Protein AF-0000000081212281 (afdb_homodimer)

Sequence (1372 aa):
MDPHSLLASAGINIGLAIVILFLFSVLKKQPSNAPVYYPRPLSKRHRIVFPRPRSLARLFPSFSWIPRAFHVSEDEILETNGLDALVVIRLFKFGINFFAVCSCVGLLILLPINFGVQTDSSERHRSMDSCTISNIKKGSNVLWVHFLCLWFISFYGLYLLYKEYSEILVKRIQQVRNLRHRPDQFTTIVRQIPVCAQHKARGCCVGHFFSKHHPYSYHSHKMLYNGKDIEDLSNQARSVHEKILGLRKRLLEENLEELCHKIHQLQSEDMLKGKELPVAFVTFKSRWGAAMAAQTQQHTNPLLWITEMAPEPSDVLWRNLSIRYKILPVYKIGVILAATLLTIFFAVPVTAVQGIAKYEKLKKWFPPAMAIDLIPGLSSVVTGYLPSAILKGFIYIVPFAMLGMAKLGGSISKSREEIKACNMVFYFLLGNVFFLSLISGSLLDEIGEYVSHPKNLPSHLASLVSSQADFFMTYILTEGLSGFSTEILQPGILIWDFVKSHTYGRGKEKDLYLYSLQYYRIIPTVSLSILIGIVYAVIAPLLLPFLIVYFFLGYIVYINQIQDVYETVYDTCGKFWPFIHHYIIVAIILMQITMIGLFGLKSKPAASISTVPLVVLTIMFNEYCKIRFLPTFQSLSIQDAVENDELDEMEDSFDKATEEYRQPCLRPVSFMEPDSSLYQPLITSLMDPHSLLASAGINIGLAIVILFLFSVLKKQPSNAPVYYPRPLSKRHRIVFPRPRSLARLFPSFSWIPRAFHVSEDEILETNGLDALVVIRLFKFGINFFAVCSCVGLLILLPINFGVQTDSSERHRSMDSCTISNIKKGSNVLWVHFLCLWFISFYGLYLLYKEYSEILVKRIQQVRNLRHRPDQFTTIVRQIPVCAQHKARGCCVGHFFSKHHPYSYHSHKMLYNGKDIEDLSNQARSVHEKILGLRKRLLEENLEELCHKIHQLQSEDMLKGKELPVAFVTFKSRWGAAMAAQTQQHTNPLLWITEMAPEPSDVLWRNLSIRYKILPVYKIGVILAATLLTIFFAVPVTAVQGIAKYEKLKKWFPPAMAIDLIPGLSSVVTGYLPSAILKGFIYIVPFAMLGMAKLGGSISKSREEIKACNMVFYFLLGNVFFLSLISGSLLDEIGEYVSHPKNLPSHLASLVSSQADFFMTYILTEGLSGFSTEILQPGILIWDFVKSHTYGRGKEKDLYLYSLQYYRIIPTVSLSILIGIVYAVIAPLLLPFLIVYFFLGYIVYINQIQDVYETVYDTCGKFWPFIHHYIIVAIILMQITMIGLFGLKSKPAASISTVPLVVLTIMFNEYCKIRFLPTFQSLSIQDAVENDELDEMEDSFDKATEEYRQPCLRPVSFMEPDSSLYQPLITSL

Structure (mmCIF, N/CA/C/O backbone):
data_AF-0000000081212281-model_v1
#
loop_
_entity.id
_entity.type
_entity.pdbx_description
1 polymer 'CSC1-like protein At3g54510'
#
loop_
_atom_site.group_PDB
_atom_site.id
_atom_site.type_symbol
_atom_site.label_atom_id
_atom_site.label_alt_id
_atom_site.label_comp_id
_atom_site.label_asym_id
_atom_site.label_entity_id
_atom_site.label_seq_id
_atom_site.pdbx_PDB_ins_code
_atom_site.Cartn_x
_atom_site.Cartn_y
_atom_site.Cartn_z
_atom_site.occupancy
_atom_site.B_iso_or_equiv
_atom_site.auth_seq_id
_atom_site.auth_comp_id
_atom_site.auth_asym_id
_atom_site.auth_atom_id
_atom_site.pdbx_PDB_model_num
ATOM 1 N N . MET A 1 1 ? -28.594 -32.531 2.092 1 55.75 1 MET A N 1
ATOM 2 C CA . MET A 1 1 ? -28.391 -33.594 1.122 1 55.75 1 MET A CA 1
ATOM 3 C C . MET A 1 1 ? -28.438 -34.969 1.799 1 55.75 1 MET A C 1
ATOM 5 O O . MET A 1 1 ? -28.094 -35.094 2.973 1 55.75 1 MET A O 1
ATOM 9 N N . ASP A 1 2 ? -29 -35.906 1.133 1 63.09 2 ASP A N 1
ATOM 10 C CA . ASP A 1 2 ? -29.125 -37.281 1.6 1 63.09 2 ASP A CA 1
ATOM 11 C C . ASP A 1 2 ? -27.766 -38 1.62 1 63.09 2 ASP A C 1
ATOM 13 O O . ASP A 1 2 ? -26.922 -37.75 0.77 1 63.09 2 ASP A O 1
ATOM 17 N N . PRO A 1 3 ? -27.344 -38.562 2.768 1 72.88 3 PRO A N 1
ATOM 18 C CA . PRO A 1 3 ? -26.109 -39.344 2.842 1 72.88 3 PRO A CA 1
ATOM 19 C C . PRO A 1 3 ? -25.922 -40.25 1.641 1 72.88 3 PRO A C 1
ATOM 21 O O . PRO A 1 3 ? -24.781 -40.531 1.25 1 72.88 3 PRO A O 1
ATOM 24 N N . HIS A 1 4 ? -26.984 -40.531 0.969 1 73.44 4 HIS A N 1
ATOM 25 C CA . HIS A 1 4 ? -26.906 -41.406 -0.193 1 73.44 4 HIS A CA 1
ATOM 26 C C . HIS A 1 4 ? -26.312 -40.688 -1.396 1 73.44 4 HIS A C 1
ATOM 28 O O . HIS A 1 4 ? -25.578 -41.281 -2.193 1 73.44 4 HIS A O 1
ATOM 34 N N . SER A 1 5 ? -26.578 -39.469 -1.422 1 74.44 5 SER A N 1
ATOM 35 C CA . SER A 1 5 ? -26.031 -38.688 -2.518 1 74.44 5 SER A CA 1
ATOM 36 C C . SER A 1 5 ? -24.516 -38.531 -2.385 1 74.44 5 SER A C 1
ATOM 38 O O . SER A 1 5 ? -23.797 -38.562 -3.383 1 74.44 5 SER A O 1
ATOM 40 N N . LEU A 1 6 ? -24.062 -38.406 -1.171 1 79.62 6 LEU A N 1
ATOM 41 C CA . LEU A 1 6 ? -22.625 -38.281 -0.934 1 79.62 6 LEU A CA 1
ATOM 42 C C . LEU A 1 6 ? -21.922 -39.594 -1.228 1 79.62 6 LEU A C 1
ATOM 44 O O . LEU A 1 6 ? -20.844 -39.625 -1.813 1 79.62 6 LEU A O 1
ATOM 48 N N . LEU A 1 7 ? -22.562 -40.625 -0.865 1 80.5 7 LEU A N 1
ATOM 49 C CA . LEU A 1 7 ? -21.984 -41.938 -1.105 1 80.5 7 LEU A CA 1
ATOM 50 C C . LEU A 1 7 ? -21.969 -42.25 -2.598 1 80.5 7 LEU A C 1
ATOM 52 O O . LEU A 1 7 ? -21.016 -42.844 -3.09 1 80.5 7 LEU A O 1
ATOM 56 N N . ALA A 1 8 ? -22.984 -41.844 -3.258 1 78.81 8 ALA A N 1
ATOM 57 C CA . ALA A 1 8 ? -23.016 -42.031 -4.707 1 78.81 8 ALA A CA 1
ATOM 58 C C . ALA A 1 8 ? -21.922 -41.219 -5.387 1 78.81 8 ALA A C 1
ATOM 60 O O . ALA A 1 8 ? -21.234 -41.719 -6.277 1 78.81 8 ALA A O 1
ATOM 61 N N . SER A 1 9 ? -21.797 -40.031 -4.949 1 80.88 9 SER A N 1
ATOM 62 C CA . SER A 1 9 ? -20.75 -39.188 -5.523 1 80.88 9 SER A CA 1
ATOM 63 C C . SER A 1 9 ? -19.359 -39.75 -5.238 1 80.88 9 SER A C 1
ATOM 65 O O . SER A 1 9 ? -18.516 -39.812 -6.133 1 80.88 9 SER A O 1
ATOM 67 N N . ALA A 1 10 ? -19.141 -40.156 -4.039 1 84.19 10 ALA A N 1
ATOM 68 C CA . ALA A 1 10 ? -17.844 -40.75 -3.666 1 84.19 10 ALA A CA 1
ATOM 69 C C . ALA A 1 10 ? -17.578 -42.031 -4.445 1 84.19 10 ALA A C 1
ATOM 71 O O . ALA A 1 10 ? -16.469 -42.25 -4.926 1 84.19 10 ALA A O 1
ATOM 72 N N . GLY A 1 11 ? -18.625 -42.781 -4.605 1 84.44 11 GLY A N 1
ATOM 73 C CA . GLY A 1 11 ? -18.469 -44.031 -5.34 1 84.44 11 GLY A CA 1
ATOM 74 C C . GLY A 1 11 ? -18.156 -43.812 -6.809 1 84.44 11 GLY A C 1
ATOM 75 O O . GLY A 1 11 ? -17.266 -44.469 -7.352 1 84.44 11 GLY A O 1
ATOM 76 N N . ILE A 1 12 ? -18.781 -42.938 -7.387 1 85.12 12 ILE A N 1
ATOM 77 C CA . ILE A 1 12 ? -18.547 -42.656 -8.805 1 85.12 12 ILE A CA 1
ATOM 78 C C . ILE A 1 12 ? -17.156 -42.062 -9 1 85.12 12 ILE A C 1
ATOM 80 O O . ILE A 1 12 ? -16.422 -42.469 -9.898 1 85.12 12 ILE A O 1
ATOM 84 N N . ASN A 1 13 ? -16.797 -41.094 -8.148 1 87.81 13 ASN A N 1
ATOM 85 C CA . ASN A 1 13 ? -15.492 -40.469 -8.289 1 87.81 13 ASN A CA 1
ATOM 86 C C . ASN A 1 13 ? -14.352 -41.438 -8 1 87.81 13 ASN A C 1
ATOM 88 O O . ASN A 1 13 ? -13.336 -41.438 -8.703 1 87.81 13 ASN A O 1
ATOM 92 N N . ILE A 1 14 ? -14.531 -42.25 -7.016 1 88.44 14 ILE A N 1
ATOM 93 C CA . ILE A 1 14 ? -13.5 -43.25 -6.695 1 88.44 14 ILE A CA 1
ATOM 94 C C . ILE A 1 14 ? -13.406 -44.281 -7.82 1 88.44 14 ILE A C 1
ATOM 96 O O . ILE A 1 14 ? -12.305 -44.625 -8.25 1 88.44 14 ILE A O 1
ATOM 100 N N . GLY A 1 15 ? -14.586 -44.719 -8.273 1 87.62 15 GLY A N 1
ATOM 101 C CA . GLY A 1 15 ? -14.602 -45.656 -9.391 1 87.62 15 GLY A CA 1
ATOM 102 C C . GLY A 1 15 ? -13.953 -45.094 -10.641 1 87.62 15 GLY A C 1
ATOM 103 O O . GLY A 1 15 ? -13.133 -45.781 -11.273 1 87.62 15 GLY A O 1
ATOM 104 N N . LEU A 1 16 ? -14.281 -43.969 -10.93 1 87.94 16 LEU A N 1
ATOM 105 C CA . LEU A 1 16 ? -13.703 -43.312 -12.102 1 87.94 16 LEU A CA 1
ATOM 106 C C . LEU A 1 16 ? -12.203 -43.125 -11.938 1 87.94 16 LEU A C 1
ATOM 108 O O . LEU A 1 16 ? -11.438 -43.312 -12.883 1 87.94 16 LEU A O 1
ATOM 112 N N . ALA A 1 17 ? -11.766 -42.719 -10.797 1 91.38 17 ALA A N 1
ATOM 113 C CA . ALA A 1 17 ? -10.344 -42.5 -10.531 1 91.38 17 ALA A CA 1
ATOM 114 C C . ALA A 1 17 ? -9.562 -43.812 -10.672 1 91.38 17 ALA A C 1
ATOM 116 O O . ALA A 1 17 ? -8.484 -43.812 -11.281 1 91.38 17 ALA A O 1
ATOM 117 N N . ILE A 1 18 ? -10.141 -44.844 -10.234 1 90.94 18 ILE A N 1
ATOM 118 C CA . ILE A 1 18 ? -9.469 -46.125 -10.305 1 90.94 18 ILE A CA 1
ATOM 119 C C . ILE A 1 18 ? -9.367 -46.594 -11.758 1 90.94 18 ILE A C 1
ATOM 121 O O . ILE A 1 18 ? -8.312 -47.062 -12.195 1 90.94 18 ILE A O 1
ATOM 125 N N . VAL A 1 19 ? -10.383 -46.344 -12.469 1 91.69 19 VAL A N 1
ATOM 126 C CA . VAL A 1 19 ? -10.398 -46.75 -13.875 1 91.69 19 VAL A CA 1
ATOM 127 C C . VAL A 1 19 ? -9.367 -45.938 -14.656 1 91.69 19 VAL A C 1
ATOM 129 O O . VAL A 1 19 ? -8.602 -46.5 -15.445 1 91.69 19 VAL A O 1
ATOM 132 N N . ILE A 1 20 ? -9.312 -44.719 -14.375 1 92.44 20 ILE A N 1
ATOM 133 C CA . ILE A 1 20 ? -8.414 -43.844 -15.109 1 92.44 20 ILE A CA 1
ATOM 134 C C . ILE A 1 20 ? -6.965 -44.125 -14.711 1 92.44 20 ILE A C 1
ATOM 136 O O . ILE A 1 20 ? -6.07 -44.125 -15.555 1 92.44 20 ILE A O 1
ATOM 140 N N . LEU A 1 21 ? -6.73 -44.344 -13.484 1 92.06 21 LEU A N 1
ATOM 141 C CA . LEU A 1 21 ? -5.379 -44.625 -13.031 1 92.06 21 LEU A CA 1
ATOM 142 C C . LEU A 1 21 ? -4.906 -45.969 -13.586 1 92.06 21 LEU A C 1
ATOM 144 O O . LEU A 1 21 ? -3.725 -46.156 -13.891 1 92.06 21 LEU A O 1
ATOM 148 N N . PHE A 1 22 ? -5.867 -46.844 -13.75 1 91.5 22 PHE A N 1
ATOM 149 C CA . PHE A 1 22 ? -5.551 -48.125 -14.359 1 91.5 22 PHE A CA 1
ATOM 150 C C . PHE A 1 22 ? -5.207 -47.938 -15.836 1 91.5 22 PHE A C 1
ATOM 152 O O . PHE A 1 22 ? -4.242 -48.531 -16.328 1 91.5 22 PHE A O 1
ATOM 159 N N . LEU A 1 23 ? -5.98 -47.188 -16.438 1 90.5 23 LEU A N 1
ATOM 160 C CA . LEU A 1 23 ? -5.73 -46.906 -17.844 1 90.5 23 LEU A CA 1
ATOM 161 C C . LEU A 1 23 ? -4.375 -46.25 -18.031 1 90.5 23 LEU A C 1
ATOM 163 O O . LEU A 1 23 ? -3.637 -46.562 -18.953 1 90.5 23 LEU A O 1
ATOM 167 N N . PHE A 1 24 ? -3.994 -45.344 -17.219 1 92.75 24 PHE A N 1
ATOM 168 C CA . PHE A 1 24 ? -2.709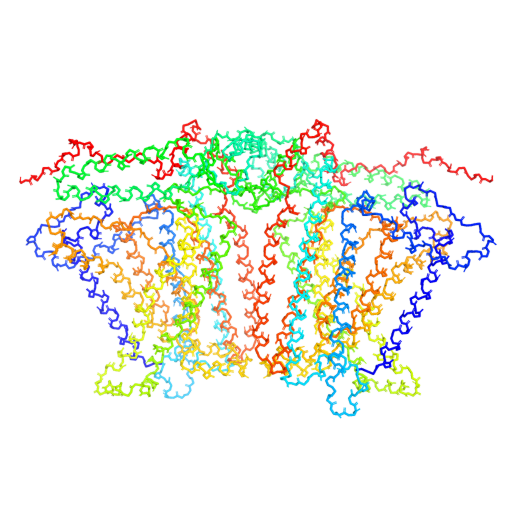 -44.656 -17.266 1 92.75 24 PHE A CA 1
ATOM 169 C C . PHE A 1 24 ? -1.561 -45.656 -17.078 1 92.75 24 PHE A C 1
ATOM 171 O O . PHE A 1 24 ? -0.564 -45.594 -17.812 1 92.75 24 PHE A O 1
ATOM 178 N N . SER A 1 25 ? -1.754 -46.531 -16.141 1 89.69 25 SER A N 1
ATOM 179 C CA . SER A 1 25 ? -0.696 -47.469 -15.844 1 89.69 25 SER A CA 1
ATOM 180 C C . SER A 1 25 ? -0.42 -48.406 -17.047 1 89.69 25 SER A C 1
ATOM 182 O O . SER A 1 25 ? 0.729 -48.75 -17.297 1 89.69 25 SER A O 1
ATOM 184 N N . VAL A 1 26 ? -1.445 -48.625 -17.781 1 89 26 VAL A N 1
ATOM 185 C CA . VAL A 1 26 ? -1.3 -49.5 -18.953 1 89 26 VAL A CA 1
ATOM 186 C C . VAL A 1 26 ? -0.734 -48.688 -20.125 1 89 26 VAL A C 1
ATOM 188 O O . VAL A 1 26 ? 0.176 -49.156 -20.812 1 89 26 VAL A O 1
ATOM 191 N N . LEU A 1 27 ? -1.218 -47.562 -20.25 1 89.5 27 LEU A N 1
ATOM 192 C CA . LEU A 1 27 ? -0.816 -46.75 -21.391 1 89.5 27 LEU A CA 1
ATOM 193 C C . LEU A 1 27 ? 0.611 -46.219 -21.234 1 89.5 27 LEU A C 1
ATOM 195 O O . LEU A 1 27 ? 1.317 -46 -22.219 1 89.5 27 LEU A O 1
ATOM 199 N N . LYS A 1 28 ? 1.063 -46 -20.047 1 89.69 28 LYS A N 1
ATOM 200 C CA . LYS A 1 28 ? 2.414 -45.5 -19.781 1 89.69 28 LYS A CA 1
ATOM 201 C C . LYS A 1 28 ? 3.459 -46.562 -20.156 1 89.69 28 LYS A C 1
ATOM 203 O O . LYS A 1 28 ? 4.594 -46.219 -20.5 1 89.69 28 LYS A O 1
ATOM 208 N N . LYS A 1 29 ? 3.051 -47.812 -20.234 1 86.75 29 LYS A N 1
ATOM 209 C CA . LYS A 1 29 ? 3.971 -48.906 -20.531 1 86.75 29 LYS A CA 1
ATOM 210 C C . LYS A 1 29 ? 4.09 -49.125 -22.031 1 86.75 29 LYS A C 1
ATOM 212 O O . LYS A 1 29 ? 4.969 -49.875 -22.484 1 86.75 29 LYS A O 1
ATOM 217 N N . GLN A 1 30 ? 3.211 -48.438 -22.719 1 86.06 30 GLN A N 1
ATOM 218 C CA . GLN A 1 30 ? 3.252 -48.625 -24.172 1 86.06 30 GLN A CA 1
ATOM 219 C C . GLN A 1 30 ? 4.273 -47.688 -24.812 1 86.06 30 GLN A C 1
ATOM 221 O O . GLN A 1 30 ? 4.293 -46.5 -24.531 1 86.06 30 GLN A O 1
ATOM 226 N N . PRO A 1 31 ? 5.152 -48.188 -25.641 1 84.5 31 PRO A N 1
ATOM 227 C CA . PRO A 1 31 ? 6.184 -47.375 -26.281 1 84.5 31 PRO A CA 1
ATOM 228 C C . PRO A 1 31 ? 5.602 -46.312 -27.219 1 84.5 31 PRO A C 1
ATOM 230 O O . PRO A 1 31 ? 6.219 -45.281 -27.438 1 84.5 31 PRO A O 1
ATOM 233 N N . SER A 1 32 ? 4.465 -46.594 -27.672 1 83.44 32 SER A N 1
ATOM 234 C CA . SER A 1 32 ? 3.848 -45.625 -28.594 1 83.44 32 SER A CA 1
ATOM 235 C C . SER A 1 32 ? 3.463 -44.344 -27.891 1 83.44 32 SER A C 1
ATOM 237 O O . SER A 1 32 ? 3.361 -43.281 -28.516 1 83.44 32 SER A O 1
ATOM 239 N N . ASN A 1 33 ? 3.32 -44.438 -26.594 1 89.06 33 ASN A N 1
ATOM 240 C CA . ASN A 1 33 ? 2.879 -43.281 -25.844 1 89.06 33 ASN A CA 1
ATOM 241 C C . ASN A 1 33 ? 4.039 -42.625 -25.094 1 89.06 33 ASN A C 1
ATOM 243 O O . ASN A 1 33 ? 3.822 -41.75 -24.234 1 89.06 33 ASN A O 1
ATOM 247 N N . ALA A 1 34 ? 5.199 -42.906 -25.422 1 87.56 34 ALA A N 1
ATOM 248 C CA . ALA A 1 34 ? 6.391 -42.406 -24.734 1 87.56 34 ALA A CA 1
ATOM 249 C C . ALA A 1 34 ? 6.539 -40.875 -24.922 1 87.56 34 ALA A C 1
ATOM 251 O O . ALA A 1 34 ? 6.941 -40.188 -24 1 87.56 34 ALA A O 1
ATOM 252 N N . PRO A 1 35 ? 6.141 -40.406 -26.078 1 88.31 35 PRO A N 1
ATOM 253 C CA . PRO A 1 35 ? 6.281 -38.938 -26.25 1 88.31 35 PRO A CA 1
ATOM 254 C C . PRO A 1 35 ? 5.324 -38.156 -25.375 1 88.31 35 PRO A C 1
ATOM 256 O O . PRO A 1 35 ? 5.535 -36.969 -25.156 1 88.31 35 PRO A O 1
ATOM 259 N N . VAL A 1 36 ? 4.367 -38.781 -24.922 1 90.12 36 VAL A N 1
ATOM 260 C CA . VAL A 1 36 ? 3.371 -38.094 -24.109 1 90.12 36 VAL A CA 1
ATOM 261 C C . VAL A 1 36 ? 3.725 -38.219 -22.625 1 90.12 36 VAL A C 1
ATOM 263 O O . VAL A 1 36 ? 3.684 -37.25 -21.875 1 90.12 36 VAL A O 1
ATOM 266 N N . TYR A 1 37 ? 4.141 -39.406 -22.203 1 90.88 37 TYR A N 1
ATOM 267 C CA . TYR A 1 37 ? 4.309 -39.688 -20.781 1 90.88 37 TYR A CA 1
ATOM 268 C C . TYR A 1 37 ? 5.766 -39.531 -20.375 1 90.88 37 TYR A C 1
ATOM 270 O O . TYR A 1 37 ? 6.066 -39.375 -19.172 1 90.88 37 TYR A O 1
ATOM 278 N N . TYR A 1 38 ? 6.75 -39.5 -21.266 1 91.31 38 TYR A N 1
ATOM 279 C CA . TYR A 1 38 ? 8.164 -39.344 -20.953 1 91.31 38 TYR A CA 1
ATOM 280 C C . TYR A 1 38 ? 8.82 -38.344 -21.891 1 91.31 38 TYR A C 1
ATOM 282 O O . TYR A 1 38 ? 9.898 -38.594 -22.438 1 91.31 38 TYR A O 1
ATOM 290 N N . PRO A 1 39 ? 8.234 -37.281 -22.047 1 89.75 39 PRO A N 1
ATOM 291 C CA . PRO A 1 39 ? 8.852 -36.312 -22.969 1 89.75 39 PRO A CA 1
ATOM 292 C C . PRO A 1 39 ? 10.117 -35.656 -22.375 1 89.75 39 PRO A C 1
ATOM 294 O O . PRO A 1 39 ? 11.055 -35.375 -23.109 1 89.75 39 PRO A O 1
ATOM 297 N N . ARG A 1 40 ? 10.242 -35.469 -21.125 1 90.06 40 ARG A N 1
ATOM 298 C CA . ARG A 1 40 ? 11.359 -34.781 -20.484 1 90.06 40 ARG A CA 1
ATOM 299 C C . ARG A 1 40 ? 12.625 -35.625 -20.531 1 90.06 40 ARG A C 1
ATOM 301 O O . ARG A 1 40 ? 13.664 -35.188 -21.016 1 90.06 40 ARG A O 1
ATOM 308 N N . PRO A 1 41 ? 12.469 -36.875 -20.109 1 88.69 41 PRO A N 1
ATOM 309 C CA . PRO A 1 41 ? 13.664 -37.688 -20.219 1 88.69 41 PRO A CA 1
ATOM 310 C C . PRO A 1 41 ? 14.094 -37.938 -21.656 1 88.69 41 PRO A C 1
ATOM 312 O O . PRO A 1 41 ? 15.289 -38.031 -21.953 1 88.69 41 PRO A O 1
ATOM 315 N N . LEU A 1 42 ? 13.109 -37.969 -22.547 1 88.12 42 LEU A N 1
ATOM 316 C CA . LEU A 1 42 ? 13.422 -38.156 -23.953 1 88.12 42 LEU A CA 1
ATOM 317 C C . LEU A 1 42 ? 14.109 -36.938 -24.547 1 88.12 42 LEU A C 1
ATOM 319 O O . LEU A 1 42 ? 14.984 -37.062 -25.406 1 88.12 42 LEU A O 1
ATOM 323 N N . SER A 1 43 ? 13.734 -35.812 -24.078 1 86.62 43 SER A N 1
ATOM 324 C CA . SER A 1 43 ? 14.352 -34.594 -24.547 1 86.62 43 SER A CA 1
ATOM 325 C C . SER A 1 43 ? 15.805 -34.469 -24.078 1 86.62 43 SER A C 1
ATOM 327 O O . SER A 1 43 ? 16.625 -33.875 -24.75 1 86.62 43 SER A O 1
ATOM 329 N N . LYS A 1 44 ? 16.109 -35.031 -22.938 1 85.88 44 LYS A N 1
ATOM 330 C CA . LYS A 1 44 ? 17.469 -35.031 -22.406 1 85.88 44 LYS A CA 1
ATOM 331 C C . LYS A 1 44 ? 18.25 -36.219 -22.922 1 85.88 44 LYS A C 1
ATOM 333 O O . LYS A 1 44 ? 19.344 -36.531 -22.438 1 85.88 44 LYS A O 1
ATOM 338 N N . ARG A 1 45 ? 17.688 -37.062 -23.781 1 82.25 45 ARG A N 1
ATOM 339 C CA . ARG A 1 45 ? 18.312 -38.219 -24.453 1 82.25 45 ARG A CA 1
ATOM 340 C C . ARG A 1 45 ? 18.578 -39.344 -23.484 1 82.25 45 ARG A C 1
ATOM 342 O O . ARG A 1 45 ? 19.609 -40.031 -23.578 1 82.25 45 ARG A O 1
ATOM 349 N N . HIS A 1 46 ? 17.625 -39.312 -22.531 1 83.62 46 HIS A N 1
ATOM 350 C CA . HIS A 1 46 ? 17.688 -40.469 -21.641 1 83.62 46 HIS A CA 1
ATOM 351 C C . HIS A 1 46 ? 16.953 -41.656 -22.219 1 83.62 46 HIS A C 1
ATOM 353 O O . HIS A 1 46 ? 15.867 -41.531 -22.797 1 83.62 46 HIS A O 1
ATOM 359 N N . ARG A 1 47 ? 17.562 -42.781 -22.141 1 79.44 47 ARG A N 1
ATOM 360 C CA . ARG A 1 47 ? 16.953 -44 -22.688 1 79.44 47 ARG A CA 1
ATOM 361 C C . ARG A 1 47 ? 15.953 -44.594 -21.688 1 79.44 47 ARG A C 1
ATOM 363 O O . ARG A 1 47 ? 16.25 -44.719 -20.5 1 79.44 47 ARG A O 1
ATOM 370 N N . ILE A 1 48 ? 14.766 -44.656 -22.203 1 80.25 48 ILE A N 1
ATOM 371 C CA . ILE A 1 48 ? 13.734 -45.312 -21.391 1 80.25 48 ILE A CA 1
ATOM 372 C C . ILE A 1 48 ? 13.578 -46.781 -21.812 1 80.25 48 ILE A C 1
ATOM 374 O O . ILE A 1 48 ? 13.508 -47.062 -23 1 80.25 48 ILE A O 1
ATOM 378 N N . VAL A 1 49 ? 13.586 -47.656 -20.781 1 75.69 49 VAL A N 1
ATOM 379 C CA . VAL A 1 49 ? 13.477 -49.094 -21.062 1 75.69 49 VAL A CA 1
ATOM 380 C C . VAL A 1 49 ? 12.016 -49.531 -21 1 75.69 49 VAL A C 1
ATOM 382 O O . VAL A 1 49 ? 11.344 -49.312 -19.984 1 75.69 49 VAL A O 1
ATOM 385 N N . PHE A 1 50 ? 11.508 -49.906 -22.125 1 77.31 50 PHE A N 1
ATOM 386 C CA . PHE A 1 50 ? 10.148 -50.406 -22.172 1 77.31 50 PHE A CA 1
ATOM 387 C C . PHE A 1 50 ? 10.148 -51.938 -22.125 1 77.31 50 PHE A C 1
ATOM 389 O O . PHE A 1 50 ? 11.133 -52.594 -22.531 1 77.31 50 PHE A O 1
ATOM 396 N N . PRO A 1 51 ? 9.125 -52.5 -21.406 1 69.5 51 PRO A N 1
ATOM 397 C CA . PRO A 1 51 ? 9.031 -53.938 -21.406 1 69.5 51 PRO A CA 1
ATOM 398 C C . PRO A 1 51 ? 8.922 -54.531 -22.812 1 69.5 51 PRO A C 1
ATOM 400 O O . PRO A 1 51 ? 8.531 -53.812 -23.75 1 69.5 51 PRO A O 1
ATOM 403 N N . ARG A 1 52 ? 9.312 -55.781 -23.016 1 67.19 52 ARG A N 1
ATOM 404 C CA . ARG A 1 52 ? 9.305 -56.469 -24.297 1 67.19 52 ARG A CA 1
ATOM 405 C C . ARG A 1 52 ? 7.898 -56.5 -24.891 1 67.19 52 ARG A C 1
ATOM 407 O O . ARG A 1 52 ? 6.914 -56.625 -24.172 1 67.19 52 ARG A O 1
ATOM 414 N N . PRO A 1 53 ? 7.648 -56 -26.188 1 63.75 53 PRO A N 1
ATOM 415 C CA . PRO A 1 53 ? 6.363 -55.844 -26.859 1 63.75 53 PRO A CA 1
ATOM 416 C C . PRO A 1 53 ? 5.398 -57 -26.594 1 63.75 53 PRO A C 1
ATOM 418 O O . PRO A 1 53 ? 4.191 -56.781 -26.484 1 63.75 53 PRO A O 1
ATOM 421 N N . ARG A 1 54 ? 5.605 -58.344 -26.719 1 65.5 54 ARG A N 1
ATOM 422 C CA . ARG A 1 54 ? 4.68 -59.469 -26.688 1 65.5 54 ARG A CA 1
ATOM 423 C C . ARG A 1 54 ? 4.422 -59.938 -25.266 1 65.5 54 ARG A C 1
ATOM 425 O O . ARG A 1 54 ? 3.797 -61 -25.047 1 65.5 54 ARG A O 1
ATOM 432 N N . SER A 1 55 ? 4.77 -59.094 -24.312 1 65.25 55 SER A N 1
ATOM 433 C CA . SER A 1 55 ? 4.629 -59.625 -22.969 1 65.25 55 SER A CA 1
ATOM 434 C C . SER A 1 55 ? 3.295 -59.219 -22.344 1 65.25 55 SER A C 1
ATOM 436 O O . SER A 1 55 ? 2.822 -58.094 -22.547 1 65.25 55 SER A O 1
ATOM 438 N N . LEU A 1 56 ? 2.412 -60.125 -22 1 70.69 56 LEU A N 1
ATOM 439 C CA . LEU A 1 56 ? 1.16 -59.969 -21.266 1 70.69 56 LEU A CA 1
ATOM 440 C C . LEU A 1 56 ? 1.338 -59 -20.109 1 70.69 56 LEU A C 1
ATOM 442 O O . LEU A 1 56 ? 0.361 -58.438 -19.609 1 70.69 56 LEU A O 1
ATOM 446 N N . ALA A 1 57 ? 2.508 -58.75 -19.797 1 69.5 57 ALA A N 1
ATOM 447 C CA . ALA A 1 57 ? 2.818 -57.875 -18.656 1 69.5 57 ALA A CA 1
ATOM 448 C C . ALA A 1 57 ? 2.498 -56.406 -18.984 1 69.5 57 ALA A C 1
ATOM 450 O O . ALA A 1 57 ? 2.24 -55.625 -18.094 1 69.5 57 ALA A O 1
ATOM 451 N N . ARG A 1 58 ? 2.334 -56.094 -20.203 1 76.31 58 ARG A N 1
ATOM 452 C CA . ARG A 1 58 ? 2.055 -54.719 -20.625 1 76.31 58 ARG A CA 1
ATOM 453 C C . ARG A 1 58 ? 0.597 -54.344 -20.375 1 76.31 58 ARG A C 1
ATOM 455 O O . ARG A 1 58 ? 0.26 -53.188 -20.266 1 76.31 58 ARG A O 1
ATOM 462 N N . LEU A 1 59 ? -0.141 -55.406 -20.219 1 77.88 59 LEU A N 1
ATOM 463 C CA . LEU A 1 59 ? -1.569 -55.125 -20.062 1 77.88 59 LEU A CA 1
ATOM 464 C C . LEU A 1 59 ? -1.959 -55.094 -18.594 1 77.88 59 LEU A C 1
ATOM 466 O O . LEU A 1 59 ? -3.07 -54.688 -18.25 1 77.88 59 LEU A O 1
ATOM 470 N N . PHE A 1 60 ? -0.95 -55.406 -17.719 1 77.94 60 PHE A N 1
ATOM 471 C CA . PHE A 1 60 ? -1.248 -55.344 -16.297 1 77.94 60 PHE A CA 1
ATOM 472 C C . PHE A 1 60 ? -0.779 -54 -15.703 1 77.94 60 PHE A C 1
ATOM 474 O O . PHE A 1 60 ? 0.329 -53.562 -15.992 1 77.94 60 PHE A O 1
ATOM 481 N N . PRO A 1 61 ? -1.822 -53.375 -14.93 1 81.19 61 PRO A N 1
ATOM 482 C CA . PRO A 1 61 ? -1.466 -52.094 -14.328 1 81.19 61 PRO A CA 1
ATOM 483 C C . PRO A 1 61 ? -0.358 -52.219 -13.281 1 81.19 61 PRO A C 1
ATOM 485 O O . PRO A 1 61 ? -0.3 -53.188 -12.555 1 81.19 61 PRO A O 1
ATOM 488 N N . SER A 1 62 ? 0.738 -51.406 -13.43 1 79.88 62 SER A N 1
ATOM 489 C CA . SER A 1 62 ? 1.81 -51.344 -12.445 1 79.88 62 SER A CA 1
ATOM 490 C C . SER A 1 62 ? 1.727 -50.062 -11.617 1 79.88 62 SER A C 1
ATOM 492 O O . SER A 1 62 ? 1.566 -48.969 -12.172 1 79.88 62 SER A O 1
ATOM 494 N N . PHE A 1 63 ? 1.66 -50.188 -10.281 1 83.5 63 PHE A N 1
ATOM 495 C CA . PHE A 1 63 ? 1.569 -49.031 -9.398 1 83.5 63 PHE A CA 1
ATOM 496 C C . PHE A 1 63 ? 2.945 -48.656 -8.867 1 83.5 63 PHE A C 1
ATOM 498 O O . PHE A 1 63 ? 3.059 -48.062 -7.781 1 83.5 63 PHE A O 1
ATOM 505 N N . SER A 1 64 ? 3.895 -48.812 -9.68 1 83.06 64 SER A N 1
ATOM 506 C CA . SER A 1 64 ? 5.258 -48.531 -9.25 1 83.06 64 SER A CA 1
ATOM 507 C C . SER A 1 64 ? 5.504 -47 -9.211 1 83.06 64 SER A C 1
ATOM 509 O O . SER A 1 64 ? 6.422 -46.562 -8.531 1 83.06 64 SER A O 1
ATOM 511 N N . TRP A 1 65 ? 4.691 -46.312 -9.922 1 85.81 65 TRP A N 1
ATOM 512 C CA . TRP A 1 65 ? 4.883 -44.844 -9.977 1 85.81 65 TRP A CA 1
ATOM 513 C C . TRP A 1 65 ? 4.48 -44.188 -8.664 1 85.81 65 TRP A C 1
ATOM 515 O O . TRP A 1 65 ? 4.93 -43.094 -8.352 1 85.81 65 TRP A O 1
ATOM 525 N N . ILE A 1 66 ? 3.756 -44.812 -7.875 1 89.56 66 ILE A N 1
ATOM 526 C CA . ILE A 1 66 ? 3.289 -44.25 -6.609 1 89.56 66 ILE A CA 1
ATOM 527 C C . ILE A 1 66 ? 4.43 -44.25 -5.594 1 89.56 66 ILE A C 1
ATOM 529 O O . ILE A 1 66 ? 4.793 -43.188 -5.062 1 89.56 66 ILE A O 1
ATOM 533 N N . PRO A 1 67 ? 5.074 -45.406 -5.355 1 90.19 67 PRO A N 1
ATOM 534 C CA . PRO A 1 67 ? 6.199 -45.375 -4.418 1 90.19 67 PRO A CA 1
ATOM 535 C C . PRO A 1 67 ? 7.383 -44.562 -4.941 1 90.19 67 PRO A C 1
ATOM 537 O O . PRO A 1 67 ? 8.117 -43.969 -4.156 1 90.19 67 PRO A O 1
ATOM 540 N N . ARG A 1 68 ? 7.59 -44.5 -6.156 1 89.12 68 ARG A N 1
ATOM 541 C CA . ARG A 1 68 ? 8.648 -43.688 -6.746 1 89.12 68 ARG A CA 1
ATOM 542 C C . ARG A 1 68 ? 8.469 -42.219 -6.395 1 89.12 68 ARG A C 1
ATOM 544 O O . ARG A 1 68 ? 9.445 -41.5 -6.156 1 89.12 68 ARG A O 1
ATOM 551 N N . ALA A 1 69 ? 7.285 -41.875 -6.391 1 90.44 69 ALA A N 1
ATOM 552 C CA . ALA A 1 69 ? 6.992 -40.469 -6.082 1 90.44 69 ALA A CA 1
ATOM 553 C C . ALA A 1 69 ? 7.402 -40.125 -4.652 1 90.44 69 ALA A C 1
ATOM 555 O O . ALA A 1 69 ? 7.844 -39 -4.379 1 90.44 69 ALA A O 1
ATOM 556 N N . PHE A 1 70 ? 7.387 -41.062 -3.764 1 91.06 70 PHE A N 1
ATOM 557 C CA . PHE A 1 70 ? 7.707 -40.812 -2.363 1 91.06 70 PHE A CA 1
ATOM 558 C C . PHE A 1 70 ? 9.211 -40.844 -2.137 1 91.06 70 PHE A C 1
ATOM 560 O O . PHE A 1 70 ? 9.703 -40.406 -1.104 1 91.06 70 PHE A O 1
ATOM 567 N N . HIS A 1 71 ? 9.93 -41.25 -3.105 1 91.62 71 HIS A N 1
ATOM 568 C CA . HIS A 1 71 ? 11.375 -41.375 -2.953 1 91.62 71 HIS A CA 1
ATOM 569 C C . HIS A 1 71 ? 12.086 -40.125 -3.475 1 91.62 71 HIS A C 1
ATOM 571 O O . HIS A 1 71 ? 13.281 -39.938 -3.211 1 91.62 71 HIS A O 1
ATOM 577 N N . VAL A 1 72 ? 11.453 -39.344 -4.133 1 92.69 72 VAL A N 1
ATOM 578 C CA . VAL A 1 72 ? 12.062 -38.125 -4.684 1 92.69 72 VAL A CA 1
ATOM 579 C C . VAL A 1 72 ? 12.242 -37.094 -3.578 1 92.69 72 VAL A C 1
ATOM 581 O O . VAL A 1 72 ? 11.273 -36.688 -2.928 1 92.69 72 VAL A O 1
ATOM 584 N N . SER A 1 73 ? 13.5 -36.688 -3.33 1 94.19 73 SER A N 1
ATOM 585 C CA . SER A 1 73 ? 13.805 -35.719 -2.283 1 94.19 73 SER A CA 1
ATOM 586 C C . SER A 1 73 ? 13.578 -34.281 -2.77 1 94.19 73 SER A C 1
ATOM 588 O O . SER A 1 73 ? 13.531 -34.031 -3.977 1 94.19 73 SER A O 1
ATOM 590 N N . GLU A 1 74 ? 13.406 -33.406 -1.879 1 94.69 74 GLU A N 1
ATOM 591 C CA . GLU A 1 74 ? 13.211 -31.984 -2.203 1 94.69 74 GLU A CA 1
ATOM 592 C C . GLU A 1 74 ? 14.445 -31.406 -2.883 1 94.69 74 GLU A C 1
ATOM 594 O O . GLU A 1 74 ? 14.328 -30.562 -3.773 1 94.69 74 GLU A O 1
ATOM 599 N N . ASP A 1 75 ? 15.594 -31.828 -2.531 1 94.31 75 ASP A N 1
ATOM 600 C CA . ASP A 1 75 ? 16.828 -31.312 -3.111 1 94.31 75 ASP A CA 1
ATOM 601 C C . ASP A 1 75 ? 16.953 -31.734 -4.578 1 94.31 75 ASP A C 1
ATOM 603 O O . ASP A 1 75 ? 17.469 -30.969 -5.402 1 94.31 75 ASP A O 1
ATOM 607 N N . GLU A 1 76 ? 16.438 -32.906 -4.832 1 94.19 76 GLU A N 1
ATOM 608 C CA . GLU A 1 76 ? 16.453 -33.375 -6.223 1 94.19 76 GLU A CA 1
ATOM 609 C C . GLU A 1 76 ? 15.531 -32.531 -7.09 1 94.19 76 GLU A C 1
ATOM 611 O O . GLU A 1 76 ? 15.898 -32.156 -8.211 1 94.19 76 GLU A O 1
ATOM 616 N N . ILE A 1 77 ? 14.438 -32.219 -6.551 1 94.88 77 ILE A N 1
ATOM 617 C CA . ILE A 1 77 ? 13.484 -31.406 -7.285 1 94.88 77 ILE A CA 1
ATOM 618 C C . ILE A 1 77 ? 14.07 -30 -7.484 1 94.88 77 ILE A C 1
ATOM 620 O O . ILE A 1 77 ? 13.953 -29.422 -8.57 1 94.88 77 ILE A O 1
ATOM 624 N N . LEU A 1 78 ? 14.719 -29.469 -6.484 1 94.69 78 LEU A N 1
ATOM 625 C CA . LEU A 1 78 ? 15.328 -28.141 -6.539 1 94.69 78 LEU A CA 1
ATOM 626 C C . LEU A 1 78 ? 16.406 -28.094 -7.613 1 94.69 78 LEU A C 1
ATOM 628 O O . LEU A 1 78 ? 16.484 -27.125 -8.367 1 94.69 78 LEU A O 1
ATOM 632 N N . GLU A 1 79 ? 17.125 -29.109 -7.781 1 91.44 79 GLU A N 1
ATOM 633 C CA . GLU A 1 79 ? 18.25 -29.141 -8.719 1 91.44 79 GLU A CA 1
ATOM 634 C C . GLU A 1 79 ? 17.75 -29.344 -10.148 1 91.44 79 GLU A C 1
ATOM 636 O O . GLU A 1 79 ? 18.281 -28.734 -11.086 1 91.44 79 GLU A O 1
ATOM 641 N N . THR A 1 80 ? 16.688 -30.141 -10.258 1 89.62 80 THR A N 1
ATOM 642 C CA . THR A 1 80 ? 16.281 -30.516 -11.609 1 89.62 80 THR A CA 1
ATOM 643 C C . THR A 1 80 ? 15.211 -29.578 -12.141 1 89.62 80 THR A C 1
ATOM 645 O O . THR A 1 80 ? 15.211 -29.234 -13.328 1 89.62 80 THR A O 1
ATOM 648 N N . ASN A 1 81 ? 14.305 -29.188 -11.312 1 92.69 81 ASN A N 1
ATOM 649 C CA . ASN A 1 81 ? 13.133 -28.469 -11.797 1 92.69 81 ASN A CA 1
ATOM 650 C C . ASN A 1 81 ? 13.102 -27.031 -11.281 1 92.69 81 ASN A C 1
ATOM 652 O O . ASN A 1 81 ? 12.352 -26.203 -11.797 1 92.69 81 ASN A O 1
ATOM 656 N N . GLY A 1 82 ? 13.914 -26.719 -10.312 1 93.69 82 GLY A N 1
ATOM 657 C CA . GLY A 1 82 ? 13.961 -25.359 -9.797 1 93.69 82 GLY A CA 1
ATOM 658 C C . GLY A 1 82 ? 13.109 -25.172 -8.555 1 93.69 82 GLY A C 1
ATOM 659 O O . GLY A 1 82 ? 12.461 -26.109 -8.086 1 93.69 82 GLY A O 1
ATOM 660 N N . LEU A 1 83 ? 13.125 -24 -8.016 1 96.38 83 LEU A N 1
ATOM 661 C CA . LEU A 1 83 ? 12.445 -23.719 -6.758 1 96.38 83 LEU A CA 1
ATOM 662 C C . LEU A 1 83 ? 10.953 -23.5 -6.984 1 96.38 83 LEU A C 1
ATOM 664 O O . LEU A 1 83 ? 10.141 -23.812 -6.109 1 96.38 83 LEU A O 1
ATOM 668 N N . ASP A 1 84 ? 10.531 -23.016 -8.117 1 96.31 84 ASP A N 1
ATOM 669 C CA . ASP A 1 84 ? 9.109 -22.797 -8.383 1 96.31 84 ASP A CA 1
ATOM 670 C C . ASP A 1 84 ? 8.344 -24.109 -8.375 1 96.31 84 ASP A C 1
ATOM 672 O O . ASP A 1 84 ? 7.234 -24.188 -7.836 1 96.31 84 ASP A O 1
ATOM 676 N N . ALA A 1 85 ? 8.891 -25.156 -8.992 1 96.56 85 ALA A N 1
ATOM 677 C CA . ALA A 1 85 ? 8.266 -26.469 -8.961 1 96.56 85 ALA A CA 1
ATOM 678 C C . ALA A 1 85 ? 8.211 -27.016 -7.531 1 96.56 85 ALA A C 1
ATOM 680 O O . ALA A 1 85 ? 7.211 -27.625 -7.129 1 96.56 85 ALA A O 1
ATOM 681 N N . LEU A 1 86 ? 9.266 -26.781 -6.812 1 97.12 86 LEU A N 1
ATOM 682 C CA . LEU A 1 86 ? 9.297 -27.234 -5.426 1 97.12 86 LEU A CA 1
ATOM 683 C C . LEU A 1 86 ? 8.219 -26.531 -4.602 1 97.12 86 LEU A C 1
ATOM 685 O O . LEU A 1 86 ? 7.633 -27.125 -3.699 1 97.12 86 LEU A O 1
ATOM 689 N N . VAL A 1 87 ? 7.984 -25.266 -4.898 1 97.62 87 VAL A N 1
ATOM 690 C CA . VAL A 1 87 ? 6.957 -24.5 -4.191 1 97.62 87 VAL A CA 1
ATOM 691 C C . VAL A 1 87 ? 5.598 -25.172 -4.391 1 97.62 87 VAL A C 1
ATOM 693 O O . VAL A 1 87 ? 4.793 -25.25 -3.457 1 97.62 87 VAL A O 1
ATOM 696 N N . VAL A 1 88 ? 5.301 -25.688 -5.555 1 97.25 88 VAL A N 1
ATOM 697 C CA . VAL A 1 88 ? 4.039 -26.375 -5.832 1 97.25 88 VAL A CA 1
ATOM 698 C C . VAL A 1 88 ? 3.945 -27.641 -4.988 1 97.25 88 VAL A C 1
ATOM 700 O O . VAL A 1 88 ? 2.906 -27.922 -4.387 1 97.25 88 VAL A O 1
ATOM 703 N N . ILE A 1 89 ? 5.039 -28.359 -4.918 1 97.31 89 ILE A N 1
ATOM 704 C CA . ILE A 1 89 ? 5.062 -29.594 -4.145 1 97.31 89 ILE A CA 1
ATOM 705 C C . ILE A 1 89 ? 4.906 -29.266 -2.658 1 97.31 89 ILE A C 1
ATOM 707 O O . ILE A 1 89 ? 4.184 -29.969 -1.94 1 97.31 89 ILE A O 1
ATOM 711 N N . ARG A 1 90 ? 5.52 -28.219 -2.256 1 97.62 90 ARG A N 1
ATOM 712 C CA . ARG A 1 90 ? 5.418 -27.828 -0.854 1 97.62 90 ARG A CA 1
ATOM 713 C C . ARG A 1 90 ? 4.02 -27.328 -0.522 1 97.62 90 ARG A C 1
ATOM 715 O O . ARG A 1 90 ? 3.582 -27.406 0.629 1 97.62 90 ARG A O 1
ATOM 722 N N . LEU A 1 91 ? 3.359 -26.797 -1.49 1 98.06 91 LEU A N 1
ATOM 723 C CA . LEU A 1 91 ? 1.964 -26.422 -1.301 1 98.06 91 LEU A CA 1
ATOM 724 C C . LEU A 1 91 ? 1.111 -27.641 -0.977 1 98.06 91 LEU A C 1
ATOM 726 O O . LEU A 1 91 ? 0.274 -27.609 -0.072 1 98.06 91 LEU A O 1
ATOM 730 N N . PHE A 1 92 ? 1.354 -28.781 -1.666 1 97.88 92 PHE A N 1
ATOM 731 C CA . PHE A 1 92 ? 0.646 -30.031 -1.383 1 97.88 92 PHE A CA 1
ATOM 732 C C . PHE A 1 92 ? 1.027 -30.562 -0.009 1 97.88 92 PHE A C 1
ATOM 734 O O . PHE A 1 92 ? 0.169 -31.031 0.74 1 97.88 92 PHE A O 1
ATOM 741 N N . LYS A 1 93 ? 2.271 -30.469 0.309 1 97.38 93 LYS A N 1
ATOM 742 C CA . LYS A 1 93 ? 2.727 -30.922 1.62 1 97.38 93 LYS A CA 1
ATOM 743 C C . LYS A 1 93 ? 2.117 -30.078 2.736 1 97.38 93 LYS A C 1
ATOM 745 O O . LYS A 1 93 ? 1.779 -30.594 3.801 1 97.38 93 LYS A O 1
ATOM 750 N N . PHE A 1 94 ? 2.045 -28.797 2.465 1 98 94 PHE A N 1
ATOM 751 C CA . PHE A 1 94 ? 1.391 -27.906 3.418 1 98 94 PHE A CA 1
ATOM 752 C C . PHE A 1 94 ? -0.045 -28.344 3.672 1 98 94 PHE A C 1
ATOM 754 O O . PHE A 1 94 ? -0.482 -28.438 4.82 1 98 94 PHE A O 1
ATOM 761 N N . GLY A 1 95 ? -0.77 -28.656 2.578 1 97.81 95 GLY A N 1
ATOM 762 C CA . GLY A 1 95 ? -2.139 -29.125 2.719 1 97.81 95 GLY A CA 1
ATOM 763 C C . GLY A 1 95 ? -2.248 -30.406 3.52 1 97.81 95 GLY A C 1
ATOM 764 O O . GLY A 1 95 ? -3.113 -30.531 4.387 1 97.81 95 GLY A O 1
ATOM 765 N N . ILE A 1 96 ? -1.352 -31.328 3.309 1 97.5 96 ILE A N 1
ATOM 766 C CA . ILE A 1 96 ? -1.37 -32.594 3.998 1 97.5 96 ILE A CA 1
ATOM 767 C C . ILE A 1 96 ? -1.122 -32.406 5.492 1 97.5 96 ILE A C 1
ATOM 769 O O . ILE A 1 96 ? -1.867 -32.906 6.328 1 97.5 96 ILE A O 1
ATOM 773 N N . ASN A 1 97 ? -0.128 -31.641 5.836 1 97.44 97 ASN A N 1
ATOM 774 C CA . ASN A 1 97 ? 0.225 -31.391 7.23 1 97.44 97 ASN A CA 1
ATOM 775 C C . ASN A 1 97 ? -0.882 -30.656 7.965 1 97.44 97 ASN A C 1
ATOM 777 O O . ASN A 1 97 ? -1.217 -30.984 9.102 1 97.44 97 ASN A O 1
ATOM 781 N N . PHE A 1 98 ? -1.398 -29.672 7.32 1 97.88 98 PHE A N 1
ATOM 782 C CA . PHE A 1 98 ? -2.422 -28.844 7.953 1 97.88 98 PHE A CA 1
ATOM 783 C C . PHE A 1 98 ? -3.709 -29.641 8.156 1 97.88 98 PHE A C 1
ATOM 785 O O . PHE A 1 98 ? -4.262 -29.672 9.258 1 97.88 98 PHE A O 1
ATOM 792 N N . PHE A 1 99 ? -4.184 -30.375 7.137 1 97.88 99 PHE A N 1
ATOM 793 C CA . PHE A 1 99 ? -5.484 -31.031 7.207 1 97.88 99 PHE A CA 1
ATOM 794 C C . PHE A 1 99 ? -5.387 -32.344 7.957 1 97.88 99 PHE A C 1
ATOM 796 O O . PHE A 1 99 ? -6.398 -32.875 8.406 1 97.88 99 PHE A O 1
ATOM 803 N N . ALA A 1 100 ? -4.184 -32.906 8.102 1 97.31 100 ALA A N 1
ATOM 804 C CA . ALA A 1 100 ? -4.02 -34.094 8.961 1 97.31 100 ALA A CA 1
ATOM 805 C C . ALA A 1 100 ? -4.344 -33.75 10.414 1 97.31 100 ALA A C 1
ATOM 807 O O . ALA A 1 100 ? -5.109 -34.469 11.062 1 97.31 100 ALA A O 1
ATOM 808 N N . VAL A 1 101 ? -3.832 -32.656 10.875 1 96.69 101 VAL A N 1
ATOM 809 C CA . VAL A 1 101 ? -4.07 -32.219 12.25 1 96.69 101 VAL A CA 1
ATOM 810 C C . VAL A 1 101 ? -5.516 -31.766 12.406 1 96.69 101 VAL A C 1
ATOM 812 O O . VAL A 1 101 ? -6.176 -32.094 13.398 1 96.69 101 VAL A O 1
ATOM 815 N N . CYS A 1 102 ? -5.996 -31.031 11.406 1 96.62 102 CYS A N 1
ATOM 816 C CA . CYS A 1 102 ? -7.379 -30.562 11.461 1 96.62 102 CYS A CA 1
ATOM 817 C C . CYS A 1 102 ? -8.344 -31.75 11.477 1 96.62 102 CYS A C 1
ATOM 819 O O . CYS A 1 102 ? -9.375 -31.703 12.148 1 96.62 102 CYS A O 1
ATOM 821 N N . SER A 1 103 ? -8.023 -32.781 10.703 1 95.75 103 SER A N 1
ATOM 822 C CA . SER A 1 103 ? -8.875 -33.969 10.664 1 95.75 103 SER A CA 1
ATOM 823 C C . SER A 1 103 ? -8.875 -34.688 12 1 95.75 103 SER A C 1
ATOM 825 O O . SER A 1 103 ? -9.914 -35.188 12.445 1 95.75 103 SER A O 1
ATOM 827 N N . CYS A 1 104 ? -7.805 -34.75 12.688 1 95.5 104 CYS A N 1
ATOM 828 C CA . CYS A 1 104 ? -7.73 -35.375 14.008 1 95.5 104 CYS A CA 1
ATOM 829 C C . CYS A 1 104 ? -8.594 -34.625 15.016 1 95.5 104 CYS A C 1
ATOM 831 O O . CYS A 1 104 ? -9.383 -35.219 15.742 1 95.5 104 CYS A O 1
ATOM 833 N N . VAL A 1 105 ? -8.523 -33.344 14.977 1 94.56 105 VAL A N 1
ATOM 834 C CA . VAL A 1 105 ? -9.312 -32.5 15.891 1 94.56 105 VAL A CA 1
ATOM 835 C C . VAL A 1 105 ? -10.789 -32.562 15.508 1 94.56 105 VAL A C 1
ATOM 837 O O . VAL A 1 105 ? -11.656 -32.656 16.375 1 94.56 105 VAL A O 1
ATOM 840 N N . GLY A 1 106 ? -11.055 -32.562 14.203 1 92.75 106 GLY A N 1
ATOM 841 C CA . GLY A 1 106 ? -12.43 -32.562 13.719 1 92.75 106 GLY A CA 1
ATOM 842 C C . GLY A 1 106 ? -13.141 -33.875 13.969 1 92.75 106 GLY A C 1
ATOM 843 O O . GLY A 1 106 ? -14.273 -33.875 14.453 1 92.75 106 GLY A O 1
ATOM 844 N N . LEU A 1 107 ? -12.523 -35 13.773 1 91.56 107 LEU A N 1
ATOM 845 C CA . LEU A 1 107 ? -13.148 -36.312 13.883 1 91.56 107 LEU A CA 1
ATOM 846 C C . LEU A 1 107 ? -13.195 -36.781 15.336 1 91.56 107 LEU A C 1
ATOM 848 O O . LEU A 1 107 ? -14.164 -37.438 15.75 1 91.56 107 LEU A O 1
ATOM 852 N N . LEU A 1 108 ? -12.281 -36.344 16.156 1 92.44 108 LEU A N 1
ATOM 853 C CA . LEU A 1 108 ? -12.195 -36.875 17.516 1 92.44 108 LEU A CA 1
ATOM 854 C C . LEU A 1 108 ? -12.953 -35.969 18.5 1 92.44 108 LEU A C 1
ATOM 856 O O . LEU A 1 108 ? -13.469 -36.438 19.516 1 92.44 108 LEU A O 1
ATOM 860 N N . ILE A 1 109 ? -13.047 -34.719 18.172 1 93.06 109 ILE A N 1
ATOM 861 C CA . ILE A 1 109 ? -13.633 -33.812 19.156 1 93.06 109 ILE A CA 1
ATOM 862 C C . ILE A 1 109 ? -14.945 -33.25 18.609 1 93.06 109 ILE A C 1
ATOM 864 O O . ILE A 1 109 ? -16 -33.469 19.188 1 93.06 109 ILE A O 1
ATOM 868 N N . LEU A 1 110 ? -14.914 -32.688 17.438 1 92.5 110 LEU A N 1
ATOM 869 C CA . LEU A 1 110 ? -16.047 -31.922 16.938 1 92.5 110 LEU A CA 1
ATOM 870 C C . LEU A 1 110 ? -17.156 -32.844 16.453 1 92.5 110 LEU A C 1
ATOM 872 O O . LEU A 1 110 ? -18.344 -32.562 16.719 1 92.5 110 LEU A O 1
ATOM 876 N N . LEU A 1 111 ? -16.828 -33.906 15.781 1 89.25 111 LEU A N 1
ATOM 877 C CA . LEU A 1 111 ? -17.844 -34.781 15.195 1 89.25 111 LEU A CA 1
ATOM 878 C C . LEU A 1 111 ? -18.672 -35.438 16.281 1 89.25 111 LEU A C 1
ATOM 880 O O . LEU A 1 111 ? -19.906 -35.438 16.234 1 89.25 111 LEU A O 1
ATOM 884 N N . PRO A 1 112 ? -18.047 -35.938 17.344 1 89 112 PRO A N 1
ATOM 885 C CA . PRO A 1 112 ? -18.859 -36.531 18.422 1 89 112 PRO A CA 1
ATOM 886 C C . PRO A 1 112 ? -19.703 -35.5 19.156 1 89 112 PRO A C 1
ATOM 888 O O . PRO A 1 112 ? -20.812 -35.812 19.594 1 89 112 PRO A O 1
ATOM 891 N N . ILE A 1 113 ? -19.25 -34.344 19.266 1 88.25 113 ILE A N 1
ATOM 892 C CA . ILE A 1 113 ? -19.984 -33.281 19.938 1 88.25 113 ILE A CA 1
ATOM 893 C C . ILE A 1 113 ? -21.188 -32.875 19.094 1 88.25 113 ILE A C 1
ATOM 895 O O . ILE A 1 113 ? -22.281 -32.656 19.625 1 88.25 113 ILE A O 1
ATOM 899 N N . ASN A 1 114 ? -21 -32.75 17.812 1 85.44 114 ASN A N 1
ATOM 900 C CA . ASN A 1 114 ? -22.094 -32.406 16.922 1 85.44 114 ASN A CA 1
ATOM 901 C C . ASN A 1 114 ? -23.188 -33.469 16.891 1 85.44 114 ASN A C 1
ATOM 903 O O . ASN A 1 114 ? -24.375 -33.156 16.812 1 85.44 114 ASN A O 1
ATOM 907 N N . PHE A 1 115 ? -22.734 -34.688 16.969 1 79.88 115 PHE A N 1
ATOM 908 C CA . PHE A 1 115 ? -23.672 -35.812 16.875 1 79.88 115 PHE A CA 1
ATOM 909 C C . PHE A 1 115 ? -24.359 -36.031 18.219 1 79.88 115 PHE A C 1
ATOM 911 O O . PHE A 1 115 ? -25.516 -36.5 18.25 1 79.88 115 PHE A O 1
ATOM 918 N N . GLY A 1 116 ? -23.703 -35.906 19.344 1 72.38 116 GLY A N 1
ATOM 919 C CA . GLY A 1 116 ? -24.219 -36.25 20.656 1 72.38 116 GLY A CA 1
ATOM 920 C C . GLY A 1 116 ? -25.281 -35.281 21.156 1 72.38 116 GLY A C 1
ATOM 921 O O . GLY A 1 116 ? -26.078 -35.625 22.047 1 72.38 116 GLY A O 1
ATOM 922 N N . VAL A 1 117 ? -25.219 -34.031 20.828 1 63.16 117 VAL A N 1
ATOM 923 C CA . VAL A 1 117 ? -26.203 -33.094 21.422 1 63.16 117 VAL A CA 1
ATOM 924 C C . VAL A 1 117 ? -27.562 -33.312 20.75 1 63.16 117 VAL A C 1
ATOM 926 O O . VAL A 1 117 ? -27.766 -32.875 19.609 1 63.16 117 VAL A O 1
ATOM 929 N N . GLN A 1 118 ? -27.953 -34.531 20.719 1 53.59 118 GLN A N 1
ATOM 930 C CA . GLN A 1 118 ? -29.141 -35.062 20.094 1 53.59 118 GLN A CA 1
ATOM 931 C C . GLN A 1 118 ? -30.391 -34.25 20.484 1 53.59 118 GLN A C 1
ATOM 933 O O . GLN A 1 118 ? -30.719 -34.156 21.656 1 53.59 118 GLN A O 1
ATOM 938 N N . THR A 1 119 ? -30.609 -33.188 19.891 1 51.84 119 THR A N 1
ATOM 939 C CA . THR A 1 119 ? -32 -32.75 20.016 1 51.84 119 THR A CA 1
ATOM 940 C C . THR A 1 119 ? -32.938 -33.875 19.672 1 51.84 119 THR A C 1
ATOM 942 O O . THR A 1 119 ? -32.594 -34.812 18.938 1 51.84 119 THR A O 1
ATOM 945 N N . ASP A 1 120 ? -34.094 -34 20.453 1 44.41 120 ASP A N 1
ATOM 946 C CA . ASP A 1 120 ? -35.219 -34.906 20.453 1 44.41 120 ASP A CA 1
ATOM 947 C C . ASP A 1 120 ? -35.625 -35.281 19.031 1 44.41 120 ASP A C 1
ATOM 949 O O . ASP A 1 120 ? -36.5 -36.125 18.844 1 44.41 120 ASP A O 1
ATOM 953 N N . SER A 1 121 ? -35.688 -34.375 18.031 1 45.09 121 SER A N 1
ATOM 954 C CA . SER A 1 121 ? -36.625 -34.688 16.969 1 45.09 121 SER A CA 1
ATOM 955 C C . SER A 1 121 ? -36.062 -35.75 16.031 1 45.09 121 SER A C 1
ATOM 957 O O . SER A 1 121 ? -34.906 -35.656 15.578 1 45.09 121 SER A O 1
ATOM 959 N N . SER A 1 122 ? -36.594 -36.969 15.961 1 43.94 122 SER A N 1
ATOM 960 C CA . SER A 1 122 ? -36.5 -38.219 15.211 1 43.94 122 SER A CA 1
ATOM 961 C C . SER A 1 122 ? -36.062 -37.969 13.766 1 43.94 122 SER A C 1
ATOM 963 O O . SER A 1 122 ? -35.375 -38.781 13.164 1 43.94 122 SER A O 1
ATOM 965 N N . GLU A 1 123 ? -36.75 -37.125 13.047 1 44.69 123 GLU A N 1
ATOM 966 C CA . GLU A 1 123 ? -36.719 -37.031 11.594 1 44.69 123 GLU A CA 1
ATOM 967 C C . GLU A 1 123 ? -35.406 -36.406 11.109 1 44.69 123 GLU A C 1
ATOM 969 O O . GLU A 1 123 ? -35 -36.594 9.953 1 44.69 123 GLU A O 1
ATOM 974 N N . ARG A 1 124 ? -34.75 -35.625 11.859 1 50.66 124 ARG A N 1
ATOM 975 C CA . ARG A 1 124 ? -33.594 -34.875 11.359 1 50.66 124 ARG A CA 1
ATOM 976 C C . ARG A 1 124 ? -32.344 -35.75 11.406 1 50.66 124 ARG A C 1
ATOM 978 O O . ARG A 1 124 ? -31.266 -35.312 11.016 1 50.66 124 ARG A O 1
ATOM 985 N N . HIS A 1 125 ? -32.438 -36.875 11.992 1 46.34 125 HIS A N 1
ATOM 986 C CA . HIS A 1 125 ? -31.312 -37.812 12.156 1 46.34 125 HIS A CA 1
ATOM 987 C C . HIS A 1 125 ? -30.797 -38.281 10.805 1 46.34 125 HIS A C 1
ATOM 989 O O . HIS A 1 125 ? -29.688 -38.812 10.719 1 46.34 125 HIS A O 1
ATOM 995 N N . ARG A 1 126 ? -31.531 -38.125 9.734 1 49.88 126 ARG A N 1
ATOM 996 C CA . ARG A 1 126 ? -31.141 -38.781 8.492 1 49.88 126 ARG A CA 1
ATOM 997 C C . ARG A 1 126 ? -30.438 -37.812 7.555 1 49.88 126 ARG A C 1
ATOM 999 O O . ARG A 1 126 ? -30.062 -38.156 6.441 1 49.88 126 ARG A O 1
ATOM 1006 N N . SER A 1 127 ? -30.094 -36.531 8.109 1 60.03 127 SER A N 1
ATOM 1007 C CA . SER A 1 127 ? -29.516 -35.562 7.168 1 60.03 127 SER A CA 1
ATOM 1008 C C . SER A 1 127 ? -28.078 -35.25 7.527 1 60.03 127 SER A C 1
ATOM 1010 O O . SER A 1 127 ? -27.641 -35.469 8.664 1 60.03 127 SER A O 1
ATOM 1012 N N . MET A 1 128 ? -27.125 -35.125 6.645 1 66.62 128 MET A N 1
ATOM 1013 C CA . MET A 1 128 ? -25.719 -34.75 6.789 1 66.62 128 MET A CA 1
ATOM 1014 C C . MET A 1 128 ? -25.578 -33.531 7.656 1 66.62 128 MET A C 1
ATOM 1016 O O . MET A 1 128 ? -24.484 -33.25 8.188 1 66.62 128 MET A O 1
ATOM 1020 N N . ASP A 1 129 ? -26.656 -32.906 7.98 1 70.25 129 ASP A N 1
ATOM 1021 C CA . ASP A 1 129 ? -26.641 -31.688 8.797 1 70.25 129 ASP A CA 1
ATOM 1022 C C . ASP A 1 129 ? -26.391 -32.031 10.266 1 70.25 129 ASP A C 1
ATOM 1024 O O . ASP A 1 129 ? -25.969 -31.156 11.039 1 70.25 129 ASP A O 1
ATOM 1028 N N . SER A 1 130 ? -26.656 -33.281 10.609 1 74.19 130 SER A N 1
ATOM 1029 C CA . SER A 1 130 ? -26.453 -33.688 11.992 1 74.19 130 SER A CA 1
ATOM 1030 C C . SER A 1 130 ? -24.969 -33.75 12.344 1 74.19 130 SER A C 1
ATOM 1032 O O . SER A 1 130 ? -24.594 -33.719 13.516 1 74.19 130 SER A O 1
ATOM 1034 N N . CYS A 1 131 ? -24.172 -33.75 11.289 1 76.5 131 CYS A N 1
ATOM 1035 C CA . CYS A 1 131 ? -22.734 -33.844 11.516 1 76.5 131 CYS A CA 1
ATOM 1036 C C . CYS A 1 131 ? -22.078 -32.469 11.484 1 76.5 131 CYS A C 1
ATOM 1038 O O . CYS A 1 131 ? -20.875 -32.344 11.688 1 76.5 131 CYS A O 1
ATOM 1040 N N . THR A 1 132 ? -22.922 -31.5 11.352 1 81.56 132 THR A N 1
ATOM 1041 C CA . THR A 1 132 ? -22.406 -30.141 11.242 1 81.56 132 THR A CA 1
ATOM 1042 C C . THR A 1 132 ? -22.781 -29.312 12.469 1 81.56 132 THR A C 1
ATOM 1044 O O . THR A 1 132 ? -23.531 -29.781 13.328 1 81.56 132 THR A O 1
ATOM 1047 N N . ILE A 1 133 ? -22.25 -28.188 12.609 1 82.5 133 ILE A N 1
ATOM 1048 C CA . ILE A 1 133 ? -22.484 -27.297 13.742 1 82.5 133 ILE A CA 1
ATOM 1049 C C . ILE A 1 133 ? -23.953 -26.859 13.766 1 82.5 133 ILE A C 1
ATOM 1051 O O . ILE A 1 133 ? -24.438 -26.391 14.789 1 82.5 133 ILE A O 1
ATOM 1055 N N . SER A 1 134 ? -24.625 -27.094 12.625 1 78.12 134 SER A N 1
ATOM 1056 C CA . SER A 1 134 ? -26.031 -26.703 12.547 1 78.12 134 SER A CA 1
ATOM 1057 C C . SER A 1 134 ? -26.891 -27.531 13.5 1 78.12 134 SER A C 1
ATOM 1059 O O . SER A 1 134 ? -27.969 -27.094 13.906 1 78.12 134 SER A O 1
ATOM 1061 N N . ASN A 1 135 ? -26.406 -28.609 13.969 1 79.44 135 ASN A N 1
ATOM 1062 C CA . ASN A 1 135 ? -27.156 -29.5 14.844 1 79.44 135 ASN A CA 1
ATOM 1063 C C . ASN A 1 135 ? -27.094 -29.031 16.297 1 79.44 135 ASN A C 1
ATOM 1065 O O . ASN A 1 135 ? -27.891 -29.484 17.125 1 79.44 135 ASN A O 1
ATOM 1069 N N . ILE A 1 136 ? -26.281 -28.141 16.594 1 84.75 136 ILE A N 1
ATOM 1070 C CA . ILE A 1 136 ? -26.125 -27.656 17.953 1 84.75 136 ILE A CA 1
ATOM 1071 C C . ILE A 1 136 ? -27.188 -26.609 18.266 1 84.75 136 ILE A C 1
ATOM 1073 O O . ILE A 1 136 ? -27.469 -25.734 17.438 1 84.75 136 ILE A O 1
ATOM 1077 N N . LYS A 1 137 ? -27.766 -26.75 19.359 1 82.88 137 LYS A N 1
ATOM 1078 C CA . LYS A 1 137 ? -28.844 -25.859 19.766 1 82.88 137 LYS A CA 1
ATOM 1079 C C . LYS A 1 137 ? -28.328 -24.453 20.031 1 82.88 137 LYS A C 1
ATOM 1081 O O . LYS A 1 137 ? -27.141 -24.266 20.328 1 82.88 137 LYS A O 1
ATOM 1086 N N . LYS A 1 138 ? -29.203 -23.562 19.812 1 86.31 138 LYS A N 1
ATOM 1087 C CA . LYS A 1 138 ? -28.875 -22.156 20.062 1 86.31 138 LYS A CA 1
ATOM 1088 C C . LYS A 1 138 ? -28.531 -21.922 21.531 1 86.31 138 LYS A C 1
ATOM 1090 O O . LYS A 1 138 ? -29.203 -22.453 22.422 1 86.31 138 LYS A O 1
ATOM 1095 N N . GLY A 1 139 ? -27.484 -21.281 21.766 1 86 139 GLY A N 1
ATOM 1096 C CA . GLY A 1 139 ? -27.109 -20.875 23.109 1 86 139 GLY A CA 1
ATOM 1097 C C . GLY A 1 139 ? -26.391 -21.969 23.875 1 86 139 GLY A C 1
ATOM 1098 O O . GLY A 1 139 ? -26.109 -21.812 25.078 1 86 139 GLY A O 1
ATOM 1099 N N . SER A 1 140 ? -26.172 -23.047 23.281 1 88.69 140 SER A N 1
ATOM 1100 C CA . SER A 1 140 ? -25.531 -24.156 23.969 1 88.69 140 SER A CA 1
ATOM 1101 C C . SER A 1 140 ? -24.094 -23.812 24.344 1 88.69 140 SER A C 1
ATOM 1103 O O . SER A 1 140 ? -23.406 -23.125 23.609 1 88.69 140 SER A O 1
ATOM 1105 N N . ASN A 1 141 ? -23.609 -24.266 25.453 1 90.25 141 ASN A N 1
ATOM 1106 C CA . ASN A 1 141 ? -22.25 -24 25.922 1 90.25 141 ASN A CA 1
ATOM 1107 C C . ASN A 1 141 ? -21.234 -24.875 25.203 1 90.25 141 ASN A C 1
ATOM 1109 O O . ASN A 1 141 ? -20.016 -24.641 25.297 1 90.25 141 ASN A O 1
ATOM 1113 N N . VAL A 1 142 ? -21.781 -25.797 24.531 1 91.31 142 VAL A N 1
ATOM 1114 C CA . VAL A 1 142 ? -20.891 -26.672 23.766 1 91.31 142 VAL A CA 1
ATOM 1115 C C . VAL A 1 142 ? -20.219 -25.875 22.641 1 91.31 142 VAL A C 1
ATOM 1117 O O . VAL A 1 142 ? -19.188 -26.297 22.125 1 91.31 142 VAL A O 1
ATOM 1120 N N . LEU A 1 143 ? -20.766 -24.75 22.328 1 92.12 143 LEU A N 1
ATOM 1121 C CA . LEU A 1 143 ? -20.219 -23.891 21.281 1 92.12 143 LEU A CA 1
ATOM 1122 C C . LEU A 1 143 ? -18.859 -23.328 21.672 1 92.12 143 LEU A C 1
ATOM 1124 O O . LEU A 1 143 ? -18.094 -22.906 20.797 1 92.12 143 LEU A O 1
ATOM 1128 N N . TRP A 1 144 ? -18.547 -23.422 22.938 1 93.25 144 TRP A N 1
ATOM 1129 C CA . TRP A 1 144 ? -17.234 -22.969 23.391 1 93.25 144 TRP A CA 1
ATOM 1130 C C . TRP A 1 144 ? -16.141 -23.938 22.953 1 93.25 144 TRP A C 1
ATOM 1132 O O . TRP A 1 144 ? -14.977 -23.547 22.812 1 93.25 144 TRP A O 1
ATOM 1142 N N . VAL A 1 145 ? -16.516 -25.156 22.766 1 93.19 145 VAL A N 1
ATOM 1143 C CA . VAL A 1 145 ? -15.547 -26.109 22.25 1 93.19 145 VAL A CA 1
ATOM 1144 C C . VAL A 1 145 ? -15.188 -25.75 20.812 1 93.19 145 VAL A C 1
ATOM 1146 O O . VAL A 1 145 ? -14.023 -25.828 20.406 1 93.19 145 VAL A O 1
ATOM 1149 N N . HIS A 1 146 ? -16.203 -25.406 20.062 1 94.12 146 HIS A N 1
ATOM 1150 C CA . HIS A 1 146 ? -15.945 -24.953 18.688 1 94.12 146 HIS A CA 1
ATOM 1151 C C . HIS A 1 146 ? -15.062 -23.703 18.688 1 94.12 146 HIS A C 1
ATOM 1153 O O . HIS A 1 146 ? -14.203 -23.562 17.812 1 94.12 146 HIS A O 1
ATOM 1159 N N . PHE A 1 147 ? -15.289 -22.875 19.641 1 95.19 147 PHE A N 1
ATOM 1160 C CA . PHE A 1 147 ? -14.484 -21.672 19.797 1 95.19 147 PHE A CA 1
ATOM 1161 C C . PHE A 1 147 ? -13.023 -22.016 20.062 1 95.19 147 PHE A C 1
ATOM 1163 O O . PHE A 1 147 ? -12.125 -21.469 19.406 1 95.19 147 PHE A O 1
ATOM 1170 N N . LEU A 1 148 ? -12.805 -22.922 20.891 1 96.06 148 LEU A N 1
ATOM 1171 C CA . LEU A 1 148 ? -11.445 -23.328 21.219 1 96.06 148 LEU A CA 1
ATOM 1172 C C . LEU A 1 148 ? -10.773 -24.016 20.031 1 96.06 148 LEU A C 1
ATOM 1174 O O . LEU A 1 148 ? -9.586 -23.812 19.781 1 96.06 148 LEU A O 1
ATOM 1178 N N . CYS A 1 149 ? -11.5 -24.781 19.312 1 96.19 149 CYS A N 1
ATOM 1179 C CA . CYS A 1 149 ? -10.953 -25.438 18.125 1 96.19 149 CYS A CA 1
ATOM 1180 C C . CYS A 1 149 ? -10.625 -24.406 17.047 1 96.19 149 CYS A C 1
ATOM 1182 O O . CYS A 1 149 ? -9.625 -24.547 16.328 1 96.19 149 CYS A O 1
ATOM 1184 N N . LEU A 1 150 ? -11.438 -23.359 16.906 1 96.94 150 LEU A N 1
ATOM 1185 C CA . LEU A 1 150 ? -11.172 -22.281 15.961 1 96.94 150 LEU A CA 1
ATOM 1186 C C . LEU A 1 150 ? -9.844 -21.609 16.266 1 96.94 150 LEU A C 1
ATOM 1188 O O . LEU A 1 150 ? -9.031 -21.391 15.352 1 96.94 150 LEU A O 1
ATOM 1192 N N . TRP A 1 151 ? -9.617 -21.297 17.516 1 97.12 151 TRP A N 1
ATOM 1193 C CA . TRP A 1 151 ? -8.383 -20.641 17.922 1 97.12 151 TRP A CA 1
ATOM 1194 C C . TRP A 1 151 ? -7.176 -21.547 17.703 1 97.12 151 TRP A C 1
ATOM 1196 O O . TRP A 1 151 ? -6.141 -21.109 17.203 1 97.12 151 TRP A O 1
ATOM 1206 N N . PHE A 1 152 ? -7.387 -22.766 17.984 1 97.25 152 PHE A N 1
ATOM 1207 C CA . PHE A 1 152 ? -6.297 -23.734 17.812 1 97.25 152 PHE A CA 1
ATOM 1208 C C . PHE A 1 152 ? -5.945 -23.906 16.344 1 97.25 152 PHE A C 1
ATOM 1210 O O . PHE A 1 152 ? -4.773 -23.828 15.961 1 97.25 152 PHE A O 1
ATOM 1217 N N . ILE A 1 153 ? -6.922 -24.141 15.539 1 97.31 153 ILE A N 1
ATOM 1218 C CA . ILE A 1 153 ? -6.703 -24.359 14.117 1 97.31 153 ILE A CA 1
ATOM 1219 C C . ILE A 1 153 ? -6.102 -23.109 13.484 1 97.31 153 ILE A C 1
ATOM 1221 O O . ILE A 1 153 ? -5.219 -23.203 12.633 1 97.31 153 ILE A O 1
ATOM 1225 N N . SER A 1 154 ? -6.559 -21.922 13.898 1 98 154 SER A N 1
ATOM 1226 C CA . SER A 1 154 ? -6.023 -20.672 13.367 1 98 154 SER A CA 1
ATOM 1227 C C . SER A 1 154 ? -4.555 -20.484 13.742 1 98 154 SER A C 1
ATOM 1229 O O . SER A 1 154 ? -3.727 -20.172 12.891 1 98 154 SER A O 1
ATOM 1231 N N . PHE A 1 155 ? -4.191 -20.812 14.977 1 97.69 155 PHE A N 1
ATOM 1232 C CA . PHE A 1 155 ? -2.812 -20.641 15.422 1 97.69 155 PHE A CA 1
ATOM 1233 C C . PHE A 1 155 ? -1.905 -21.672 14.766 1 97.69 155 PHE A C 1
ATOM 1235 O O . PHE A 1 155 ? -0.765 -21.375 14.406 1 97.69 155 PHE A O 1
ATOM 1242 N N . TYR A 1 156 ? -2.418 -22.812 14.602 1 97.88 156 TYR A N 1
ATOM 1243 C CA . TYR A 1 156 ? -1.643 -23.844 13.922 1 97.88 156 TYR A CA 1
ATOM 1244 C C . TYR A 1 156 ? -1.392 -23.484 12.469 1 97.88 156 TYR A C 1
ATOM 1246 O O . TYR A 1 156 ? -0.283 -23.656 11.961 1 97.88 156 TYR A O 1
ATOM 1254 N N . GLY A 1 157 ? -2.443 -22.969 11.812 1 97.88 157 GLY A N 1
ATOM 1255 C CA . GLY A 1 157 ? -2.271 -22.516 10.445 1 97.88 157 GLY A CA 1
ATOM 1256 C C . GLY A 1 157 ? -1.251 -21.406 10.312 1 97.88 157 GLY A C 1
ATOM 1257 O O . GLY A 1 157 ? -0.413 -21.422 9.414 1 97.88 157 GLY A O 1
ATOM 1258 N N . LEU A 1 158 ? -1.283 -20.422 11.219 1 98.19 158 LEU A N 1
ATOM 1259 C CA . LEU A 1 158 ? -0.342 -19.312 11.188 1 98.19 158 LEU A CA 1
ATOM 1260 C C . LEU A 1 158 ? 1.08 -19.797 11.453 1 98.19 158 LEU A C 1
ATOM 1262 O O . LEU A 1 158 ? 2.029 -19.328 10.828 1 98.19 158 LEU A O 1
ATOM 1266 N N . TYR A 1 159 ? 1.214 -20.75 12.328 1 97.75 159 TYR A N 1
ATOM 1267 C CA . TYR A 1 159 ? 2.52 -21.312 12.641 1 97.75 159 TYR A CA 1
ATOM 1268 C C . TYR A 1 159 ? 3.107 -22.031 11.43 1 97.75 159 TYR A C 1
ATOM 1270 O O . TYR A 1 159 ? 4.273 -21.812 11.078 1 97.75 159 TYR A O 1
ATOM 1278 N N . LEU A 1 160 ? 2.295 -22.812 10.773 1 98.06 160 LEU A N 1
ATOM 1279 C CA . LEU A 1 160 ? 2.766 -23.547 9.602 1 98.06 160 LEU A CA 1
ATOM 1280 C C . LEU A 1 160 ? 3.131 -22.594 8.469 1 98.06 160 LEU A C 1
ATOM 1282 O O . LEU A 1 160 ? 4.102 -22.828 7.746 1 98.06 160 LEU A O 1
ATOM 1286 N N . LEU A 1 161 ? 2.34 -21.547 8.352 1 98.19 161 LEU A N 1
ATOM 1287 C CA . LEU A 1 161 ? 2.613 -20.562 7.312 1 98.19 161 LEU A CA 1
ATOM 1288 C C . LEU A 1 161 ? 3.943 -19.859 7.57 1 98.19 161 LEU A C 1
ATOM 1290 O O . LEU A 1 161 ? 4.715 -19.625 6.637 1 98.19 161 LEU A O 1
ATOM 1294 N N . TYR A 1 162 ? 4.238 -19.547 8.812 1 97.69 162 TYR A N 1
ATOM 1295 C CA . TYR A 1 162 ? 5.5 -18.906 9.156 1 97.69 162 TYR A CA 1
ATOM 1296 C C . TYR A 1 162 ? 6.676 -19.828 8.883 1 97.69 162 TYR A C 1
ATOM 1298 O O . TYR A 1 162 ? 7.688 -19.406 8.312 1 97.69 162 TYR A O 1
ATOM 1306 N N . LYS A 1 163 ? 6.504 -21.016 9.266 1 97.81 163 LYS A N 1
ATOM 1307 C CA . LYS A 1 163 ? 7.562 -22 9.062 1 97.81 163 LYS A CA 1
ATOM 1308 C C . LYS A 1 163 ? 7.848 -22.203 7.578 1 97.81 163 LYS A C 1
ATOM 1310 O O . LYS A 1 163 ? 9.008 -22.203 7.156 1 97.81 163 LYS A O 1
ATOM 1315 N N . GLU A 1 164 ? 6.797 -22.328 6.809 1 97.75 164 GLU A N 1
ATOM 1316 C CA . GLU A 1 164 ? 6.969 -22.547 5.375 1 97.75 164 GLU A CA 1
ATOM 1317 C C . GLU A 1 164 ? 7.578 -21.328 4.699 1 97.75 164 GLU A C 1
ATOM 1319 O O . GLU A 1 164 ? 8.453 -21.453 3.84 1 97.75 164 GLU A O 1
ATOM 1324 N N . TYR A 1 165 ? 7.156 -20.141 5.062 1 97.38 165 TYR A N 1
ATOM 1325 C CA . TYR A 1 165 ? 7.684 -18.906 4.496 1 97.38 165 TYR A CA 1
ATOM 1326 C C . TYR A 1 165 ? 9.172 -18.766 4.781 1 97.38 165 TYR A C 1
ATOM 1328 O O . TYR A 1 165 ? 9.953 -18.422 3.889 1 97.38 165 TYR A O 1
ATOM 1336 N N . SER A 1 166 ? 9.586 -19.125 5.973 1 97 166 SER A N 1
ATOM 1337 C CA . SER A 1 166 ? 10.984 -19.031 6.391 1 97 166 SER A CA 1
ATOM 1338 C C . SER A 1 166 ? 11.844 -20.047 5.656 1 97 166 SER A C 1
ATOM 1340 O O . SER A 1 166 ? 12.938 -19.719 5.191 1 97 166 SER A O 1
ATOM 1342 N N . GLU A 1 167 ? 11.32 -21.219 5.488 1 97.19 167 GLU A N 1
ATOM 1343 C CA . GLU A 1 167 ? 12.078 -22.266 4.812 1 97.19 167 GLU A CA 1
ATOM 1344 C C . GLU A 1 167 ? 12.242 -21.953 3.326 1 97.19 167 GLU A C 1
ATOM 1346 O O . GLU A 1 167 ? 13.32 -22.156 2.762 1 97.19 167 GLU A O 1
ATOM 1351 N N . ILE A 1 168 ? 11.203 -21.516 2.729 1 97.38 168 ILE A N 1
ATOM 1352 C CA . ILE A 1 168 ? 11.289 -21.188 1.309 1 97.38 168 ILE A CA 1
ATOM 1353 C C . ILE A 1 168 ? 12.25 -20.031 1.097 1 97.38 168 ILE A C 1
ATOM 1355 O O . ILE A 1 168 ? 12.977 -19.984 0.101 1 97.38 168 ILE A O 1
ATOM 1359 N N . LEU A 1 169 ? 12.258 -19.078 2.004 1 96.69 169 LEU A N 1
ATOM 1360 C CA . LEU A 1 169 ? 13.18 -17.953 1.915 1 96.69 169 LEU A CA 1
ATOM 1361 C C . LEU A 1 169 ? 14.625 -18.438 1.96 1 96.69 169 LEU A C 1
ATOM 1363 O O . LEU A 1 169 ? 15.461 -18 1.164 1 96.69 169 LEU A O 1
ATOM 1367 N N . VAL A 1 170 ? 14.906 -19.375 2.85 1 95.94 170 VAL A N 1
ATOM 1368 C CA . VAL A 1 170 ? 16.266 -19.891 2.977 1 95.94 170 VAL A CA 1
ATOM 1369 C C . VAL A 1 170 ? 16.656 -20.625 1.695 1 95.94 170 VAL A C 1
ATOM 1371 O O . VAL A 1 170 ? 17.766 -20.469 1.191 1 95.94 170 VAL A O 1
ATOM 1374 N N . LYS A 1 171 ? 15.727 -21.344 1.131 1 96.56 171 LYS A N 1
ATOM 1375 C CA . LYS A 1 171 ? 16 -22.062 -0.11 1 96.56 171 LYS A CA 1
ATOM 1376 C C . LYS A 1 171 ? 16.188 -21.094 -1.275 1 96.56 171 LYS A C 1
ATOM 1378 O O . LYS A 1 171 ? 16.984 -21.359 -2.18 1 96.56 171 LYS A O 1
ATOM 1383 N N . ARG A 1 172 ? 15.484 -20.031 -1.217 1 96.06 172 ARG A N 1
ATOM 1384 C CA . ARG A 1 172 ? 15.648 -19.031 -2.262 1 96.06 172 ARG A CA 1
ATOM 1385 C C . ARG A 1 172 ? 17.031 -18.406 -2.217 1 96.06 172 ARG A C 1
ATOM 1387 O O . ARG A 1 172 ? 17.703 -18.281 -3.248 1 96.06 172 ARG A O 1
ATOM 1394 N N . ILE A 1 173 ? 17.469 -18.047 -1.033 1 94 173 ILE A N 1
ATOM 1395 C CA . ILE A 1 173 ? 18.781 -17.438 -0.875 1 94 173 ILE A CA 1
ATOM 1396 C C . ILE A 1 173 ? 19.875 -18.406 -1.341 1 94 173 ILE A C 1
ATOM 1398 O O . ILE A 1 173 ? 20.797 -18.016 -2.047 1 94 173 ILE A O 1
ATOM 1402 N N . GLN A 1 174 ? 19.672 -19.609 -1.055 1 93.44 174 GLN A N 1
ATOM 1403 C CA . GLN A 1 174 ? 20.641 -20.641 -1.461 1 93.44 174 GLN A CA 1
ATOM 1404 C C . GLN A 1 174 ? 20.609 -20.844 -2.973 1 93.44 174 GLN A C 1
ATOM 1406 O O . GLN A 1 174 ? 21.672 -20.969 -3.602 1 93.44 174 GLN A O 1
ATOM 1411 N N . GLN A 1 175 ? 19.438 -20.859 -3.484 1 93.56 175 GLN A N 1
ATOM 1412 C CA . GLN A 1 175 ? 19.312 -21.078 -4.922 1 93.56 175 GLN A CA 1
ATOM 1413 C C . GLN A 1 175 ? 19.906 -19.906 -5.715 1 93.56 175 GLN A C 1
ATOM 1415 O O . GLN A 1 175 ? 20.562 -20.125 -6.738 1 93.56 175 GLN A O 1
ATOM 1420 N N . VAL A 1 176 ? 19.734 -18.688 -5.246 1 92.5 176 VAL A N 1
ATOM 1421 C CA . VAL A 1 176 ? 20.281 -17.516 -5.914 1 92.5 176 VAL A CA 1
ATOM 1422 C C . VAL A 1 176 ? 21.812 -17.547 -5.828 1 92.5 176 VAL A C 1
ATOM 1424 O O . VAL A 1 176 ? 22.5 -17.141 -6.77 1 92.5 176 VAL A O 1
ATOM 1427 N N . ARG A 1 177 ? 22.266 -18.062 -4.758 1 91.38 177 ARG A N 1
ATOM 1428 C CA . ARG A 1 177 ? 23.703 -18.203 -4.586 1 91.38 177 ARG A CA 1
ATOM 1429 C C . ARG A 1 177 ? 24.266 -19.266 -5.52 1 91.38 177 ARG A C 1
ATOM 1431 O O . ARG A 1 177 ? 25.312 -19.078 -6.125 1 91.38 177 ARG A O 1
ATOM 1438 N N . ASN A 1 178 ? 23.5 -20.328 -5.688 1 89.81 178 ASN A N 1
ATOM 1439 C CA . ASN A 1 178 ? 23.953 -21.422 -6.551 1 89.81 178 ASN A CA 1
ATOM 1440 C C . ASN A 1 178 ? 23.906 -21.031 -8.023 1 89.81 178 ASN A C 1
ATOM 1442 O O . ASN A 1 178 ? 24.719 -21.484 -8.82 1 89.81 178 ASN A O 1
ATOM 1446 N N . LEU A 1 179 ? 22.984 -20.172 -8.336 1 89.12 179 LEU A N 1
ATOM 1447 C CA . LEU A 1 179 ? 22.828 -19.75 -9.719 1 89.12 179 LEU A CA 1
ATOM 1448 C C . LEU A 1 179 ? 23.516 -18.406 -9.961 1 89.12 179 LEU A C 1
ATOM 1450 O O . LEU A 1 179 ? 23.016 -17.562 -10.719 1 89.12 179 LEU A O 1
ATOM 1454 N N . ARG A 1 180 ? 24.562 -18.188 -9.367 1 84.56 180 ARG A N 1
ATOM 1455 C CA . ARG A 1 180 ? 25.25 -16.906 -9.406 1 84.56 180 ARG A CA 1
ATOM 1456 C C . ARG A 1 180 ? 25.781 -16.625 -10.805 1 84.56 180 ARG A C 1
ATOM 1458 O O . ARG A 1 180 ? 26.047 -15.461 -11.148 1 84.56 180 ARG A O 1
ATOM 1465 N N . HIS A 1 181 ? 25.766 -17.594 -11.664 1 84.31 181 HIS A N 1
ATOM 1466 C CA . HIS A 1 181 ? 26.312 -17.391 -13.008 1 84.31 181 HIS A CA 1
ATOM 1467 C C . HIS A 1 181 ? 25.234 -16.891 -13.961 1 84.31 181 HIS A C 1
ATOM 1469 O O . HIS A 1 181 ? 25.547 -16.516 -15.102 1 84.31 181 HIS A O 1
ATOM 1475 N N . ARG A 1 182 ? 24.094 -16.844 -13.531 1 88.81 182 ARG A N 1
ATOM 1476 C CA . ARG A 1 182 ? 23 -16.391 -14.391 1 88.81 182 ARG A CA 1
ATOM 1477 C C . ARG A 1 182 ? 23.141 -14.914 -14.734 1 88.81 182 ARG A C 1
ATOM 1479 O O . ARG A 1 182 ? 23.469 -14.102 -13.875 1 88.81 182 ARG A O 1
ATOM 1486 N N . PRO A 1 183 ? 22.891 -14.547 -15.93 1 91.62 183 PRO A N 1
ATOM 1487 C CA . PRO A 1 183 ? 23.094 -13.164 -16.375 1 91.62 183 PRO A CA 1
ATOM 1488 C C . PRO A 1 183 ? 22.094 -12.195 -15.766 1 91.62 183 PRO A C 1
ATOM 1490 O O . PRO A 1 183 ? 22.328 -10.984 -15.742 1 91.62 183 PRO A O 1
ATOM 1493 N N . ASP A 1 184 ? 21 -12.68 -15.328 1 92.5 184 ASP A N 1
ATOM 1494 C CA . ASP A 1 184 ? 19.953 -11.805 -14.797 1 92.5 184 ASP A CA 1
ATOM 1495 C C . ASP A 1 184 ? 20.422 -11.094 -13.539 1 92.5 184 ASP A C 1
ATOM 1497 O O . ASP A 1 184 ? 19.906 -10.023 -13.188 1 92.5 184 ASP A O 1
ATOM 1501 N N . GLN A 1 185 ? 21.422 -11.609 -12.836 1 91.75 185 GLN A N 1
ATOM 1502 C CA . GLN A 1 185 ? 21.922 -11.008 -11.602 1 91.75 185 GLN A CA 1
ATOM 1503 C C . GLN A 1 185 ? 22.859 -9.844 -11.891 1 91.75 185 GLN A C 1
ATOM 1505 O O . GLN A 1 185 ? 23.141 -9.031 -11 1 91.75 185 GLN A O 1
ATOM 1510 N N . PHE A 1 186 ? 23.328 -9.727 -13.203 1 93.56 186 PHE A N 1
ATOM 1511 C CA . PHE A 1 186 ? 24.266 -8.672 -13.578 1 93.56 186 PHE A CA 1
ATOM 1512 C C . PHE A 1 186 ? 23.578 -7.625 -14.453 1 93.56 186 PHE A C 1
ATOM 1514 O O . PHE A 1 186 ? 24.203 -6.668 -14.898 1 93.56 186 PHE A O 1
ATOM 1521 N N . THR A 1 187 ? 22.312 -7.863 -14.711 1 95.25 187 THR A N 1
ATOM 1522 C CA . THR A 1 187 ? 21.672 -7.027 -15.719 1 95.25 187 THR A CA 1
ATOM 1523 C C . THR A 1 187 ? 20.422 -6.367 -15.148 1 95.25 187 THR A C 1
ATOM 1525 O O . THR A 1 187 ? 19.672 -6.988 -14.391 1 95.25 187 THR A O 1
ATOM 1528 N N . THR A 1 188 ? 20.266 -5.102 -15.422 1 95.94 188 THR A N 1
ATOM 1529 C CA . THR A 1 188 ? 19.062 -4.34 -15.062 1 95.94 188 THR A CA 1
ATOM 1530 C C . THR A 1 188 ? 18.344 -3.852 -16.312 1 95.94 188 THR A C 1
ATOM 1532 O O . THR A 1 188 ? 18.969 -3.527 -17.312 1 95.94 188 THR A O 1
ATOM 1535 N N . ILE A 1 189 ? 17.062 -3.936 -16.344 1 96.31 189 ILE A N 1
ATOM 1536 C CA . ILE A 1 189 ? 16.266 -3.4 -17.438 1 96.31 189 ILE A CA 1
ATOM 1537 C C . ILE A 1 189 ? 15.875 -1.958 -17.125 1 96.31 189 ILE A C 1
ATOM 1539 O O . ILE A 1 189 ? 15.461 -1.644 -16.016 1 96.31 189 ILE A O 1
ATOM 1543 N N . VAL A 1 190 ? 16.125 -1.086 -17.984 1 95.94 190 VAL A N 1
ATOM 1544 C CA . VAL A 1 190 ? 15.805 0.331 -17.859 1 95.94 190 VAL A CA 1
ATOM 1545 C C . VAL A 1 190 ? 14.711 0.7 -18.875 1 95.94 190 VAL A C 1
ATOM 1547 O O . VAL A 1 190 ? 14.844 0.426 -20.062 1 95.94 190 VAL A O 1
ATOM 1550 N N . ARG A 1 191 ? 13.719 1.323 -18.406 1 94.31 191 ARG A N 1
ATOM 1551 C CA . ARG A 1 191 ? 12.602 1.714 -19.266 1 94.31 191 ARG A CA 1
ATOM 1552 C C . ARG A 1 191 ? 12.391 3.225 -19.234 1 94.31 191 ARG A C 1
ATOM 1554 O O . ARG A 1 191 ? 12.828 3.898 -18.297 1 94.31 191 ARG A O 1
ATOM 1561 N N . GLN A 1 192 ? 11.75 3.814 -20.234 1 93.12 192 GLN A N 1
ATOM 1562 C CA . GLN A 1 192 ? 11.414 5.227 -20.391 1 93.12 192 GLN A CA 1
ATOM 1563 C C . GLN A 1 192 ? 12.664 6.094 -20.406 1 93.12 192 GLN A C 1
ATOM 1565 O O . GLN A 1 192 ? 12.773 7.059 -19.641 1 93.12 192 GLN A O 1
ATOM 1570 N N . ILE A 1 193 ? 13.523 5.695 -21.312 1 93.69 193 ILE A N 1
ATOM 1571 C CA . ILE A 1 193 ? 14.766 6.434 -21.531 1 93.69 193 ILE A CA 1
ATOM 1572 C C . ILE A 1 193 ? 14.492 7.676 -22.375 1 93.69 193 ILE A C 1
ATOM 1574 O O . ILE A 1 193 ? 13.898 7.582 -23.453 1 93.69 193 ILE A O 1
ATOM 1578 N N . PRO A 1 194 ? 14.797 8.781 -21.828 1 88.88 194 PRO A N 1
ATOM 1579 C CA . PRO A 1 194 ? 14.594 9.992 -22.625 1 88.88 194 PRO A CA 1
ATOM 1580 C C . PRO A 1 194 ? 15.531 10.086 -23.812 1 88.88 194 PRO A C 1
ATOM 1582 O O . PRO A 1 194 ? 16.531 9.359 -23.875 1 88.88 194 PRO A O 1
ATOM 1585 N N . VAL A 1 195 ? 15.211 10.914 -24.797 1 86.62 195 VAL A N 1
ATOM 1586 C CA . VAL A 1 195 ? 16.016 11.102 -26 1 86.62 195 VAL A CA 1
ATOM 1587 C C . VAL A 1 195 ? 17.094 12.156 -25.734 1 86.62 195 VAL A C 1
ATOM 1589 O O . VAL A 1 195 ? 16.828 13.172 -25.078 1 86.62 195 VAL A O 1
ATOM 1592 N N . CYS A 1 196 ? 18.234 11.695 -25.969 1 81.56 196 CYS A N 1
ATOM 1593 C CA . CYS A 1 196 ? 19.328 12.648 -25.844 1 81.56 196 CYS A CA 1
ATOM 1594 C C . CYS A 1 196 ? 19.109 13.852 -26.75 1 81.56 196 CYS A C 1
ATOM 1596 O O . CYS A 1 196 ? 18.828 13.695 -27.938 1 81.56 196 CYS A O 1
ATOM 1598 N N . ALA A 1 197 ? 19.109 15.008 -26.188 1 72.62 197 ALA A N 1
ATOM 1599 C CA . ALA A 1 197 ? 18.859 16.234 -26.938 1 72.62 197 ALA A CA 1
ATOM 1600 C C . ALA A 1 197 ? 19.969 16.484 -27.953 1 72.62 197 ALA A C 1
ATOM 1602 O O . ALA A 1 197 ? 19.703 16.969 -29.062 1 72.62 197 ALA A O 1
ATOM 1603 N N . GLN A 1 198 ? 21.188 16.062 -27.719 1 72.44 198 GLN A N 1
ATOM 1604 C CA . GLN A 1 198 ? 22.328 16.391 -28.547 1 72.44 198 GLN A CA 1
ATOM 1605 C C . GLN A 1 198 ? 22.453 15.422 -29.719 1 72.44 198 GLN A C 1
ATOM 1607 O O . GLN A 1 198 ? 22.672 15.836 -30.859 1 72.44 198 GLN A O 1
ATOM 1612 N N . HIS A 1 199 ? 22.25 14.102 -29.531 1 74.69 199 HIS A N 1
ATOM 1613 C CA . HIS A 1 199 ? 22.531 13.102 -30.547 1 74.69 199 HIS A CA 1
ATOM 1614 C C . HIS A 1 199 ? 21.25 12.422 -31.016 1 74.69 199 HIS A C 1
ATOM 1616 O O . HIS A 1 199 ? 21.281 11.578 -31.922 1 74.69 199 HIS A O 1
ATOM 1622 N N . LYS A 1 200 ? 20.172 12.906 -30.578 1 73.31 200 LYS A N 1
ATOM 1623 C CA . LYS A 1 200 ? 18.875 12.375 -30.953 1 73.31 200 LYS A CA 1
ATOM 1624 C C . LYS A 1 200 ? 18.859 10.852 -30.906 1 73.31 200 LYS A C 1
ATOM 1626 O O . LYS A 1 200 ? 18.281 10.203 -31.797 1 73.31 200 LYS A O 1
ATOM 1631 N N . ALA A 1 201 ? 19.859 10.289 -30.156 1 78.5 201 ALA A N 1
ATOM 1632 C CA . ALA A 1 201 ? 19.922 8.836 -29.969 1 78.5 201 ALA A CA 1
ATOM 1633 C C . ALA A 1 201 ? 19.719 8.461 -28.5 1 78.5 201 ALA A C 1
ATOM 1635 O O . ALA A 1 201 ? 20.094 9.227 -27.609 1 78.5 201 ALA A O 1
ATOM 1636 N N . ARG A 1 202 ? 19.047 7.398 -28.312 1 82.44 202 ARG A N 1
ATOM 1637 C CA . ARG A 1 202 ? 18.766 6.953 -26.953 1 82.44 202 ARG A CA 1
ATOM 1638 C C . ARG A 1 202 ? 19.938 6.16 -26.391 1 82.44 202 ARG A C 1
ATOM 1640 O O . ARG A 1 202 ? 20.203 6.207 -25.188 1 82.44 202 ARG A O 1
ATOM 1647 N N . GLY A 1 203 ? 20.625 5.438 -27.219 1 83.25 203 GLY A N 1
ATOM 1648 C CA . GLY A 1 203 ? 21.75 4.633 -26.781 1 83.25 203 GLY A CA 1
ATOM 1649 C C . GLY A 1 203 ? 22.859 5.453 -26.141 1 83.25 203 GLY A C 1
ATOM 1650 O O . GLY A 1 203 ? 23.406 5.078 -25.094 1 83.25 203 GLY A O 1
ATOM 1651 N N . CYS A 1 204 ? 23.109 6.562 -26.672 1 84.75 204 CYS A N 1
ATOM 1652 C CA . CYS A 1 204 ? 24.141 7.441 -26.141 1 84.75 204 CYS A CA 1
ATOM 1653 C C . CYS A 1 204 ? 23.734 8 -24.781 1 84.75 204 CYS A C 1
ATOM 1655 O O . CYS A 1 204 ? 24.578 8.125 -23.891 1 84.75 204 CYS A O 1
ATOM 1657 N N . CYS A 1 205 ? 22.516 8.156 -24.641 1 89.75 205 CYS A N 1
ATOM 1658 C CA . CYS A 1 205 ? 22 8.711 -23.391 1 89.75 205 CYS A CA 1
ATOM 1659 C C . CYS A 1 205 ? 22.172 7.711 -22.25 1 89.75 205 CYS A C 1
ATOM 1661 O O . CYS A 1 205 ? 22.516 8.094 -21.125 1 89.75 205 CYS A O 1
ATOM 1663 N N . VAL A 1 206 ? 21.984 6.457 -22.531 1 92.56 206 VAL A N 1
ATOM 1664 C CA . VAL A 1 206 ? 22.094 5.418 -21.516 1 92.56 206 VAL A CA 1
ATOM 1665 C C . VAL A 1 206 ? 23.531 5.281 -21.062 1 92.56 206 VAL A C 1
ATOM 1667 O O . VAL A 1 206 ? 23.812 5.223 -19.859 1 92.56 206 VAL A O 1
ATOM 1670 N N . GLY A 1 207 ? 24.391 5.266 -22.016 1 91.38 207 GLY A N 1
ATOM 1671 C CA . GLY A 1 207 ? 25.797 5.16 -21.688 1 91.38 207 GLY A CA 1
ATOM 1672 C C . GLY A 1 207 ? 26.312 6.328 -20.875 1 91.38 207 GLY A C 1
ATOM 1673 O O . GLY A 1 207 ? 27.031 6.137 -19.891 1 91.38 207 GLY A O 1
ATOM 1674 N N . HIS A 1 208 ? 25.875 7.457 -21.266 1 91.38 208 HIS A N 1
ATOM 1675 C CA . HIS A 1 208 ? 26.328 8.656 -20.562 1 91.38 208 HIS A CA 1
ATOM 1676 C C . HIS A 1 208 ? 25.734 8.711 -19.156 1 91.38 208 HIS A C 1
ATOM 1678 O O . HIS A 1 208 ? 26.453 9.047 -18.203 1 91.38 208 HIS A O 1
ATOM 1684 N N . PHE A 1 209 ? 24.578 8.367 -19.047 1 93.44 209 PHE A N 1
ATOM 1685 C CA . PHE A 1 209 ? 23.875 8.445 -17.781 1 93.44 209 PHE A CA 1
ATOM 1686 C C . PHE A 1 209 ? 24.484 7.473 -16.766 1 93.44 209 PHE A C 1
ATOM 1688 O O . PHE A 1 209 ? 24.844 7.867 -15.656 1 93.44 209 PHE A O 1
ATOM 1695 N N . PHE A 1 210 ? 24.672 6.254 -17.094 1 94.75 210 PHE A N 1
ATOM 1696 C CA . PHE A 1 210 ? 25.125 5.242 -16.141 1 94.75 210 PHE A CA 1
ATOM 1697 C C . PHE A 1 210 ? 26.625 5.34 -15.906 1 94.75 210 PHE A C 1
ATOM 1699 O O . PHE A 1 210 ? 27.109 4.992 -14.828 1 94.75 210 PHE A O 1
ATOM 1706 N N . SER A 1 211 ? 27.312 5.84 -16.875 1 94.12 211 SER A N 1
ATOM 1707 C CA . SER A 1 211 ? 28.734 6.074 -16.656 1 94.12 211 SER A CA 1
ATOM 1708 C C . SER A 1 211 ? 28.953 7.207 -15.656 1 94.12 211 SER A C 1
ATOM 1710 O O . SER A 1 211 ? 29.891 7.164 -14.859 1 94.12 211 SER A O 1
ATOM 1712 N N . LYS A 1 212 ? 28.078 8.117 -15.711 1 92.69 212 LYS A N 1
ATOM 1713 C CA . LYS A 1 212 ? 28.203 9.289 -14.836 1 92.69 212 LYS A CA 1
ATOM 1714 C C . LYS A 1 212 ? 27.688 8.977 -13.438 1 92.69 212 LYS A C 1
ATOM 1716 O O . LYS A 1 212 ? 28.297 9.375 -12.445 1 92.69 212 LYS A O 1
ATOM 1721 N N . HIS A 1 213 ? 26.625 8.281 -13.336 1 93.19 213 HIS A N 1
ATOM 1722 C CA . HIS A 1 213 ? 25.953 8.117 -12.055 1 93.19 213 HIS A CA 1
ATOM 1723 C C . HIS A 1 213 ? 26.328 6.801 -11.391 1 93.19 213 HIS A C 1
ATOM 1725 O O . HIS A 1 213 ? 26.094 6.621 -10.188 1 93.19 213 HIS A O 1
ATOM 1731 N N . HIS A 1 214 ? 26.797 5.848 -12.117 1 93.12 214 HIS A N 1
ATOM 1732 C CA . HIS A 1 214 ? 27.312 4.582 -11.602 1 93.12 214 HIS A CA 1
ATOM 1733 C C . HIS A 1 214 ? 28.688 4.266 -12.18 1 93.12 214 HIS A C 1
ATOM 1735 O O . HIS A 1 214 ? 28.875 3.205 -12.781 1 93.12 214 HIS A O 1
ATOM 1741 N N . PRO A 1 215 ? 29.578 5.094 -11.891 1 89.31 215 PRO A N 1
ATOM 1742 C CA . PRO A 1 215 ? 30.891 4.992 -12.547 1 89.31 215 PRO A CA 1
ATOM 1743 C C . PRO A 1 215 ? 31.656 3.744 -12.133 1 89.31 215 PRO A C 1
ATOM 1745 O O . PRO A 1 215 ? 32.438 3.207 -12.922 1 89.31 215 PRO A O 1
ATOM 1748 N N . TYR A 1 216 ? 31.422 3.203 -11.109 1 87.25 216 TYR A N 1
ATOM 1749 C CA . TYR A 1 216 ? 32.25 2.121 -10.594 1 87.25 216 TYR A CA 1
ATOM 1750 C C . TYR A 1 216 ? 31.703 0.764 -11.023 1 87.25 216 TYR A C 1
ATOM 1752 O O . TYR A 1 216 ? 32.406 -0.245 -10.953 1 87.25 216 TYR A O 1
ATOM 1760 N N . SER A 1 217 ? 30.453 0.747 -11.492 1 90.69 217 SER A N 1
ATOM 1761 C CA . SER A 1 217 ? 29.844 -0.563 -11.688 1 90.69 217 SER A CA 1
ATOM 1762 C C . SER A 1 217 ? 29.312 -0.718 -13.109 1 90.69 217 SER A C 1
ATOM 1764 O O . SER A 1 217 ? 29.094 -1.837 -13.578 1 90.69 217 SER A O 1
ATOM 1766 N N . TYR A 1 218 ? 29.203 0.297 -13.891 1 94.19 218 TYR A N 1
ATOM 1767 C CA . TYR A 1 218 ? 28.609 0.226 -15.219 1 94.19 218 TYR A CA 1
ATOM 1768 C C . TYR A 1 218 ? 29.562 -0.458 -16.203 1 94.19 218 TYR A C 1
ATOM 1770 O O . TYR A 1 218 ? 30.766 -0.187 -16.203 1 94.19 218 TYR A O 1
ATOM 1778 N N . HIS A 1 219 ? 29.047 -1.389 -17.031 1 93.5 219 HIS A N 1
ATOM 1779 C CA . HIS A 1 219 ? 29.859 -2.07 -18.031 1 93.5 219 HIS A CA 1
ATOM 1780 C C . HIS A 1 219 ? 29.375 -1.748 -19.438 1 93.5 219 HIS A C 1
ATOM 1782 O O . HIS A 1 219 ? 30.094 -1.092 -20.203 1 93.5 219 HIS A O 1
ATOM 1788 N N . SER A 1 220 ? 28.125 -2.262 -19.797 1 93.5 220 SER A N 1
ATOM 1789 C CA . SER A 1 220 ? 27.609 -2.049 -21.141 1 93.5 220 SER A CA 1
ATOM 1790 C C . SER A 1 220 ? 26.078 -2.057 -21.156 1 93.5 220 SER A C 1
ATOM 1792 O O . SER A 1 220 ? 25.453 -2.281 -20.109 1 93.5 220 SER A O 1
ATOM 1794 N N . HIS A 1 221 ? 25.547 -1.635 -22.297 1 93.38 221 HIS A N 1
ATOM 1795 C CA . HIS A 1 221 ? 24.094 -1.658 -22.453 1 93.38 221 HIS A CA 1
ATOM 1796 C C . HIS A 1 221 ? 23.688 -2.148 -23.828 1 93.38 221 HIS A C 1
ATOM 1798 O O . HIS A 1 221 ? 24.484 -2.088 -24.781 1 93.38 221 HIS A O 1
ATOM 1804 N N . LYS A 1 222 ? 22.594 -2.783 -23.953 1 91.69 222 LYS A N 1
ATOM 1805 C CA . LYS A 1 222 ? 21.984 -3.199 -25.203 1 91.69 222 LYS A CA 1
ATOM 1806 C C . LYS A 1 222 ? 20.594 -2.596 -25.359 1 91.69 222 LYS A C 1
ATOM 1808 O O . LYS A 1 222 ? 19.719 -2.779 -24.5 1 91.69 222 LYS A O 1
ATOM 1813 N N . MET A 1 223 ? 20.406 -1.89 -26.438 1 90.94 223 MET A N 1
ATOM 1814 C CA . MET A 1 223 ? 19.109 -1.255 -26.688 1 90.94 223 MET A CA 1
ATOM 1815 C C . MET A 1 223 ? 18.156 -2.229 -27.375 1 90.94 223 MET A C 1
ATOM 1817 O O . MET A 1 223 ? 18.578 -3.178 -28.031 1 90.94 223 MET A O 1
ATOM 1821 N N . LEU A 1 224 ? 16.938 -1.99 -27.125 1 90.81 224 LEU A N 1
ATOM 1822 C CA . LEU A 1 224 ? 15.906 -2.758 -27.828 1 90.81 224 LEU A CA 1
ATOM 1823 C C . LEU A 1 224 ? 15.406 -2.008 -29.047 1 90.81 224 LEU A C 1
ATOM 1825 O O . LEU A 1 224 ? 15.32 -0.778 -29.047 1 90.81 224 LEU A O 1
ATOM 1829 N N . TYR A 1 225 ? 15.094 -2.785 -30.094 1 89 225 TYR A N 1
ATOM 1830 C CA . TYR A 1 225 ? 14.633 -2.207 -31.344 1 89 225 TYR A CA 1
ATOM 1831 C C . TYR A 1 225 ? 13.266 -2.76 -31.734 1 89 225 TYR A C 1
ATOM 1833 O O . TYR A 1 225 ? 12.906 -3.873 -31.344 1 89 225 TYR A O 1
ATOM 1841 N N . ASN A 1 226 ? 12.555 -1.92 -32.406 1 85.81 226 ASN A N 1
ATOM 1842 C CA . ASN A 1 226 ? 11.266 -2.398 -32.906 1 85.81 226 ASN A CA 1
ATOM 1843 C C . ASN A 1 226 ? 11.445 -3.348 -34.094 1 85.81 226 ASN A C 1
ATOM 1845 O O . ASN A 1 226 ? 11.773 -2.912 -35.188 1 85.81 226 ASN A O 1
ATOM 1849 N N . GLY A 1 227 ? 11.383 -4.641 -33.781 1 79.62 227 GLY A N 1
ATOM 1850 C CA . GLY A 1 227 ? 11.625 -5.637 -34.812 1 79.62 227 GLY A CA 1
ATOM 1851 C C . GLY A 1 227 ? 10.352 -6.238 -35.375 1 79.62 227 GLY A C 1
ATOM 1852 O O . GLY A 1 227 ? 10.336 -7.395 -35.812 1 79.62 227 GLY A O 1
ATOM 1853 N N . LYS A 1 228 ? 9.32 -5.477 -35.406 1 80.88 228 LYS A N 1
ATOM 1854 C CA . LYS A 1 228 ? 8.078 -6.039 -35.938 1 80.88 228 LYS A CA 1
ATOM 1855 C C . LYS A 1 228 ? 8.211 -6.406 -37.406 1 80.88 228 LYS A C 1
ATOM 1857 O O . LYS A 1 228 ? 7.758 -7.473 -37.844 1 80.88 228 LYS A O 1
ATOM 1862 N N . ASP A 1 229 ? 8.891 -5.574 -38.125 1 82.19 229 ASP A N 1
ATOM 1863 C CA . ASP A 1 229 ? 9.07 -5.809 -39.562 1 82.19 229 ASP A CA 1
ATOM 1864 C C . ASP A 1 229 ? 9.977 -7.016 -39.812 1 82.19 229 ASP A C 1
ATOM 1866 O O . ASP A 1 229 ? 9.719 -7.816 -40.719 1 82.19 229 ASP A O 1
ATOM 1870 N N . ILE A 1 230 ? 10.953 -7.094 -39 1 83.94 230 ILE A N 1
ATOM 1871 C CA . ILE A 1 230 ? 11.891 -8.203 -39.125 1 83.94 230 ILE A CA 1
ATOM 1872 C C . ILE A 1 230 ? 11.188 -9.516 -38.781 1 83.94 230 ILE A C 1
ATOM 1874 O O . ILE A 1 230 ? 11.398 -10.531 -39.438 1 83.94 230 ILE A O 1
ATOM 1878 N N . GLU A 1 231 ? 10.398 -9.445 -37.812 1 82.75 231 GLU A N 1
ATOM 1879 C CA . GLU A 1 231 ? 9.672 -10.641 -37.406 1 82.75 231 GLU A CA 1
ATOM 1880 C C . GLU A 1 231 ? 8.688 -11.094 -38.469 1 82.75 231 GLU A C 1
ATOM 1882 O O . GLU A 1 231 ? 8.539 -12.289 -38.719 1 82.75 231 GLU A O 1
ATOM 1887 N N . ASP A 1 232 ? 8.062 -10.156 -39.062 1 83.88 232 ASP A N 1
ATOM 1888 C CA . ASP A 1 232 ? 7.121 -10.484 -40.125 1 83.88 232 ASP A CA 1
ATOM 1889 C C . ASP A 1 232 ? 7.84 -11.102 -41.312 1 83.88 232 ASP A C 1
ATOM 1891 O O . ASP A 1 232 ? 7.367 -12.086 -41.906 1 83.88 232 ASP A O 1
ATOM 1895 N N . LEU A 1 233 ? 8.961 -10.578 -41.594 1 84.81 233 LEU A N 1
ATOM 1896 C CA . LEU A 1 233 ? 9.742 -11.102 -42.719 1 84.81 233 LEU A CA 1
ATOM 1897 C C . LEU A 1 233 ? 10.297 -12.484 -42.375 1 84.81 233 LEU A C 1
ATOM 1899 O O . LEU A 1 233 ? 10.367 -13.352 -43.25 1 84.81 233 LEU A O 1
ATOM 1903 N N . SER A 1 234 ? 10.68 -12.594 -41.156 1 83.62 234 SER A N 1
ATOM 1904 C CA . SER A 1 234 ? 11.195 -13.883 -40.719 1 83.62 234 SER A CA 1
ATOM 1905 C C . SER A 1 234 ? 10.109 -14.953 -40.781 1 83.62 234 SER A C 1
ATOM 1907 O O . SER A 1 234 ? 10.383 -16.109 -41.125 1 83.62 234 SER A O 1
ATOM 1909 N N . ASN A 1 235 ? 8.984 -14.562 -40.406 1 82.31 235 ASN A N 1
ATOM 1910 C CA . ASN A 1 235 ? 7.871 -15.5 -40.5 1 82.31 235 ASN A CA 1
ATOM 1911 C C . ASN A 1 235 ? 7.559 -15.875 -41.938 1 82.31 235 ASN A C 1
ATOM 1913 O O . ASN A 1 235 ? 7.25 -17.031 -42.25 1 82.31 235 ASN A O 1
ATOM 1917 N N . GLN A 1 236 ? 7.676 -14.93 -42.781 1 82.88 236 GLN A N 1
ATOM 1918 C CA . GLN A 1 236 ? 7.48 -15.188 -44.188 1 82.88 236 GLN A CA 1
ATOM 1919 C C . GLN A 1 236 ? 8.562 -16.109 -44.75 1 82.88 236 GLN A C 1
ATOM 1921 O O . GLN A 1 236 ? 8.281 -17.016 -45.531 1 82.88 236 GLN A O 1
ATOM 1926 N N . ALA A 1 237 ? 9.727 -15.789 -44.25 1 82.94 237 ALA A N 1
ATOM 1927 C CA . ALA A 1 237 ? 10.852 -16.625 -44.688 1 82.94 237 ALA A CA 1
ATOM 1928 C C . ALA A 1 237 ? 10.68 -18.062 -44.219 1 82.94 237 ALA A C 1
ATOM 1930 O O . ALA A 1 237 ? 10.992 -19 -44.938 1 82.94 237 ALA A O 1
ATOM 1931 N N . ARG A 1 238 ? 10.227 -18.203 -43.031 1 81.44 238 ARG A N 1
ATOM 1932 C CA . ARG A 1 238 ? 10 -19.531 -42.469 1 81.44 238 ARG A CA 1
ATOM 1933 C C . ARG A 1 238 ? 8.898 -20.266 -43.25 1 81.44 238 ARG A C 1
ATOM 1935 O O . ARG A 1 238 ? 8.992 -21.469 -43.469 1 81.44 238 ARG A O 1
ATOM 1942 N N . SER A 1 239 ? 7.91 -19.562 -43.594 1 82.25 239 SER A N 1
ATOM 1943 C CA . SER A 1 239 ? 6.82 -20.141 -44.344 1 82.25 239 SER A CA 1
ATOM 1944 C C . SER A 1 239 ? 7.289 -20.594 -45.75 1 82.25 239 SER A C 1
ATOM 1946 O O . SER A 1 239 ? 6.906 -21.656 -46.219 1 82.25 239 SER A O 1
ATOM 1948 N N . VAL A 1 240 ? 8.125 -19.797 -46.281 1 81.31 240 VAL A N 1
ATOM 1949 C CA . VAL A 1 240 ? 8.648 -20.109 -47.625 1 81.31 240 VAL A CA 1
ATOM 1950 C C . VAL A 1 240 ? 9.602 -21.297 -47.531 1 81.31 240 VAL A C 1
ATOM 1952 O O . VAL A 1 240 ? 9.609 -22.156 -48.406 1 81.31 240 VAL A O 1
ATOM 1955 N N . HIS A 1 241 ? 10.297 -21.297 -46.469 1 81.31 241 HIS A N 1
ATOM 1956 C CA . HIS A 1 241 ? 11.219 -22.406 -46.25 1 81.31 241 HIS A CA 1
ATOM 1957 C C . HIS A 1 241 ? 10.461 -23.719 -46.062 1 81.31 241 HIS A C 1
ATOM 1959 O O . HIS A 1 241 ? 10.891 -24.75 -46.594 1 81.31 241 HIS A O 1
ATOM 1965 N N . GLU A 1 242 ? 9.43 -23.672 -45.375 1 78.5 242 GLU A N 1
ATOM 1966 C CA . GLU A 1 242 ? 8.609 -24.859 -45.188 1 78.5 242 GLU A CA 1
ATOM 1967 C C . GLU A 1 242 ? 7.996 -25.328 -46.5 1 78.5 242 GLU A C 1
ATOM 1969 O O . GLU A 1 242 ? 7.871 -26.531 -46.75 1 78.5 242 GLU A O 1
ATOM 1974 N N . LYS A 1 243 ? 7.684 -24.391 -47.312 1 77.75 243 LYS A N 1
ATOM 1975 C CA . LYS A 1 243 ? 7.125 -24.719 -48.625 1 77.75 243 LYS A CA 1
ATOM 1976 C C . LYS A 1 243 ? 8.188 -25.328 -49.531 1 77.75 243 LYS A C 1
ATOM 1978 O O . LYS A 1 243 ? 7.891 -26.219 -50.312 1 77.75 243 LYS A O 1
ATOM 1983 N N . ILE A 1 244 ? 9.375 -24.844 -49.375 1 78.06 244 ILE A N 1
ATOM 1984 C CA . ILE A 1 244 ? 10.477 -25.375 -50.188 1 78.06 244 ILE A CA 1
ATOM 1985 C C . ILE A 1 244 ? 10.766 -26.812 -49.781 1 78.06 244 ILE A C 1
ATOM 1987 O O . ILE A 1 244 ? 11.016 -27.672 -50.625 1 78.06 244 ILE A O 1
ATOM 1991 N N . LEU A 1 245 ? 10.727 -26.984 -48.438 1 72.25 245 LEU A N 1
ATOM 1992 C CA . LEU A 1 245 ? 10.969 -28.328 -47.938 1 72.25 245 LEU A CA 1
ATOM 1993 C C . LEU A 1 245 ? 9.891 -29.281 -48.438 1 72.25 245 LEU A C 1
ATOM 1995 O O . LEU A 1 245 ? 10.172 -30.453 -48.688 1 72.25 245 LEU A O 1
ATOM 1999 N N . GLY A 1 246 ? 8.789 -28.766 -48.625 1 66.44 246 GLY A N 1
ATOM 2000 C CA . GLY A 1 246 ? 7.707 -29.609 -49.125 1 66.44 246 GLY A CA 1
ATOM 2001 C C . GLY A 1 246 ? 7.723 -29.781 -50.625 1 66.44 246 GLY A C 1
ATOM 2002 O O . GLY A 1 246 ? 7.57 -30.891 -51.156 1 66.44 246 GLY A O 1
ATOM 2003 N N . LEU A 1 247 ? 7.859 -28.641 -51.438 1 66.88 247 LEU A N 1
ATOM 2004 C CA . LEU A 1 247 ? 7.586 -28.688 -52.844 1 66.88 247 LEU A CA 1
ATOM 2005 C C . LEU A 1 247 ? 8.883 -28.625 -53.656 1 66.88 247 LEU A C 1
ATOM 2007 O O . LEU A 1 247 ? 8.891 -28.922 -54.844 1 66.88 247 LEU A O 1
ATOM 2011 N N . ARG A 1 248 ? 10.109 -28.625 -53.156 1 61.66 248 ARG A N 1
ATOM 2012 C CA . ARG A 1 248 ? 11.438 -28.609 -53.75 1 61.66 248 ARG A CA 1
ATOM 2013 C C . ARG A 1 248 ? 11.469 -27.703 -54.969 1 61.66 248 ARG A C 1
ATOM 2015 O O . ARG A 1 248 ? 11.953 -28.094 -56.031 1 61.66 248 ARG A O 1
ATOM 2022 N N . LYS A 1 249 ? 10.742 -26.594 -55.094 1 68.31 249 LYS A N 1
ATOM 2023 C CA . LYS A 1 249 ? 10.75 -25.719 -56.25 1 68.31 249 LYS A CA 1
ATOM 2024 C C . LYS A 1 249 ? 11.828 -24.656 -56.156 1 68.31 249 LYS A C 1
ATOM 2026 O O . LYS A 1 249 ? 11.961 -24.016 -55.094 1 68.31 249 LYS A O 1
ATOM 2031 N N . ARG A 1 250 ? 12.664 -24.5 -57.125 1 65.81 250 ARG A N 1
ATOM 2032 C CA . ARG A 1 250 ? 13.805 -23.609 -57.219 1 65.81 250 ARG A CA 1
ATOM 2033 C C . ARG A 1 250 ? 13.383 -22.156 -57.031 1 65.81 250 ARG A C 1
ATOM 2035 O O . ARG A 1 250 ? 14.109 -21.359 -56.438 1 65.81 250 ARG A O 1
ATOM 2042 N N . LEU A 1 251 ? 12.211 -21.734 -57.656 1 71.81 251 LEU A N 1
ATOM 2043 C CA . LEU A 1 251 ? 11.734 -20.359 -57.562 1 71.81 251 LEU A CA 1
ATOM 2044 C C . LEU A 1 251 ? 11.531 -19.938 -56.125 1 71.81 251 LEU A C 1
ATOM 2046 O O . LEU A 1 251 ? 11.789 -18.781 -55.75 1 71.81 251 LEU A O 1
ATOM 2050 N N . LEU A 1 252 ? 11.242 -20.828 -55.312 1 78.31 252 LEU A N 1
ATOM 2051 C CA . LEU A 1 252 ? 10.992 -20.531 -53.906 1 78.31 252 LEU A CA 1
ATOM 2052 C C . LEU A 1 252 ? 12.305 -20.328 -53.156 1 78.31 252 LEU A C 1
ATOM 2054 O O . LEU A 1 252 ? 12.352 -19.625 -52.156 1 78.31 252 LEU A O 1
ATOM 2058 N N . GLU A 1 253 ? 13.305 -20.859 -53.75 1 79 253 GLU A N 1
ATOM 2059 C CA . GLU A 1 253 ? 14.625 -20.672 -53.156 1 79 253 GLU A CA 1
ATOM 2060 C C . GLU A 1 253 ? 15.133 -19.25 -53.375 1 79 253 GLU A C 1
ATOM 2062 O O . GLU A 1 253 ? 15.766 -18.656 -52.5 1 79 253 GLU A O 1
ATOM 2067 N N . GLU A 1 254 ? 14.875 -18.781 -54.594 1 80.69 254 GLU A N 1
ATOM 2068 C CA . GLU A 1 254 ? 15.273 -17.406 -54.875 1 80.69 254 GLU A CA 1
ATOM 2069 C C . GLU A 1 254 ? 14.508 -16.406 -54 1 80.69 254 GLU A C 1
ATOM 2071 O O . GLU A 1 254 ? 15.078 -15.414 -53.531 1 80.69 254 GLU A O 1
ATOM 2076 N N . ASN A 1 255 ? 13.281 -16.656 -53.844 1 82.81 255 ASN A N 1
ATOM 2077 C CA . ASN A 1 255 ? 12.484 -15.805 -52.969 1 82.81 255 ASN A CA 1
ATOM 2078 C C . ASN A 1 255 ? 13 -15.836 -51.531 1 82.81 255 ASN A C 1
ATOM 2080 O O . ASN A 1 255 ? 13.016 -14.805 -50.875 1 82.81 255 ASN A O 1
ATOM 2084 N N . LEU A 1 256 ? 13.391 -16.969 -51.094 1 85.69 256 LEU A N 1
ATOM 2085 C CA . LEU A 1 256 ? 13.938 -17.109 -49.719 1 85.69 256 LEU A CA 1
ATOM 2086 C C . LEU A 1 256 ? 15.227 -16.312 -49.594 1 85.69 256 LEU A C 1
ATOM 2088 O O . LEU A 1 256 ? 15.461 -15.688 -48.531 1 85.69 256 LEU A O 1
ATOM 2092 N N . GLU A 1 257 ? 16.047 -16.359 -50.625 1 83.12 257 GLU A N 1
ATOM 2093 C CA . GLU A 1 257 ? 17.297 -15.609 -50.594 1 83.12 257 GLU A CA 1
ATOM 2094 C C . GLU A 1 257 ? 17.031 -14.109 -50.562 1 83.12 257 GLU A C 1
ATOM 2096 O O . GLU A 1 257 ? 17.75 -13.359 -49.875 1 83.12 257 GLU A O 1
ATOM 2101 N N . GLU A 1 258 ? 16.109 -13.734 -51.281 1 85.19 258 GLU A N 1
ATOM 2102 C CA . GLU A 1 258 ? 15.75 -12.32 -51.281 1 85.19 258 GLU A CA 1
ATOM 2103 C C . GLU A 1 258 ? 15.234 -11.891 -49.906 1 85.19 258 GLU A C 1
ATOM 2105 O O . GLU A 1 258 ? 15.555 -10.797 -49.438 1 85.19 258 GLU A O 1
ATOM 2110 N N . LEU A 1 259 ? 14.375 -12.711 -49.406 1 86.88 259 LEU A N 1
ATOM 2111 C CA . LEU A 1 259 ? 13.852 -12.406 -48.062 1 86.88 259 LEU A CA 1
ATOM 2112 C C . LEU A 1 259 ? 14.977 -12.359 -47.031 1 86.88 259 LEU A C 1
ATOM 2114 O O . LEU A 1 259 ? 14.992 -11.477 -46.156 1 86.88 259 LEU A O 1
ATOM 2118 N N . CYS A 1 260 ? 15.898 -13.25 -47.062 1 83.81 260 CYS A N 1
ATOM 2119 C CA . CYS A 1 260 ? 17.031 -13.281 -46.156 1 83.81 260 CYS A CA 1
ATOM 2120 C C . CYS A 1 260 ? 17.891 -12.039 -46.312 1 83.81 260 CYS A C 1
ATOM 2122 O O . CYS A 1 260 ? 18.422 -11.5 -45.312 1 83.81 260 CYS A O 1
ATOM 2124 N N . HIS A 1 261 ? 18.031 -11.648 -47.531 1 83.62 261 HIS A N 1
ATOM 2125 C CA . HIS A 1 261 ? 18.797 -10.438 -47.781 1 83.62 261 HIS A CA 1
ATOM 2126 C C . HIS A 1 261 ? 18.109 -9.211 -47.219 1 83.62 261 HIS A C 1
ATOM 2128 O O . HIS A 1 261 ? 18.766 -8.32 -46.656 1 83.62 261 HIS A O 1
ATOM 2134 N N . LYS A 1 262 ? 16.891 -9.164 -47.375 1 84.31 262 LYS A N 1
ATOM 2135 C CA . LYS A 1 262 ? 16.125 -8.047 -46.812 1 84.31 262 LYS A CA 1
ATOM 2136 C C . LYS A 1 262 ? 16.219 -8.023 -45.281 1 84.31 262 LYS A C 1
ATOM 2138 O O . LYS A 1 262 ? 16.312 -6.957 -44.688 1 84.31 262 LYS A O 1
ATOM 2143 N N . ILE A 1 263 ? 16.109 -9.18 -44.656 1 84.88 263 ILE A N 1
ATOM 2144 C CA . ILE A 1 263 ? 16.219 -9.289 -43.219 1 84.88 263 ILE A CA 1
ATOM 2145 C C . ILE A 1 263 ? 17.609 -8.82 -42.781 1 84.88 263 ILE A C 1
ATOM 2147 O O . ILE A 1 263 ? 17.734 -8.078 -41.812 1 84.88 263 ILE A O 1
ATOM 2151 N N . HIS A 1 264 ? 18.609 -9.203 -43.531 1 82.25 264 HIS A N 1
ATOM 2152 C CA . HIS A 1 264 ? 19.969 -8.805 -43.219 1 82.25 264 HIS A CA 1
ATOM 2153 C C . HIS A 1 264 ? 20.156 -7.301 -43.344 1 82.25 264 HIS A C 1
ATOM 2155 O O . HIS A 1 264 ? 20.891 -6.691 -42.562 1 82.25 264 HIS A O 1
ATOM 2161 N N . GLN A 1 265 ? 19.531 -6.77 -44.281 1 81.56 265 GLN A N 1
ATOM 2162 C CA . GLN A 1 265 ? 19.609 -5.328 -44.469 1 81.56 265 GLN A CA 1
ATOM 2163 C C . GLN A 1 265 ? 18.938 -4.578 -43.312 1 81.56 265 GLN A C 1
ATOM 2165 O O . GLN A 1 265 ? 19.438 -3.543 -42.875 1 81.56 265 GLN A O 1
ATOM 2170 N N . LEU A 1 266 ? 17.859 -5.145 -42.938 1 80.56 266 LEU A N 1
ATOM 2171 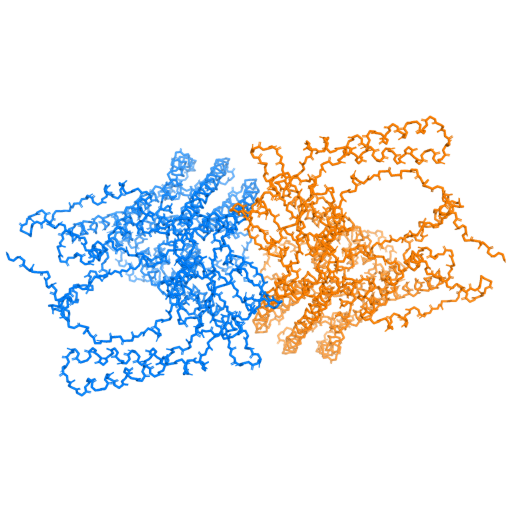C CA . LEU A 1 266 ? 17.125 -4.484 -41.844 1 80.56 266 LEU A CA 1
ATOM 2172 C C . LEU A 1 266 ? 17.844 -4.656 -40.531 1 80.56 266 LEU A C 1
ATOM 2174 O O . LEU A 1 266 ? 17.641 -3.855 -39.594 1 80.56 266 LEU A O 1
ATOM 2178 N N . GLN A 1 267 ? 18.609 -5.703 -40.469 1 80.56 267 GLN A N 1
ATOM 2179 C CA . GLN A 1 267 ? 19.344 -5.973 -39.219 1 80.56 267 GLN A CA 1
ATOM 2180 C C . GLN A 1 267 ? 20.625 -5.129 -39.156 1 80.56 267 GLN A C 1
ATOM 2182 O O . GLN A 1 267 ? 21.297 -5.102 -38.125 1 80.56 267 GLN A O 1
ATOM 2187 N N . SER A 1 268 ? 20.828 -4.375 -40.156 1 78.44 268 SER A N 1
ATOM 2188 C CA . SER A 1 268 ? 22.016 -3.535 -40.156 1 78.44 268 SER A CA 1
ATOM 2189 C C . SER A 1 268 ? 21.891 -2.381 -39.188 1 78.44 268 SER A C 1
ATOM 2191 O O . SER A 1 268 ? 20.797 -1.917 -38.875 1 78.44 268 SER A O 1
ATOM 2193 N N . GLU A 1 269 ? 22.938 -2.043 -38.594 1 72.12 269 GLU A N 1
ATOM 2194 C CA . GLU A 1 269 ? 23.016 -1.056 -37.531 1 72.12 269 GLU A CA 1
ATOM 2195 C C . GLU A 1 269 ? 22.375 0.261 -37.938 1 72.12 269 GLU A C 1
ATOM 2197 O O . GLU A 1 269 ? 21.719 0.917 -37.125 1 72.12 269 GLU A O 1
ATOM 2202 N N . ASP A 1 270 ? 22.516 0.603 -39.188 1 69.38 270 ASP A N 1
ATOM 2203 C CA . ASP A 1 270 ? 22.016 1.897 -39.625 1 69.38 270 ASP A CA 1
ATOM 2204 C C . ASP A 1 270 ? 20.484 1.921 -39.656 1 69.38 270 ASP A C 1
ATOM 2206 O O . ASP A 1 270 ? 19.875 2.939 -39.344 1 69.38 270 ASP A O 1
ATOM 2210 N N . MET A 1 271 ? 19.969 0.874 -39.969 1 74.31 271 MET A N 1
ATOM 2211 C CA . MET A 1 271 ? 18.5 0.824 -40.062 1 74.31 271 MET A CA 1
ATOM 2212 C C . MET A 1 271 ? 17.875 0.692 -38.688 1 74.31 271 MET A C 1
ATOM 2214 O O . MET A 1 271 ? 16.766 1.155 -38.469 1 74.31 271 MET A O 1
ATOM 2218 N N . LEU A 1 272 ? 18.625 0.139 -37.875 1 77.44 272 LEU A N 1
ATOM 2219 C CA . LEU A 1 272 ? 18.109 -0.133 -36.531 1 77.44 272 LEU A CA 1
ATOM 2220 C C . LEU A 1 272 ? 18.125 1.131 -35.688 1 77.44 272 LEU A C 1
ATOM 2222 O O . LEU A 1 272 ? 17.312 1.286 -34.781 1 77.44 272 LEU A O 1
ATOM 2226 N N . LYS A 1 273 ? 18.953 2.064 -35.938 1 73.75 273 LYS A N 1
ATOM 2227 C CA . LYS A 1 273 ? 19.109 3.27 -35.125 1 73.75 273 LYS A CA 1
ATOM 2228 C C . LYS A 1 273 ? 17.812 4.09 -35.125 1 73.75 273 LYS A C 1
ATOM 2230 O O . LYS A 1 273 ? 17.453 4.668 -34.094 1 73.75 273 LYS A O 1
ATOM 2235 N N . GLY A 1 274 ? 17.047 4.086 -36.188 1 72.75 274 GLY A N 1
ATOM 2236 C CA . GLY A 1 274 ? 15.812 4.844 -36.25 1 72.75 274 GLY A CA 1
ATOM 2237 C C . GLY A 1 274 ? 14.656 4.156 -35.562 1 72.75 274 GLY A C 1
ATOM 2238 O O . GLY A 1 274 ? 13.625 4.781 -35.312 1 72.75 274 GLY A O 1
ATOM 2239 N N . LYS A 1 275 ? 14.906 2.969 -35.156 1 82.69 275 LYS A N 1
ATOM 2240 C CA . LYS A 1 275 ? 13.789 2.211 -34.594 1 82.69 275 LYS A CA 1
ATOM 2241 C C . LYS A 1 275 ? 14.07 1.827 -33.156 1 82.69 275 LYS A C 1
ATOM 2243 O O . LYS A 1 275 ? 13.602 0.792 -32.688 1 82.69 275 LYS A O 1
ATOM 2248 N N . GLU A 1 276 ? 14.82 2.691 -32.469 1 87.69 276 GLU A N 1
ATOM 2249 C CA . GLU A 1 276 ? 15.172 2.41 -31.094 1 87.69 276 GLU A CA 1
ATOM 2250 C C . GLU A 1 276 ? 13.977 2.604 -30.172 1 87.69 276 GLU A C 1
ATOM 2252 O O . GLU A 1 276 ? 13.219 3.566 -30.312 1 87.69 276 GLU A O 1
ATOM 2257 N N . LEU A 1 277 ? 13.742 1.646 -29.391 1 90.38 277 LEU A N 1
ATOM 2258 C CA . LEU A 1 277 ? 12.719 1.747 -28.344 1 90.38 277 LEU A CA 1
ATOM 2259 C C . LEU A 1 277 ? 13.305 2.312 -27.062 1 90.38 277 LEU A C 1
ATOM 2261 O O . LEU A 1 277 ? 14.516 2.221 -26.828 1 90.38 277 LEU A O 1
ATOM 2265 N N . PRO A 1 278 ? 12.531 2.943 -26.203 1 92.06 278 PRO A N 1
ATOM 2266 C CA . PRO A 1 278 ? 13.031 3.52 -24.953 1 92.06 278 PRO A CA 1
ATOM 2267 C C . PRO A 1 278 ? 13.234 2.473 -23.859 1 92.06 278 PRO A C 1
ATOM 2269 O O . PRO A 1 278 ? 12.805 2.672 -22.719 1 92.06 278 PRO A O 1
ATOM 2272 N N . VAL A 1 279 ? 13.766 1.365 -24.188 1 93.88 279 VAL A N 1
ATOM 2273 C CA . VAL A 1 279 ? 14.086 0.275 -23.266 1 93.88 279 VAL A CA 1
ATOM 2274 C C . VAL A 1 279 ? 15.5 -0.234 -23.531 1 93.88 279 VAL A C 1
ATOM 2276 O O . VAL A 1 279 ? 15.922 -0.33 -24.688 1 93.88 279 VAL A O 1
ATOM 2279 N N . ALA A 1 280 ? 16.219 -0.509 -22.484 1 94.94 280 ALA A N 1
ATOM 2280 C CA . ALA A 1 280 ? 17.578 -1.005 -22.625 1 94.94 280 ALA A CA 1
ATOM 2281 C C . ALA A 1 280 ? 17.938 -1.982 -21.516 1 94.94 280 ALA A C 1
ATOM 2283 O O . ALA A 1 280 ? 17.375 -1.906 -20.422 1 94.94 280 ALA A O 1
ATOM 2284 N N . PHE A 1 281 ? 18.734 -2.986 -21.844 1 95.5 281 PHE A N 1
ATOM 2285 C CA . PHE A 1 281 ? 19.344 -3.861 -20.859 1 95.5 281 PHE A CA 1
ATOM 2286 C C . PHE A 1 281 ? 20.75 -3.381 -20.5 1 95.5 281 PHE A C 1
ATOM 2288 O O . PHE A 1 281 ? 21.625 -3.295 -21.359 1 95.5 281 PHE A O 1
ATOM 2295 N N . VAL A 1 282 ? 20.875 -3.018 -19.281 1 96.12 282 VAL A N 1
ATOM 2296 C CA . VAL A 1 282 ? 22.172 -2.512 -18.812 1 96.12 282 VAL A CA 1
ATOM 2297 C C . VAL A 1 282 ? 22.875 -3.584 -18 1 96.12 282 VAL A C 1
ATOM 2299 O O . VAL A 1 282 ? 22.328 -4.113 -17.031 1 96.12 282 VAL A O 1
ATOM 2302 N N . THR A 1 283 ? 24.078 -3.9 -18.391 1 95.44 283 THR A N 1
ATOM 2303 C CA . THR A 1 283 ? 24.891 -4.898 -17.703 1 95.44 283 THR A CA 1
ATOM 2304 C C . THR A 1 283 ? 25.953 -4.227 -16.844 1 95.44 283 THR A C 1
ATOM 2306 O O . THR A 1 283 ? 26.562 -3.244 -17.25 1 95.44 283 THR A O 1
ATOM 2309 N N . PHE A 1 284 ? 26.156 -4.73 -15.672 1 94.38 284 PHE A N 1
ATOM 2310 C CA . PHE A 1 284 ? 27.109 -4.184 -14.719 1 94.38 284 PHE A CA 1
ATOM 2311 C C . PHE A 1 284 ? 28.266 -5.156 -14.5 1 94.38 284 PHE A C 1
ATOM 2313 O O . PHE A 1 284 ? 28.156 -6.34 -14.828 1 94.38 284 PHE A O 1
ATOM 2320 N N . LYS A 1 285 ? 29.281 -4.648 -13.883 1 91.81 285 LYS A N 1
ATOM 2321 C CA . LYS A 1 285 ? 30.484 -5.438 -13.656 1 91.81 285 LYS A CA 1
ATOM 2322 C C . LYS A 1 285 ? 30.328 -6.352 -12.445 1 91.81 285 LYS A C 1
ATOM 2324 O O . LYS A 1 285 ? 31.062 -7.336 -12.297 1 91.81 285 LYS A O 1
ATOM 2329 N N . SER A 1 286 ? 29.469 -5.969 -11.602 1 91.88 286 SER A N 1
ATOM 2330 C CA . SER A 1 286 ? 29.234 -6.734 -10.383 1 91.88 286 SER A CA 1
ATOM 2331 C C . SER A 1 286 ? 27.75 -6.809 -10.062 1 91.88 286 SER A C 1
ATOM 2333 O O . SER A 1 286 ? 26.953 -6.004 -10.562 1 91.88 286 SER A O 1
ATOM 2335 N N . ARG A 1 287 ? 27.422 -7.832 -9.273 1 93.62 287 ARG A N 1
ATOM 2336 C CA . ARG A 1 287 ? 26.047 -7.961 -8.812 1 93.62 287 ARG A CA 1
ATOM 2337 C C . ARG A 1 287 ? 25.672 -6.809 -7.883 1 93.62 287 ARG A C 1
ATOM 2339 O O . ARG A 1 287 ? 24.516 -6.359 -7.879 1 93.62 287 ARG A O 1
ATOM 2346 N N . TRP A 1 288 ? 26.672 -6.355 -7.199 1 93.62 288 TRP A N 1
ATOM 2347 C CA . TRP A 1 288 ? 26.516 -5.207 -6.312 1 93.62 288 TRP A CA 1
ATOM 2348 C C . TRP A 1 288 ? 26.031 -3.982 -7.082 1 93.62 288 TRP A C 1
ATOM 2350 O O . TRP A 1 288 ? 25.062 -3.332 -6.68 1 93.62 288 TRP A O 1
ATOM 2360 N N . GLY A 1 289 ? 26.625 -3.744 -8.188 1 93.44 289 GLY A N 1
ATOM 2361 C CA . GLY A 1 289 ? 26.25 -2.6 -9.008 1 93.44 289 GLY A CA 1
ATOM 2362 C C . GLY A 1 289 ? 24.859 -2.719 -9.594 1 93.44 289 GLY A C 1
ATOM 2363 O O . GLY A 1 289 ? 24.125 -1.736 -9.648 1 93.44 289 GLY A O 1
ATOM 2364 N N . ALA A 1 290 ? 24.531 -3.912 -10.055 1 94.88 290 ALA A N 1
ATOM 2365 C CA . ALA A 1 290 ? 23.219 -4.145 -10.617 1 94.88 290 ALA A CA 1
ATOM 2366 C C . ALA A 1 290 ? 22.125 -3.965 -9.562 1 94.88 290 ALA A C 1
ATOM 2368 O O . ALA A 1 290 ? 21.094 -3.354 -9.836 1 94.88 290 ALA A O 1
ATOM 2369 N N . ALA A 1 291 ? 22.391 -4.504 -8.344 1 95 291 ALA A N 1
ATOM 2370 C CA . ALA A 1 291 ? 21.422 -4.387 -7.254 1 95 291 ALA A CA 1
ATOM 2371 C C . ALA A 1 291 ? 21.234 -2.93 -6.84 1 95 291 ALA A C 1
ATOM 2373 O O . ALA A 1 291 ? 20.109 -2.49 -6.594 1 95 291 ALA A O 1
ATOM 2374 N N . MET A 1 292 ? 22.312 -2.17 -6.82 1 95.25 292 MET A N 1
ATOM 2375 C CA . MET A 1 292 ? 22.266 -0.757 -6.453 1 95.25 292 MET A CA 1
ATOM 2376 C C . MET A 1 292 ? 21.438 0.037 -7.461 1 95.25 292 MET A C 1
ATOM 2378 O O . MET A 1 292 ? 20.578 0.832 -7.078 1 95.25 292 MET A O 1
ATOM 2382 N N . ALA A 1 293 ? 21.641 -0.212 -8.703 1 95.31 293 ALA A N 1
ATOM 2383 C CA . ALA A 1 293 ? 20.953 0.524 -9.766 1 95.31 293 ALA A CA 1
ATOM 2384 C C . ALA A 1 293 ? 19.469 0.158 -9.812 1 95.31 293 ALA A C 1
ATOM 2386 O O . ALA A 1 293 ? 18.625 1.008 -10.094 1 95.31 293 ALA A O 1
ATOM 2387 N N . ALA A 1 294 ? 19.188 -1.067 -9.508 1 95.75 294 ALA A N 1
ATOM 2388 C CA . ALA A 1 294 ? 17.812 -1.557 -9.625 1 95.75 294 ALA A CA 1
ATOM 2389 C C . ALA A 1 294 ? 16.969 -1.053 -8.461 1 95.75 294 ALA A C 1
ATOM 2391 O O . ALA A 1 294 ? 15.75 -0.88 -8.609 1 95.75 294 ALA A O 1
ATOM 2392 N N . GLN A 1 295 ? 17.5 -0.786 -7.293 1 94.62 295 GLN A N 1
ATOM 2393 C CA . GLN A 1 295 ? 16.719 -0.484 -6.102 1 94.62 295 GLN A CA 1
ATOM 2394 C C . GLN A 1 295 ? 16.672 1.02 -5.84 1 94.62 295 GLN A C 1
ATOM 2396 O O . GLN A 1 295 ? 15.906 1.482 -4.992 1 94.62 295 GLN A O 1
ATOM 2401 N N . THR A 1 296 ? 17.406 1.821 -6.512 1 94.31 296 THR A N 1
ATOM 2402 C CA . THR A 1 296 ? 17.484 3.252 -6.242 1 94.31 296 THR A CA 1
ATOM 2403 C C . THR A 1 296 ? 16.719 4.039 -7.305 1 94.31 296 THR A C 1
ATOM 2405 O O . THR A 1 296 ? 16.609 3.605 -8.453 1 94.31 296 THR A O 1
ATOM 2408 N N . GLN A 1 297 ? 16.188 5.168 -6.848 1 94.31 297 GLN A N 1
ATOM 2409 C CA . GLN A 1 297 ? 15.523 6.074 -7.781 1 94.31 297 GLN A CA 1
ATOM 2410 C C . GLN A 1 297 ? 16.531 6.895 -8.57 1 94.31 297 GLN A C 1
ATOM 2412 O O . GLN A 1 297 ? 17.359 7.609 -7.988 1 94.31 297 GLN A O 1
ATOM 2417 N N . GLN A 1 298 ? 16.469 6.836 -9.891 1 94.31 298 GLN A N 1
ATOM 2418 C CA . GLN A 1 298 ? 17.516 7.422 -10.734 1 94.31 298 GLN A CA 1
ATOM 2419 C C . GLN A 1 298 ? 17.219 8.891 -11.031 1 94.31 298 GLN A C 1
ATOM 2421 O O . GLN A 1 298 ? 18.125 9.719 -11.039 1 94.31 298 GLN A O 1
ATOM 2426 N N . HIS A 1 299 ? 15.953 9.172 -11.242 1 93.5 299 HIS A N 1
ATOM 2427 C CA . HIS A 1 299 ? 15.562 10.5 -11.688 1 93.5 299 HIS A CA 1
ATOM 2428 C C . HIS A 1 299 ? 14.492 11.094 -10.773 1 93.5 299 HIS A C 1
ATOM 2430 O O . HIS A 1 299 ? 13.812 10.359 -10.055 1 93.5 299 HIS A O 1
ATOM 2436 N N . THR A 1 300 ? 14.422 12.398 -10.812 1 92.19 300 THR A N 1
ATOM 2437 C CA . THR A 1 300 ? 13.43 13.109 -10.016 1 92.19 300 THR A CA 1
ATOM 2438 C C . THR A 1 300 ? 12.016 12.695 -10.414 1 92.19 300 THR A C 1
ATOM 2440 O O . THR A 1 300 ? 11.133 12.602 -9.562 1 92.19 300 THR A O 1
ATOM 2443 N N . ASN A 1 301 ? 11.852 12.57 -11.68 1 90.5 301 ASN A N 1
ATOM 2444 C CA . ASN A 1 301 ? 10.609 11.961 -12.156 1 90.5 301 ASN A CA 1
ATOM 2445 C C . ASN A 1 301 ? 10.703 10.438 -12.156 1 90.5 301 ASN A C 1
ATOM 2447 O O . ASN A 1 301 ? 11.375 9.852 -13.008 1 90.5 301 ASN A O 1
ATOM 2451 N N . PRO A 1 302 ? 9.945 9.82 -11.234 1 89.75 302 PRO A N 1
ATOM 2452 C CA . PRO A 1 302 ? 10.078 8.367 -11.094 1 89.75 302 PRO A CA 1
ATOM 2453 C C . PRO A 1 302 ? 9.555 7.613 -12.32 1 89.75 302 PRO A C 1
ATOM 2455 O O . PRO A 1 302 ? 9.781 6.41 -12.445 1 89.75 302 PRO A O 1
ATOM 2458 N N . LEU A 1 303 ? 8.922 8.266 -13.242 1 90.25 303 LEU A N 1
ATOM 2459 C CA . LEU A 1 303 ? 8.383 7.617 -14.43 1 90.25 303 LEU A CA 1
ATOM 2460 C C . LEU A 1 303 ? 9.406 7.637 -15.57 1 90.25 303 LEU A C 1
ATOM 2462 O O . LEU A 1 303 ? 9.164 7.066 -16.641 1 90.25 303 LEU A O 1
ATOM 2466 N N . LEU A 1 304 ? 10.547 8.219 -15.227 1 91.06 304 LEU A N 1
ATOM 2467 C CA . LEU A 1 304 ? 11.672 8.195 -16.156 1 91.06 304 LEU A CA 1
ATOM 2468 C C . LEU A 1 304 ? 12.828 7.371 -15.586 1 91.06 304 LEU A C 1
ATOM 2470 O O . LEU A 1 304 ? 13.023 7.324 -14.367 1 91.06 304 LEU A O 1
ATOM 2474 N N . TRP A 1 305 ? 13.523 6.684 -16.422 1 93.12 305 TRP A N 1
ATOM 2475 C CA . TRP A 1 305 ? 14.664 5.863 -16.031 1 93.12 305 TRP A CA 1
ATOM 2476 C C . TRP A 1 305 ? 14.25 4.832 -14.984 1 93.12 305 TRP A C 1
ATOM 2478 O O . TRP A 1 305 ? 14.875 4.727 -13.93 1 93.12 305 TRP A O 1
ATOM 2488 N N . ILE A 1 306 ? 13.203 4.133 -15.305 1 93.06 306 ILE A N 1
ATOM 2489 C CA . ILE A 1 306 ? 12.719 3.096 -14.406 1 93.06 306 ILE A CA 1
ATOM 2490 C C . ILE A 1 306 ? 13.656 1.889 -14.461 1 93.06 306 ILE A C 1
ATOM 2492 O O . ILE A 1 306 ? 13.812 1.266 -15.508 1 93.06 306 ILE A O 1
ATOM 2496 N N . THR A 1 307 ? 14.281 1.601 -13.359 1 95.06 307 THR A N 1
ATOM 2497 C CA . THR A 1 307 ? 15.234 0.5 -13.32 1 95.06 307 THR A CA 1
ATOM 2498 C C . THR A 1 307 ? 14.703 -0.641 -12.453 1 95.06 307 THR A C 1
ATOM 2500 O O . THR A 1 307 ? 14.109 -0.404 -11.398 1 95.06 307 THR A O 1
ATOM 2503 N N . GLU A 1 308 ? 14.812 -1.819 -12.938 1 94.38 308 GLU A N 1
ATOM 2504 C CA . GLU A 1 308 ? 14.492 -3.049 -12.219 1 94.38 308 GLU A CA 1
ATOM 2505 C C . GLU A 1 308 ? 15.414 -4.191 -12.633 1 94.38 308 GLU A C 1
ATOM 2507 O O . GLU A 1 308 ? 16.078 -4.117 -13.672 1 94.38 308 GLU A O 1
ATOM 2512 N N . MET A 1 309 ? 15.516 -5.145 -11.789 1 95 309 MET A N 1
ATOM 2513 C CA . MET A 1 309 ? 16.312 -6.305 -12.164 1 95 309 MET A CA 1
ATOM 2514 C C . MET A 1 309 ? 15.742 -6.977 -13.406 1 95 309 MET A C 1
ATOM 2516 O O . MET A 1 309 ? 14.523 -7.121 -13.539 1 95 309 MET A O 1
ATOM 2520 N N . ALA A 1 310 ? 16.562 -7.34 -14.328 1 95.25 310 ALA A N 1
ATOM 2521 C CA . ALA A 1 310 ? 16.125 -8.008 -15.547 1 95.25 310 ALA A CA 1
ATOM 2522 C C . ALA A 1 310 ? 15.727 -9.453 -15.273 1 95.25 310 ALA A C 1
ATOM 2524 O O . ALA A 1 310 ? 16.328 -10.117 -14.43 1 95.25 310 ALA A O 1
ATOM 2525 N N . PRO A 1 311 ? 14.703 -9.898 -15.914 1 93.5 311 PRO A N 1
ATOM 2526 C CA . PRO A 1 311 ? 14.383 -11.328 -15.836 1 93.5 311 PRO A CA 1
ATOM 2527 C C . PRO A 1 311 ? 15.383 -12.195 -16.594 1 93.5 311 PRO A C 1
ATOM 2529 O O . PRO A 1 311 ? 16.219 -11.68 -17.328 1 93.5 311 PRO A O 1
ATOM 2532 N N . GLU A 1 312 ? 15.32 -13.461 -16.375 1 92.56 312 GLU A N 1
ATOM 2533 C CA . GLU A 1 312 ? 16.156 -14.375 -17.141 1 92.56 312 GLU A CA 1
ATOM 2534 C C . GLU A 1 312 ? 15.898 -14.25 -18.625 1 92.56 312 GLU A C 1
ATOM 2536 O O . GLU A 1 312 ? 14.773 -13.984 -19.047 1 92.56 312 GLU A O 1
ATOM 2541 N N . PRO A 1 313 ? 16.875 -14.414 -19.406 1 91.56 313 PRO A N 1
ATOM 2542 C CA . PRO A 1 313 ? 16.734 -14.219 -20.859 1 91.56 313 PRO A CA 1
ATOM 2543 C C . PRO A 1 313 ? 15.602 -15.055 -21.453 1 91.56 313 PRO A C 1
ATOM 2545 O O . PRO A 1 313 ? 14.883 -14.594 -22.344 1 91.56 313 PRO A O 1
ATOM 2548 N N . SER A 1 314 ? 15.398 -16.297 -20.906 1 89.94 314 SER A N 1
ATOM 2549 C CA . SER A 1 314 ? 14.344 -17.156 -21.422 1 89.94 314 SER A CA 1
ATOM 2550 C C . SER A 1 314 ? 12.969 -16.719 -20.938 1 89.94 314 SER A C 1
ATOM 2552 O O . SER A 1 314 ? 11.953 -17.094 -21.516 1 89.94 314 SER A O 1
ATOM 2554 N N . ASP A 1 315 ? 13.016 -15.844 -19.969 1 93.19 315 ASP A N 1
ATOM 2555 C CA . ASP A 1 315 ? 11.773 -15.391 -19.344 1 93.19 315 ASP A CA 1
ATOM 2556 C C . ASP A 1 315 ? 11.32 -14.055 -19.922 1 93.19 315 ASP A C 1
ATOM 2558 O O . ASP A 1 315 ? 10.227 -13.57 -19.609 1 93.19 315 ASP A O 1
ATOM 2562 N N . VAL A 1 316 ? 12.078 -13.398 -20.812 1 93.69 316 VAL A N 1
ATOM 2563 C CA . VAL A 1 316 ? 11.797 -12.062 -21.312 1 93.69 316 VAL A CA 1
ATOM 2564 C C . VAL A 1 316 ? 10.758 -12.133 -22.438 1 93.69 316 VAL A C 1
ATOM 2566 O O . VAL A 1 316 ? 10.844 -12.992 -23.312 1 93.69 316 VAL A O 1
ATOM 2569 N N . LEU A 1 317 ? 9.742 -11.32 -22.406 1 92.81 317 LEU A N 1
ATOM 2570 C CA . LEU A 1 317 ? 8.766 -11.164 -23.469 1 92.81 317 LEU A CA 1
ATOM 2571 C C . LEU A 1 317 ? 9.086 -9.945 -24.328 1 92.81 317 LEU A C 1
ATOM 2573 O O . LEU A 1 317 ? 8.609 -8.836 -24.031 1 92.81 317 LEU A O 1
ATOM 2577 N N . TRP A 1 318 ? 9.758 -10.148 -25.391 1 88.75 318 TRP A N 1
ATOM 2578 C CA . TRP A 1 318 ? 10.289 -9.086 -26.25 1 88.75 318 TRP A CA 1
ATOM 2579 C C . TRP A 1 318 ? 9.164 -8.289 -26.891 1 88.75 318 TRP A C 1
ATOM 2581 O O . TRP A 1 318 ? 9.273 -7.066 -27.047 1 88.75 318 TRP A O 1
ATOM 2591 N N . ARG A 1 319 ? 8.102 -8.93 -27.172 1 85 319 ARG A N 1
ATOM 2592 C CA . ARG A 1 319 ? 6.984 -8.25 -27.844 1 85 319 ARG A CA 1
ATOM 2593 C C . ARG A 1 319 ? 6.332 -7.234 -26.906 1 85 319 ARG A C 1
ATOM 2595 O O . ARG A 1 319 ? 5.957 -6.141 -27.344 1 85 319 ARG A O 1
ATOM 2602 N N . ASN A 1 320 ? 6.285 -7.559 -25.656 1 89.31 320 ASN A N 1
ATOM 2603 C CA . ASN A 1 320 ? 5.633 -6.684 -24.688 1 89.31 320 ASN A CA 1
ATOM 2604 C C . ASN A 1 320 ? 6.508 -5.48 -24.344 1 89.31 320 ASN A C 1
ATOM 2606 O O . ASN A 1 320 ? 6 -4.438 -23.922 1 89.31 320 ASN A O 1
ATOM 2610 N N . LEU A 1 321 ? 7.773 -5.621 -24.516 1 90.19 321 LEU A N 1
ATOM 2611 C CA . LEU A 1 321 ? 8.695 -4.535 -24.188 1 90.19 321 LEU A CA 1
ATOM 2612 C C . LEU A 1 321 ? 8.602 -3.418 -25.234 1 90.19 321 LEU A C 1
ATOM 2614 O O . LEU A 1 321 ? 9.07 -2.303 -24.984 1 90.19 321 LEU A O 1
ATOM 2618 N N . SER A 1 322 ? 7.93 -3.73 -26.359 1 87.31 322 SER A N 1
ATOM 2619 C CA . SER A 1 322 ? 7.785 -2.727 -27.406 1 87.31 322 SER A CA 1
ATOM 2620 C C . SER A 1 322 ? 6.609 -1.8 -27.125 1 87.31 322 SER A C 1
ATOM 2622 O O . SER A 1 322 ? 6.5 -0.728 -27.734 1 87.31 322 SER A O 1
ATOM 2624 N N . ILE A 1 323 ? 5.898 -2.156 -26.203 1 87.12 323 ILE A N 1
ATOM 2625 C CA . ILE A 1 323 ? 4.762 -1.319 -25.844 1 87.12 323 ILE A CA 1
ATOM 2626 C C . ILE A 1 323 ? 5.238 -0.119 -25.031 1 87.12 323 ILE A C 1
ATOM 2628 O O . ILE A 1 323 ? 6.039 -0.268 -24.109 1 87.12 323 ILE A O 1
ATOM 2632 N N . ARG A 1 324 ? 4.648 1.042 -25.422 1 85.94 324 ARG A N 1
ATOM 2633 C CA . ARG A 1 324 ? 5.027 2.268 -24.734 1 85.94 324 ARG A CA 1
ATOM 2634 C C . ARG A 1 324 ? 4.547 2.248 -23.281 1 85.94 324 ARG A C 1
ATOM 2636 O O . ARG A 1 324 ? 3.396 1.892 -23.016 1 85.94 324 ARG A O 1
ATOM 2643 N N . TYR A 1 325 ? 5.367 2.656 -22.344 1 84.31 325 TYR A N 1
ATOM 2644 C CA . TYR A 1 325 ? 5.109 2.592 -20.906 1 84.31 325 TYR A CA 1
ATOM 2645 C C . TYR A 1 325 ? 3.924 3.471 -20.531 1 84.31 325 TYR A C 1
ATOM 2647 O O . TYR A 1 325 ? 3.166 3.139 -19.609 1 84.31 325 TYR A O 1
ATOM 2655 N N . LYS A 1 326 ? 3.682 4.52 -21.234 1 80.94 326 LYS A N 1
ATOM 2656 C CA . LYS A 1 326 ? 2.635 5.48 -20.906 1 80.94 326 LYS A CA 1
ATOM 2657 C C . LYS A 1 326 ? 1.249 4.879 -21.125 1 80.94 326 LYS A C 1
ATOM 2659 O O . LYS A 1 326 ? 0.281 5.289 -20.469 1 80.94 326 LYS A O 1
ATOM 2664 N N . ILE A 1 327 ? 1.178 3.885 -21.953 1 86.81 327 ILE A N 1
ATOM 2665 C CA . ILE A 1 327 ? -0.12 3.314 -22.297 1 86.81 327 ILE A CA 1
ATOM 2666 C C . ILE A 1 327 ? -0.349 2.035 -21.5 1 86.81 327 ILE A C 1
ATOM 2668 O O . ILE A 1 327 ? -1.458 1.497 -21.484 1 86.81 327 ILE A O 1
ATOM 2672 N N . LEU A 1 328 ? 0.646 1.597 -20.797 1 87.94 328 LEU A N 1
ATOM 2673 C CA . LEU A 1 328 ? 0.6 0.326 -20.078 1 87.94 328 LEU A CA 1
ATOM 2674 C C . LEU A 1 328 ? -0.505 0.333 -19.031 1 87.94 328 LEU A C 1
ATOM 2676 O O . LEU A 1 328 ? -1.21 -0.664 -18.859 1 87.94 328 LEU A O 1
ATOM 2680 N N . PRO A 1 329 ? -0.697 1.451 -18.359 1 84.5 329 PRO A N 1
ATOM 2681 C CA . PRO A 1 329 ? -1.77 1.436 -17.359 1 84.5 329 PRO A CA 1
ATOM 2682 C C . PRO A 1 329 ? -3.148 1.216 -17.984 1 84.5 329 PRO A C 1
ATOM 2684 O O . PRO A 1 329 ? -4.023 0.616 -17.359 1 84.5 329 PRO A O 1
ATOM 2687 N N . VAL A 1 330 ? -3.375 1.695 -19.156 1 84.5 330 VAL A N 1
ATOM 2688 C CA . VAL A 1 330 ? -4.648 1.489 -19.844 1 84.5 330 VAL A CA 1
ATOM 2689 C C . VAL A 1 330 ? -4.855 0.001 -20.109 1 84.5 330 VAL A C 1
ATOM 2691 O O . VAL A 1 330 ? -5.949 -0.527 -19.906 1 84.5 330 VAL A O 1
ATOM 2694 N N . TYR A 1 331 ? -3.789 -0.674 -20.516 1 88.75 331 TYR A N 1
ATOM 2695 C CA . TYR A 1 331 ? -3.848 -2.115 -20.734 1 88.75 331 TYR A CA 1
ATOM 2696 C C . TYR A 1 331 ? -4.156 -2.854 -19.438 1 88.75 331 TYR A C 1
ATOM 2698 O O . TYR A 1 331 ? -5.004 -3.748 -19.406 1 88.75 331 TYR A O 1
ATOM 2706 N N . LYS A 1 332 ? -3.494 -2.441 -18.422 1 88.19 332 LYS A N 1
ATOM 2707 C CA . LYS A 1 332 ? -3.674 -3.102 -17.141 1 88.19 332 LYS A CA 1
ATOM 2708 C C . LYS A 1 332 ? -5.102 -2.938 -16.625 1 88.19 332 LYS A C 1
ATOM 2710 O O . LYS A 1 332 ? -5.707 -3.893 -16.141 1 88.19 332 LYS A O 1
ATOM 2715 N N . ILE A 1 333 ? -5.668 -1.775 -16.75 1 85.44 333 ILE A N 1
ATOM 2716 C CA . ILE A 1 333 ? -7.039 -1.516 -16.328 1 85.44 333 ILE A CA 1
ATOM 2717 C C . ILE A 1 333 ? -8.008 -2.311 -17.203 1 85.44 333 ILE A C 1
ATOM 2719 O O . ILE A 1 333 ? -8.992 -2.865 -16.688 1 85.44 333 ILE A O 1
ATOM 2723 N N . GLY A 1 334 ? -7.695 -2.297 -18.5 1 88.06 334 GLY A N 1
ATOM 2724 C CA . GLY A 1 334 ? -8.523 -3.074 -19.406 1 88.06 334 GLY A CA 1
ATOM 2725 C C . GLY A 1 334 ? -8.586 -4.547 -19.047 1 88.06 334 GLY A C 1
ATOM 2726 O O . GLY A 1 334 ? -9.664 -5.152 -19.078 1 88.06 334 GLY A O 1
ATOM 2727 N N . VAL A 1 335 ? -7.469 -5.109 -18.688 1 92.25 335 VAL A N 1
ATOM 2728 C CA . VAL A 1 335 ? -7.398 -6.523 -18.328 1 92.25 335 VAL A CA 1
ATOM 2729 C C . VAL A 1 335 ? -8.195 -6.773 -17.062 1 92.25 335 VAL A C 1
ATOM 2731 O O . VAL A 1 335 ? -8.953 -7.75 -16.969 1 92.25 335 VAL A O 1
ATOM 2734 N N . ILE A 1 336 ? -8.062 -5.922 -16.062 1 88.75 336 ILE A N 1
ATOM 2735 C CA . ILE A 1 336 ? -8.781 -6.074 -14.797 1 88.75 336 ILE A CA 1
ATOM 2736 C C . ILE A 1 336 ? -10.289 -5.969 -15.047 1 88.75 336 ILE A C 1
ATOM 2738 O O . ILE A 1 336 ? -11.07 -6.738 -14.492 1 88.75 336 ILE A O 1
ATOM 2742 N N . LEU A 1 337 ? -10.703 -5.055 -15.867 1 86 337 LEU A N 1
ATOM 2743 C CA . LEU A 1 337 ? -12.109 -4.883 -16.203 1 86 337 LEU A CA 1
ATOM 2744 C C . LEU A 1 337 ? -12.641 -6.105 -16.938 1 86 337 LEU A C 1
ATOM 2746 O O . LEU A 1 337 ? -13.75 -6.574 -16.656 1 86 337 LEU A O 1
ATOM 2750 N N . ALA A 1 338 ? -11.836 -6.578 -17.844 1 91.56 338 ALA A N 1
ATOM 2751 C CA . ALA A 1 338 ? -12.242 -7.77 -18.578 1 91.56 338 ALA A CA 1
ATOM 2752 C C . ALA A 1 338 ? -12.383 -8.977 -17.656 1 91.56 338 ALA A C 1
ATOM 2754 O O . ALA A 1 338 ? -13.344 -9.734 -17.766 1 91.56 338 ALA A O 1
ATOM 2755 N N . ALA A 1 339 ? -11.414 -9.148 -16.797 1 91.62 339 ALA A N 1
ATOM 2756 C CA . ALA A 1 339 ? -11.469 -10.258 -15.844 1 91.62 339 ALA A CA 1
ATOM 2757 C C . ALA A 1 339 ? -12.688 -10.125 -14.93 1 91.62 339 ALA A C 1
ATOM 2759 O O . ALA A 1 339 ? -13.344 -11.117 -14.617 1 91.62 339 ALA A O 1
ATOM 2760 N N . THR A 1 340 ? -13.031 -8.938 -14.484 1 88.38 340 THR A N 1
ATOM 2761 C CA . THR A 1 340 ? -14.188 -8.695 -13.625 1 88.38 340 THR A CA 1
ATOM 2762 C C . THR A 1 340 ? -15.492 -8.969 -14.375 1 88.38 340 THR A C 1
ATOM 2764 O O . THR A 1 340 ? -16.406 -9.586 -13.828 1 88.38 340 THR A O 1
ATOM 2767 N N . LEU A 1 341 ? -15.531 -8.555 -15.594 1 88.88 341 LEU A N 1
ATOM 2768 C CA . LEU A 1 341 ? -16.703 -8.812 -16.422 1 88.88 341 LEU A CA 1
ATOM 2769 C C . LEU A 1 341 ? -16.891 -10.305 -16.641 1 88.88 341 LEU A C 1
ATOM 2771 O O . LEU A 1 341 ? -18.031 -10.805 -16.578 1 88.88 341 LEU A O 1
ATOM 2775 N N . LEU A 1 342 ? -15.781 -10.977 -16.891 1 90.12 342 LEU A N 1
ATOM 2776 C CA . LEU A 1 342 ? -15.859 -12.43 -17.047 1 90.12 342 LEU A CA 1
ATOM 2777 C C . LEU A 1 342 ? -16.375 -13.086 -15.766 1 90.12 342 LEU A C 1
ATOM 2779 O O . LEU A 1 342 ? -17.188 -14.008 -15.828 1 90.12 342 LEU A O 1
ATOM 2783 N N . THR A 1 343 ? -15.938 -12.609 -14.68 1 87.94 343 THR A N 1
ATOM 2784 C CA . THR A 1 343 ? -16.359 -13.156 -13.391 1 87.94 343 THR A CA 1
ATOM 2785 C C . THR A 1 343 ? -17.844 -12.922 -13.172 1 87.94 343 THR A C 1
ATOM 2787 O O . THR A 1 343 ? -18.562 -13.82 -12.727 1 87.94 343 THR A O 1
ATOM 2790 N N . ILE A 1 344 ? -18.359 -11.805 -13.555 1 84.5 344 ILE A N 1
ATOM 2791 C CA . ILE A 1 344 ? -19.766 -11.469 -13.367 1 84.5 344 ILE A CA 1
ATOM 2792 C C . ILE A 1 344 ? -20.625 -12.273 -14.344 1 84.5 344 ILE A C 1
ATOM 2794 O O . ILE A 1 344 ? -21.656 -12.844 -13.953 1 84.5 344 ILE A O 1
ATOM 2798 N N . PHE A 1 345 ? -20.203 -12.391 -15.562 1 85.88 345 PHE A N 1
ATOM 2799 C CA . PHE A 1 345 ? -20.953 -13.109 -16.594 1 85.88 345 PHE A CA 1
ATOM 2800 C C . PHE A 1 345 ? -20.969 -14.602 -16.297 1 85.88 345 PHE A C 1
ATOM 2802 O O . PHE A 1 345 ? -21.953 -15.289 -16.594 1 85.88 345 PHE A O 1
ATOM 2809 N N . PHE A 1 346 ? -19.906 -15.07 -15.742 1 87.06 346 PHE A N 1
ATOM 2810 C CA . PHE A 1 346 ? -19.812 -16.5 -15.461 1 87.06 346 PHE A CA 1
ATOM 2811 C C . PHE A 1 346 ? -20.688 -16.875 -14.281 1 87.06 346 PHE A C 1
ATOM 2813 O O . PHE A 1 346 ? -20.891 -18.062 -14 1 87.06 346 PHE A O 1
ATOM 2820 N N . ALA A 1 347 ? -21.219 -15.891 -13.625 1 81.56 347 ALA A N 1
ATOM 2821 C CA . ALA A 1 347 ? -22.141 -16.156 -12.523 1 81.56 347 ALA A CA 1
ATOM 2822 C C . ALA A 1 347 ? -23.422 -16.812 -13.023 1 81.56 347 ALA A C 1
ATOM 2824 O O . ALA A 1 347 ? -24.062 -17.578 -12.297 1 81.56 347 ALA A O 1
ATOM 2825 N N . VAL A 1 348 ? -23.719 -16.625 -14.234 1 78.88 348 VAL A N 1
ATOM 2826 C CA . VAL A 1 348 ? -24.969 -17.125 -14.82 1 78.88 348 VAL A CA 1
ATOM 2827 C C . VAL A 1 348 ? -24.891 -18.656 -14.953 1 78.88 348 VAL A C 1
ATOM 2829 O O . VAL A 1 348 ? -25.719 -19.375 -14.367 1 78.88 348 VAL A O 1
ATOM 2832 N N . PRO A 1 349 ? -23.906 -19.156 -15.633 1 77.88 349 PRO A N 1
ATOM 2833 C CA . PRO A 1 349 ? -23.859 -20.625 -15.727 1 77.88 349 PRO A CA 1
ATOM 2834 C C . PRO A 1 349 ? -23.656 -21.297 -14.375 1 77.88 349 PRO A C 1
ATOM 2836 O O . PRO A 1 349 ? -24.203 -22.375 -14.141 1 77.88 349 PRO A O 1
ATOM 2839 N N . VAL A 1 350 ? -22.938 -20.766 -13.531 1 78.88 350 VAL A N 1
ATOM 2840 C CA . VAL A 1 350 ? -22.688 -21.344 -12.219 1 78.88 350 VAL A CA 1
ATOM 2841 C C . VAL A 1 350 ? -23.984 -21.406 -11.422 1 78.88 350 VAL A C 1
ATOM 2843 O O . VAL A 1 350 ? -24.281 -22.391 -10.75 1 78.88 350 VAL A O 1
ATOM 2846 N N . THR A 1 351 ? -24.75 -20.312 -11.531 1 75.06 351 THR A N 1
ATOM 2847 C CA . THR A 1 351 ? -26.031 -20.297 -10.836 1 75.06 351 THR A CA 1
ATOM 2848 C C . THR A 1 351 ? -26.969 -21.344 -11.422 1 75.06 351 THR A C 1
ATOM 2850 O O . THR A 1 351 ? -27.734 -21.969 -10.68 1 75.06 351 THR A O 1
ATOM 2853 N N . ALA A 1 352 ? -26.891 -21.516 -12.688 1 73.56 352 ALA A N 1
ATOM 2854 C CA . ALA A 1 352 ? -27.719 -22.531 -13.344 1 73.56 352 ALA A CA 1
ATOM 2855 C C . ALA A 1 352 ? -27.359 -23.938 -12.852 1 73.56 352 ALA A C 1
ATOM 2857 O O . ALA A 1 352 ? -28.25 -24.75 -12.602 1 73.56 352 ALA A O 1
ATOM 2858 N N . VAL A 1 353 ? -26.141 -24.203 -12.703 1 74 353 VAL A N 1
ATOM 2859 C CA . VAL A 1 353 ? -25.672 -25.5 -12.234 1 74 353 VAL A CA 1
ATOM 2860 C C . VAL A 1 353 ? -26.094 -25.719 -10.789 1 74 353 VAL A C 1
ATOM 2862 O O . VAL A 1 353 ? -26.484 -26.828 -10.406 1 74 353 VAL A O 1
ATOM 2865 N N . GLN A 1 354 ? -25.953 -24.688 -9.945 1 72.56 354 GLN A N 1
ATOM 2866 C CA . GLN A 1 354 ? -26.328 -24.781 -8.531 1 72.56 354 GLN A CA 1
ATOM 2867 C C . GLN A 1 354 ? -27.828 -25 -8.383 1 72.56 354 GLN A C 1
ATOM 2869 O O . GLN A 1 354 ? -28.281 -25.625 -7.414 1 72.56 354 GLN A O 1
ATOM 2874 N N . GLY A 1 355 ? -28.516 -24.484 -9.305 1 66.94 355 GLY A N 1
ATOM 2875 C CA . GLY A 1 355 ? -29.953 -24.75 -9.305 1 66.94 355 GLY A CA 1
ATOM 2876 C C . GLY A 1 355 ? -30.281 -26.219 -9.523 1 66.94 355 GLY A C 1
ATOM 2877 O O . GLY A 1 355 ? -31.25 -26.734 -8.953 1 66.94 355 GLY A O 1
ATOM 2878 N N . ILE A 1 356 ? -29.406 -26.844 -10.305 1 65.44 356 ILE A N 1
ATOM 2879 C CA . ILE A 1 356 ? -29.594 -28.266 -10.562 1 65.44 356 ILE A CA 1
ATOM 2880 C C . ILE A 1 356 ? -29.281 -29.062 -9.297 1 65.44 356 ILE A C 1
ATOM 2882 O O . ILE A 1 356 ? -29.922 -30.094 -9.031 1 65.44 356 ILE A O 1
ATOM 2886 N N . ALA A 1 357 ? -28.375 -28.562 -8.539 1 62.69 357 ALA A N 1
ATOM 2887 C CA . ALA A 1 357 ? -27.969 -29.25 -7.32 1 62.69 357 ALA A CA 1
ATOM 2888 C C . ALA A 1 357 ? -29.125 -29.312 -6.316 1 62.69 357 ALA A C 1
ATOM 2890 O O . ALA A 1 357 ? -29.172 -30.219 -5.48 1 62.69 357 ALA A O 1
ATOM 2891 N N . LYS A 1 358 ? -29.984 -28.328 -6.457 1 59.81 358 LYS A N 1
ATOM 2892 C CA . LYS A 1 358 ? -31.172 -28.375 -5.609 1 59.81 358 LYS A CA 1
ATOM 2893 C C . LYS A 1 358 ? -32.344 -29.031 -6.34 1 59.81 358 LYS A C 1
ATOM 2895 O O . LYS A 1 358 ? -32.938 -28.438 -7.246 1 59.81 358 LYS A O 1
ATOM 2900 N N . TYR A 1 359 ? -32.438 -30.422 -6.137 1 57.81 359 TYR A N 1
ATOM 2901 C CA . TYR A 1 359 ? -33.344 -31.328 -6.859 1 57.81 359 TYR A CA 1
ATOM 2902 C C . TYR A 1 359 ? -34.719 -30.703 -7.051 1 57.81 359 TYR A C 1
ATOM 2904 O O . TYR A 1 359 ? -35.281 -30.781 -8.141 1 57.81 359 TYR A O 1
ATOM 2912 N N . GLU A 1 360 ? -35.156 -30.141 -5.926 1 55.75 360 GLU A N 1
ATOM 2913 C CA . GLU A 1 360 ? -36.531 -29.656 -5.98 1 55.75 360 GLU A CA 1
ATOM 2914 C C . GLU A 1 360 ? -36.688 -28.516 -6.988 1 55.75 360 GLU A C 1
ATOM 2916 O O . GLU A 1 360 ? -37.656 -28.438 -7.711 1 55.75 360 GLU A O 1
ATOM 2921 N N . LYS A 1 361 ? -35.625 -27.828 -7.141 1 56.06 361 LYS A N 1
ATOM 2922 C CA . LYS A 1 361 ? -35.719 -26.688 -8.055 1 56.06 361 LYS A CA 1
ATOM 2923 C C . LYS A 1 361 ? -35.5 -27.125 -9.5 1 56.06 361 LYS A C 1
ATOM 2925 O O . LYS A 1 361 ? -36.094 -26.562 -10.422 1 56.06 361 LYS A O 1
ATOM 2930 N N . LEU A 1 362 ? -34.719 -28.109 -9.633 1 58.03 362 LEU A N 1
ATOM 2931 C CA . LEU A 1 362 ? -34.469 -28.641 -10.969 1 58.03 362 LEU A CA 1
ATOM 2932 C C . LEU A 1 362 ? -35.75 -29.219 -11.562 1 58.03 362 LEU A C 1
ATOM 2934 O O . LEU A 1 362 ? -36 -29.047 -12.758 1 58.03 362 LEU A O 1
ATOM 2938 N N . LYS A 1 363 ? -36.469 -29.844 -10.648 1 59.84 363 LYS A N 1
ATOM 2939 C CA . LYS A 1 363 ? -37.719 -30.406 -11.109 1 59.84 363 LYS A CA 1
ATOM 2940 C C . LYS A 1 363 ? -38.656 -29.328 -11.625 1 59.84 363 LYS A C 1
ATOM 2942 O O . LYS A 1 363 ? -39.406 -29.547 -12.586 1 59.84 363 LYS A O 1
ATOM 2947 N N . LYS A 1 364 ? -38.531 -28.281 -10.953 1 56.91 364 LYS A N 1
ATOM 2948 C CA . LYS A 1 364 ? -39.438 -27.188 -11.305 1 56.91 364 LYS A CA 1
ATOM 2949 C C . LYS A 1 364 ? -39 -26.5 -12.602 1 56.91 364 LYS A C 1
ATOM 2951 O O . LYS A 1 364 ? -39.844 -26.156 -13.438 1 56.91 364 LYS A O 1
ATOM 2956 N N . TRP A 1 365 ? -37.812 -26.422 -12.773 1 55.03 365 TRP A N 1
ATOM 2957 C CA . TRP A 1 365 ? -37.312 -25.641 -13.898 1 55.03 365 TRP A CA 1
ATOM 2958 C C . TRP A 1 365 ? -37.156 -26.5 -15.148 1 55.03 365 TRP A C 1
ATOM 2960 O O . TRP A 1 365 ? -37.281 -26 -16.266 1 55.03 365 TRP A O 1
ATOM 2970 N N . PHE A 1 366 ? -36.875 -27.797 -14.93 1 52.91 366 PHE A N 1
ATOM 2971 C CA . PHE A 1 366 ? -36.719 -28.719 -16.062 1 52.91 366 PHE A CA 1
ATOM 2972 C C . PHE A 1 366 ? -37.531 -29.984 -15.852 1 52.91 366 PHE A C 1
ATOM 2974 O O . PHE A 1 366 ? -37.031 -30.984 -15.359 1 52.91 366 PHE A O 1
ATOM 2981 N N . PRO A 1 367 ? -38.75 -29.891 -16.281 1 57.31 367 PRO A N 1
ATOM 2982 C CA . PRO A 1 367 ? -39.719 -30.969 -16.047 1 57.31 367 PRO A CA 1
ATOM 2983 C C . PRO A 1 367 ? -39.219 -32.312 -16.578 1 57.31 367 PRO A C 1
ATOM 2985 O O . PRO A 1 367 ? -39.5 -33.375 -15.984 1 57.31 367 PRO A O 1
ATOM 2988 N N . PRO A 1 368 ? -38.594 -32.344 -17.734 1 55.44 368 PRO A N 1
ATOM 2989 C CA . PRO A 1 368 ? -38.156 -33.688 -18.141 1 55.44 368 PRO A CA 1
ATOM 2990 C C . PRO A 1 368 ? -37.25 -34.344 -17.109 1 55.44 368 PRO A C 1
ATOM 2992 O O . PRO A 1 368 ? -37.031 -35.562 -17.172 1 55.44 368 PRO A O 1
ATOM 2995 N N . ALA A 1 369 ? -36.75 -33.594 -16.172 1 57.81 369 ALA A N 1
ATOM 2996 C CA . ALA A 1 369 ? -35.938 -34.125 -15.078 1 57.81 369 ALA A CA 1
ATOM 2997 C C . ALA A 1 369 ? -36.781 -35.031 -14.164 1 57.81 369 ALA A C 1
ATOM 2999 O O . ALA A 1 369 ? -36.219 -35.781 -13.375 1 57.81 369 ALA A O 1
ATOM 3000 N N . MET A 1 370 ? -38 -34.938 -14.367 1 58.16 370 MET A N 1
ATOM 3001 C CA . MET A 1 370 ? -38.938 -35.812 -13.641 1 58.16 370 MET A CA 1
ATOM 3002 C C . MET A 1 370 ? -38.719 -37.25 -14.055 1 58.16 370 MET A C 1
ATOM 3004 O O . MET A 1 370 ? -39 -38.188 -13.281 1 58.16 370 MET A O 1
ATOM 3008 N N . ALA A 1 371 ? -38.281 -37.344 -15.289 1 56.59 371 ALA A N 1
ATOM 3009 C CA . ALA A 1 371 ? -38.031 -38.688 -15.773 1 56.59 371 ALA A CA 1
ATOM 3010 C C . ALA A 1 371 ? -36.875 -39.344 -15.008 1 56.59 371 ALA A C 1
ATOM 3012 O O . ALA A 1 371 ? -36.812 -40.562 -14.898 1 56.59 371 ALA A O 1
ATOM 3013 N N . ILE A 1 372 ? -36.062 -38.562 -14.43 1 59.41 372 ILE A N 1
ATOM 3014 C CA . ILE A 1 372 ? -34.938 -39.062 -13.648 1 59.41 372 ILE A CA 1
ATOM 3015 C C . ILE A 1 372 ? -35.438 -39.719 -12.367 1 59.41 372 ILE A C 1
ATOM 3017 O O . ILE A 1 372 ? -34.812 -40.656 -11.859 1 59.41 372 ILE A O 1
ATOM 3021 N N . ASP A 1 373 ? -36.625 -39.188 -11.93 1 58.97 373 ASP A N 1
ATOM 3022 C CA . ASP A 1 373 ? -37.219 -39.781 -10.742 1 58.97 373 ASP A CA 1
ATOM 3023 C C . ASP A 1 373 ? -37.656 -41.219 -11 1 58.97 373 ASP A C 1
ATOM 3025 O O . ASP A 1 373 ? -37.938 -41.969 -10.062 1 58.97 373 ASP A O 1
ATOM 3029 N N . LEU A 1 374 ? -37.812 -41.531 -12.289 1 55.38 374 LEU A N 1
ATOM 3030 C CA . LEU A 1 374 ? -38.344 -42.844 -12.625 1 55.38 374 LEU A CA 1
ATOM 3031 C C . LEU A 1 374 ? -37.25 -43.906 -12.469 1 55.38 374 LEU A C 1
ATOM 3033 O O . LEU A 1 374 ? -37.562 -45.094 -12.398 1 55.38 374 LEU A O 1
ATOM 3037 N N . ILE A 1 375 ? -36.094 -43.594 -12.633 1 55.91 375 ILE A N 1
ATOM 3038 C CA . ILE A 1 375 ? -35.031 -44.594 -12.469 1 55.91 375 ILE A CA 1
ATOM 3039 C C . ILE A 1 375 ? -34.406 -44.469 -11.094 1 55.91 375 ILE A C 1
ATOM 3041 O O . ILE A 1 375 ? -33.75 -43.438 -10.797 1 55.91 375 ILE A O 1
ATOM 3045 N N . PRO A 1 376 ? -34.688 -45.438 -10.289 1 58.56 376 PRO A N 1
ATOM 3046 C CA . PRO A 1 376 ? -34.125 -45.438 -8.938 1 58.56 376 PRO A CA 1
ATOM 3047 C C . PRO A 1 376 ? -32.594 -45.344 -8.953 1 58.56 376 PRO A C 1
ATOM 3049 O O . PRO A 1 376 ? -31.938 -45.969 -9.789 1 58.56 376 PRO A O 1
ATOM 3052 N N . GLY A 1 377 ? -31.859 -44.375 -8.18 1 61.75 377 GLY A N 1
ATOM 3053 C CA . GLY A 1 377 ? -30.406 -44.25 -8.102 1 61.75 377 GLY A CA 1
ATOM 3054 C C . GLY A 1 377 ? -29.859 -43.125 -8.977 1 61.75 377 GLY A C 1
ATOM 3055 O O . GLY A 1 377 ? -28.828 -42.531 -8.656 1 61.75 377 GLY A O 1
ATOM 3056 N N . LEU A 1 378 ? -30.547 -42.938 -10.102 1 65.06 378 LEU A N 1
ATOM 3057 C CA . LEU A 1 378 ? -30.062 -41.938 -11.039 1 65.06 378 LEU A CA 1
ATOM 3058 C C . LEU A 1 378 ? -30.234 -40.531 -10.461 1 65.06 378 LEU A C 1
ATOM 3060 O O . LEU A 1 378 ? -29.422 -39.656 -10.742 1 65.06 378 LEU A O 1
ATOM 3064 N N . SER A 1 379 ? -31.203 -40.5 -9.625 1 68.38 379 SER A N 1
ATOM 3065 C CA . SER A 1 379 ? -31.438 -39.188 -8.992 1 68.38 379 SER A CA 1
ATOM 3066 C C . SER A 1 379 ? -30.281 -38.812 -8.07 1 68.38 379 SER A C 1
ATOM 3068 O O . SER A 1 379 ? -29.875 -37.656 -8.016 1 68.38 379 SER A O 1
ATOM 3070 N N . SER A 1 380 ? -29.766 -39.875 -7.512 1 68 380 SER A N 1
ATOM 3071 C CA . SER A 1 380 ? -28.672 -39.625 -6.594 1 68 380 SER A CA 1
ATOM 3072 C C . SER A 1 380 ? -27.406 -39.219 -7.352 1 68 380 SER A C 1
ATOM 3074 O O . SER A 1 380 ? -26.641 -38.375 -6.883 1 68 380 SER A O 1
ATOM 3076 N N . VAL A 1 381 ? -27.297 -39.75 -8.492 1 71.94 381 VAL A N 1
ATOM 3077 C CA . VAL A 1 381 ? -26.141 -39.438 -9.32 1 71.94 381 VAL A CA 1
ATOM 3078 C C . VAL A 1 381 ? -26.266 -38.031 -9.883 1 71.94 381 VAL A C 1
ATOM 3080 O O . VAL A 1 381 ? -25.297 -37.281 -9.898 1 71.94 381 VAL A O 1
ATOM 3083 N N . VAL A 1 382 ? -27.406 -37.719 -10.273 1 69 382 VAL A N 1
ATOM 3084 C CA . VAL A 1 382 ? -27.641 -36.438 -10.914 1 69 382 VAL A CA 1
ATOM 3085 C C . VAL A 1 382 ? -27.531 -35.312 -9.891 1 69 382 VAL A C 1
ATOM 3087 O O . VAL A 1 382 ? -26.906 -34.281 -10.156 1 69 382 VAL A O 1
ATOM 3090 N N . THR A 1 383 ? -28.016 -35.562 -8.711 1 66.94 383 THR A N 1
ATOM 3091 C CA . THR A 1 383 ? -27.984 -34.531 -7.699 1 66.94 383 THR A CA 1
ATOM 3092 C C . THR A 1 383 ? -26.625 -34.5 -6.992 1 66.94 383 THR A C 1
ATOM 3094 O O . THR A 1 383 ? -26.188 -33.438 -6.512 1 66.94 383 THR A O 1
ATOM 3097 N N . GLY A 1 384 ? -25.969 -35.594 -7.059 1 66.12 384 GLY A N 1
ATOM 3098 C CA . GLY A 1 384 ? -24.734 -35.688 -6.289 1 66.12 384 GLY A CA 1
ATOM 3099 C C . GLY A 1 384 ? -23.5 -35.406 -7.117 1 66.12 384 GLY A C 1
ATOM 3100 O O . GLY A 1 384 ? -22.531 -34.844 -6.621 1 66.12 384 GLY A O 1
ATOM 3101 N N . TYR A 1 385 ? -23.5 -35.781 -8.344 1 74.44 385 TYR A N 1
ATOM 3102 C CA . TYR A 1 385 ? -22.25 -35.75 -9.109 1 74.44 385 TYR A CA 1
ATOM 3103 C C . TYR A 1 385 ? -22.328 -34.75 -10.25 1 74.44 385 TYR A C 1
ATOM 3105 O O . TYR A 1 385 ? -21.375 -34 -10.523 1 74.44 385 TYR A O 1
ATOM 3113 N N . LEU A 1 386 ? -23.422 -34.562 -10.812 1 73.19 386 LEU A N 1
ATOM 3114 C CA . LEU A 1 386 ? -23.562 -33.844 -12.07 1 73.19 386 LEU A CA 1
ATOM 3115 C C . LEU A 1 386 ? -23.266 -32.375 -11.867 1 73.19 386 LEU A C 1
ATOM 3117 O O . LEU A 1 386 ? -22.562 -31.75 -12.68 1 73.19 386 LEU A O 1
ATOM 3121 N N . PRO A 1 387 ? -23.734 -31.812 -10.812 1 75.12 387 PRO A N 1
ATOM 3122 C CA . PRO A 1 387 ? -23.453 -30.375 -10.648 1 75.12 387 PRO A CA 1
ATOM 3123 C C . PRO A 1 387 ? -21.953 -30.094 -10.539 1 75.12 387 PRO A C 1
ATOM 3125 O O . PRO A 1 387 ? -21.453 -29.141 -11.156 1 75.12 387 PRO A O 1
ATOM 3128 N N 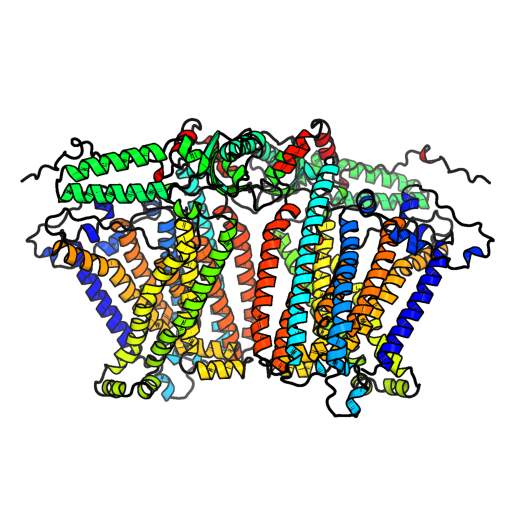. SER A 1 388 ? -21.281 -30.875 -9.812 1 79.5 388 SER A N 1
ATOM 3129 C CA . SER A 1 388 ? -19.844 -30.672 -9.641 1 79.5 388 SER A CA 1
ATOM 3130 C C . SER A 1 388 ? -19.078 -30.938 -10.938 1 79.5 388 SER A C 1
ATOM 3132 O O . SER A 1 388 ? -18.125 -30.234 -11.266 1 79.5 388 SER A O 1
ATOM 3134 N N . ALA A 1 389 ? -19.531 -31.844 -11.703 1 80.56 389 ALA A N 1
ATOM 3135 C CA . ALA A 1 389 ? -18.875 -32.188 -12.961 1 80.56 389 ALA A CA 1
ATOM 3136 C C . ALA A 1 389 ? -19.094 -31.109 -14.008 1 80.56 389 ALA A C 1
ATOM 3138 O O . ALA A 1 389 ? -18.172 -30.734 -14.734 1 80.56 389 ALA A O 1
ATOM 3139 N N . ILE A 1 390 ? -20.281 -30.625 -14.023 1 78.69 390 ILE A N 1
ATOM 3140 C CA . ILE A 1 390 ? -20.594 -29.562 -14.969 1 78.69 390 ILE A CA 1
ATOM 3141 C C . ILE A 1 390 ? -19.812 -28.312 -14.617 1 78.69 390 ILE A C 1
ATOM 3143 O O . ILE A 1 390 ? -19.25 -27.641 -15.5 1 78.69 390 ILE A O 1
ATOM 3147 N N . LEU A 1 391 ? -19.797 -28.062 -13.383 1 80.75 391 LEU A N 1
ATOM 3148 C CA . LEU A 1 391 ? -19.047 -26.891 -12.938 1 80.75 391 LEU A CA 1
ATOM 3149 C C . LEU A 1 391 ? -17.578 -27.016 -13.289 1 80.75 391 LEU A C 1
ATOM 3151 O O . LEU A 1 391 ? -16.953 -26.062 -13.766 1 80.75 391 LEU A O 1
ATOM 3155 N N . LYS A 1 392 ? -17.062 -28.156 -13.086 1 82.25 392 LYS A N 1
ATOM 3156 C CA . LYS A 1 392 ? -15.656 -28.391 -13.414 1 82.25 392 LYS A CA 1
ATOM 3157 C C . LYS A 1 392 ? -15.406 -28.219 -14.914 1 82.25 392 LYS A C 1
ATOM 3159 O O . LYS A 1 392 ? -14.375 -27.672 -15.312 1 82.25 392 LYS A O 1
ATOM 3164 N N . GLY A 1 393 ? -16.328 -28.672 -15.719 1 82 393 GLY A N 1
ATOM 3165 C CA . GLY A 1 393 ? -16.203 -28.516 -17.156 1 82 393 GLY A CA 1
ATOM 3166 C C . GLY A 1 393 ? -16.156 -27.062 -17.594 1 82 393 GLY A C 1
ATOM 3167 O O . GLY A 1 393 ? -15.328 -26.688 -18.438 1 82 393 GLY A O 1
ATOM 3168 N N . PHE A 1 394 ? -16.922 -26.25 -16.938 1 81.94 394 PHE A N 1
ATOM 3169 C CA . PHE A 1 394 ? -16.969 -24.828 -17.281 1 81.94 394 PHE A CA 1
ATOM 3170 C C . PHE A 1 394 ? -15.719 -24.125 -16.766 1 81.94 394 PHE A C 1
ATOM 3172 O O . PHE A 1 394 ? -15.164 -23.266 -17.469 1 81.94 394 PHE A O 1
ATOM 3179 N N . ILE A 1 395 ? -15.281 -24.531 -15.641 1 88.06 395 ILE A N 1
ATOM 3180 C CA . ILE A 1 395 ? -14.172 -23.859 -14.992 1 88.06 395 ILE A CA 1
ATOM 3181 C C . ILE A 1 395 ? -12.859 -24.234 -15.68 1 88.06 395 ILE A C 1
ATOM 3183 O O . ILE A 1 395 ? -11.875 -23.484 -15.602 1 88.06 395 ILE A O 1
ATOM 3187 N N . TYR A 1 396 ? -12.867 -25.266 -16.469 1 86.56 396 TYR A N 1
ATOM 3188 C CA . TYR A 1 396 ? -11.656 -25.781 -17.094 1 86.56 396 TYR A CA 1
ATOM 3189 C C . TYR A 1 396 ? -11.047 -24.766 -18.047 1 86.56 396 TYR A C 1
ATOM 3191 O O . TYR A 1 396 ? -9.828 -24.656 -18.156 1 86.56 396 TYR A O 1
ATOM 3199 N N . ILE A 1 397 ? -11.836 -23.891 -18.641 1 88.88 397 ILE A N 1
ATOM 3200 C CA . ILE A 1 397 ? -11.375 -22.984 -19.688 1 88.88 397 ILE A CA 1
ATOM 3201 C C . ILE A 1 397 ? -10.938 -21.656 -19.062 1 88.88 397 ILE A C 1
ATOM 3203 O O . ILE A 1 397 ? -10.211 -20.875 -19.688 1 88.88 397 ILE A O 1
ATOM 3207 N N . VAL A 1 398 ? -11.297 -21.438 -17.859 1 92.31 398 VAL A N 1
ATOM 3208 C CA . VAL A 1 398 ? -11.156 -20.125 -17.219 1 92.31 398 VAL A CA 1
ATOM 3209 C C . VAL A 1 398 ? -9.68 -19.781 -17.094 1 92.31 398 VAL A C 1
ATOM 3211 O O . VAL A 1 398 ? -9.258 -18.672 -17.438 1 92.31 398 VAL A O 1
ATOM 3214 N N . PRO A 1 399 ? -8.797 -20.703 -16.641 1 94.31 399 PRO A N 1
ATOM 3215 C CA . PRO A 1 399 ? -7.383 -20.344 -16.516 1 94.31 399 PRO A CA 1
ATOM 3216 C C . PRO A 1 399 ? -6.738 -19.984 -17.844 1 94.31 399 PRO A C 1
ATOM 3218 O O . PRO A 1 399 ? -5.898 -19.078 -17.906 1 94.31 399 PRO A O 1
ATOM 3221 N N . PHE A 1 400 ? -7.188 -20.562 -18.906 1 93.44 400 PHE A N 1
ATOM 3222 C CA . PHE A 1 400 ? -6.641 -20.266 -20.219 1 93.44 400 PHE A CA 1
ATOM 3223 C C . PHE A 1 400 ? -7.113 -18.906 -20.703 1 93.44 400 PHE A C 1
ATOM 3225 O O . PHE A 1 400 ? -6.34 -18.156 -21.297 1 93.44 400 PHE A O 1
ATOM 3232 N N . ALA A 1 401 ? -8.305 -18.656 -20.406 1 94.12 401 ALA A N 1
ATOM 3233 C CA . ALA A 1 401 ? -8.828 -17.344 -20.766 1 94.12 401 ALA A CA 1
ATOM 3234 C C . ALA A 1 401 ? -8.133 -16.234 -19.969 1 94.12 401 ALA A C 1
ATOM 3236 O O . ALA A 1 401 ? -7.781 -15.195 -20.531 1 94.12 401 ALA A O 1
ATOM 3237 N N . MET A 1 402 ? -7.918 -16.516 -18.734 1 95.75 402 MET A N 1
ATOM 3238 C CA . MET A 1 402 ? -7.258 -15.531 -17.891 1 95.75 402 MET A CA 1
ATOM 3239 C C . MET A 1 402 ? -5.805 -15.336 -18.297 1 95.75 402 MET A C 1
ATOM 3241 O O . MET A 1 402 ? -5.281 -14.219 -18.234 1 95.75 402 MET A O 1
ATOM 3245 N N . LEU A 1 403 ? -5.16 -16.422 -18.703 1 95.12 403 LEU A N 1
ATOM 3246 C CA . LEU A 1 403 ? -3.803 -16.297 -19.219 1 95.12 403 LEU A CA 1
ATOM 3247 C C . LEU A 1 403 ? -3.773 -15.445 -20.484 1 95.12 403 LEU A C 1
ATOM 3249 O O . LEU A 1 403 ? -2.885 -14.609 -20.656 1 95.12 403 LEU A O 1
ATOM 3253 N N . GLY A 1 404 ? -4.785 -15.688 -21.359 1 93.81 404 GLY A N 1
ATOM 3254 C CA . GLY A 1 404 ? -4.887 -14.867 -22.547 1 93.81 404 GLY A CA 1
ATOM 3255 C C . GLY A 1 404 ? -5.059 -13.391 -22.25 1 93.81 404 GLY A C 1
ATOM 3256 O O . GLY A 1 404 ? -4.449 -12.547 -22.906 1 93.81 404 GLY A O 1
ATOM 3257 N N . MET A 1 405 ? -5.75 -13.102 -21.266 1 94.31 405 MET A N 1
ATOM 3258 C CA . MET A 1 405 ? -5.949 -11.711 -20.859 1 94.31 405 MET A CA 1
ATOM 3259 C C . MET A 1 405 ? -4.68 -11.141 -20.234 1 94.31 405 MET A C 1
ATOM 3261 O O . MET A 1 405 ? -4.328 -9.992 -20.484 1 94.31 405 MET A O 1
ATOM 3265 N N . ALA A 1 406 ? -4.016 -11.961 -19.438 1 93.69 406 ALA A N 1
ATOM 3266 C CA . ALA A 1 406 ? -2.777 -11.523 -18.797 1 93.69 406 ALA A CA 1
ATOM 3267 C C . ALA A 1 406 ? -1.711 -11.195 -19.844 1 93.69 406 ALA A C 1
ATOM 3269 O O . ALA A 1 406 ? -0.872 -10.32 -19.641 1 93.69 406 ALA A O 1
ATOM 3270 N N . LYS A 1 407 ? -1.785 -11.898 -20.969 1 92.94 407 LYS A N 1
ATOM 3271 C CA . LYS A 1 407 ? -0.835 -11.656 -22.047 1 92.94 407 LYS A CA 1
ATOM 3272 C C . LYS A 1 407 ? -1.053 -10.281 -22.672 1 92.94 407 LYS A C 1
ATOM 3274 O O . LYS A 1 407 ? -0.104 -9.656 -23.141 1 92.94 407 LYS A O 1
ATOM 3279 N N . LEU A 1 408 ? -2.217 -9.789 -22.547 1 90 408 LEU A N 1
ATOM 3280 C CA . LEU A 1 408 ? -2.549 -8.492 -23.109 1 90 408 LEU A CA 1
ATOM 3281 C C . LEU A 1 408 ? -2.137 -7.363 -22.172 1 90 408 LEU A C 1
ATOM 3283 O O . LEU A 1 408 ? -2.033 -6.207 -22.578 1 90 408 LEU A O 1
ATOM 3287 N N . GLY A 1 409 ? -1.879 -7.629 -20.969 1 90.06 409 GLY A N 1
ATOM 3288 C CA . GLY A 1 409 ? -1.581 -6.625 -19.953 1 90.06 409 GLY A CA 1
ATOM 3289 C C . GLY A 1 409 ? -0.197 -6.023 -20.109 1 90.06 409 GLY A C 1
ATOM 3290 O O . GLY A 1 409 ? 0.093 -4.973 -19.531 1 90.06 409 GLY A O 1
ATOM 3291 N N . GLY A 1 410 ? 0.693 -6.637 -20.922 1 88.62 410 GLY A N 1
ATOM 3292 C CA . GLY A 1 410 ? 1.995 -6.055 -21.203 1 88.62 410 GLY A CA 1
ATOM 3293 C C . GLY A 1 410 ? 3.023 -6.34 -20.125 1 88.62 410 GLY A C 1
ATOM 3294 O O . GLY A 1 410 ? 3.795 -5.457 -19.75 1 88.62 410 GLY A O 1
ATOM 3295 N N . SER A 1 411 ? 3.09 -7.5 -19.609 1 92.31 411 SER A N 1
ATOM 3296 C CA . SER A 1 411 ? 4.105 -7.871 -18.641 1 92.31 411 SER A CA 1
ATOM 3297 C C . SER A 1 411 ? 5.469 -8.055 -19.297 1 92.31 411 SER A C 1
ATOM 3299 O O . SER A 1 411 ? 5.551 -8.367 -20.484 1 92.31 411 SER A O 1
ATOM 3301 N N . ILE A 1 412 ? 6.488 -7.859 -18.578 1 92.62 412 ILE A N 1
ATOM 3302 C CA . ILE A 1 412 ? 7.844 -7.871 -19.125 1 92.62 412 ILE A CA 1
ATOM 3303 C C . ILE A 1 412 ? 8.344 -9.305 -19.219 1 92.62 412 ILE A C 1
ATOM 3305 O O . ILE A 1 412 ? 9.219 -9.609 -20.047 1 92.62 412 ILE A O 1
ATOM 3309 N N . SER A 1 413 ? 7.84 -10.133 -18.391 1 95.06 413 SER A N 1
ATOM 3310 C CA . SER A 1 413 ? 8.312 -11.516 -18.344 1 95.06 413 SER A CA 1
ATOM 3311 C C . SER A 1 413 ? 7.141 -12.492 -18.344 1 95.06 413 SER A C 1
ATOM 3313 O O . SER A 1 413 ? 6.02 -12.125 -17.984 1 95.06 413 SER A O 1
ATOM 3315 N N . LYS A 1 414 ? 7.418 -13.727 -18.781 1 94.75 414 LYS A N 1
ATOM 3316 C CA . LYS A 1 414 ? 6.426 -14.797 -18.797 1 94.75 414 LYS A CA 1
ATOM 3317 C C . LYS A 1 414 ? 5.988 -15.156 -17.375 1 94.75 414 LYS A C 1
ATOM 3319 O O . LYS A 1 414 ? 4.812 -15.438 -17.141 1 94.75 414 LYS A O 1
ATOM 3324 N N . SER A 1 415 ? 6.945 -15.164 -16.5 1 94.88 415 SER A N 1
ATOM 3325 C CA . SER A 1 415 ? 6.648 -15.508 -15.109 1 94.88 415 SER A CA 1
ATOM 3326 C C . SER A 1 415 ? 5.688 -14.508 -14.484 1 94.88 415 SER A C 1
ATOM 3328 O O . SER A 1 415 ? 4.75 -14.891 -13.781 1 94.88 415 SER A O 1
ATOM 3330 N N . ARG A 1 416 ? 5.898 -13.203 -14.766 1 94.69 416 ARG A N 1
ATOM 3331 C CA . ARG A 1 416 ? 5.008 -12.188 -14.227 1 94.69 416 ARG A CA 1
ATOM 3332 C C . ARG A 1 416 ? 3.605 -12.312 -14.82 1 94.69 416 ARG A C 1
ATOM 3334 O O . ARG A 1 416 ? 2.613 -12.055 -14.133 1 94.69 416 ARG A O 1
ATOM 3341 N N . GLU A 1 417 ? 3.547 -12.688 -16.047 1 94.88 417 GLU A N 1
ATOM 3342 C CA . GLU A 1 417 ? 2.264 -12.938 -16.703 1 94.88 417 GLU A CA 1
ATOM 3343 C C . GLU A 1 417 ? 1.519 -14.086 -16.031 1 94.88 417 GLU A C 1
ATOM 3345 O O . GLU A 1 417 ? 0.319 -13.984 -15.766 1 94.88 417 GLU A O 1
ATOM 3350 N N . GLU A 1 418 ? 2.188 -15.117 -15.781 1 95.56 418 GLU A N 1
ATOM 3351 C CA . GLU A 1 418 ? 1.567 -16.281 -15.156 1 95.56 418 GLU A CA 1
ATOM 3352 C C . GLU A 1 418 ? 1.142 -15.984 -13.719 1 95.56 418 GLU A C 1
ATOM 3354 O O . GLU A 1 418 ? 0.113 -16.484 -13.258 1 95.56 418 GLU A O 1
ATOM 3359 N N . ILE A 1 419 ? 1.945 -15.227 -13.039 1 96.19 419 ILE A N 1
ATOM 3360 C CA . ILE A 1 419 ? 1.594 -14.859 -11.672 1 96.19 419 ILE A CA 1
ATOM 3361 C C . ILE A 1 419 ? 0.317 -14.016 -11.672 1 96.19 419 ILE A C 1
ATOM 3363 O O . ILE A 1 419 ? -0.57 -14.227 -10.836 1 96.19 419 ILE A O 1
ATOM 3367 N N . LYS A 1 420 ? 0.237 -13.078 -12.602 1 95.69 420 LYS A N 1
ATOM 3368 C CA . LYS A 1 420 ? -0.978 -12.273 -12.727 1 95.69 420 LYS A CA 1
ATOM 3369 C C . LYS A 1 420 ? -2.182 -13.156 -13.055 1 95.69 420 LYS A C 1
ATOM 3371 O O . LYS A 1 420 ? -3.264 -12.969 -12.492 1 95.69 420 LYS A O 1
ATOM 3376 N N . ALA A 1 421 ? -1.966 -14.047 -13.922 1 96.25 421 ALA A N 1
ATOM 3377 C CA . ALA A 1 421 ? -3.033 -14.984 -14.266 1 96.25 421 ALA A CA 1
ATOM 3378 C C . ALA A 1 421 ? -3.443 -15.82 -13.062 1 96.25 421 ALA A C 1
ATOM 3380 O O . ALA A 1 421 ? -4.633 -16.062 -12.844 1 96.25 421 ALA A O 1
ATOM 3381 N N . CYS A 1 422 ? -2.471 -16.266 -12.312 1 96.69 422 CYS A N 1
ATOM 3382 C CA . CYS A 1 422 ? -2.738 -17.031 -11.094 1 96.69 422 CYS A CA 1
ATOM 3383 C C . CYS A 1 422 ? -3.646 -16.25 -10.148 1 96.69 422 CYS A C 1
ATOM 3385 O O . CYS A 1 422 ? -4.625 -16.797 -9.633 1 96.69 422 CYS A O 1
ATOM 3387 N N . ASN A 1 423 ? -3.367 -15.016 -10.016 1 96.31 423 ASN A N 1
ATOM 3388 C CA . ASN A 1 423 ? -4.164 -14.172 -9.133 1 96.31 423 ASN A CA 1
ATOM 3389 C C . ASN A 1 423 ? -5.578 -13.977 -9.664 1 96.31 423 ASN A C 1
ATOM 3391 O O . ASN A 1 423 ? -6.547 -14.055 -8.906 1 96.31 423 ASN A O 1
ATOM 3395 N N . MET A 1 424 ? -5.656 -13.797 -10.914 1 96.06 424 MET A N 1
ATOM 3396 C CA . MET A 1 424 ? -6.969 -13.594 -11.531 1 96.06 424 MET A CA 1
ATOM 3397 C C . MET A 1 424 ? -7.82 -14.859 -11.422 1 96.06 424 MET A C 1
ATOM 3399 O O . MET A 1 424 ? -9.008 -14.781 -11.109 1 96.06 424 MET A O 1
ATOM 3403 N N . VAL A 1 425 ? -7.23 -15.93 -11.625 1 96.5 425 VAL A N 1
ATOM 3404 C CA . VAL A 1 425 ? -7.957 -17.188 -11.555 1 96.5 425 VAL A CA 1
ATOM 3405 C C . VAL A 1 425 ? -8.414 -17.438 -10.117 1 96.5 425 VAL A C 1
ATOM 3407 O O . VAL A 1 425 ? -9.555 -17.844 -9.883 1 96.5 425 VAL A O 1
ATOM 3410 N N . PHE A 1 426 ? -7.57 -17.172 -9.18 1 97.06 426 PHE A N 1
ATOM 3411 C CA . PHE A 1 426 ? -7.93 -17.422 -7.789 1 97.06 426 PHE A CA 1
ATOM 3412 C C . PHE A 1 426 ? -9.148 -16.594 -7.395 1 97.06 426 PHE A C 1
ATOM 3414 O O . PHE A 1 426 ? -10.094 -17.109 -6.805 1 97.06 426 PHE A O 1
ATOM 3421 N N . TYR A 1 427 ? -9.133 -15.375 -7.715 1 95 427 TYR A N 1
ATOM 3422 C CA . TYR A 1 427 ? -10.242 -14.523 -7.305 1 95 427 TYR A CA 1
ATOM 3423 C C . TYR A 1 427 ? -11.5 -14.844 -8.102 1 95 427 TYR A C 1
ATOM 3425 O O . TYR A 1 427 ? -12.617 -14.688 -7.605 1 95 427 TYR A O 1
ATOM 3433 N N . PHE A 1 428 ? -11.312 -15.289 -9.289 1 94 428 PHE A N 1
ATOM 3434 C CA . PHE A 1 428 ? -12.445 -15.789 -10.055 1 94 428 PHE A CA 1
ATOM 3435 C C . PHE A 1 428 ? -13.078 -16.984 -9.359 1 94 428 PHE A C 1
ATOM 3437 O O . PHE A 1 428 ? -14.297 -17.047 -9.195 1 94 428 PHE A O 1
ATOM 3444 N N . LEU A 1 429 ? -12.234 -17.891 -8.945 1 94.62 429 LEU A N 1
ATOM 3445 C CA . LEU A 1 429 ? -12.719 -19.094 -8.281 1 94.62 429 LEU A CA 1
ATOM 3446 C C . LEU A 1 429 ? -13.344 -18.75 -6.934 1 94.62 429 LEU A C 1
ATOM 3448 O O . LEU A 1 429 ? -14.367 -19.328 -6.551 1 94.62 429 LEU A O 1
ATOM 3452 N N . LEU A 1 430 ? -12.742 -17.859 -6.227 1 93.94 430 LEU A N 1
ATOM 3453 C CA . LEU A 1 430 ? -13.273 -17.422 -4.941 1 93.94 430 LEU A CA 1
ATOM 3454 C C . LEU A 1 430 ? -14.664 -16.828 -5.105 1 93.94 430 LEU A C 1
ATOM 3456 O O . LEU A 1 430 ? -15.578 -17.141 -4.34 1 93.94 430 LEU A O 1
ATOM 3460 N N . GLY A 1 431 ? -14.828 -16.047 -6.102 1 89 431 GLY A N 1
ATOM 3461 C CA . GLY A 1 431 ? -16.109 -15.391 -6.336 1 89 431 GLY A CA 1
ATOM 3462 C C . GLY A 1 431 ? -17.156 -16.328 -6.887 1 89 431 GLY A C 1
ATOM 3463 O O . GLY A 1 431 ? -18.25 -16.453 -6.32 1 89 431 GLY A O 1
ATOM 3464 N N . ASN A 1 432 ? -16.828 -17.094 -7.887 1 88.06 432 ASN A N 1
ATOM 3465 C CA . ASN A 1 432 ? -17.812 -17.859 -8.641 1 88.06 432 ASN A CA 1
ATOM 3466 C C . ASN A 1 432 ? -18 -19.25 -8.047 1 88.06 432 ASN A C 1
ATOM 3468 O O . ASN A 1 432 ? -19.125 -19.781 -8.055 1 88.06 432 ASN A O 1
ATOM 3472 N N . VAL A 1 433 ? -16.984 -19.797 -7.543 1 87.94 433 VAL A N 1
ATOM 3473 C CA . VAL A 1 433 ? -17.141 -21.156 -7.039 1 87.94 433 VAL A CA 1
ATOM 3474 C C . VAL A 1 433 ? -17.484 -21.125 -5.551 1 87.94 433 VAL A C 1
ATOM 3476 O O . VAL A 1 433 ? -18.438 -21.781 -5.113 1 87.94 433 VAL A O 1
ATOM 3479 N N . PHE A 1 434 ? -16.844 -20.391 -4.793 1 89.56 434 PHE A N 1
ATOM 3480 C CA . PHE A 1 434 ? -17.062 -20.422 -3.35 1 89.56 434 PHE A CA 1
ATOM 3481 C C . PHE A 1 434 ? -18.25 -19.531 -2.961 1 89.56 434 PHE A C 1
ATOM 3483 O O . PHE A 1 434 ? -19.234 -20.016 -2.408 1 89.56 434 PHE A O 1
ATOM 3490 N N . PHE A 1 435 ? -18.266 -18.266 -3.352 1 86.44 435 PHE A N 1
ATOM 3491 C CA . PHE A 1 435 ? -19.281 -17.328 -2.855 1 86.44 435 PHE A CA 1
ATOM 3492 C C . PHE A 1 435 ? -20.594 -17.531 -3.582 1 86.44 435 PHE A C 1
ATOM 3494 O O . PHE A 1 435 ? -21.672 -17.5 -2.959 1 86.44 435 PHE A O 1
ATOM 3501 N N . LEU A 1 436 ? -20.531 -17.75 -4.812 1 81.69 436 LEU A N 1
ATOM 3502 C CA . LEU A 1 436 ? -21.766 -17.891 -5.559 1 81.69 436 LEU A CA 1
ATOM 3503 C C . LEU A 1 436 ? -22.469 -19.203 -5.211 1 81.69 436 LEU A C 1
ATOM 3505 O O . LEU A 1 436 ? -23.703 -19.281 -5.215 1 81.69 436 LEU A O 1
ATOM 3509 N N . SER A 1 437 ? -21.719 -20.188 -4.945 1 79.31 437 SER A N 1
ATOM 3510 C CA . SER A 1 437 ? -22.312 -21.453 -4.543 1 79.31 437 SER A CA 1
ATOM 3511 C C . SER A 1 437 ? -23 -21.344 -3.191 1 79.31 437 SER A C 1
ATOM 3513 O O . SER A 1 437 ? -23.938 -22.094 -2.898 1 79.31 437 SER A O 1
ATOM 3515 N N . LEU A 1 438 ? -22.547 -20.438 -2.43 1 77.38 438 LEU A N 1
ATOM 3516 C CA . LEU A 1 438 ? -23.156 -20.234 -1.123 1 77.38 438 LEU A CA 1
ATOM 3517 C C . LEU A 1 438 ? -24.516 -19.547 -1.263 1 77.38 438 LEU A C 1
ATOM 3519 O O . LEU A 1 438 ? -25.453 -19.859 -0.517 1 77.38 438 LEU A O 1
ATOM 3523 N N . ILE A 1 439 ? -24.641 -18.594 -2.305 1 67.75 439 ILE A N 1
ATOM 3524 C CA . ILE A 1 439 ? -25.844 -17.781 -2.441 1 67.75 439 ILE A CA 1
ATOM 3525 C C . ILE A 1 439 ? -26.859 -18.516 -3.311 1 67.75 439 ILE A C 1
ATOM 3527 O O . ILE A 1 439 ? -28.062 -18.266 -3.203 1 67.75 439 ILE A O 1
ATOM 3531 N N . SER A 1 440 ? -26.672 -19.297 -4.324 1 57.12 440 SER A N 1
ATOM 3532 C CA . SER A 1 440 ? -27.406 -19.812 -5.465 1 57.12 440 SER A CA 1
ATOM 3533 C C . SER A 1 440 ? -28.812 -20.266 -5.055 1 57.12 440 SER A C 1
ATOM 3535 O O . SER A 1 440 ? -29.672 -20.484 -5.906 1 57.12 440 SER A O 1
ATOM 3537 N N . GLY A 1 441 ? -29.094 -21.062 -4.16 1 48.66 441 GLY A N 1
ATOM 3538 C CA . GLY A 1 441 ? -30.469 -21.469 -4.445 1 48.66 441 GLY A CA 1
ATOM 3539 C C . GLY A 1 441 ? -31.359 -20.312 -4.797 1 48.66 441 GLY A C 1
ATOM 3540 O O . GLY A 1 441 ? -32.031 -20.328 -5.832 1 48.66 441 GLY A O 1
ATOM 3541 N N . SER A 1 442 ? -31.812 -19.484 -3.807 1 47.38 442 SER A N 1
ATOM 3542 C CA . SER A 1 442 ? -32.781 -18.375 -3.896 1 47.38 442 SER A CA 1
ATOM 3543 C C . SER A 1 442 ? -32.062 -17.047 -4.125 1 47.38 442 SER A C 1
ATOM 3545 O O . SER A 1 442 ? -32.094 -16.172 -3.26 1 47.38 442 SER A O 1
ATOM 3547 N N . LEU A 1 443 ? -31.016 -17.031 -4.887 1 48.47 443 LEU A N 1
ATOM 3548 C CA . LEU A 1 443 ? -30.078 -15.922 -5.016 1 48.47 443 LEU A CA 1
ATOM 3549 C C . LEU A 1 443 ? -30.828 -14.586 -5.039 1 48.47 443 LEU A C 1
ATOM 3551 O O . LEU A 1 443 ? -30.438 -13.648 -4.332 1 48.47 443 LEU A O 1
ATOM 3555 N N . LEU A 1 444 ? -31.672 -14.555 -6.211 1 48.72 444 LEU A N 1
ATOM 3556 C CA . LEU A 1 444 ? -32.406 -13.289 -6.352 1 48.72 444 LEU A CA 1
ATOM 3557 C C . LEU A 1 444 ? -33.188 -12.969 -5.082 1 48.72 444 LEU A C 1
ATOM 3559 O O . LEU A 1 444 ? -33.219 -11.805 -4.664 1 48.72 444 LEU A O 1
ATOM 3563 N N . ASP A 1 445 ? -33.75 -14.016 -4.625 1 50.09 445 ASP A N 1
ATOM 3564 C CA . ASP A 1 445 ? -34.5 -13.781 -3.408 1 50.09 445 ASP A CA 1
ATOM 3565 C C . ASP A 1 445 ? -33.594 -13.398 -2.242 1 50.09 445 ASP A C 1
ATOM 3567 O O . ASP A 1 445 ? -33.969 -12.562 -1.413 1 50.09 445 ASP A O 1
ATOM 3571 N N . GLU A 1 446 ? -32.438 -13.969 -2.295 1 53.88 446 GLU A N 1
ATOM 3572 C CA . GLU A 1 446 ? -31.547 -13.742 -1.167 1 53.88 446 GLU A CA 1
ATOM 3573 C C . GLU A 1 446 ? -30.812 -12.406 -1.309 1 53.88 446 GLU A C 1
ATOM 3575 O O . GLU A 1 446 ? -30.578 -11.703 -0.318 1 53.88 446 GLU A O 1
ATOM 3580 N N . ILE A 1 447 ? -30.453 -12.242 -2.529 1 53.69 447 ILE A N 1
ATOM 3581 C CA . ILE A 1 447 ? -29.906 -10.906 -2.74 1 53.69 447 ILE A CA 1
ATOM 3582 C C . ILE A 1 447 ? -30.922 -9.852 -2.293 1 53.69 447 ILE A C 1
ATOM 3584 O O . ILE A 1 447 ? -30.562 -8.844 -1.686 1 53.69 447 ILE A O 1
ATOM 3588 N N . GLY A 1 448 ? -32.188 -10.141 -2.725 1 50.84 448 GLY A N 1
ATOM 3589 C CA . GLY A 1 448 ? -33.281 -9.289 -2.26 1 50.84 448 GLY A CA 1
ATOM 3590 C C . GLY A 1 448 ? -33.375 -9.234 -0.748 1 50.84 448 GLY A C 1
ATOM 3591 O O . GLY A 1 448 ? -33.625 -8.172 -0.172 1 50.84 448 GLY A O 1
ATOM 3592 N N . GLU A 1 449 ? -33.219 -10.305 -0.17 1 55.5 449 GLU A N 1
ATOM 3593 C CA . GLU A 1 449 ? -33.25 -10.344 1.288 1 55.5 449 GLU A CA 1
ATOM 3594 C C . GLU A 1 449 ? -32.031 -9.664 1.905 1 55.5 449 GLU A C 1
ATOM 3596 O O . GLU A 1 449 ? -32.156 -8.984 2.932 1 55.5 449 GLU A O 1
ATOM 3601 N N . TYR A 1 450 ? -30.891 -9.914 1.315 1 55.12 450 TYR A N 1
ATOM 3602 C CA . TYR A 1 450 ? -29.656 -9.328 1.794 1 55.12 450 TYR A CA 1
ATOM 3603 C C . TYR A 1 450 ? -29.703 -7.805 1.729 1 55.12 450 TYR A C 1
ATOM 3605 O O . TYR A 1 450 ? -29.203 -7.121 2.623 1 55.12 450 TYR A O 1
ATOM 3613 N N . VAL A 1 451 ? -30.375 -7.484 0.672 1 52.22 451 VAL A N 1
ATOM 3614 C CA . VAL A 1 451 ? -30.562 -6.055 0.477 1 52.22 451 VAL A CA 1
ATOM 3615 C C . VAL A 1 451 ? -31.609 -5.535 1.449 1 52.22 451 VAL A C 1
ATOM 3617 O O . VAL A 1 451 ? -31.5 -4.414 1.956 1 52.22 451 VAL A O 1
ATOM 3620 N N . SER A 1 452 ? -32.531 -6.465 1.854 1 52.53 452 SER A N 1
ATOM 3621 C CA . SER A 1 452 ? -33.656 -6.07 2.699 1 52.53 452 SER A CA 1
ATOM 3622 C C . SER A 1 452 ? -33.281 -6.172 4.176 1 52.53 452 SER A C 1
ATOM 3624 O O . SER A 1 452 ? -33.812 -5.402 4.996 1 52.53 452 SER A O 1
ATOM 3626 N N . HIS A 1 453 ? -32.438 -7.273 4.578 1 54 453 HIS A N 1
ATOM 3627 C CA . HIS A 1 453 ? -32.094 -7.438 5.98 1 54 453 HIS A CA 1
ATOM 3628 C C . HIS A 1 453 ? -30.578 -7.621 6.137 1 54 453 HIS A C 1
ATOM 3630 O O . HIS A 1 453 ? -30.109 -8.711 6.48 1 54 453 HIS A O 1
ATOM 3636 N N . PRO A 1 454 ? -29.797 -6.547 5.938 1 51.09 454 PRO A N 1
ATOM 3637 C CA . PRO A 1 454 ? -28.344 -6.656 5.93 1 51.09 454 PRO A CA 1
ATOM 3638 C C . PRO A 1 454 ? -27.781 -7.07 7.285 1 51.09 454 PRO A C 1
ATOM 3640 O O . PRO A 1 454 ? -26.672 -7.617 7.355 1 51.09 454 PRO A O 1
ATOM 3643 N N . LYS A 1 455 ? -28.562 -6.77 8.484 1 53.53 455 LYS A N 1
ATOM 3644 C CA . LYS A 1 455 ? -28.094 -7.129 9.82 1 53.53 455 LYS A CA 1
ATOM 3645 C C . LYS A 1 455 ? -27.797 -8.625 9.914 1 53.53 455 LYS A C 1
ATOM 3647 O O . LYS A 1 455 ? -26.922 -9.039 10.68 1 53.53 455 LYS A O 1
ATOM 3652 N N . ASN A 1 456 ? -28.516 -9.242 9.18 1 59 456 ASN A N 1
ATOM 3653 C CA . ASN A 1 456 ? -28.438 -10.695 9.328 1 59 456 ASN A CA 1
ATOM 3654 C C . ASN A 1 456 ? -27.516 -11.312 8.281 1 59 456 ASN A C 1
ATOM 3656 O O . ASN A 1 456 ? -27.547 -12.531 8.078 1 59 456 ASN A O 1
ATOM 3660 N N . LEU A 1 457 ? -26.734 -10.359 7.715 1 61.78 457 LEU A N 1
ATOM 3661 C CA . LEU A 1 457 ? -25.938 -10.844 6.594 1 61.78 457 LEU A CA 1
ATOM 3662 C C . LEU A 1 457 ? -24.906 -11.859 7.059 1 61.78 457 LEU A C 1
ATOM 3664 O O . LEU A 1 457 ? -24.797 -12.945 6.484 1 61.78 457 LEU A O 1
ATOM 3668 N N . PRO A 1 458 ? -24.141 -11.422 8.086 1 62.88 458 PRO A N 1
ATOM 3669 C CA . PRO A 1 458 ? -23.172 -12.438 8.5 1 62.88 458 PRO A CA 1
ATOM 3670 C C . PRO A 1 458 ? -23.828 -13.727 8.977 1 62.88 458 PRO A C 1
ATOM 3672 O O . PRO A 1 458 ? -23.328 -14.82 8.695 1 62.88 458 PRO A O 1
ATOM 3675 N N . SER A 1 459 ? -24.984 -13.555 9.641 1 68.69 459 SER A N 1
ATOM 3676 C CA . SER A 1 459 ? -25.703 -14.727 10.125 1 68.69 459 SER A CA 1
ATOM 3677 C C . SER A 1 459 ? -26.297 -15.539 8.977 1 68.69 459 SER A C 1
ATOM 3679 O O . SER A 1 459 ? -26.281 -16.766 9 1 68.69 459 SER A O 1
ATOM 3681 N N . HIS A 1 460 ? -26.672 -14.781 8.078 1 71.62 460 HIS A N 1
ATOM 3682 C CA . HIS A 1 460 ? -27.234 -15.461 6.914 1 71.62 460 HIS A CA 1
ATOM 3683 C C . HIS A 1 460 ? -26.156 -16.156 6.102 1 71.62 460 HIS A C 1
ATOM 3685 O O . HIS A 1 460 ? -26.328 -17.297 5.66 1 71.62 460 HIS A O 1
ATOM 3691 N N . LEU A 1 461 ? -25.062 -15.484 5.965 1 69.81 461 LEU A N 1
ATOM 3692 C CA . LEU A 1 461 ? -23.953 -16.078 5.234 1 69.81 461 LEU A CA 1
ATOM 3693 C C . LEU A 1 461 ? -23.422 -17.312 5.957 1 69.81 461 LEU A C 1
ATOM 3695 O O . LEU A 1 461 ? -23.062 -18.312 5.316 1 69.81 461 LEU A O 1
ATOM 3699 N N . ALA A 1 462 ? -23.453 -17.203 7.203 1 72.94 462 ALA A N 1
ATOM 3700 C CA . ALA A 1 462 ? -22.984 -18.328 8 1 72.94 462 ALA A CA 1
ATOM 3701 C C . ALA A 1 462 ? -23.938 -19.531 7.863 1 72.94 462 ALA A C 1
ATOM 3703 O O . ALA A 1 462 ? -23.484 -20.672 7.801 1 72.94 462 ALA A O 1
ATOM 3704 N N . SER A 1 463 ? -25.203 -19.234 7.824 1 75.12 463 SER A N 1
ATOM 3705 C CA . SER A 1 463 ? -26.188 -20.297 7.66 1 75.12 463 SER A CA 1
ATOM 3706 C C . SER A 1 463 ? -26.062 -20.953 6.293 1 75.12 463 SER A C 1
ATOM 3708 O O . SER A 1 463 ? -26.203 -22.172 6.168 1 75.12 463 SER A O 1
ATOM 3710 N N . LEU A 1 464 ? -25.703 -20.141 5.387 1 77 464 LEU A N 1
ATOM 3711 C CA . LEU A 1 464 ? -25.547 -20.656 4.027 1 77 464 LEU A CA 1
ATOM 3712 C C . LEU A 1 464 ? -24.297 -21.516 3.918 1 77 464 LEU A C 1
ATOM 3714 O O . LEU A 1 464 ? -24.297 -22.531 3.229 1 77 464 LEU A O 1
ATOM 3718 N N . VAL A 1 465 ? -23.281 -21.125 4.621 1 79 465 VAL A N 1
ATOM 3719 C CA . VAL A 1 465 ? -22.016 -21.875 4.594 1 79 465 VAL A CA 1
ATOM 3720 C C . VAL A 1 465 ? -22.234 -23.266 5.184 1 79 465 VAL A C 1
ATOM 3722 O O . VAL A 1 465 ? -21.75 -24.266 4.629 1 79 465 VAL A O 1
ATOM 3725 N N . SER A 1 466 ? -22.984 -23.312 6.203 1 77.56 466 SER A N 1
ATOM 3726 C CA . SER A 1 466 ? -23.203 -24.594 6.859 1 77.56 466 SER A CA 1
ATOM 3727 C C . SER A 1 466 ? -24.078 -25.516 6.008 1 77.56 466 SER A C 1
ATOM 3729 O O . SER A 1 466 ? -23.859 -26.719 5.965 1 77.56 466 SER A O 1
ATOM 3731 N N . SER A 1 467 ? -24.969 -24.891 5.246 1 77.06 467 SER A N 1
ATOM 3732 C CA . SER A 1 467 ? -25.922 -25.672 4.473 1 77.06 467 SER A CA 1
ATOM 3733 C C . SER A 1 467 ? -25.297 -26.219 3.201 1 77.06 467 SER A C 1
ATOM 3735 O O . SER A 1 467 ? -25.766 -27.203 2.633 1 77.06 467 SER A O 1
ATOM 3737 N N . GLN A 1 468 ? -24.203 -25.656 2.734 1 80.88 468 GLN A N 1
ATOM 3738 C CA . GLN A 1 468 ? -23.594 -26.047 1.465 1 80.88 468 GLN 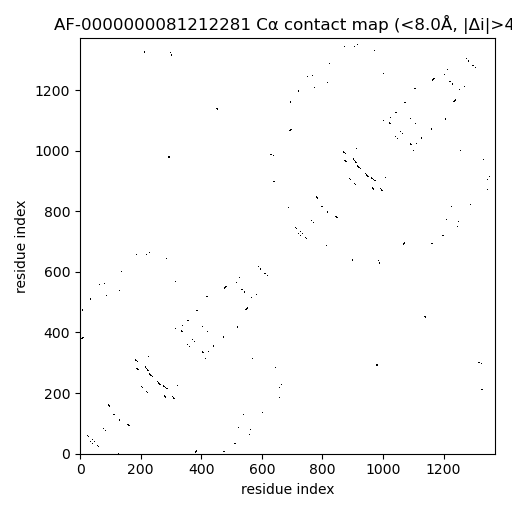A CA 1
ATOM 3739 C C . GLN A 1 468 ? -22.406 -26.969 1.688 1 80.88 468 GLN A C 1
ATOM 3741 O O . GLN A 1 468 ? -21.609 -27.188 0.773 1 80.88 468 GLN A O 1
ATOM 3746 N N . ALA A 1 469 ? -22.219 -27.516 2.82 1 83.62 469 ALA A N 1
ATOM 3747 C CA . ALA A 1 469 ? -21.094 -28.391 3.146 1 83.62 469 ALA A CA 1
ATOM 3748 C C . ALA A 1 469 ? -21.094 -29.625 2.266 1 83.62 469 ALA A C 1
ATOM 3750 O O . ALA A 1 469 ? -20.031 -30.094 1.828 1 83.62 469 ALA A O 1
ATOM 3751 N N . ASP A 1 470 ? -22.25 -30.094 1.92 1 81.69 470 ASP A N 1
ATOM 3752 C CA . ASP A 1 470 ? -22.375 -31.312 1.118 1 81.69 470 ASP A CA 1
ATOM 3753 C C . ASP A 1 470 ? -21.906 -31.078 -0.315 1 81.69 470 ASP A C 1
ATOM 3755 O O . ASP A 1 470 ? -21.25 -31.922 -0.913 1 81.69 470 ASP A O 1
ATOM 3759 N N . PHE A 1 471 ? -22.25 -30 -0.792 1 80.44 471 PHE A N 1
ATOM 3760 C CA . PHE A 1 471 ? -21.812 -29.672 -2.143 1 80.44 471 PHE A CA 1
ATOM 3761 C C . PHE A 1 471 ? -20.281 -29.625 -2.223 1 80.44 471 PHE A C 1
ATOM 3763 O O . PHE A 1 471 ? -19.688 -30.141 -3.172 1 80.44 471 PHE A O 1
ATOM 3770 N N . PHE A 1 472 ? -19.672 -29 -1.27 1 87.88 472 PHE A N 1
ATOM 3771 C CA . PHE A 1 472 ? -18.234 -28.812 -1.324 1 87.88 472 PHE A CA 1
ATOM 3772 C C . PHE A 1 472 ? -17.516 -30.125 -1.089 1 87.88 472 PHE A C 1
ATOM 3774 O O . PHE A 1 472 ? -16.406 -30.344 -1.59 1 87.88 472 PHE A O 1
ATOM 3781 N N . MET A 1 473 ? -18.141 -31 -0.404 1 88.06 473 MET A N 1
ATOM 3782 C CA . MET A 1 473 ? -17.562 -32.344 -0.26 1 88.06 473 MET A CA 1
ATOM 3783 C C . MET A 1 473 ? -17.516 -33.062 -1.604 1 88.06 473 MET A C 1
ATOM 3785 O O . MET A 1 473 ? -16.484 -33.625 -1.969 1 88.06 473 MET A O 1
ATOM 3789 N N . THR A 1 474 ? -18.594 -32.906 -2.316 1 85.44 474 THR A N 1
ATOM 3790 C CA . THR A 1 474 ? -18.641 -33.531 -3.633 1 85.44 474 THR A CA 1
ATOM 3791 C C . THR A 1 474 ? -17.719 -32.812 -4.605 1 85.44 474 THR A C 1
ATOM 3793 O O . THR A 1 474 ? -17.094 -33.469 -5.461 1 85.44 474 THR A O 1
ATOM 3796 N N . TYR A 1 475 ? -17.656 -31.578 -4.43 1 87.5 475 TYR A N 1
ATOM 3797 C CA . TYR A 1 475 ? -16.781 -30.781 -5.289 1 87.5 475 TYR A CA 1
ATOM 3798 C C . TYR A 1 475 ? -15.32 -31.188 -5.109 1 87.5 475 TYR A C 1
ATOM 3800 O O . TYR A 1 475 ? -14.594 -31.359 -6.086 1 87.5 475 TYR A O 1
ATOM 3808 N N . ILE A 1 476 ? -14.891 -31.375 -3.896 1 91.19 476 ILE A N 1
ATOM 3809 C CA . ILE A 1 476 ? -13.516 -31.734 -3.58 1 91.19 476 ILE A CA 1
ATOM 3810 C C . ILE A 1 476 ? -13.227 -33.156 -4.102 1 91.19 476 ILE A C 1
ATOM 3812 O O . ILE A 1 476 ? -12.141 -33.406 -4.629 1 91.19 476 ILE A O 1
ATOM 3816 N N . LEU A 1 477 ? -14.227 -33.969 -3.996 1 89.5 477 LEU A N 1
ATOM 3817 C CA . LEU A 1 477 ? -14.055 -35.344 -4.484 1 89.5 477 LEU A CA 1
ATOM 3818 C C . LEU A 1 477 ? -13.922 -35.375 -6.004 1 89.5 477 LEU A C 1
ATOM 3820 O O . LEU A 1 477 ? -13.047 -36.031 -6.543 1 89.5 477 LEU A O 1
ATOM 3824 N N . THR A 1 478 ? -14.711 -34.562 -6.598 1 88.56 478 THR A N 1
ATOM 3825 C CA . THR A 1 478 ? -14.68 -34.531 -8.055 1 88.56 478 THR A CA 1
ATOM 3826 C C . THR A 1 478 ? -13.398 -33.875 -8.547 1 88.56 478 THR A C 1
ATOM 3828 O O . THR A 1 478 ? -12.727 -34.375 -9.445 1 88.56 478 THR A O 1
ATOM 3831 N N . GLU A 1 479 ? -13.016 -32.781 -7.938 1 89.5 479 GLU A N 1
ATOM 3832 C CA . GLU A 1 479 ? -11.812 -32.031 -8.328 1 89.5 479 GLU A CA 1
ATOM 3833 C C . GLU A 1 479 ? -10.555 -32.844 -8.008 1 89.5 479 GLU A C 1
ATOM 3835 O O . GLU A 1 479 ? -9.57 -32.781 -8.75 1 89.5 479 GLU A O 1
ATOM 3840 N N . GLY A 1 480 ? -10.547 -33.531 -6.965 1 90.38 480 GLY A N 1
ATOM 3841 C CA . GLY A 1 480 ? -9.383 -34.312 -6.539 1 90.38 480 GLY A CA 1
ATOM 3842 C C . GLY A 1 480 ? -9.242 -35.625 -7.254 1 90.38 480 GLY A C 1
ATOM 3843 O O . GLY A 1 480 ? -8.32 -35.812 -8.055 1 90.38 480 GLY A O 1
ATOM 3844 N N . LEU A 1 481 ? -10.234 -36.5 -7.102 1 89.5 481 LEU A N 1
ATOM 3845 C CA . LEU A 1 481 ? -10.125 -37.875 -7.625 1 89.5 481 LEU A CA 1
ATOM 3846 C C . LEU A 1 481 ? -10.219 -37.875 -9.148 1 89.5 481 LEU A C 1
ATOM 3848 O O . LEU A 1 481 ? -9.328 -38.375 -9.828 1 89.5 481 LEU A O 1
ATOM 3852 N N . SER A 1 482 ? -11.156 -37.156 -9.648 1 86.88 482 SER A N 1
ATOM 3853 C CA . SER A 1 482 ? -11.289 -37.125 -11.102 1 86.88 482 SER A CA 1
ATOM 3854 C C . SER A 1 482 ? -10.32 -36.125 -11.727 1 86.88 482 SER A C 1
ATOM 3856 O O . SER A 1 482 ? -9.773 -36.375 -12.805 1 86.88 482 SER A O 1
ATOM 3858 N N . GLY A 1 483 ? -10.102 -35.094 -11.07 1 88.88 483 GLY A N 1
ATOM 3859 C CA . GLY A 1 483 ? -9.25 -34.031 -11.617 1 88.88 483 GLY A CA 1
ATOM 3860 C C . GLY A 1 483 ? -7.797 -34.469 -11.727 1 88.88 483 GLY A C 1
ATOM 3861 O O . GLY A 1 483 ? -7.203 -34.344 -12.805 1 88.88 483 GLY A O 1
ATOM 3862 N N . PHE A 1 484 ? -7.215 -35 -10.688 1 94.12 484 PHE A N 1
ATOM 3863 C CA . PHE A 1 484 ? -5.809 -35.406 -10.703 1 94.12 484 PHE A CA 1
ATOM 3864 C C . PHE A 1 484 ? -5.598 -36.625 -11.562 1 94.12 484 PHE A C 1
ATOM 3866 O O . PHE A 1 484 ? -4.555 -36.781 -12.195 1 94.12 484 PHE A O 1
ATOM 3873 N N . SER A 1 485 ? -6.625 -37.469 -11.617 1 93 485 SER A N 1
ATOM 3874 C CA . SER A 1 485 ? -6.516 -38.656 -12.461 1 93 485 SER A CA 1
ATOM 3875 C C . SER A 1 485 ? -6.492 -38.281 -13.938 1 93 485 SER A C 1
ATOM 3877 O O . SER A 1 485 ? -5.734 -38.875 -14.719 1 93 485 SER A O 1
ATOM 3879 N N . THR A 1 486 ? -7.254 -37.344 -14.211 1 90.75 486 THR A N 1
ATOM 3880 C CA . THR A 1 486 ? -7.246 -36.875 -15.594 1 90.75 486 THR A CA 1
ATOM 3881 C C . THR A 1 486 ? -5.953 -36.125 -15.914 1 90.75 486 THR A C 1
ATOM 3883 O O . THR A 1 486 ? -5.469 -36.188 -17.047 1 90.75 486 THR A O 1
ATOM 3886 N N . GLU A 1 487 ? -5.367 -35.469 -14.953 1 91.62 487 GLU A N 1
ATOM 3887 C CA . GLU A 1 487 ? -4.102 -34.781 -15.141 1 91.62 487 GLU A CA 1
ATOM 3888 C C . GLU A 1 487 ? -2.971 -35.75 -15.461 1 91.62 487 GLU A C 1
ATOM 3890 O O . GLU A 1 487 ? -2.146 -35.469 -16.344 1 91.62 487 GLU A O 1
ATOM 3895 N N . ILE A 1 488 ? -2.961 -36.844 -14.797 1 92.19 488 ILE A N 1
ATOM 3896 C CA . ILE A 1 488 ? -1.875 -37.812 -15.023 1 92.19 488 ILE A CA 1
ATOM 3897 C C . ILE A 1 488 ? -2.072 -38.5 -16.359 1 92.19 488 ILE A C 1
ATOM 3899 O O . ILE A 1 488 ? -1.101 -38.844 -17.047 1 92.19 488 ILE A O 1
ATOM 3903 N N . LEU A 1 489 ? -3.275 -38.75 -16.766 1 91.88 489 LEU A N 1
ATOM 3904 C CA . LEU A 1 489 ? -3.574 -39.406 -18.016 1 91.88 489 LEU A CA 1
ATOM 3905 C C . LEU A 1 489 ? -3.369 -38.469 -19.203 1 91.88 489 LEU A C 1
ATOM 3907 O O . LEU A 1 489 ? -2.98 -38.906 -20.281 1 91.88 489 LEU A O 1
ATOM 3911 N N . GLN A 1 490 ? -3.535 -37.281 -19.094 1 92.19 490 GLN A N 1
ATOM 3912 C CA . GLN A 1 490 ? -3.439 -36.281 -20.156 1 92.19 490 GLN A CA 1
ATOM 3913 C C . GLN A 1 490 ? -4.227 -36.719 -21.391 1 92.19 490 GLN A C 1
ATOM 3915 O O . GLN A 1 490 ? -3.672 -36.812 -22.484 1 92.19 490 GLN A O 1
ATOM 3920 N N . PRO A 1 491 ? -5.488 -36.812 -21.203 1 89.31 491 PRO A N 1
ATOM 3921 C CA . PRO A 1 491 ? -6.297 -37.344 -22.312 1 89.31 491 PRO A CA 1
ATOM 3922 C C . PRO A 1 491 ? -6.258 -36.438 -23.547 1 89.31 491 PRO A C 1
ATOM 3924 O O . PRO A 1 491 ? -6.289 -36.938 -24.672 1 89.31 491 PRO A O 1
ATOM 3927 N N . GLY A 1 492 ? -6.164 -35.219 -23.391 1 86.44 492 GLY A N 1
ATOM 3928 C CA . GLY A 1 492 ? -6.125 -34.312 -24.531 1 86.44 492 GLY A CA 1
ATOM 3929 C C . GLY A 1 492 ? -4.938 -34.562 -25.438 1 86.44 492 GLY A C 1
ATOM 3930 O O . GLY A 1 492 ? -5.105 -34.719 -26.656 1 86.44 492 GLY A O 1
ATOM 3931 N N . ILE A 1 493 ? -3.758 -34.594 -24.859 1 89.38 493 ILE A N 1
ATOM 3932 C CA . ILE A 1 493 ? -2.543 -34.781 -25.641 1 89.38 493 ILE A CA 1
ATOM 3933 C C . ILE A 1 493 ? -2.518 -36.188 -26.234 1 89.38 493 ILE A C 1
ATOM 3935 O O . ILE A 1 493 ? -2.053 -36.375 -27.359 1 89.38 493 ILE A O 1
ATOM 3939 N N . LEU A 1 494 ? -3.062 -37.156 -25.484 1 89.88 494 LEU A N 1
ATOM 3940 C CA . LEU A 1 494 ? -3.111 -38.531 -25.969 1 89.88 494 LEU A CA 1
ATOM 3941 C C . LEU A 1 494 ? -3.994 -38.625 -27.219 1 89.88 494 LEU A C 1
ATOM 3943 O O . LEU A 1 494 ? -3.609 -39.25 -28.203 1 89.88 494 LEU A O 1
ATOM 3947 N N . ILE A 1 495 ? -5.125 -37.969 -27.078 1 89 495 ILE A N 1
ATOM 3948 C CA . ILE A 1 495 ? -6.051 -38 -28.203 1 89 495 ILE A CA 1
ATOM 3949 C C . ILE A 1 495 ? -5.445 -37.25 -29.391 1 89 495 ILE A C 1
ATOM 3951 O O . ILE A 1 495 ? -5.539 -37.719 -30.531 1 89 495 ILE A O 1
ATOM 3955 N N . TRP A 1 496 ? -4.836 -36.281 -29.109 1 85.75 496 TRP A N 1
ATOM 3956 C CA . TRP A 1 496 ? -4.195 -35.469 -30.156 1 85.75 496 TRP A CA 1
ATOM 3957 C C . TRP A 1 496 ? -3.082 -36.281 -30.828 1 85.75 496 TRP A C 1
ATOM 3959 O O . TRP A 1 496 ? -2.957 -36.25 -32.062 1 85.75 496 TRP A O 1
ATOM 3969 N N . ASP A 1 497 ? -2.232 -36.844 -30 1 85.5 497 ASP A N 1
ATOM 3970 C CA . ASP A 1 497 ? -1.145 -37.656 -30.531 1 85.5 497 ASP A CA 1
ATOM 3971 C C . ASP A 1 497 ? -1.684 -38.844 -31.375 1 85.5 497 ASP A C 1
ATOM 3973 O O . ASP A 1 497 ? -1.118 -39.156 -32.406 1 85.5 497 ASP A O 1
ATOM 3977 N N . PHE A 1 498 ? -2.783 -39.406 -30.984 1 84.75 498 PHE A N 1
ATOM 3978 C CA . PHE A 1 498 ? -3.406 -40.5 -31.703 1 84.75 498 PHE A CA 1
ATOM 3979 C C . PHE A 1 498 ? -3.939 -40.031 -33.062 1 84.75 498 PHE A C 1
ATOM 3981 O O . PHE A 1 498 ? -3.734 -40.719 -34.062 1 84.75 498 PHE A O 1
ATOM 3988 N N . VAL A 1 499 ? -4.555 -38.906 -33.031 1 86.81 499 VAL A N 1
ATOM 3989 C CA . VAL A 1 499 ? -5.133 -38.375 -34.25 1 86.81 499 VAL A CA 1
ATOM 3990 C C . VAL A 1 499 ? -4.02 -37.969 -35.219 1 86.81 499 VAL A C 1
ATOM 3992 O O . VAL A 1 499 ? -4.102 -38.219 -36.438 1 86.81 499 VAL A O 1
ATOM 3995 N N . LYS A 1 500 ? -3.045 -37.344 -34.656 1 84.81 500 LYS A N 1
ATOM 3996 C CA . LYS A 1 500 ? -1.924 -36.906 -35.469 1 84.81 500 LYS A CA 1
ATOM 3997 C C . LYS A 1 500 ? -1.183 -38.094 -36.094 1 84.81 500 LYS A C 1
ATOM 3999 O O . LYS A 1 500 ? -0.808 -38.062 -37.25 1 84.81 500 LYS A O 1
ATOM 4004 N N . SER A 1 501 ? -0.894 -39.156 -35.344 1 83.19 501 SER A N 1
ATOM 4005 C CA . SER A 1 501 ? -0.144 -40.312 -35.781 1 83.19 501 SER A CA 1
ATOM 4006 C C . SER A 1 501 ? -0.91 -41.094 -36.844 1 83.19 501 SER A C 1
ATOM 4008 O O . SER A 1 501 ? -0.307 -41.75 -37.688 1 83.19 501 SER A O 1
ATOM 4010 N N . HIS A 1 502 ? -2.221 -40.875 -36.875 1 82.25 502 HIS A N 1
ATOM 4011 C CA . HIS A 1 502 ? -3.021 -41.656 -37.781 1 82.25 502 HIS A CA 1
ATOM 4012 C C . HIS A 1 502 ? -3.527 -40.812 -38.969 1 82.25 502 HIS A C 1
ATOM 4014 O O . HIS A 1 502 ? -4.203 -41.344 -39.844 1 82.25 502 HIS A O 1
ATOM 4020 N N . THR A 1 503 ? -3.35 -39.594 -38.938 1 82.06 503 THR A N 1
ATOM 4021 C CA . THR A 1 503 ? -3.795 -38.75 -40.062 1 82.06 503 THR A CA 1
ATOM 4022 C C . THR A 1 503 ? -2.602 -38.156 -40.812 1 82.06 503 THR A C 1
ATOM 4024 O O . THR A 1 503 ? -1.979 -38.875 -41.625 1 82.06 503 THR A O 1
ATOM 4027 N N . TYR A 1 504 ? -2.275 -36.781 -40.469 1 67.69 504 TYR A N 1
ATOM 4028 C CA . TYR A 1 504 ? -1.316 -36.031 -41.281 1 67.69 504 TYR A CA 1
ATOM 4029 C C . TYR A 1 504 ? 0.112 -36.312 -40.812 1 67.69 504 TYR A C 1
ATOM 4031 O O . TYR A 1 504 ? 1.063 -36.094 -41.562 1 67.69 504 TYR A O 1
ATOM 4039 N N . GLY A 1 505 ? 0.358 -36.719 -39.625 1 62.5 505 GLY A N 1
ATOM 4040 C CA . GLY A 1 505 ? 1.703 -36.969 -39.125 1 62.5 505 GLY A CA 1
ATOM 4041 C C . GLY A 1 505 ? 2.148 -38.406 -39.312 1 62.5 505 GLY A C 1
ATOM 4042 O O . GLY A 1 505 ? 3.143 -38.812 -38.719 1 62.5 505 GLY A O 1
ATOM 4043 N N . ARG A 1 506 ? 1.457 -39.094 -40.219 1 65.81 506 ARG A N 1
ATOM 4044 C CA . ARG A 1 506 ? 1.793 -40.5 -40.438 1 65.81 506 ARG A CA 1
ATOM 4045 C C . ARG A 1 506 ? 3.188 -40.625 -41.031 1 65.81 506 ARG A C 1
ATOM 4047 O O . ARG A 1 506 ? 3.502 -40 -42.031 1 65.81 506 ARG A O 1
ATOM 4054 N N . GLY A 1 507 ? 4.082 -41.375 -40.312 1 59.94 507 GLY A N 1
ATOM 4055 C CA . GLY A 1 507 ? 5.422 -41.656 -40.812 1 59.94 507 GLY A CA 1
ATOM 4056 C C . GLY A 1 507 ? 6.453 -40.625 -40.312 1 59.94 507 GLY A C 1
ATOM 4057 O O . GLY A 1 507 ? 7.652 -40.844 -40.531 1 59.94 507 GLY A O 1
ATOM 4058 N N . LYS A 1 508 ? 5.945 -39.5 -39.875 1 61.19 508 LYS A N 1
ATOM 4059 C CA . LYS A 1 508 ? 6.898 -38.5 -39.438 1 61.19 508 LYS A CA 1
ATOM 4060 C C . LYS A 1 508 ? 7.348 -38.719 -38 1 61.19 508 LYS A C 1
ATOM 4062 O O . LYS A 1 508 ? 6.68 -39.438 -37.25 1 61.19 508 LYS A O 1
ATOM 4067 N N . GLU A 1 509 ? 8.602 -38.469 -37.75 1 62.12 509 GLU A N 1
ATOM 4068 C CA . GLU A 1 509 ? 9.156 -38.562 -36.406 1 62.12 509 GLU A CA 1
ATOM 4069 C C . GLU A 1 509 ? 8.266 -37.875 -35.375 1 62.12 509 GLU A C 1
ATOM 4071 O O . GLU A 1 509 ? 7.75 -36.781 -35.625 1 62.12 509 GLU A O 1
ATOM 4076 N N . LYS A 1 510 ? 7.824 -38.625 -34.344 1 67.25 510 LYS A N 1
ATOM 4077 C CA . LYS A 1 510 ? 6.918 -38.125 -33.312 1 67.25 510 LYS A CA 1
ATOM 4078 C C . LYS A 1 510 ? 7.52 -36.938 -32.594 1 67.25 510 LYS A C 1
ATOM 4080 O O . LYS A 1 510 ? 8.703 -36.938 -32.25 1 67.25 510 LYS A O 1
ATOM 4085 N N . ASP A 1 511 ? 6.863 -35.844 -32.562 1 78.56 511 ASP A N 1
ATOM 4086 C CA . ASP A 1 511 ? 7.242 -34.625 -31.844 1 78.56 511 ASP A CA 1
ATOM 4087 C C . ASP A 1 511 ? 7.043 -34.812 -30.344 1 78.56 511 ASP A C 1
ATOM 4089 O O . ASP A 1 511 ? 6.102 -35.469 -29.906 1 78.56 511 ASP A O 1
ATOM 4093 N N . LEU A 1 512 ? 8.102 -34.562 -29.562 1 82.19 512 LEU A N 1
ATOM 4094 C CA . LEU A 1 512 ? 7.988 -34.562 -28.109 1 82.19 512 LEU A CA 1
ATOM 4095 C C . LEU A 1 512 ? 7.094 -33.406 -27.641 1 82.19 512 LEU A C 1
ATOM 4097 O O . LEU A 1 512 ? 7.207 -32.281 -28.125 1 82.19 512 LEU A O 1
ATOM 4101 N N . TYR A 1 513 ? 6.078 -33.719 -26.938 1 82.31 513 TYR A N 1
ATOM 4102 C CA . TYR A 1 513 ? 5.176 -32.719 -26.406 1 82.31 513 TYR A CA 1
ATOM 4103 C C . TYR A 1 513 ? 5.691 -32.156 -25.078 1 82.31 513 TYR A C 1
ATOM 4105 O O . TYR A 1 513 ? 5.215 -32.562 -24.016 1 82.31 513 TYR A O 1
ATOM 4113 N N . LEU A 1 514 ? 6.66 -31.297 -25.156 1 84.31 514 LEU A N 1
ATOM 4114 C CA . LEU A 1 514 ? 7.258 -30.703 -23.969 1 84.31 514 LEU A CA 1
ATOM 4115 C C . LEU A 1 514 ? 6.582 -29.375 -23.625 1 84.31 514 LEU A C 1
ATOM 4117 O O . LEU A 1 514 ? 6.73 -28.391 -24.359 1 84.31 514 LEU A O 1
ATOM 4121 N N . TYR A 1 515 ? 5.766 -29.453 -22.641 1 86.5 515 TYR A N 1
ATOM 4122 C CA . TYR A 1 515 ? 5.074 -28.25 -22.188 1 86.5 515 TYR A CA 1
ATOM 4123 C C . TYR A 1 515 ? 5.566 -27.828 -20.812 1 86.5 515 TYR A C 1
ATOM 4125 O O . TYR A 1 515 ? 6.164 -28.625 -20.094 1 86.5 515 TYR A O 1
ATOM 4133 N N . SER A 1 516 ? 5.441 -26.594 -20.562 1 90.38 516 SER A N 1
ATOM 4134 C CA . SER A 1 516 ? 5.836 -26.094 -19.266 1 90.38 516 SER A CA 1
ATOM 4135 C C . SER A 1 516 ? 4.758 -26.359 -18.219 1 90.38 516 SER A C 1
ATOM 4137 O O . SER A 1 516 ? 3.59 -26.547 -18.562 1 90.38 516 SER A O 1
ATOM 4139 N N . LEU A 1 517 ? 5.207 -26.516 -17.016 1 92.56 517 LEU A N 1
ATOM 4140 C CA . LEU A 1 517 ? 4.27 -26.672 -15.898 1 92.56 517 LEU A CA 1
ATOM 4141 C C . LEU A 1 517 ? 3.334 -25.469 -15.805 1 92.56 517 LEU A C 1
ATOM 4143 O O . LEU A 1 517 ? 3.785 -24.328 -15.828 1 92.56 517 LEU A O 1
ATOM 4147 N N . GLN A 1 518 ? 2.059 -25.688 -15.797 1 93.31 518 GLN A N 1
ATOM 4148 C CA . GLN A 1 518 ? 1.054 -24.625 -15.797 1 93.31 518 GLN A CA 1
ATOM 4149 C C . GLN A 1 518 ? 0.748 -24.156 -14.375 1 93.31 518 GLN A C 1
ATOM 4151 O O . GLN A 1 518 ? -0.284 -24.516 -13.805 1 93.31 518 GLN A O 1
ATOM 4156 N N . TYR A 1 519 ? 1.517 -23.281 -13.867 1 95.94 519 TYR A N 1
ATOM 4157 C CA . TYR A 1 519 ? 1.375 -22.781 -12.5 1 95.94 519 TYR A CA 1
ATOM 4158 C C . TYR A 1 519 ? 0.056 -22.047 -12.328 1 95.94 519 TYR A C 1
ATOM 4160 O O . TYR A 1 519 ? -0.588 -22.141 -11.281 1 95.94 519 TYR A O 1
ATOM 4168 N N . TYR A 1 520 ? -0.43 -21.297 -13.398 1 95.81 520 TYR A N 1
ATOM 4169 C CA . TYR A 1 520 ? -1.607 -20.438 -13.336 1 95.81 520 TYR A CA 1
ATOM 4170 C C . TYR A 1 520 ? -2.877 -21.266 -13.18 1 95.81 520 TYR A C 1
ATOM 4172 O O . TYR A 1 520 ? -3.924 -20.734 -12.797 1 95.81 520 TYR A O 1
ATOM 4180 N N . ARG A 1 521 ? -2.805 -22.562 -13.492 1 94.5 521 ARG A N 1
ATOM 4181 C CA . ARG A 1 521 ? -3.953 -23.438 -13.336 1 94.5 521 ARG A CA 1
ATOM 4182 C C . ARG A 1 521 ? -3.879 -24.219 -12.023 1 94.5 521 ARG A C 1
ATOM 4184 O O . ARG A 1 521 ? -4.867 -24.297 -11.289 1 94.5 521 ARG A O 1
ATOM 4191 N N . ILE A 1 522 ? -2.732 -24.719 -11.664 1 95.75 522 ILE A N 1
ATOM 4192 C CA . ILE A 1 522 ? -2.535 -25.641 -10.555 1 95.75 522 ILE A CA 1
ATOM 4193 C C . ILE A 1 522 ? -2.648 -24.875 -9.227 1 95.75 522 ILE A C 1
ATOM 4195 O O . ILE A 1 522 ? -3.434 -25.25 -8.359 1 95.75 522 ILE A O 1
ATOM 4199 N N . ILE A 1 523 ? -1.984 -23.75 -9.07 1 97.69 523 ILE A N 1
ATOM 4200 C CA . ILE A 1 523 ? -1.836 -23.062 -7.797 1 97.69 523 ILE A CA 1
ATOM 4201 C C . ILE A 1 523 ? -3.191 -22.516 -7.34 1 97.69 523 ILE A C 1
ATOM 4203 O O . ILE A 1 523 ? -3.617 -22.766 -6.211 1 97.69 523 ILE A O 1
ATOM 4207 N N . PRO A 1 524 ? -3.9 -21.812 -8.219 1 97.44 524 PRO A N 1
ATOM 4208 C CA . PRO A 1 524 ? -5.18 -21.281 -7.746 1 97.44 524 PRO A CA 1
ATOM 4209 C C . PRO A 1 524 ? -6.195 -22.375 -7.43 1 97.44 524 PRO A C 1
ATOM 4211 O O . PRO A 1 524 ? -6.984 -22.234 -6.492 1 97.44 524 PRO A O 1
ATOM 4214 N N . THR A 1 525 ? -6.227 -23.5 -8.172 1 95.5 525 THR A N 1
ATOM 4215 C CA . THR A 1 525 ? -7.172 -24.578 -7.938 1 95.5 525 THR A CA 1
ATOM 4216 C C . THR A 1 525 ? -6.891 -25.266 -6.609 1 95.5 525 THR A C 1
ATOM 4218 O O . THR A 1 525 ? -7.809 -25.531 -5.828 1 95.5 525 THR A O 1
ATOM 4221 N N . VAL A 1 526 ? -5.645 -25.516 -6.402 1 97.12 526 VAL A N 1
ATOM 4222 C CA . VAL A 1 526 ? -5.258 -26.156 -5.148 1 97.12 526 VAL A CA 1
ATOM 4223 C C . VAL A 1 526 ? -5.508 -25.203 -3.986 1 97.12 526 VAL A C 1
ATOM 4225 O O . VAL A 1 526 ? -5.961 -25.609 -2.916 1 97.12 526 VAL A O 1
ATOM 4228 N N . SER A 1 527 ? -5.246 -23.906 -4.168 1 97.88 527 SER A N 1
ATOM 4229 C CA . SER A 1 527 ? -5.473 -22.906 -3.127 1 97.88 527 SER A CA 1
ATOM 4230 C C . SER A 1 527 ? -6.957 -22.781 -2.791 1 97.88 527 SER A C 1
ATOM 4232 O O . SER A 1 527 ? -7.32 -22.547 -1.637 1 97.88 527 SER A O 1
ATOM 4234 N N . LEU A 1 528 ? -7.773 -22.953 -3.803 1 96.81 528 LEU A N 1
ATOM 4235 C CA . LEU A 1 528 ? -9.203 -22.922 -3.533 1 96.81 528 LEU A CA 1
ATOM 4236 C C . LEU A 1 528 ? -9.617 -24.109 -2.654 1 96.81 528 LEU A C 1
ATOM 4238 O O . LEU A 1 528 ? -10.43 -23.953 -1.74 1 96.81 528 LEU A O 1
ATOM 4242 N N . SER A 1 529 ? -9.109 -25.281 -2.932 1 96.75 529 SER A N 1
ATOM 4243 C CA . SER A 1 529 ? -9.414 -26.453 -2.115 1 96.75 529 SER A CA 1
ATOM 4244 C C . SER A 1 529 ? -8.961 -26.25 -0.672 1 96.75 529 SER A C 1
ATOM 4246 O O . SER A 1 529 ? -9.648 -26.656 0.262 1 96.75 529 SER A O 1
ATOM 4248 N N . ILE A 1 530 ? -7.82 -25.594 -0.535 1 97.88 530 ILE A N 1
ATOM 4249 C CA . ILE A 1 530 ? -7.34 -25.281 0.806 1 97.88 530 ILE A CA 1
ATOM 4250 C C . ILE A 1 530 ? -8.289 -24.297 1.479 1 97.88 530 ILE A C 1
ATOM 4252 O O . ILE A 1 530 ? -8.609 -24.438 2.662 1 97.88 530 ILE A O 1
ATOM 4256 N N . LEU A 1 531 ? -8.727 -23.359 0.702 1 97.81 531 LEU A N 1
ATOM 4257 C CA . LEU A 1 531 ? -9.648 -22.359 1.231 1 97.81 531 LEU A CA 1
ATOM 4258 C C . LEU A 1 531 ? -10.945 -23.016 1.703 1 97.81 531 LEU A C 1
ATOM 4260 O O . LEU A 1 531 ? -11.414 -22.75 2.811 1 97.81 531 LEU A O 1
ATOM 4264 N N . ILE A 1 532 ? -11.5 -23.891 0.891 1 95.94 532 ILE A N 1
ATOM 4265 C CA . ILE A 1 532 ? -12.727 -24.594 1.251 1 95.94 532 ILE A CA 1
ATOM 4266 C C . ILE A 1 532 ? -12.492 -25.422 2.512 1 95.94 532 ILE A C 1
ATOM 4268 O O . ILE A 1 532 ? -13.305 -25.391 3.443 1 95.94 532 ILE A O 1
ATOM 4272 N N . GLY A 1 533 ? -11.414 -26.109 2.527 1 96.62 533 GLY A N 1
ATOM 4273 C CA . GLY A 1 533 ? -11.102 -26.922 3.686 1 96.62 533 GLY A CA 1
ATOM 4274 C C . GLY A 1 533 ? -10.945 -26.125 4.965 1 96.62 533 GLY A C 1
ATOM 4275 O O . GLY A 1 533 ? -11.445 -26.531 6.02 1 96.62 533 GLY A O 1
ATOM 4276 N N . ILE A 1 534 ? -10.312 -24.984 4.875 1 97.38 534 ILE A N 1
ATOM 4277 C CA . ILE A 1 534 ? -10.062 -24.156 6.043 1 97.38 534 ILE A CA 1
ATOM 4278 C C . ILE A 1 534 ? -11.375 -23.578 6.562 1 97.38 534 ILE A C 1
ATOM 4280 O O . ILE A 1 534 ? -11.641 -23.609 7.766 1 97.38 534 ILE A O 1
ATOM 4284 N N . VAL A 1 535 ? -12.195 -23.156 5.691 1 95 535 VAL A N 1
ATOM 4285 C CA . VAL A 1 535 ? -13.453 -22.531 6.082 1 95 535 VAL A CA 1
ATOM 4286 C C . VAL A 1 535 ? -14.359 -23.578 6.742 1 95 535 VAL A C 1
ATOM 4288 O O . VAL A 1 535 ? -15.047 -23.281 7.723 1 95 535 VAL A O 1
ATOM 4291 N N . TYR A 1 536 ? -14.344 -24.828 6.309 1 94 536 TYR A N 1
ATOM 4292 C CA . TYR A 1 536 ? -15.273 -25.844 6.785 1 94 536 TYR A CA 1
ATOM 4293 C C . TYR A 1 536 ? -14.633 -26.719 7.859 1 94 536 TYR A C 1
ATOM 4295 O O . TYR A 1 536 ? -15.25 -27.656 8.344 1 94 536 TYR A O 1
ATOM 4303 N N . ALA A 1 537 ? -13.438 -26.391 8.234 1 94.5 537 ALA A N 1
ATOM 4304 C CA . ALA A 1 537 ? -12.711 -27.219 9.195 1 94.5 537 ALA A CA 1
ATOM 4305 C C . ALA A 1 537 ? -13.484 -27.328 10.508 1 94.5 537 ALA A C 1
ATOM 4307 O O . ALA A 1 537 ? -13.586 -28.406 11.086 1 94.5 537 ALA A O 1
ATOM 4308 N N . VAL A 1 538 ? -14.102 -26.219 10.93 1 93.25 538 VAL A N 1
ATOM 4309 C CA . VAL A 1 538 ? -14.812 -26.219 12.203 1 93.25 538 VAL A CA 1
ATOM 4310 C C . VAL A 1 538 ? -16.297 -26.484 11.977 1 93.25 538 VAL A C 1
ATOM 4312 O O . VAL A 1 538 ? -16.984 -27.047 12.836 1 93.25 538 VAL A O 1
ATOM 4315 N N . ILE A 1 539 ? -16.797 -26.188 10.805 1 91.75 539 ILE A N 1
ATOM 4316 C CA . ILE A 1 539 ? -18.219 -26.25 10.5 1 91.75 539 ILE A CA 1
ATOM 4317 C C . ILE A 1 539 ? -18.609 -27.672 10.156 1 91.75 539 ILE A C 1
ATOM 4319 O O . ILE A 1 539 ? -19.625 -28.188 10.641 1 91.75 539 ILE A O 1
ATOM 4323 N N . ALA A 1 540 ? -17.844 -28.297 9.281 1 91.75 540 ALA A N 1
ATOM 4324 C CA . ALA A 1 540 ? -18.141 -29.656 8.805 1 91.75 540 ALA A CA 1
ATOM 4325 C C . ALA A 1 540 ? -16.891 -30.516 8.805 1 91.75 540 ALA A C 1
ATOM 4327 O O . ALA A 1 540 ? -16.297 -30.766 7.758 1 91.75 540 ALA A O 1
ATOM 4328 N N . PRO A 1 541 ? -16.594 -31.094 9.938 1 91.38 541 PRO A N 1
ATOM 4329 C CA . PRO A 1 541 ? -15.344 -31.859 10.078 1 91.38 541 PRO A CA 1
ATOM 4330 C C . PRO A 1 541 ? -15.312 -33.094 9.188 1 91.38 541 PRO A C 1
ATOM 4332 O O . PRO A 1 541 ? -14.234 -33.656 8.93 1 91.38 541 PRO A O 1
ATOM 4335 N N . LEU A 1 542 ? -16.406 -33.562 8.656 1 89.19 542 LEU A N 1
ATOM 4336 C CA . LEU A 1 542 ? -16.438 -34.75 7.809 1 89.19 542 LEU A CA 1
ATOM 4337 C C . LEU A 1 542 ? -15.766 -34.469 6.469 1 89.19 542 LEU A C 1
ATOM 4339 O O . LEU A 1 542 ? -15.406 -35.406 5.758 1 89.19 542 LEU A O 1
ATOM 4343 N N . LEU A 1 543 ? -15.594 -33.281 6.102 1 91.56 543 LEU A N 1
ATOM 4344 C CA . LEU A 1 543 ? -14.977 -32.875 4.844 1 91.56 543 LEU A CA 1
ATOM 4345 C C . LEU A 1 543 ? -13.461 -33.062 4.898 1 91.56 543 LEU A C 1
ATOM 4347 O O . LEU A 1 543 ? -12.82 -33.281 3.867 1 91.56 543 LEU A O 1
ATOM 4351 N N . LEU A 1 544 ? -12.844 -33.125 6.039 1 94.56 544 LEU A N 1
ATOM 4352 C CA . LEU A 1 544 ? -11.406 -33 6.238 1 94.56 544 LEU A CA 1
ATOM 4353 C C . LEU A 1 544 ? -10.68 -34.25 5.773 1 94.56 544 LEU A C 1
ATOM 4355 O O . LEU A 1 544 ? -9.648 -34.188 5.105 1 94.56 544 LEU A O 1
ATOM 4359 N N . PRO A 1 545 ? -11.242 -35.406 5.98 1 91.44 545 PRO A N 1
ATOM 4360 C CA . PRO A 1 545 ? -10.539 -36.594 5.484 1 91.44 545 PRO A CA 1
ATOM 4361 C C . PRO A 1 545 ? -10.492 -36.656 3.961 1 91.44 545 PRO A C 1
ATOM 4363 O O . PRO A 1 545 ? -9.531 -37.188 3.389 1 91.44 545 PRO A O 1
ATOM 4366 N N . PHE A 1 546 ? -11.484 -36.219 3.32 1 91.81 546 PHE A N 1
ATOM 4367 C CA . PHE A 1 546 ? -11.492 -36.188 1.863 1 91.81 546 PHE A CA 1
ATOM 4368 C C . PHE A 1 546 ? -10.414 -35.25 1.332 1 91.81 546 PHE A C 1
ATOM 4370 O O . PHE A 1 546 ? -9.859 -35.5 0.256 1 91.81 546 PHE A O 1
ATOM 4377 N N . LEU A 1 547 ? -10.109 -34.219 2.092 1 95.12 547 LEU A N 1
ATOM 4378 C CA . LEU A 1 547 ? -9.062 -33.281 1.686 1 95.12 547 LEU A CA 1
ATOM 4379 C C . LEU A 1 547 ? -7.684 -33.938 1.802 1 95.12 547 LEU A C 1
ATOM 4381 O O . LEU A 1 547 ? -6.789 -33.656 1.007 1 95.12 547 LEU A O 1
ATOM 4385 N N . ILE A 1 548 ? -7.504 -34.812 2.73 1 95.44 548 ILE A N 1
ATOM 4386 C CA . ILE A 1 548 ? -6.227 -35.5 2.871 1 95.44 548 ILE A CA 1
ATOM 4387 C C . ILE A 1 548 ? -5.98 -36.375 1.647 1 95.44 548 ILE A C 1
ATOM 4389 O O . ILE A 1 548 ? -4.879 -36.406 1.096 1 95.44 548 ILE A O 1
ATOM 4393 N N . VAL A 1 549 ? -6.996 -37.062 1.233 1 93.12 549 VAL A N 1
ATOM 4394 C CA . VAL A 1 549 ? -6.883 -37.906 0.043 1 93.12 549 VAL A CA 1
ATOM 4395 C C . VAL A 1 549 ? -6.602 -37.031 -1.178 1 93.12 549 VAL A C 1
ATOM 4397 O O . VAL A 1 549 ? -5.77 -37.375 -2.02 1 93.12 549 VAL A O 1
ATOM 4400 N N . TYR A 1 550 ? -7.262 -35.938 -1.221 1 94.94 550 TYR A N 1
ATOM 4401 C CA . TYR A 1 550 ? -7.07 -34.969 -2.289 1 94.94 550 TYR A CA 1
ATOM 4402 C C . TYR A 1 550 ? -5.605 -34.562 -2.396 1 94.94 550 TYR A C 1
ATOM 4404 O O . TYR A 1 550 ? -5.012 -34.625 -3.475 1 94.94 550 TYR A O 1
ATOM 4412 N N . PHE A 1 551 ? -4.973 -34.188 -1.298 1 97.38 551 PHE A N 1
ATOM 4413 C CA . PHE A 1 551 ? -3.623 -33.656 -1.317 1 97.38 551 PHE A CA 1
ATOM 4414 C C . PHE A 1 551 ? -2.592 -34.75 -1.497 1 97.38 551 PHE A C 1
ATOM 4416 O O . PHE A 1 551 ? -1.551 -34.531 -2.123 1 97.38 551 PHE A O 1
ATOM 4423 N N . PHE A 1 552 ? -2.926 -35.938 -1.024 1 95.5 552 PHE A N 1
ATOM 4424 C CA . PHE A 1 552 ? -2.014 -37.031 -1.225 1 95.5 552 PHE A CA 1
ATOM 4425 C C . PHE A 1 552 ? -1.965 -37.438 -2.693 1 95.5 552 PHE A C 1
ATOM 4427 O O . PHE A 1 552 ? -0.884 -37.625 -3.258 1 95.5 552 PHE A O 1
ATOM 4434 N N . LEU A 1 553 ? -3.135 -37.531 -3.266 1 94.94 553 LEU A N 1
ATOM 4435 C CA . LEU A 1 553 ? -3.184 -37.906 -4.68 1 94.94 553 LEU A CA 1
ATOM 4436 C C . LEU A 1 553 ? -2.555 -36.812 -5.539 1 94.94 553 LEU A C 1
ATOM 4438 O O . LEU A 1 553 ? -1.816 -37.094 -6.48 1 94.94 553 LEU A O 1
ATOM 4442 N N . GLY A 1 554 ? -2.838 -35.562 -5.203 1 96.25 554 GLY A N 1
ATOM 4443 C CA . GLY A 1 554 ? -2.221 -34.469 -5.93 1 96.25 554 GLY A CA 1
ATOM 4444 C C . GLY A 1 554 ? -0.707 -34.469 -5.836 1 96.25 554 GLY A C 1
ATOM 4445 O O . GLY A 1 554 ? -0.018 -34.219 -6.824 1 96.25 554 GLY A O 1
ATOM 4446 N N . TYR A 1 555 ? -0.207 -34.75 -4.668 1 96.75 555 TYR A N 1
ATOM 4447 C CA . TYR A 1 555 ? 1.231 -34.781 -4.434 1 96.75 555 TYR A CA 1
ATOM 4448 C C . TYR A 1 555 ? 1.892 -35.844 -5.328 1 96.75 555 TYR A C 1
ATOM 4450 O O . TYR A 1 555 ? 2.859 -35.531 -6.031 1 96.75 555 TYR A O 1
ATOM 4458 N N . ILE A 1 556 ? 1.331 -37.031 -5.457 1 95.56 556 ILE A N 1
ATOM 4459 C CA . ILE A 1 556 ? 1.915 -38.125 -6.203 1 95.56 556 ILE A CA 1
ATOM 4460 C C . ILE A 1 556 ? 1.836 -37.844 -7.699 1 95.56 556 ILE A C 1
ATOM 4462 O O . ILE A 1 556 ? 2.805 -38.062 -8.43 1 95.56 556 ILE A O 1
ATOM 4466 N N . VAL A 1 557 ? 0.751 -37.344 -8.062 1 95.19 557 VAL A N 1
ATOM 4467 C CA . VAL A 1 557 ? 0.53 -37.062 -9.477 1 95.19 557 VAL A CA 1
ATOM 4468 C C . VAL A 1 557 ? 1.489 -36 -9.961 1 95.19 557 VAL A C 1
ATOM 4470 O O . VAL A 1 557 ? 2.137 -36.125 -10.992 1 95.19 557 VAL A O 1
ATOM 4473 N N . TYR A 1 558 ? 1.694 -34.938 -9.211 1 96 558 TYR A N 1
ATOM 4474 C CA . TYR A 1 558 ? 2.492 -33.812 -9.703 1 96 558 TYR A CA 1
ATOM 4475 C C . TYR A 1 558 ? 3.98 -34.094 -9.547 1 96 558 TYR A C 1
ATOM 4477 O O . TYR A 1 558 ? 4.805 -33.531 -10.266 1 96 558 TYR A O 1
ATOM 4485 N N . ILE A 1 559 ? 4.336 -34.969 -8.656 1 95.88 559 ILE A N 1
ATOM 4486 C CA . ILE A 1 559 ? 5.723 -35.406 -8.641 1 95.88 559 ILE A CA 1
ATOM 4487 C C . ILE A 1 559 ? 6.027 -36.156 -9.938 1 95.88 559 ILE A C 1
ATOM 4489 O O . ILE A 1 559 ? 7.082 -35.969 -10.539 1 95.88 559 ILE A O 1
ATOM 4493 N N . ASN A 1 560 ? 5.055 -37 -10.359 1 93.38 560 ASN A N 1
ATOM 4494 C CA . ASN A 1 560 ? 5.219 -37.719 -11.609 1 93.38 560 ASN A CA 1
ATOM 4495 C C . ASN A 1 560 ? 5.281 -36.781 -12.805 1 93.38 560 ASN A C 1
ATOM 4497 O O . ASN A 1 560 ? 6.121 -36.938 -13.688 1 93.38 560 ASN A O 1
ATOM 4501 N N . GLN A 1 561 ? 4.469 -35.812 -12.781 1 94.5 561 GLN A N 1
ATOM 4502 C CA . GLN A 1 561 ? 4.398 -34.875 -13.898 1 94.5 561 GLN A CA 1
ATOM 4503 C C . GLN A 1 561 ? 5.66 -34.031 -13.977 1 94.5 561 GLN A C 1
ATOM 4505 O O . GLN A 1 561 ? 6.156 -33.75 -15.07 1 94.5 561 GLN A O 1
ATOM 4510 N N . ILE A 1 562 ? 6.219 -33.594 -12.875 1 93.94 562 ILE A N 1
ATOM 4511 C CA . ILE A 1 562 ? 7.395 -32.719 -12.844 1 93.94 562 ILE A CA 1
ATOM 4512 C C . ILE A 1 562 ? 8.633 -33.5 -13.234 1 93.94 562 ILE A C 1
ATOM 4514 O O . ILE A 1 562 ? 9.531 -33 -13.898 1 93.94 562 ILE A O 1
ATOM 4518 N N . GLN A 1 563 ? 8.625 -34.781 -12.953 1 91.62 563 GLN A N 1
ATOM 4519 C CA . GLN A 1 563 ? 9.797 -35.594 -13.234 1 91.62 563 GLN A CA 1
ATOM 4520 C C . GLN A 1 563 ? 9.797 -36.062 -14.688 1 91.62 563 GLN A C 1
ATOM 4522 O O . GLN A 1 563 ? 10.844 -36.094 -15.344 1 91.62 563 GLN A O 1
ATOM 4527 N N . ASP A 1 564 ? 8.539 -36.344 -15.211 1 91.62 564 ASP A N 1
ATOM 4528 C CA . ASP A 1 564 ? 8.539 -37.062 -16.469 1 91.62 564 ASP A CA 1
ATOM 4529 C C . ASP A 1 564 ? 7.906 -36.219 -17.594 1 91.62 564 ASP A C 1
ATOM 4531 O O . ASP A 1 564 ? 8.219 -36.406 -18.766 1 91.62 564 ASP A O 1
ATOM 4535 N N . VAL A 1 565 ? 7.105 -35.344 -17.281 1 92.25 565 VAL A N 1
ATOM 4536 C CA . VAL A 1 565 ? 6.25 -34.844 -18.344 1 92.25 565 VAL A CA 1
ATOM 4537 C C . VAL A 1 565 ? 6.582 -33.375 -18.594 1 92.25 565 VAL A C 1
ATOM 4539 O O . VAL A 1 565 ? 6.895 -32.969 -19.719 1 92.25 565 VAL A O 1
ATOM 4542 N N . TYR A 1 566 ? 6.621 -32.5 -17.594 1 92.12 566 TYR A N 1
ATOM 4543 C CA . TYR A 1 566 ? 6.703 -31.047 -17.781 1 92.12 566 TYR A CA 1
ATOM 4544 C C . TYR A 1 566 ? 8.148 -30.562 -17.719 1 92.12 566 TYR A C 1
ATOM 4546 O O . TYR A 1 566 ? 8.961 -31.125 -16.969 1 92.12 566 TYR A O 1
ATOM 4554 N N . GLU A 1 567 ? 8.383 -29.547 -18.516 1 90 567 GLU A N 1
ATOM 4555 C CA . GLU A 1 567 ? 9.695 -28.922 -18.547 1 90 567 GLU A CA 1
ATOM 4556 C C . GLU A 1 567 ? 9.672 -27.562 -17.844 1 90 567 GLU A C 1
ATOM 4558 O O . GLU A 1 567 ? 8.625 -26.906 -17.781 1 90 567 GLU A O 1
ATOM 4563 N N . THR A 1 568 ? 10.836 -27.156 -17.328 1 87.12 568 THR A N 1
ATOM 4564 C CA . THR A 1 568 ? 10.984 -25.859 -16.688 1 87.12 568 THR A CA 1
ATOM 4565 C C . THR A 1 568 ? 11.484 -24.828 -17.703 1 87.12 568 THR A C 1
ATOM 4567 O O . THR A 1 568 ? 12.617 -24.906 -18.172 1 87.12 568 THR A O 1
ATOM 4570 N N . VAL A 1 569 ? 10.648 -23.922 -18.016 1 87.94 569 VAL A N 1
ATOM 4571 C CA . VAL A 1 569 ? 10.992 -22.906 -19.016 1 87.94 569 VAL A CA 1
ATOM 4572 C C . VAL A 1 569 ? 11.641 -21.703 -18.328 1 87.94 569 VAL A C 1
ATOM 4574 O O . VAL A 1 569 ? 12.547 -21.078 -18.875 1 87.94 569 VAL A O 1
ATOM 4577 N N . TYR A 1 570 ? 11.211 -21.406 -17.172 1 90.81 570 TYR A N 1
ATOM 4578 C CA . TYR A 1 570 ? 11.781 -20.328 -16.375 1 90.81 570 TYR A CA 1
ATOM 4579 C C . TYR A 1 570 ? 11.773 -20.688 -14.891 1 90.81 570 TYR A C 1
ATOM 4581 O O . TYR A 1 570 ? 11.102 -21.625 -14.477 1 90.81 570 TYR A O 1
ATOM 4589 N N . ASP A 1 571 ? 12.586 -20.031 -14.195 1 91.25 571 ASP A N 1
ATOM 4590 C CA . ASP A 1 571 ? 12.617 -20.188 -12.742 1 91.25 571 ASP A CA 1
ATOM 4591 C C . ASP A 1 571 ? 12.742 -18.844 -12.039 1 91.25 571 ASP A C 1
ATOM 4593 O O . ASP A 1 571 ? 13.75 -18.156 -12.195 1 91.25 571 ASP A O 1
ATOM 4597 N N . THR A 1 572 ? 11.773 -18.422 -11.289 1 91.62 572 THR A N 1
ATOM 4598 C CA . THR A 1 572 ? 11.758 -17.141 -10.594 1 91.62 572 THR A CA 1
ATOM 4599 C C . THR A 1 572 ? 12.352 -17.281 -9.195 1 91.62 572 THR A C 1
ATOM 4601 O O . THR A 1 572 ? 12.461 -16.297 -8.461 1 91.62 572 THR A O 1
ATOM 4604 N N . CYS A 1 573 ? 12.711 -18.406 -8.797 1 93.62 573 CYS A N 1
ATOM 4605 C CA . CYS A 1 573 ? 13.281 -18.703 -7.484 1 93.62 573 CYS A CA 1
ATOM 4606 C C . CYS A 1 573 ? 12.25 -18.469 -6.387 1 93.62 573 CYS A C 1
ATOM 4608 O O . CYS A 1 573 ? 12.539 -17.828 -5.379 1 93.62 573 CYS A O 1
ATOM 4610 N N . GLY A 1 574 ? 11.062 -18.906 -6.566 1 94.88 574 GLY A N 1
ATOM 4611 C CA . GLY A 1 574 ? 10.062 -19.016 -5.512 1 94.88 574 GLY A CA 1
ATOM 4612 C C . GLY A 1 574 ? 9.18 -17.797 -5.406 1 94.88 574 GLY A C 1
ATOM 4613 O O . GLY A 1 574 ? 8.523 -17.578 -4.383 1 94.88 574 GLY A O 1
ATOM 4614 N N . LYS A 1 575 ? 8.977 -16.953 -6.395 1 95.44 575 LYS A N 1
ATOM 4615 C CA . LYS A 1 575 ? 8.211 -15.711 -6.316 1 95.44 575 LYS A CA 1
ATOM 4616 C C . LYS A 1 575 ? 6.711 -15.992 -6.289 1 95.44 575 LYS A C 1
ATOM 4618 O O . LYS A 1 575 ? 5.91 -15.094 -6.031 1 95.44 575 LYS A O 1
ATOM 4623 N N . PHE A 1 576 ? 6.277 -17.234 -6.445 1 97.12 576 PHE A N 1
ATOM 4624 C CA . PHE A 1 576 ? 4.871 -17.609 -6.391 1 97.12 576 PHE A CA 1
ATOM 4625 C C . PHE A 1 576 ? 4.398 -17.734 -4.949 1 97.12 576 PHE A C 1
ATOM 4627 O O . PHE A 1 576 ? 3.203 -17.609 -4.668 1 97.12 576 PHE A O 1
ATOM 4634 N N . TRP A 1 577 ? 5.324 -17.953 -4.027 1 97.69 577 TRP A N 1
ATOM 4635 C CA . TRP A 1 577 ? 4.949 -18.297 -2.658 1 97.69 577 TRP A CA 1
ATOM 4636 C C . TRP A 1 577 ? 4.277 -17.125 -1.967 1 97.69 577 TRP A C 1
ATOM 4638 O O . TRP A 1 577 ? 3.285 -17.281 -1.254 1 97.69 577 TRP A O 1
ATOM 4648 N N . PRO A 1 578 ? 4.797 -15.898 -2.094 1 97.12 578 PRO A N 1
ATOM 4649 C CA . PRO A 1 578 ? 4.113 -14.781 -1.428 1 97.12 578 PRO A CA 1
ATOM 4650 C C . PRO A 1 578 ? 2.639 -14.688 -1.809 1 97.12 578 PRO A C 1
ATOM 4652 O O . PRO A 1 578 ? 1.803 -14.336 -0.973 1 97.12 578 PRO A O 1
ATOM 4655 N N . PHE A 1 579 ? 2.316 -15.008 -2.99 1 97.38 579 PHE A N 1
ATOM 4656 C CA . PHE A 1 579 ? 0.924 -14.961 -3.422 1 97.38 579 PHE A CA 1
ATOM 4657 C C . PHE A 1 579 ? 0.138 -16.125 -2.828 1 97.38 579 PHE A C 1
ATOM 4659 O O . PHE A 1 579 ? -1.013 -15.961 -2.42 1 97.38 579 PHE A O 1
ATOM 4666 N N . ILE A 1 580 ? 0.765 -17.297 -2.781 1 98.12 580 ILE A N 1
ATOM 4667 C CA . ILE A 1 580 ? 0.132 -18.453 -2.162 1 98.12 580 ILE A CA 1
ATOM 4668 C C . ILE A 1 580 ? -0.143 -18.172 -0.688 1 98.12 580 ILE A C 1
ATOM 4670 O O . ILE A 1 580 ? -1.223 -18.484 -0.179 1 98.12 580 ILE A O 1
ATOM 4674 N N . HIS A 1 581 ? 0.889 -17.578 -0.046 1 97.94 581 HIS A N 1
ATOM 4675 C CA . HIS A 1 581 ? 0.73 -17.188 1.35 1 97.94 581 HIS A CA 1
ATOM 4676 C C . HIS A 1 581 ? -0.472 -16.266 1.529 1 97.94 581 HIS A C 1
ATOM 4678 O O . HIS A 1 581 ? -1.267 -16.453 2.455 1 97.94 581 HIS A O 1
ATOM 4684 N N . HIS A 1 582 ? -0.61 -15.375 0.635 1 97.5 582 HIS A N 1
ATOM 4685 C CA . HIS A 1 582 ? -1.729 -14.438 0.693 1 97.5 582 HIS A CA 1
ATOM 4686 C C . HIS A 1 582 ? -3.061 -15.164 0.526 1 97.5 582 HIS A C 1
ATOM 4688 O O . HIS A 1 582 ? -4.027 -14.867 1.235 1 97.5 582 HIS A O 1
ATOM 4694 N N . TYR A 1 583 ? -3.143 -16.094 -0.368 1 98.19 583 TYR A N 1
ATOM 4695 C CA . TYR A 1 583 ? -4.367 -16.859 -0.578 1 98.19 583 TYR A CA 1
ATOM 4696 C C . TYR A 1 583 ? -4.785 -17.578 0.698 1 98.19 583 TYR A C 1
ATOM 4698 O O . TYR A 1 583 ? -5.965 -17.594 1.054 1 98.19 583 TYR A O 1
ATOM 4706 N N . ILE A 1 584 ? -3.859 -18.141 1.369 1 98.38 584 ILE A N 1
ATOM 4707 C CA . ILE A 1 584 ? -4.156 -18.938 2.561 1 98.38 584 ILE A CA 1
ATOM 4708 C C . ILE A 1 584 ? -4.574 -18 3.699 1 98.38 584 ILE A C 1
ATOM 4710 O O . ILE A 1 584 ? -5.445 -18.359 4.5 1 98.38 584 ILE A O 1
ATOM 4714 N N . ILE A 1 585 ? -3.963 -16.844 3.783 1 98.38 585 ILE A N 1
ATOM 4715 C CA . ILE A 1 585 ? -4.355 -15.859 4.793 1 98.38 585 ILE A CA 1
ATOM 4716 C C . ILE A 1 585 ? -5.805 -15.438 4.562 1 98.38 585 ILE A C 1
ATOM 4718 O O . ILE A 1 585 ? -6.582 -15.32 5.512 1 98.38 585 ILE A O 1
ATOM 4722 N N . VAL A 1 586 ? -6.133 -15.195 3.338 1 97.38 586 VAL A N 1
ATOM 4723 C CA . VAL A 1 586 ? -7.508 -14.852 3 1 97.38 586 VAL A CA 1
ATOM 4724 C C . VAL A 1 586 ? -8.445 -15.969 3.457 1 97.38 586 VAL A C 1
ATOM 4726 O O . VAL A 1 586 ? -9.523 -15.703 3.994 1 97.38 586 VAL A O 1
ATOM 4729 N N . ALA A 1 587 ? -8.047 -17.172 3.303 1 97.81 587 ALA A N 1
ATOM 4730 C CA . ALA A 1 587 ? -8.844 -18.328 3.713 1 97.81 587 ALA A CA 1
ATOM 4731 C C . ALA A 1 587 ? -9.055 -18.344 5.227 1 97.81 587 ALA A C 1
ATOM 4733 O O . ALA A 1 587 ? -10.164 -18.562 5.703 1 97.81 587 ALA A O 1
ATOM 4734 N N . ILE A 1 588 ? -8.023 -18.078 5.934 1 98.19 588 ILE A N 1
ATOM 4735 C CA . ILE A 1 588 ? -8.109 -18.109 7.391 1 98.19 588 ILE A CA 1
ATOM 4736 C C . ILE A 1 588 ? -9 -16.969 7.875 1 98.19 588 ILE A C 1
ATOM 4738 O O . ILE A 1 588 ? -9.82 -17.156 8.773 1 98.19 588 ILE A O 1
ATOM 4742 N N . ILE A 1 589 ? -8.844 -15.82 7.27 1 97 589 ILE A N 1
ATOM 4743 C CA . ILE A 1 589 ? -9.664 -14.68 7.648 1 97 589 ILE A CA 1
ATOM 4744 C C . ILE A 1 589 ? -11.133 -14.977 7.348 1 97 589 ILE A C 1
ATOM 4746 O O . ILE A 1 589 ? -12.016 -14.664 8.148 1 97 589 ILE A O 1
ATOM 4750 N N . LEU A 1 590 ? -11.359 -15.594 6.223 1 94.19 590 LEU A N 1
ATOM 4751 C CA . LEU A 1 590 ? -12.727 -15.953 5.855 1 94.19 590 LEU A CA 1
ATOM 4752 C C . LEU A 1 590 ? -13.312 -16.953 6.848 1 94.19 590 LEU A C 1
ATOM 4754 O O . LEU A 1 590 ? -14.492 -16.891 7.188 1 94.19 590 LEU A O 1
ATOM 4758 N N . MET A 1 591 ? -12.57 -17.906 7.289 1 96 591 MET A N 1
ATOM 4759 C CA . MET A 1 591 ? -13.008 -18.859 8.305 1 96 591 MET A CA 1
ATOM 4760 C C . MET A 1 591 ? -13.406 -18.141 9.594 1 96 591 MET A C 1
ATOM 4762 O O . MET A 1 591 ? -14.469 -18.406 10.156 1 96 591 MET A O 1
ATOM 4766 N N . GLN A 1 592 ? -12.641 -17.188 10.008 1 96.31 592 GLN A N 1
ATOM 4767 C CA . GLN A 1 592 ? -12.875 -16.469 11.258 1 96.31 592 GLN A CA 1
ATOM 4768 C C . GLN A 1 592 ? -14.109 -15.578 11.156 1 96.31 592 GLN A C 1
ATOM 4770 O O . GLN A 1 592 ? -14.922 -15.531 12.078 1 96.31 592 GLN A O 1
ATOM 4775 N N . ILE A 1 593 ? -14.203 -14.922 10.016 1 92.12 593 ILE A N 1
ATOM 4776 C CA . ILE A 1 593 ? -15.359 -14.055 9.812 1 92.12 593 ILE A CA 1
ATOM 4777 C C . ILE A 1 593 ? -16.625 -14.906 9.773 1 92.12 593 ILE A C 1
ATOM 4779 O O . ILE A 1 593 ? -17.656 -14.523 10.336 1 92.12 593 ILE A O 1
ATOM 4783 N N . THR A 1 594 ? -16.578 -16.062 9.102 1 90.5 594 THR A N 1
ATOM 4784 C CA . THR A 1 594 ? -17.719 -16.969 9.023 1 90.5 594 THR A CA 1
ATOM 4785 C C . THR A 1 594 ? -18.094 -17.484 10.406 1 90.5 594 THR A C 1
ATOM 4787 O O . THR A 1 594 ? -19.281 -17.562 10.742 1 90.5 594 THR A O 1
ATOM 4790 N N . MET A 1 595 ? -17.172 -17.766 11.219 1 93.69 595 MET A N 1
ATOM 4791 C CA . MET A 1 595 ? -17.453 -18.297 12.555 1 93.69 595 MET A CA 1
ATOM 4792 C C . MET A 1 595 ? -18.016 -17.203 13.461 1 93.69 595 MET A C 1
ATOM 4794 O O . MET A 1 595 ? -18.844 -17.469 14.328 1 93.69 595 MET A O 1
ATOM 4798 N N . ILE A 1 596 ? -17.562 -15.938 13.297 1 91.75 596 ILE A N 1
ATOM 4799 C CA . ILE A 1 596 ? -18.141 -14.82 14.031 1 91.75 596 ILE A CA 1
ATOM 4800 C C . ILE A 1 596 ? -19.641 -14.727 13.727 1 91.75 596 ILE A C 1
ATOM 4802 O O . ILE A 1 596 ? -20.453 -14.578 14.641 1 91.75 596 ILE A O 1
ATOM 4806 N N . GLY A 1 597 ? -19.984 -14.867 12.477 1 87.19 597 GLY A N 1
ATOM 4807 C CA . GLY A 1 597 ? -21.391 -14.844 12.078 1 87.19 597 GLY A CA 1
ATOM 4808 C C . GLY A 1 597 ? -22.188 -16.016 12.617 1 87.19 597 GLY A C 1
ATOM 4809 O O . GLY A 1 597 ? -23.328 -15.859 13.039 1 87.19 597 GLY A O 1
ATOM 4810 N N . LEU A 1 598 ? -21.609 -17.203 12.68 1 89.81 598 LEU A N 1
ATOM 4811 C CA . LEU A 1 598 ? -22.297 -18.406 13.133 1 89.81 598 LEU A CA 1
ATOM 4812 C C . LEU A 1 598 ? -22.531 -18.359 14.641 1 89.81 598 LEU A C 1
ATOM 4814 O O . LEU A 1 598 ? -23.594 -18.781 15.117 1 89.81 598 LEU A O 1
ATOM 4818 N N . PHE A 1 599 ? -21.578 -17.922 15.367 1 91.44 599 PHE A N 1
ATOM 4819 C CA . PHE A 1 599 ? -21.766 -17.766 16.812 1 91.44 599 PHE A CA 1
ATOM 4820 C C . PHE A 1 599 ? -22.891 -16.766 17.094 1 91.44 599 PHE A C 1
ATOM 4822 O O . PHE A 1 599 ? -23.656 -16.938 18.031 1 91.44 599 PHE A O 1
ATOM 4829 N N . GLY A 1 600 ? -22.875 -15.703 16.297 1 85.5 600 GLY A N 1
ATOM 4830 C CA . GLY A 1 600 ? -23.953 -14.75 16.438 1 85.5 600 GLY A CA 1
ATOM 4831 C C . GLY A 1 600 ? -25.312 -15.352 16.141 1 85.5 600 GLY A C 1
ATOM 4832 O O . GLY A 1 600 ? -26.281 -15.094 16.859 1 85.5 600 GLY A O 1
ATOM 4833 N N . LEU A 1 601 ? -25.406 -16.203 15.148 1 82.94 601 LEU A N 1
ATOM 4834 C CA . LEU A 1 601 ? -26.641 -16.859 14.742 1 82.94 601 LEU A CA 1
ATOM 4835 C C . LEU A 1 601 ? -27.109 -17.844 15.805 1 82.94 601 LEU A C 1
ATOM 4837 O O . LEU A 1 601 ? -28.312 -18.016 16.031 1 82.94 601 LEU A O 1
ATOM 4841 N N . LYS A 1 602 ? -26.172 -18.453 16.453 1 88.25 602 LYS A N 1
ATOM 4842 C CA . LYS A 1 602 ? -26.5 -19.453 17.469 1 88.25 602 LYS A CA 1
ATOM 4843 C C . LYS A 1 602 ? -26.641 -18.812 18.844 1 88.25 602 LYS A C 1
ATOM 4845 O O . LYS A 1 602 ? -26.594 -19.5 19.875 1 88.25 602 LYS A O 1
ATOM 4850 N N . SER A 1 603 ? -26.75 -17.453 18.891 1 84.69 603 SER A N 1
ATOM 4851 C CA . SER A 1 603 ? -27.062 -16.672 20.078 1 84.69 603 SER A CA 1
ATOM 4852 C C . SER A 1 603 ? -25.984 -16.781 21.125 1 84.69 603 SER A C 1
ATOM 4854 O O . SER A 1 603 ? -26.266 -17.016 22.312 1 84.69 603 SER A O 1
ATOM 4856 N N . LYS A 1 604 ? -24.875 -16.875 20.734 1 89.62 604 LYS A N 1
ATOM 4857 C CA . LYS A 1 604 ? -23.719 -16.797 21.625 1 89.62 604 LYS A CA 1
ATOM 4858 C C . LYS A 1 604 ? -22.859 -15.586 21.312 1 89.62 604 LYS A C 1
ATOM 4860 O O . LYS A 1 604 ? -21.734 -15.734 20.797 1 89.62 604 LYS A O 1
ATOM 4865 N N . PRO A 1 605 ? -23.266 -14.438 21.656 1 88.12 605 PRO A N 1
ATOM 4866 C CA . PRO A 1 605 ? -22.562 -13.203 21.312 1 88.12 605 PRO A CA 1
ATOM 4867 C C . PRO A 1 605 ? -21.188 -13.102 21.969 1 88.12 605 PRO A C 1
ATOM 4869 O O . PRO A 1 605 ? -20.266 -12.5 21.406 1 88.12 605 PRO A O 1
ATOM 4872 N N . ALA A 1 606 ? -21.031 -13.711 23.094 1 89.75 606 ALA A N 1
ATOM 4873 C CA . ALA A 1 606 ? -19.734 -13.656 23.781 1 89.75 606 ALA A CA 1
ATOM 4874 C C . ALA A 1 606 ? -18.641 -14.328 22.953 1 89.75 606 ALA A C 1
ATOM 4876 O O . ALA A 1 606 ? -17.531 -13.812 22.844 1 89.75 606 ALA A O 1
ATOM 4877 N N . ALA A 1 607 ? -19.031 -15.43 22.391 1 92 607 ALA A N 1
ATOM 4878 C CA . ALA A 1 607 ? -18.078 -16.125 21.531 1 92 607 ALA A CA 1
ATOM 4879 C C . ALA A 1 607 ? -17.797 -15.344 20.266 1 92 607 ALA A C 1
ATOM 4881 O O . ALA A 1 607 ? -16.672 -15.312 19.766 1 92 607 ALA A O 1
ATOM 4882 N N . SER A 1 608 ? -18.797 -14.68 19.734 1 91.06 608 SER A N 1
ATOM 4883 C CA . SER A 1 608 ? -18.656 -13.875 18.531 1 91.06 608 SER A CA 1
ATOM 4884 C C . SER A 1 608 ? -17.719 -12.695 18.766 1 91.06 608 SER A C 1
ATOM 4886 O O . SER A 1 608 ? -16.766 -12.5 18.016 1 91.06 608 SER A O 1
ATOM 4888 N N . ILE A 1 609 ? -17.891 -12 19.844 1 89.75 609 ILE A N 1
ATOM 4889 C CA . ILE A 1 609 ? -17.078 -10.82 20.141 1 89.75 609 ILE A CA 1
ATOM 4890 C C . ILE A 1 609 ? -15.656 -11.25 20.5 1 89.75 609 ILE A C 1
ATOM 4892 O O . ILE A 1 609 ? -14.695 -10.57 20.141 1 89.75 609 ILE A O 1
ATOM 4896 N N . SER A 1 610 ? -15.57 -12.383 21.094 1 92.62 610 SER A N 1
ATOM 4897 C CA . SER A 1 610 ? -14.258 -12.875 21.5 1 92.62 610 SER A CA 1
ATOM 4898 C C . SER A 1 610 ? -13.453 -13.359 20.297 1 92.62 610 SER A C 1
ATOM 4900 O O . SER A 1 610 ? -12.242 -13.539 20.391 1 92.62 610 SER A O 1
ATOM 4902 N N . THR A 1 611 ? -14.078 -13.594 19.172 1 94.94 611 THR A N 1
ATOM 4903 C CA . THR A 1 611 ? -13.383 -14.055 17.969 1 94.94 611 THR A CA 1
ATOM 4904 C C . THR A 1 611 ? -12.875 -12.867 17.156 1 94.94 611 THR A C 1
ATOM 4906 O O . THR A 1 611 ? -11.984 -13.031 16.312 1 94.94 611 THR A O 1
ATOM 4909 N N . VAL A 1 612 ? -13.281 -11.688 17.406 1 91.19 612 VAL A N 1
ATOM 4910 C CA . VAL A 1 612 ? -12.898 -10.5 16.656 1 91.19 612 VAL A CA 1
ATOM 4911 C C . VAL A 1 612 ? -11.406 -10.227 16.844 1 91.19 612 VAL A C 1
ATOM 4913 O O . VAL A 1 612 ? -10.688 -9.969 15.875 1 91.19 612 VAL A O 1
ATOM 4916 N N . PRO A 1 613 ? -10.844 -10.344 18.031 1 91.12 613 PRO A N 1
ATOM 4917 C CA . PRO A 1 613 ? -9.406 -10.133 18.203 1 91.12 613 PRO A CA 1
ATOM 4918 C C . PRO A 1 613 ? -8.562 -11.125 17.406 1 91.12 613 PRO A C 1
ATOM 4920 O O . PRO A 1 613 ? -7.434 -10.812 17.016 1 91.12 613 PRO A O 1
ATOM 4923 N N . LEU A 1 614 ? -9.133 -12.258 17.188 1 95.31 614 LEU A N 1
ATOM 4924 C CA . LEU A 1 614 ? -8.422 -13.266 16.406 1 95.31 614 LEU A CA 1
ATOM 4925 C C . LEU A 1 614 ? -8.219 -12.789 14.969 1 95.31 614 LEU A C 1
ATOM 4927 O O . LEU A 1 614 ? -7.16 -13.008 14.383 1 95.31 614 LEU A O 1
ATOM 4931 N N . VAL A 1 615 ? -9.25 -12.133 14.461 1 95.25 615 VAL A N 1
ATOM 4932 C CA . VAL A 1 615 ? -9.148 -11.594 13.109 1 95.25 615 VAL A CA 1
ATOM 4933 C C . VAL A 1 615 ? -8.07 -10.508 13.062 1 95.25 615 VAL A C 1
ATOM 4935 O O . VAL A 1 615 ? -7.246 -10.492 12.148 1 95.25 615 VAL A O 1
ATOM 4938 N N . VAL A 1 616 ? -7.984 -9.68 14.07 1 89.94 616 VAL A N 1
ATOM 4939 C CA . VAL A 1 616 ? -7 -8.602 14.141 1 89.94 616 VAL A CA 1
ATOM 4940 C C . VAL A 1 616 ? -5.598 -9.188 14.273 1 89.94 616 VAL A C 1
ATOM 4942 O O . VAL A 1 616 ? -4.66 -8.734 13.617 1 89.94 616 VAL A O 1
ATOM 4945 N N . LEU A 1 617 ? -5.539 -10.156 15.047 1 92.25 617 LEU A N 1
ATOM 4946 C CA . LEU A 1 617 ? -4.25 -10.812 15.234 1 92.25 617 LEU A CA 1
ATOM 4947 C C . LEU A 1 617 ? -3.766 -11.438 13.93 1 92.25 617 LEU A C 1
ATOM 4949 O O . LEU A 1 617 ? -2.574 -11.383 13.617 1 92.25 617 LEU A O 1
ATOM 4953 N N . THR A 1 618 ? -4.664 -12.008 13.156 1 96.56 618 THR A N 1
ATOM 4954 C CA . THR A 1 618 ? -4.309 -12.617 11.883 1 96.56 618 THR A CA 1
ATOM 4955 C C . THR A 1 618 ? -3.859 -11.555 10.883 1 96.56 618 THR A C 1
ATOM 4957 O O . THR A 1 618 ? -2.885 -11.758 10.156 1 96.56 618 THR A O 1
ATOM 4960 N N . ILE A 1 619 ? -4.508 -10.484 10.867 1 93.44 619 ILE A N 1
ATOM 4961 C CA . ILE A 1 619 ? -4.133 -9.391 9.977 1 93.44 619 ILE A CA 1
ATOM 4962 C C . ILE A 1 619 ? -2.766 -8.844 10.375 1 93.44 619 ILE A C 1
ATOM 4964 O O . ILE A 1 619 ? -1.924 -8.578 9.516 1 93.44 619 ILE A O 1
ATOM 4968 N N . MET A 1 620 ? -2.508 -8.711 11.672 1 89.94 620 MET A N 1
ATOM 4969 C CA . MET A 1 620 ? -1.216 -8.25 12.164 1 89.94 620 MET A CA 1
ATOM 4970 C C . MET A 1 620 ? -0.107 -9.227 11.797 1 89.94 620 MET A C 1
ATOM 4972 O O . MET A 1 620 ? 1.001 -8.812 11.453 1 89.94 620 MET A O 1
ATOM 4976 N N . PHE A 1 621 ? -0.428 -10.445 11.898 1 94.31 621 PHE A N 1
ATOM 4977 C CA . PHE A 1 621 ? 0.531 -11.477 11.516 1 94.31 621 PHE A CA 1
ATOM 4978 C C . PHE A 1 621 ? 0.874 -11.383 10.039 1 94.31 621 PHE A C 1
ATOM 4980 O O . PHE A 1 621 ? 2.043 -11.477 9.656 1 94.31 621 PHE A O 1
ATOM 4987 N N . ASN A 1 622 ? -0.144 -11.219 9.234 1 95.62 622 ASN A N 1
ATOM 4988 C CA . ASN A 1 622 ? 0.086 -11.086 7.801 1 95.62 622 ASN A CA 1
ATOM 4989 C C . ASN A 1 622 ? 0.969 -9.883 7.48 1 95.62 622 ASN A C 1
ATOM 4991 O O . ASN A 1 622 ? 1.874 -9.977 6.648 1 95.62 622 ASN A O 1
ATOM 4995 N N . GLU A 1 623 ? 0.75 -8.781 8.125 1 90.88 623 GLU A N 1
ATOM 4996 C CA . GLU A 1 623 ? 1.557 -7.586 7.906 1 90.88 623 GLU A CA 1
ATOM 4997 C C . GLU A 1 623 ? 2.996 -7.801 8.367 1 90.88 623 GLU A C 1
ATOM 4999 O O . GLU A 1 623 ? 3.936 -7.324 7.723 1 90.88 623 GLU A O 1
ATOM 5004 N N . TYR A 1 624 ? 3.117 -8.43 9.438 1 90.44 624 TYR A N 1
ATOM 5005 C CA . TYR A 1 624 ? 4.457 -8.75 9.922 1 90.44 624 TYR A CA 1
ATOM 5006 C C . TYR A 1 624 ? 5.215 -9.602 8.906 1 90.44 624 TYR A C 1
ATOM 5008 O O . TYR A 1 624 ? 6.383 -9.336 8.617 1 90.44 624 TYR A O 1
ATOM 5016 N N . CYS A 1 625 ? 4.559 -10.602 8.367 1 94.56 625 CYS A N 1
ATOM 5017 C CA . CYS A 1 625 ? 5.203 -11.477 7.395 1 94.56 625 CYS A CA 1
ATOM 5018 C C . CYS A 1 625 ? 5.547 -10.711 6.121 1 94.56 625 CYS A C 1
ATOM 5020 O O . CYS A 1 625 ? 6.574 -10.969 5.492 1 94.56 625 CYS A O 1
ATOM 5022 N N . LYS A 1 626 ? 4.734 -9.836 5.781 1 94.19 626 LYS A N 1
ATOM 5023 C CA . LYS A 1 626 ? 5 -9.031 4.59 1 94.19 626 LYS A CA 1
ATOM 5024 C C . LYS A 1 626 ? 6.25 -8.18 4.766 1 94.19 626 LYS A C 1
ATOM 5026 O O . LYS A 1 626 ? 7.07 -8.07 3.852 1 94.19 626 LYS A O 1
ATOM 5031 N N . ILE A 1 627 ? 6.465 -7.672 5.895 1 89.56 627 ILE A N 1
ATOM 5032 C CA . ILE A 1 627 ? 7.605 -6.805 6.16 1 89.56 627 ILE A CA 1
ATOM 5033 C C . ILE A 1 627 ? 8.875 -7.645 6.301 1 89.56 627 ILE A C 1
ATOM 5035 O O . ILE A 1 627 ? 9.938 -7.254 5.82 1 89.56 627 ILE A O 1
ATOM 5039 N N . ARG A 1 628 ? 8.695 -8.75 6.918 1 91.88 628 ARG A N 1
ATOM 5040 C CA . ARG A 1 628 ? 9.852 -9.578 7.238 1 91.88 628 ARG A CA 1
ATOM 5041 C C . ARG A 1 628 ? 10.344 -10.336 6.008 1 91.88 628 ARG A C 1
ATOM 5043 O O . ARG A 1 628 ? 11.547 -10.484 5.805 1 91.88 628 ARG A O 1
ATOM 5050 N N . PHE A 1 629 ? 9.445 -10.766 5.066 1 95.56 629 PHE A N 1
ATOM 5051 C CA . PHE A 1 629 ? 9.859 -11.742 4.062 1 95.56 629 PHE A CA 1
ATOM 5052 C C . PHE A 1 629 ? 9.727 -11.156 2.66 1 95.56 629 PHE A C 1
ATOM 5054 O O . PHE A 1 629 ? 10.586 -11.383 1.806 1 95.56 629 PHE A O 1
ATOM 5061 N N . LEU A 1 630 ? 8.812 -10.352 2.355 1 94.56 630 LEU A N 1
ATOM 5062 C CA . LEU A 1 630 ? 8.438 -9.945 1.007 1 94.56 630 LEU A CA 1
ATOM 5063 C C . LEU A 1 630 ? 9.57 -9.188 0.331 1 94.56 630 LEU A C 1
ATOM 5065 O O . LEU A 1 630 ? 9.875 -9.43 -0.839 1 94.56 630 LEU A O 1
ATOM 5069 N N . PRO A 1 631 ? 10.258 -8.336 1.037 1 93.62 631 PRO A N 1
ATOM 5070 C CA . PRO A 1 631 ? 11.305 -7.57 0.358 1 93.62 631 PRO A CA 1
ATOM 5071 C C . PRO A 1 631 ? 12.422 -8.461 -0.195 1 93.62 631 PRO A C 1
ATOM 5073 O O . PRO A 1 631 ? 12.992 -8.156 -1.247 1 93.62 631 PRO A O 1
ATOM 5076 N N . THR A 1 632 ? 12.703 -9.5 0.45 1 93.56 632 THR A N 1
ATOM 5077 C CA . THR A 1 632 ? 13.766 -10.391 0.004 1 93.56 632 THR A CA 1
ATOM 5078 C C . THR A 1 632 ? 13.344 -11.156 -1.243 1 93.56 632 THR A C 1
ATOM 5080 O O . THR A 1 632 ? 14.195 -11.656 -1.988 1 93.56 632 THR A O 1
ATOM 5083 N N . PHE A 1 633 ? 12.07 -11.242 -1.526 1 93.81 633 PHE A N 1
ATOM 5084 C CA . PHE A 1 633 ? 11.578 -11.891 -2.736 1 93.81 633 PHE A CA 1
ATOM 5085 C C . PHE A 1 633 ? 11.562 -10.914 -3.906 1 93.81 633 PHE A C 1
ATOM 5087 O O . PHE A 1 633 ? 11.484 -11.328 -5.066 1 93.81 633 PHE A O 1
ATOM 5094 N N . GLN A 1 634 ? 11.734 -9.609 -3.58 1 89 634 GLN A N 1
ATOM 5095 C CA . GLN A 1 634 ? 11.656 -8.594 -4.629 1 89 634 GLN A CA 1
ATOM 5096 C C . GLN A 1 634 ? 13.039 -8.07 -4.992 1 89 634 GLN A C 1
ATOM 5098 O O . GLN A 1 634 ? 13.281 -7.68 -6.137 1 89 634 GLN A O 1
ATOM 5103 N N . SER A 1 635 ? 13.891 -8.062 -3.969 1 88.62 635 SER A N 1
ATOM 5104 C CA . SER A 1 635 ? 15.188 -7.453 -4.211 1 88.62 635 SER A CA 1
ATOM 5105 C C . SER A 1 635 ? 16.312 -8.305 -3.641 1 88.62 635 SER A C 1
ATOM 5107 O O . SER A 1 635 ? 16.094 -9.125 -2.748 1 88.62 635 SER A O 1
ATOM 5109 N N . LEU A 1 636 ? 17.453 -8.148 -4.266 1 91.94 636 LEU A N 1
ATOM 5110 C CA . LEU A 1 636 ? 18.672 -8.766 -3.754 1 91.94 636 LEU A CA 1
ATOM 5111 C C . LEU A 1 636 ? 19.375 -7.852 -2.758 1 91.94 636 LEU A C 1
ATOM 5113 O O . LEU A 1 636 ? 19.656 -6.691 -3.064 1 91.94 636 LEU A O 1
ATOM 5117 N N . SER A 1 637 ? 19.625 -8.391 -1.569 1 94.38 637 SER A N 1
ATOM 5118 C CA . SER A 1 637 ? 20.297 -7.59 -0.549 1 94.38 637 SER A CA 1
ATOM 5119 C C . SER A 1 637 ? 21.734 -7.285 -0.943 1 94.38 637 SER A C 1
ATOM 5121 O O . SER A 1 637 ? 22.375 -8.086 -1.626 1 94.38 637 SER A O 1
ATOM 5123 N N . ILE A 1 638 ? 22.219 -6.164 -0.542 1 95.31 638 ILE A N 1
ATOM 5124 C CA . ILE A 1 638 ? 23.562 -5.719 -0.886 1 95.31 638 ILE A CA 1
ATOM 5125 C C . ILE A 1 638 ? 24.594 -6.664 -0.274 1 95.31 638 ILE A C 1
ATOM 5127 O O . ILE A 1 638 ? 25.609 -6.992 -0.91 1 95.31 638 ILE A O 1
ATOM 5131 N N . GLN A 1 639 ? 24.344 -7.121 0.895 1 94.25 639 GLN A N 1
ATOM 5132 C CA . GLN A 1 639 ? 25.25 -8.062 1.54 1 94.25 639 GLN A CA 1
ATOM 5133 C C . GLN A 1 639 ? 25.375 -9.352 0.727 1 94.25 639 GLN A C 1
ATOM 5135 O O . GLN A 1 639 ? 26.484 -9.828 0.492 1 94.25 639 GLN A O 1
ATOM 5140 N N . ASP A 1 640 ? 24.281 -9.906 0.285 1 93.69 640 ASP A N 1
ATOM 5141 C CA . ASP A 1 640 ? 24.297 -11.133 -0.506 1 93.69 640 ASP A CA 1
ATOM 5142 C C . ASP A 1 640 ? 24.953 -10.906 -1.864 1 93.69 640 ASP A C 1
ATOM 5144 O O . ASP A 1 640 ? 25.641 -11.781 -2.379 1 93.69 640 ASP A O 1
ATOM 5148 N N . ALA A 1 641 ? 24.719 -9.742 -2.434 1 93.75 641 ALA A N 1
ATOM 5149 C CA . ALA A 1 641 ? 25.312 -9.414 -3.723 1 93.75 641 ALA A CA 1
ATOM 5150 C C . ALA A 1 641 ? 26.844 -9.391 -3.623 1 93.75 641 ALA A C 1
ATOM 5152 O O . ALA A 1 641 ? 27.531 -9.961 -4.465 1 93.75 641 ALA A O 1
ATOM 5153 N N . VAL A 1 642 ? 27.359 -8.781 -2.564 1 93.81 642 VAL A N 1
ATOM 5154 C CA . VAL A 1 642 ? 28.812 -8.656 -2.381 1 93.81 642 VAL A CA 1
ATOM 5155 C C . VAL A 1 642 ? 29.406 -10.023 -2.08 1 93.81 642 VAL A C 1
ATOM 5157 O O . VAL A 1 642 ? 30.469 -10.375 -2.611 1 93.81 642 VAL A O 1
ATOM 5160 N N . GLU A 1 643 ? 28.734 -10.781 -1.233 1 92.44 643 GLU A N 1
ATOM 5161 C CA . GLU A 1 643 ? 29.219 -12.117 -0.91 1 92.44 643 GLU A CA 1
ATOM 5162 C C . GLU A 1 643 ? 29.281 -13 -2.154 1 92.44 643 GLU A C 1
ATOM 5164 O O . GLU A 1 643 ? 30.234 -13.766 -2.336 1 92.44 643 GLU A O 1
ATOM 5169 N N . ASN A 1 644 ? 28.297 -12.906 -3.002 1 91.56 644 ASN A N 1
ATOM 5170 C CA . ASN A 1 644 ? 28.266 -13.672 -4.242 1 91.56 644 ASN A CA 1
ATOM 5171 C C . ASN A 1 644 ? 29.344 -13.188 -5.219 1 91.56 644 ASN A C 1
ATOM 5173 O O . ASN A 1 644 ? 29.891 -13.977 -5.988 1 91.56 644 ASN A O 1
ATOM 5177 N N . ASP A 1 645 ? 29.609 -11.898 -5.23 1 91.5 645 ASP A N 1
ATOM 5178 C CA . ASP A 1 645 ? 30.656 -11.344 -6.078 1 91.5 645 ASP A CA 1
ATOM 5179 C C . ASP A 1 645 ? 32.031 -11.852 -5.648 1 91.5 645 ASP A C 1
ATOM 5181 O O . ASP A 1 645 ? 32.906 -12.094 -6.488 1 91.5 645 ASP A O 1
ATOM 5185 N N . GLU A 1 646 ? 32.219 -12 -4.355 1 90.5 646 GLU A N 1
ATOM 5186 C CA . GLU A 1 646 ? 33.5 -12.469 -3.824 1 90.5 646 GLU A CA 1
ATOM 5187 C C . GLU A 1 646 ? 33.719 -13.938 -4.172 1 90.5 646 GLU A C 1
ATOM 5189 O O . GLU A 1 646 ? 34.875 -14.367 -4.328 1 90.5 646 GLU A O 1
ATOM 5194 N N . LEU A 1 647 ? 32.688 -14.578 -4.316 1 86.5 647 LEU A N 1
ATOM 5195 C CA . LEU A 1 647 ? 32.812 -16 -4.637 1 86.5 647 LEU A CA 1
ATOM 5196 C C . LEU A 1 647 ? 33.125 -16.203 -6.117 1 86.5 647 LEU A C 1
ATOM 5198 O O . LEU A 1 647 ? 33.656 -17.234 -6.504 1 86.5 647 LEU A O 1
ATOM 5202 N N . ASP A 1 648 ? 32.656 -15.328 -7 1 78.75 648 ASP A N 1
ATOM 5203 C CA . ASP A 1 648 ? 32.781 -15.508 -8.445 1 78.75 648 ASP A CA 1
ATOM 5204 C C . ASP A 1 648 ? 34.094 -14.891 -8.945 1 78.75 648 ASP A C 1
ATOM 5206 O O . ASP A 1 648 ? 34.594 -13.938 -8.352 1 78.75 648 ASP A O 1
ATOM 5210 N N . GLU A 1 649 ? 35.031 -15.594 -9.68 1 62.41 649 GLU A N 1
ATOM 5211 C CA . GLU A 1 649 ? 36.125 -14.984 -10.414 1 62.41 649 GLU A CA 1
ATOM 5212 C C . GLU A 1 649 ? 35.594 -14.062 -11.516 1 62.41 649 GLU A C 1
ATOM 5214 O O . GLU A 1 649 ? 35 -14.531 -12.492 1 62.41 649 GLU A O 1
ATOM 5219 N N . MET A 1 650 ? 35.188 -12.727 -11.32 1 60.75 650 MET A N 1
ATOM 5220 C CA . MET A 1 650 ? 34.312 -11.695 -11.883 1 60.75 650 MET A CA 1
ATOM 5221 C C . MET A 1 650 ? 34.531 -11.555 -13.383 1 60.75 650 MET A C 1
ATOM 5223 O O . MET A 1 650 ? 33.562 -11.336 -14.141 1 60.75 650 MET A O 1
ATOM 5227 N N . GLU A 1 651 ? 35.594 -11.695 -14.023 1 61.47 651 GLU A N 1
ATOM 5228 C CA . GLU A 1 651 ? 35.875 -11.125 -15.336 1 61.47 651 GLU A CA 1
ATOM 5229 C C . GLU A 1 651 ? 35.031 -11.789 -16.422 1 61.47 651 GLU A C 1
ATOM 5231 O O . GLU A 1 651 ? 34.469 -11.109 -17.266 1 61.47 651 GLU A O 1
ATOM 5236 N N . ASP A 1 652 ? 34.656 -13.008 -16.359 1 68.81 652 ASP A N 1
ATOM 5237 C CA . ASP A 1 652 ? 34.125 -13.664 -17.547 1 68.81 652 ASP A CA 1
ATOM 5238 C C . ASP A 1 652 ? 32.594 -13.719 -17.484 1 68.81 652 ASP A C 1
ATOM 5240 O O . ASP A 1 652 ? 31.922 -13.812 -18.516 1 68.81 652 ASP A O 1
ATOM 5244 N N . SER A 1 653 ? 32 -13.328 -16.406 1 76.75 653 SER A N 1
ATOM 5245 C CA . SER A 1 653 ? 30.578 -13.586 -16.203 1 76.75 653 SER A CA 1
ATOM 5246 C C . SER A 1 653 ? 29.734 -12.438 -16.75 1 76.75 653 SER A C 1
ATOM 5248 O O . SER A 1 653 ? 28.688 -12.672 -17.344 1 76.75 653 SER A O 1
ATOM 5250 N N . PHE A 1 654 ? 30.266 -11.25 -16.75 1 78.81 654 PHE A N 1
ATOM 5251 C CA . PHE A 1 654 ? 29.438 -10.125 -17.188 1 78.81 654 PHE A CA 1
ATOM 5252 C C . PHE A 1 654 ? 29.484 -9.984 -18.703 1 78.81 654 PHE A C 1
ATOM 5254 O O . PHE A 1 654 ? 28.547 -9.477 -19.312 1 78.81 654 PHE A O 1
ATOM 5261 N N . ASP A 1 655 ? 30.516 -10.445 -19.375 1 80.44 655 ASP A N 1
ATOM 5262 C CA . ASP A 1 655 ? 30.547 -10.406 -20.828 1 80.44 655 ASP A CA 1
ATOM 5263 C C . ASP A 1 655 ? 29.547 -11.383 -21.438 1 80.44 655 ASP A C 1
ATOM 5265 O O . ASP A 1 655 ? 28.891 -11.07 -22.422 1 80.44 655 ASP A O 1
ATOM 5269 N N . LYS A 1 656 ? 29.453 -12.438 -20.828 1 81.81 656 LYS A N 1
ATOM 5270 C CA . LYS A 1 656 ? 28.484 -13.438 -21.281 1 81.81 656 LYS A CA 1
ATOM 5271 C C . LYS A 1 656 ? 27.047 -12.961 -21.078 1 81.81 656 LYS A C 1
ATOM 5273 O O . LYS A 1 656 ? 26.172 -13.234 -21.906 1 81.81 656 LYS A O 1
ATOM 5278 N N . ALA A 1 657 ? 26.906 -12.219 -20.031 1 85.31 657 ALA A N 1
ATOM 5279 C CA . ALA A 1 657 ? 25.578 -11.711 -19.703 1 85.31 657 ALA A CA 1
ATOM 5280 C C . ALA A 1 657 ? 25.094 -10.734 -20.781 1 85.31 657 ALA A C 1
ATOM 5282 O O . ALA A 1 657 ? 23.906 -10.711 -21.125 1 85.31 657 ALA A O 1
ATOM 5283 N N . THR A 1 658 ? 25.953 -10.031 -21.328 1 83.75 658 THR A N 1
ATOM 5284 C CA . THR A 1 658 ? 25.594 -9.055 -22.359 1 83.75 658 THR A CA 1
ATOM 5285 C C . THR A 1 658 ? 25.125 -9.742 -23.625 1 83.75 658 THR A C 1
ATOM 5287 O O . THR A 1 658 ? 24.188 -9.273 -24.297 1 83.75 658 THR A O 1
ATOM 5290 N N . GLU A 1 659 ? 25.609 -10.844 -23.875 1 84.69 659 GLU A N 1
ATOM 5291 C CA . GLU A 1 659 ? 25.297 -11.539 -25.125 1 84.69 659 GLU A CA 1
ATOM 5292 C C . GLU A 1 659 ? 23.984 -12.32 -25 1 84.69 659 GLU A C 1
ATOM 5294 O O . GLU A 1 659 ? 23.312 -12.555 -26.016 1 84.69 659 GLU A O 1
ATOM 5299 N N . GLU A 1 660 ? 23.672 -12.617 -23.891 1 88.19 660 GLU A N 1
ATOM 5300 C CA . GLU A 1 660 ? 22.484 -13.445 -23.688 1 88.19 660 GLU A CA 1
ATOM 5301 C C . GLU A 1 660 ? 21.203 -12.617 -23.859 1 88.19 660 GLU A C 1
ATOM 5303 O O . GLU A 1 660 ? 20.141 -13.164 -24.188 1 88.19 660 GLU A O 1
ATOM 5308 N N . TYR A 1 661 ? 21.234 -11.344 -23.625 1 90.38 661 TYR A N 1
ATOM 5309 C CA . TYR A 1 661 ? 20.062 -10.492 -23.766 1 90.38 661 TYR A CA 1
ATOM 5310 C C . TYR A 1 661 ? 20 -9.883 -25.172 1 90.38 661 TYR A C 1
ATO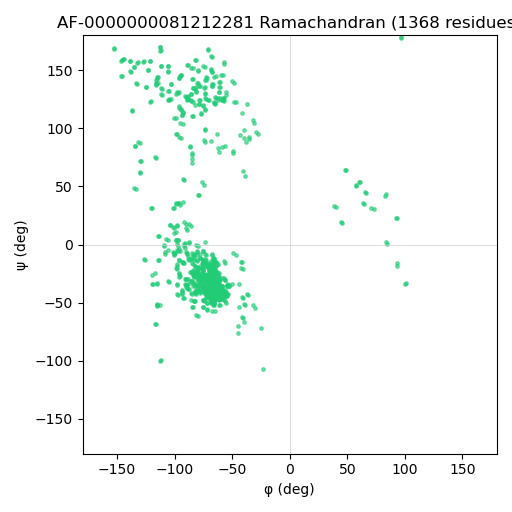M 5312 O O . TYR A 1 661 ? 20.016 -8.664 -25.328 1 90.38 661 TYR A O 1
ATOM 5320 N N . ARG A 1 662 ? 20.016 -10.781 -26.156 1 85.31 662 ARG A N 1
ATOM 5321 C CA . ARG A 1 662 ? 19.875 -10.359 -27.547 1 85.31 662 ARG A CA 1
ATOM 5322 C C . ARG A 1 662 ? 18.5 -10.695 -28.078 1 85.31 662 ARG A C 1
ATOM 5324 O O . ARG A 1 662 ? 18 -11.805 -27.891 1 85.31 662 ARG A O 1
ATOM 5331 N N . GLN A 1 663 ? 17.953 -9.703 -28.688 1 86.44 663 GLN A N 1
ATOM 5332 C CA . GLN A 1 663 ? 16.625 -9.898 -29.266 1 86.44 663 GLN A CA 1
ATOM 5333 C C . GLN A 1 663 ? 16.641 -10.992 -30.328 1 86.44 663 GLN A C 1
ATOM 5335 O O . GLN A 1 663 ? 17.594 -11.086 -31.109 1 86.44 663 GLN A O 1
ATOM 5340 N N . PRO A 1 664 ? 15.602 -11.766 -30.297 1 79.94 664 PRO A N 1
ATOM 5341 C CA . PRO A 1 664 ? 15.547 -12.844 -31.281 1 79.94 664 PRO A CA 1
ATOM 5342 C C . PRO A 1 664 ? 15.523 -12.328 -32.719 1 79.94 664 PRO A C 1
ATOM 5344 O O . PRO A 1 664 ? 16.031 -13 -33.625 1 79.94 664 PRO A O 1
ATOM 5347 N N . CYS A 1 665 ? 15.055 -11.109 -32.906 1 78.12 665 CYS A N 1
ATOM 5348 C CA . CYS A 1 665 ? 14.961 -10.562 -34.281 1 78.12 665 CYS A CA 1
ATOM 5349 C C . CYS A 1 665 ? 16.328 -10.156 -34.781 1 78.12 665 CYS A C 1
ATOM 5351 O O . CYS A 1 665 ? 16.516 -9.984 -36 1 78.12 665 CYS A O 1
ATOM 5353 N N . LEU A 1 666 ? 17.234 -10.047 -33.875 1 78.06 666 LEU A N 1
ATOM 5354 C CA . LEU A 1 666 ? 18.562 -9.578 -34.281 1 78.06 666 LEU A CA 1
ATOM 5355 C C . LEU A 1 666 ? 19.516 -10.758 -34.5 1 78.06 666 LEU A C 1
ATOM 5357 O O . LEU A 1 666 ? 20.656 -10.57 -34.906 1 78.06 666 LEU A O 1
ATOM 5361 N N . ARG A 1 667 ? 18.938 -11.93 -34.25 1 78.06 667 ARG A N 1
ATOM 5362 C CA . ARG A 1 667 ? 19.75 -13.117 -34.5 1 78.06 667 ARG A CA 1
ATOM 5363 C C . ARG A 1 667 ? 19.766 -13.461 -35.969 1 78.06 667 ARG A C 1
ATOM 5365 O O . ARG A 1 667 ? 18.766 -13.32 -36.656 1 78.06 667 ARG A O 1
ATOM 5372 N N . PRO A 1 668 ? 20.906 -13.82 -36.406 1 73.44 668 PRO A N 1
ATOM 5373 C CA . PRO A 1 668 ? 21 -14.156 -37.812 1 73.44 668 PRO A CA 1
ATOM 5374 C C . PRO A 1 668 ? 20.141 -15.352 -38.188 1 73.44 668 PRO A C 1
ATOM 5376 O O . PRO A 1 668 ? 20.031 -16.312 -37.438 1 73.44 668 PRO A O 1
ATOM 5379 N N . VAL A 1 669 ? 19.25 -15.172 -39.219 1 68.25 669 VAL A N 1
ATOM 5380 C CA . VAL A 1 669 ? 18.375 -16.234 -39.688 1 68.25 669 VAL A CA 1
ATOM 5381 C C . VAL A 1 669 ? 19.188 -17.234 -40.5 1 68.25 669 VAL A C 1
ATOM 5383 O O . VAL A 1 669 ? 19.859 -16.859 -41.469 1 68.25 669 VAL A O 1
ATOM 5386 N N . SER A 1 670 ? 19.797 -18.312 -39.906 1 60.72 670 SER A N 1
ATOM 5387 C CA . SER A 1 670 ? 20.453 -19.312 -40.719 1 60.72 670 SER A CA 1
ATOM 5388 C C . SER A 1 670 ? 19.469 -20.375 -41.219 1 60.72 670 SER A C 1
ATOM 5390 O O . SER A 1 670 ? 19 -21.188 -40.438 1 60.72 670 SER A O 1
ATOM 5392 N N . PHE A 1 671 ? 18.594 -20.062 -42.094 1 56.41 671 PHE A N 1
ATOM 5393 C CA . PHE A 1 671 ? 17.766 -21.141 -42.625 1 56.41 671 PHE A CA 1
ATOM 5394 C C . PHE A 1 671 ? 18.625 -22.203 -43.281 1 56.41 671 PHE A C 1
ATOM 5396 O O . PHE A 1 671 ? 18.156 -23.297 -43.594 1 56.41 671 PHE A O 1
ATOM 5403 N N . MET A 1 672 ? 19.75 -21.938 -43.969 1 41.75 672 MET A N 1
ATOM 5404 C CA . MET A 1 672 ? 20.531 -22.969 -44.688 1 41.75 672 MET A CA 1
ATOM 5405 C C . MET A 1 672 ? 21.078 -24 -43.688 1 41.75 672 MET A C 1
ATOM 5407 O O . MET A 1 672 ? 21.75 -23.625 -42.719 1 41.75 672 MET A O 1
ATOM 5411 N N . GLU A 1 673 ? 20.359 -25.109 -43.5 1 38.06 673 GLU A N 1
ATOM 5412 C CA . GLU A 1 673 ? 20.859 -26.312 -42.844 1 38.06 673 GLU A CA 1
ATOM 5413 C C . GLU A 1 673 ? 22.359 -26.438 -43 1 38.06 673 GLU A C 1
ATOM 5415 O O . GLU A 1 673 ? 22.875 -26.422 -44.125 1 38.06 673 GLU A O 1
ATOM 5420 N N . PRO A 1 674 ? 23.312 -26.141 -42.344 1 34.81 674 PRO A N 1
ATOM 5421 C CA . PRO A 1 674 ? 24.484 -26.938 -42.719 1 34.81 674 PRO A CA 1
ATOM 5422 C C . PRO A 1 674 ? 24.125 -28.391 -43.062 1 34.81 674 PRO A C 1
ATOM 5424 O O . PRO A 1 674 ? 23.141 -28.922 -42.531 1 34.81 674 PRO A O 1
ATOM 5427 N N . ASP A 1 675 ? 24.359 -29.047 -44.281 1 30.39 675 ASP A N 1
ATOM 5428 C CA . ASP A 1 675 ? 24.25 -30.453 -44.656 1 30.39 675 ASP A CA 1
ATOM 5429 C C . ASP A 1 675 ? 24.359 -31.359 -43.438 1 30.39 675 ASP A C 1
ATOM 5431 O O . ASP A 1 675 ? 23.5 -32.219 -43.219 1 30.39 675 ASP A O 1
ATOM 5435 N N . SER A 1 676 ? 25.656 -32.094 -43.375 1 29.95 676 SER A N 1
ATOM 5436 C CA . SER A 1 676 ? 26.062 -33.438 -43 1 29.95 676 SER A CA 1
ATOM 5437 C C . SER A 1 676 ? 25.859 -33.656 -41.5 1 29.95 676 SER A C 1
ATOM 5439 O O . SER A 1 676 ? 25.703 -34.812 -41.062 1 29.95 676 SER A O 1
ATOM 5441 N N . SER A 1 677 ? 26.422 -32.875 -40.562 1 29.17 677 SER A N 1
ATOM 5442 C CA . SER A 1 677 ? 26.781 -33.656 -39.375 1 29.17 677 SER A CA 1
ATOM 5443 C C . SER A 1 677 ? 25.547 -34.031 -38.562 1 29.17 677 SER A C 1
ATOM 5445 O O . SER A 1 677 ? 25.672 -34.562 -37.469 1 29.17 677 SER A O 1
ATOM 5447 N N . LEU A 1 678 ? 24.438 -33.406 -38.75 1 28.22 678 LEU A N 1
ATOM 5448 C CA . LEU A 1 678 ? 23.359 -34 -37.969 1 28.22 678 LEU A CA 1
ATOM 5449 C C . LEU A 1 678 ? 22.938 -35.344 -38.594 1 28.22 678 LEU A C 1
ATOM 5451 O O . LEU A 1 678 ? 21.859 -35.844 -38.25 1 28.22 678 LEU A O 1
ATOM 5455 N N . TYR A 1 679 ? 23.641 -35.812 -39.719 1 27.53 679 TYR A N 1
ATOM 5456 C CA . TYR A 1 679 ? 23.297 -37.156 -40.219 1 27.53 679 TYR A CA 1
ATOM 5457 C C . TYR A 1 679 ? 23.391 -38.188 -39.094 1 27.53 679 TYR A C 1
ATOM 5459 O O . TYR A 1 679 ? 23.281 -39.406 -39.344 1 27.53 679 TYR A O 1
ATOM 5467 N N . GLN A 1 680 ? 24.266 -38.156 -38.094 1 27.48 680 GLN A N 1
ATOM 5468 C CA . GLN A 1 680 ? 24.406 -39.531 -37.656 1 27.48 680 GLN A CA 1
ATOM 5469 C C . GLN A 1 680 ? 23.047 -40.125 -37.281 1 27.48 680 GLN A C 1
ATOM 5471 O O . GLN A 1 680 ? 22.391 -39.656 -36.344 1 27.48 680 GLN A O 1
ATOM 5476 N N . PRO A 1 681 ? 22.281 -40.656 -38.281 1 27.34 681 PRO A N 1
ATOM 5477 C CA . PRO A 1 681 ? 21.156 -41.562 -38.031 1 27.34 681 PRO A CA 1
ATOM 5478 C C . PRO A 1 681 ? 21.406 -42.5 -36.844 1 27.34 681 PRO A C 1
ATOM 5480 O O . PRO A 1 681 ? 22.531 -43 -36.688 1 27.34 681 PRO A O 1
ATOM 5483 N N . LEU A 1 682 ? 21.031 -42.219 -35.625 1 24.7 682 LEU A N 1
ATOM 5484 C CA . LEU A 1 682 ? 21.047 -43.375 -34.75 1 24.7 682 LEU A CA 1
ATOM 5485 C C . LEU A 1 682 ? 20.641 -44.625 -35.531 1 24.7 682 LEU A C 1
ATOM 5487 O O . LEU A 1 682 ? 19.594 -44.656 -36.188 1 24.7 682 LEU A O 1
ATOM 5491 N N . ILE A 1 683 ? 21.609 -45.406 -36.156 1 24.72 683 ILE A N 1
ATOM 5492 C CA . ILE A 1 683 ? 21.594 -46.75 -36.75 1 24.72 683 ILE A CA 1
ATOM 5493 C C . ILE A 1 683 ? 20.578 -47.594 -35.969 1 24.72 683 ILE A C 1
ATOM 5495 O O . ILE A 1 683 ? 20.594 -47.656 -34.75 1 24.72 683 ILE A O 1
ATOM 5499 N N . THR A 1 684 ? 19.422 -47.875 -36.594 1 22.06 684 THR A N 1
ATOM 5500 C CA . THR A 1 684 ? 18.5 -49 -36.375 1 22.06 684 THR A CA 1
ATOM 5501 C C . THR A 1 684 ? 19.281 -50.281 -36.094 1 22.06 684 THR A C 1
ATOM 5503 O O . THR A 1 684 ? 20.031 -50.75 -36.969 1 22.06 684 THR A O 1
ATOM 5506 N N . SER A 1 685 ? 20.125 -50.438 -35.094 1 20.47 685 SER A N 1
ATOM 5507 C CA . SER A 1 685 ? 20.438 -51.844 -34.906 1 20.47 685 SER A CA 1
ATOM 5508 C C . SER A 1 685 ? 19.188 -52.719 -35.094 1 20.47 685 SER A C 1
ATOM 5510 O O . SER A 1 685 ? 18.172 -52.5 -34.438 1 20.47 685 SER A O 1
ATOM 5512 N N . LEU A 1 686 ? 19.047 -53.156 -36.375 1 19.02 686 LEU A N 1
ATOM 5513 C CA . LEU A 1 686 ? 18.453 -54.5 -36.531 1 19.02 686 LEU A CA 1
ATOM 5514 C C . LEU A 1 686 ? 19.172 -55.5 -35.656 1 19.02 686 LEU A C 1
ATOM 5516 O O . LEU A 1 686 ? 20.391 -55.562 -35.594 1 19.02 686 LEU A O 1
ATOM 5520 N N . MET B 1 1 ? -33.062 25.609 9.531 1 56 1 MET B N 1
ATOM 5521 C CA . MET B 1 1 ? -32.75 26.719 10.414 1 56 1 MET B CA 1
ATOM 5522 C C . MET B 1 1 ? -33.312 28.031 9.875 1 56 1 MET B C 1
ATOM 5524 O O . MET B 1 1 ? -33.469 28.188 8.656 1 56 1 MET B O 1
ATOM 5528 N N . ASP B 1 2 ? -33.75 28.875 10.75 1 63.31 2 ASP B N 1
ATOM 5529 C CA . ASP B 1 2 ? -34.312 30.188 10.422 1 63.31 2 ASP B CA 1
ATOM 5530 C C . ASP B 1 2 ? -33.219 31.141 9.938 1 63.31 2 ASP B C 1
ATOM 5532 O O . ASP B 1 2 ? -32.094 31.094 10.406 1 63.31 2 ASP B O 1
ATOM 5536 N N . PRO B 1 3 ? -33.375 31.734 8.734 1 73.06 3 PRO B N 1
ATOM 5537 C CA . PRO B 1 3 ? -32.406 32.75 8.242 1 73.06 3 PRO B CA 1
ATOM 5538 C C . PRO B 1 3 ? -31.984 33.719 9.32 1 73.06 3 PRO B C 1
ATOM 5540 O O . PRO B 1 3 ? -30.859 34.25 9.281 1 73.06 3 PRO B O 1
ATOM 5543 N N . HIS B 1 4 ? -32.781 33.812 10.352 1 73.44 4 HIS B N 1
ATOM 5544 C CA . HIS B 1 4 ? -32.438 34.75 11.438 1 73.44 4 HIS B CA 1
ATOM 5545 C C . HIS B 1 4 ? -31.328 34.188 12.312 1 73.44 4 HIS B C 1
ATOM 5547 O O . HIS B 1 4 ? -30.5 34.938 12.812 1 73.44 4 HIS B O 1
ATOM 5553 N N . SER B 1 5 ? -31.328 32.938 12.383 1 74.81 5 SER B N 1
ATOM 5554 C CA . SER B 1 5 ? -30.281 32.312 13.172 1 74.81 5 SER B CA 1
ATOM 5555 C C . SER B 1 5 ? -28.922 32.438 12.492 1 74.81 5 SER B C 1
ATOM 5557 O O . SER B 1 5 ? -27.906 32.656 13.156 1 74.81 5 SER B O 1
ATOM 5559 N N . LEU B 1 6 ? -28.922 32.375 11.188 1 79.81 6 LEU B N 1
ATOM 5560 C CA . LEU B 1 6 ? -27.672 32.531 10.445 1 79.81 6 LEU B CA 1
ATOM 5561 C C . LEU B 1 6 ? -27.188 33.969 10.508 1 79.81 6 LEU B C 1
ATOM 5563 O O . LEU B 1 6 ? -25.984 34.219 10.656 1 79.81 6 LEU B O 1
ATOM 5567 N N . LEU B 1 7 ? -28.109 34.812 10.445 1 80.5 7 LEU B N 1
ATOM 5568 C CA . LEU B 1 7 ? -27.75 36.219 10.5 1 80.5 7 LEU B CA 1
ATOM 5569 C C . LEU B 1 7 ? -27.25 36.594 11.891 1 80.5 7 LEU B C 1
ATOM 5571 O O . LEU B 1 7 ? -26.312 37.406 12.023 1 80.5 7 LEU B O 1
ATOM 5575 N N . ALA B 1 8 ? -27.859 36.031 12.867 1 78.81 8 ALA B N 1
ATOM 5576 C CA . ALA B 1 8 ? -27.406 36.25 14.234 1 78.81 8 ALA B CA 1
ATOM 5577 C C . ALA B 1 8 ? -25.984 35.719 14.438 1 78.81 8 ALA B C 1
ATOM 5579 O O . ALA B 1 8 ? -25.141 36.375 15.031 1 78.81 8 ALA B O 1
ATOM 5580 N N . SER B 1 9 ? -25.781 34.562 13.93 1 81 9 SER B N 1
ATOM 5581 C CA . SER B 1 9 ? -24.469 33.938 14.055 1 81 9 SER B CA 1
ATOM 5582 C C . SER B 1 9 ? -23.422 34.75 13.297 1 81 9 SER B C 1
ATOM 5584 O O . SER B 1 9 ? -22.328 35 13.828 1 81 9 SER B O 1
ATOM 5586 N N . ALA B 1 10 ? -23.734 35.156 12.125 1 84.19 10 ALA B N 1
ATOM 5587 C CA . ALA B 1 10 ? -22.812 35.969 11.328 1 84.19 10 ALA B CA 1
ATOM 5588 C C . ALA B 1 10 ? -22.531 37.312 12 1 84.19 10 ALA B C 1
ATOM 5590 O O . ALA B 1 10 ? -21.391 37.75 12.047 1 84.19 10 ALA B O 1
ATOM 5591 N N . GLY B 1 11 ? -23.578 37.844 12.562 1 84.31 11 GLY B N 1
ATOM 5592 C CA . GLY B 1 11 ? -23.422 39.125 13.242 1 84.31 11 GLY B CA 1
ATOM 5593 C C . GLY B 1 11 ? -22.547 39.062 14.477 1 84.31 11 GLY B C 1
ATOM 5594 O O . GLY B 1 11 ? -21.672 39.875 14.68 1 84.31 11 GLY B O 1
ATOM 5595 N N . ILE B 1 12 ? -22.734 38.094 15.211 1 85.19 12 ILE B N 1
ATOM 5596 C CA . ILE B 1 12 ? -21.953 37.906 16.438 1 85.19 12 ILE B CA 1
ATOM 5597 C C . ILE B 1 12 ? -20.5 37.594 16.078 1 85.19 12 ILE B C 1
ATOM 5599 O O . ILE B 1 12 ? -19.578 38.188 16.656 1 85.19 12 ILE B O 1
ATOM 5603 N N . ASN B 1 13 ? -20.297 36.719 15.117 1 87.69 13 ASN B N 1
ATOM 5604 C CA . ASN B 1 13 ? -18.938 36.344 14.742 1 87.69 13 ASN B CA 1
ATOM 5605 C C . ASN B 1 13 ? -18.188 37.5 14.102 1 87.69 13 ASN B C 1
ATOM 5607 O O . ASN B 1 13 ? -17 37.719 14.383 1 87.69 13 ASN B O 1
ATOM 5611 N N . ILE B 1 14 ? -18.859 38.25 13.289 1 88.38 14 ILE B N 1
ATOM 5612 C CA . ILE B 1 14 ? -18.234 39.406 12.656 1 88.38 14 ILE B CA 1
ATOM 5613 C C . ILE B 1 14 ? -17.938 40.469 13.703 1 88.38 14 ILE B C 1
ATOM 5615 O O . ILE B 1 14 ? -16.859 41.062 13.711 1 88.38 14 ILE B O 1
ATOM 5619 N N . GLY B 1 15 ? -18.938 40.688 14.57 1 87.56 15 GLY B N 1
ATOM 5620 C CA . GLY B 1 15 ? -18.719 41.656 15.641 1 87.56 15 GLY B CA 1
ATOM 5621 C C . GLY B 1 15 ? -17.562 41.281 16.562 1 87.56 15 GLY B C 1
ATOM 5622 O O . GLY B 1 15 ? -16.719 42.125 16.859 1 87.56 15 GLY B O 1
ATOM 5623 N N . LEU B 1 16 ? -17.531 40.094 16.891 1 87.81 16 LEU B N 1
ATOM 5624 C CA . LEU B 1 16 ? -16.453 39.625 17.766 1 87.81 16 LEU B CA 1
ATOM 5625 C C . LEU B 1 16 ? -15.109 39.719 17.047 1 87.81 16 LEU B C 1
ATOM 5627 O O . LEU B 1 16 ? -14.109 40.062 17.656 1 87.81 16 LEU B O 1
ATOM 5631 N N . ALA B 1 17 ? -15.055 39.344 15.812 1 91.31 17 ALA B N 1
ATOM 5632 C CA . ALA B 1 17 ? -13.812 39.406 15.039 1 91.31 17 ALA B CA 1
ATOM 5633 C C . ALA B 1 17 ? -13.305 40.844 14.938 1 91.31 17 ALA B C 1
ATOM 5635 O O . ALA B 1 17 ? -12.109 41.094 15.109 1 91.31 17 ALA B O 1
ATOM 5636 N N . ILE B 1 18 ? -14.188 41.75 14.781 1 90.81 18 ILE B N 1
ATOM 5637 C CA . ILE B 1 18 ? -13.805 43.125 14.648 1 90.81 18 ILE B CA 1
ATOM 5638 C C . ILE B 1 18 ? -13.266 43.656 15.984 1 90.81 18 ILE B C 1
ATOM 5640 O O . ILE B 1 18 ? -12.234 44.344 16.016 1 90.81 18 ILE B O 1
ATOM 5644 N N . VAL B 1 19 ? -13.898 43.281 17 1 91.5 19 VAL B N 1
ATOM 5645 C CA . VAL B 1 19 ? -13.477 43.688 18.328 1 91.5 19 VAL B CA 1
ATOM 5646 C C . VAL B 1 19 ? -12.094 43.125 18.641 1 91.5 19 VAL B C 1
ATOM 5648 O O . VAL B 1 19 ? -11.211 43.844 19.125 1 91.5 19 VAL B O 1
ATOM 5651 N N . ILE B 1 20 ? -11.898 41.938 18.312 1 92.19 20 ILE B N 1
ATOM 5652 C CA . ILE B 1 20 ? -10.641 41.25 18.625 1 92.19 20 ILE B CA 1
ATOM 5653 C C . ILE B 1 20 ? -9.531 41.812 17.734 1 92.19 20 ILE B C 1
ATOM 5655 O O . ILE B 1 20 ? -8.406 42.031 18.203 1 92.19 20 ILE B O 1
ATOM 5659 N N . LEU B 1 21 ? -9.805 42.031 16.531 1 91.94 21 LEU B N 1
ATOM 5660 C CA . LEU B 1 21 ? -8.805 42.562 15.625 1 91.94 21 LEU B CA 1
ATOM 5661 C C . LEU B 1 21 ? -8.43 44 16.016 1 91.94 21 LEU B C 1
ATOM 5663 O O . LEU B 1 21 ? -7.27 44.406 15.883 1 91.94 21 LEU B O 1
ATOM 5667 N N . PHE B 1 22 ? -9.406 44.656 16.562 1 91.38 22 PHE B N 1
ATOM 5668 C CA . PHE B 1 22 ? -9.141 46 17.062 1 91.38 22 PHE B CA 1
ATOM 5669 C C . PHE B 1 22 ? -8.25 45.938 18.297 1 91.38 22 PHE B C 1
ATOM 5671 O O . PHE B 1 22 ? -7.312 46.719 18.422 1 91.38 22 PHE B O 1
ATOM 5678 N N . LEU B 1 23 ? -8.594 45.062 19.109 1 90.38 23 LEU B N 1
ATOM 5679 C CA . LEU B 1 23 ? -7.793 44.906 20.312 1 90.38 23 LEU B CA 1
ATOM 5680 C C . LEU B 1 23 ? -6.363 44.5 19.969 1 90.38 23 LEU B C 1
ATOM 5682 O O . LEU B 1 23 ? -5.41 45 20.578 1 90.38 23 LEU B O 1
ATOM 5686 N N . PHE B 1 24 ? -6.145 43.688 19.031 1 92.62 24 PHE B N 1
ATOM 5687 C CA . PHE B 1 24 ? -4.828 43.281 18.578 1 92.62 24 PHE B CA 1
ATOM 5688 C C . PHE B 1 24 ? -4.039 44.469 18.031 1 92.62 24 PHE B C 1
ATOM 5690 O O . PHE B 1 24 ? -2.855 44.625 18.328 1 92.62 24 PHE B O 1
ATOM 5697 N N . SER B 1 25 ? -4.73 45.219 17.266 1 89.38 25 SER B N 1
ATOM 5698 C CA . SER B 1 25 ? -4.062 46.375 16.641 1 89.38 25 SER B CA 1
ATOM 5699 C C . SER B 1 25 ? -3.549 47.344 17.672 1 89.38 25 SER B C 1
ATOM 5701 O O . SER B 1 25 ? -2.477 47.938 17.516 1 89.38 25 SER B O 1
ATOM 5703 N N . VAL B 1 26 ? -4.25 47.406 18.75 1 88.75 26 VAL B N 1
ATOM 5704 C CA . VAL B 1 26 ? -3.859 48.312 19.812 1 88.75 26 VAL B CA 1
ATOM 5705 C C . VAL B 1 26 ? -2.762 47.688 20.656 1 88.75 26 VAL B C 1
ATOM 5707 O O . VAL B 1 26 ? -1.771 48.344 21 1 88.75 26 VAL B O 1
ATOM 5710 N N . LEU B 1 27 ? -2.932 46.5 20.922 1 89.25 27 LEU B N 1
ATOM 5711 C CA . LEU B 1 27 ? -1.99 45.812 21.812 1 89.25 27 LEU B CA 1
ATOM 5712 C C . LEU B 1 27 ? -0.653 45.594 21.109 1 89.25 27 LEU B C 1
ATOM 5714 O O . LEU B 1 27 ? 0.393 45.531 21.766 1 89.25 27 LEU B O 1
ATOM 5718 N N . LYS B 1 28 ? -0.637 45.406 19.844 1 89.5 28 LYS B N 1
ATOM 5719 C CA . LYS B 1 28 ? 0.585 45.188 19.078 1 89.5 28 LYS B CA 1
ATOM 5720 C C . LYS B 1 28 ? 1.474 46.406 19.094 1 89.5 28 LYS B C 1
ATOM 5722 O O . LYS B 1 28 ? 2.697 46.312 18.969 1 89.5 28 LYS B O 1
ATOM 5727 N N . LYS B 1 29 ? 0.889 47.562 19.359 1 86.56 29 LYS B N 1
ATOM 5728 C CA . LYS B 1 29 ? 1.62 48.812 19.328 1 86.56 29 LYS B CA 1
ATOM 5729 C C . LYS B 1 29 ? 2.23 49.125 20.703 1 86.56 29 LYS B C 1
ATOM 5731 O O . LYS B 1 29 ? 3.051 50.031 20.828 1 86.56 29 LYS B O 1
ATOM 5736 N N . GLN B 1 30 ? 1.825 48.312 21.641 1 85.94 30 GLN B N 1
ATOM 5737 C CA . GLN B 1 30 ? 2.357 48.562 22.969 1 85.94 30 GLN B CA 1
ATOM 5738 C C . GLN B 1 30 ? 3.703 47.875 23.156 1 85.94 30 GLN B C 1
ATOM 5740 O O . GLN B 1 30 ? 3.848 46.688 22.844 1 85.94 30 GLN B O 1
ATOM 5745 N N . PRO B 1 31 ? 4.703 48.562 23.609 1 84.38 31 PRO B N 1
ATOM 5746 C CA . PRO B 1 31 ? 6.035 48 23.797 1 84.38 31 PRO B CA 1
ATOM 5747 C C . PRO B 1 31 ? 6.051 46.875 24.859 1 84.38 31 PRO B C 1
ATOM 5749 O O . PRO B 1 31 ? 6.898 45.969 24.797 1 84.38 31 PRO B O 1
ATOM 5752 N N . SER B 1 32 ? 5.129 46.938 25.719 1 83.31 32 SER B N 1
ATOM 5753 C CA . SER B 1 32 ? 5.086 45.938 26.766 1 83.31 32 SER B CA 1
ATOM 5754 C C . SER B 1 32 ? 4.727 44.562 26.188 1 83.31 32 SER B C 1
ATOM 5756 O O . SER B 1 32 ? 5.051 43.531 26.781 1 83.31 32 SER B O 1
ATOM 5758 N N . ASN B 1 33 ? 4.113 44.562 25.047 1 89 33 ASN B N 1
ATOM 5759 C CA . ASN B 1 33 ? 3.664 43.312 24.469 1 89 33 ASN B CA 1
ATOM 5760 C C . ASN B 1 33 ? 4.574 42.875 23.328 1 89 33 ASN B C 1
ATOM 5762 O O . ASN B 1 33 ? 4.227 41.969 22.562 1 89 33 ASN B O 1
ATOM 5766 N N . ALA B 1 34 ? 5.691 43.375 23.219 1 87.38 34 ALA B N 1
ATOM 5767 C CA . ALA B 1 34 ? 6.621 43.094 22.125 1 87.38 34 ALA B CA 1
ATOM 5768 C C . ALA B 1 34 ? 7.117 41.656 22.188 1 87.38 34 ALA B C 1
ATOM 5770 O O . ALA B 1 34 ? 7.281 41 21.156 1 87.38 34 ALA B O 1
ATOM 5771 N N . PRO B 1 35 ? 7.281 41.125 23.391 1 88.12 35 PRO B N 1
ATOM 5772 C CA . PRO B 1 35 ? 7.754 39.75 23.453 1 88.12 35 PRO B CA 1
ATOM 5773 C C . PRO B 1 35 ? 6.715 38.75 22.953 1 88.12 35 PRO B C 1
ATOM 5775 O O . PRO B 1 35 ? 7.059 37.625 22.609 1 88.12 35 PRO B O 1
ATOM 5778 N N . VAL B 1 36 ? 5.551 39.156 22.906 1 90.06 36 VAL B N 1
ATOM 5779 C CA . VAL B 1 36 ? 4.48 38.25 22.484 1 90.06 36 VAL B CA 1
ATOM 5780 C C . VAL B 1 36 ? 4.238 38.406 20.984 1 90.06 36 VAL B C 1
ATOM 5782 O O . VAL B 1 36 ? 4.117 37.406 20.266 1 90.06 36 VAL B O 1
ATOM 5785 N N . TYR B 1 37 ? 4.238 39.625 20.484 1 90.75 37 TYR B N 1
ATOM 5786 C CA . TYR B 1 37 ? 3.818 39.875 19.109 1 90.75 37 TYR B CA 1
ATOM 5787 C C . TYR B 1 37 ? 5.023 39.969 18.188 1 90.75 37 TYR B C 1
ATOM 5789 O O . TYR B 1 37 ? 4.891 39.875 16.969 1 90.75 37 TYR B O 1
ATOM 5797 N N . TYR B 1 38 ? 6.25 40.188 18.656 1 91.19 38 TYR B N 1
ATOM 5798 C CA . TYR B 1 38 ? 7.457 40.312 17.844 1 91.19 38 TYR B CA 1
ATOM 5799 C C . TYR B 1 38 ? 8.594 39.469 18.453 1 91.19 38 TYR B C 1
ATOM 5801 O O . TYR B 1 38 ? 9.719 39.969 18.562 1 91.19 38 TYR B O 1
ATOM 5809 N N . PRO B 1 39 ? 8.32 38.312 18.766 1 89.69 39 PRO B N 1
ATOM 5810 C CA . PRO B 1 39 ? 9.406 37.531 19.359 1 89.69 39 PRO B CA 1
ATOM 5811 C C . PRO B 1 39 ? 10.461 37.125 18.328 1 89.69 39 PRO B C 1
ATOM 5813 O O . PRO B 1 39 ? 11.648 37.031 18.672 1 89.69 39 PRO B O 1
ATOM 5816 N N . ARG B 1 40 ? 10.156 36.906 17.109 1 89.94 40 ARG B N 1
ATOM 5817 C CA . ARG B 1 40 ? 11.078 36.406 16.078 1 89.94 40 ARG B CA 1
ATOM 5818 C C . ARG B 1 40 ? 12.078 37.5 15.695 1 89.94 40 ARG B C 1
ATOM 5820 O O . ARG B 1 40 ? 13.289 37.281 15.75 1 89.94 40 ARG B O 1
ATOM 5827 N N . PRO B 1 41 ? 11.539 38.688 15.398 1 88.56 41 PRO B N 1
ATOM 5828 C CA . PRO B 1 41 ? 12.508 39.719 15.094 1 88.56 41 PRO B CA 1
ATOM 5829 C C . PRO B 1 41 ? 13.383 40.094 16.297 1 88.56 41 PRO B C 1
ATOM 5831 O O . PRO B 1 41 ? 14.555 40.438 16.125 1 88.56 41 PRO B O 1
ATOM 5834 N N . LEU B 1 42 ? 12.812 39.969 17.469 1 87.88 42 LEU B N 1
ATOM 5835 C CA . LEU B 1 42 ? 13.57 40.281 18.672 1 87.88 42 LEU B CA 1
ATOM 5836 C C . LEU B 1 42 ? 14.641 39.219 18.938 1 87.88 42 LEU B C 1
ATOM 5838 O O . LEU B 1 42 ? 15.727 39.562 19.422 1 87.88 42 LEU B O 1
ATOM 5842 N N . SER B 1 43 ? 14.344 38.062 18.594 1 86.31 43 SER B N 1
ATOM 5843 C CA . SER B 1 43 ? 15.32 36.969 18.766 1 86.31 43 SER B CA 1
ATOM 5844 C C . SER B 1 43 ? 16.484 37.125 17.797 1 86.31 43 SER B C 1
ATOM 5846 O O . SER B 1 43 ? 17.609 36.719 18.094 1 86.31 43 SER B O 1
ATOM 5848 N N . LYS B 1 44 ? 16.25 37.688 16.641 1 85.81 44 LYS B N 1
ATOM 5849 C CA . LYS B 1 44 ? 17.281 37.938 15.656 1 85.81 44 LYS B CA 1
ATOM 5850 C C . LYS B 1 44 ? 17.953 39.281 15.891 1 85.81 44 LYS B C 1
ATOM 5852 O O . LYS B 1 44 ? 18.719 39.75 15.047 1 85.81 44 LYS B O 1
ATOM 5857 N N . ARG B 1 45 ? 17.578 40.031 16.906 1 81.56 45 ARG B N 1
ATOM 5858 C CA . ARG B 1 45 ? 18.172 41.281 17.359 1 81.56 45 ARG B CA 1
ATOM 5859 C C . ARG B 1 45 ? 17.828 42.438 16.391 1 81.56 45 ARG B C 1
ATOM 5861 O O . ARG B 1 45 ? 18.672 43.281 16.125 1 81.56 45 ARG B O 1
ATOM 5868 N N . HIS B 1 46 ? 16.641 42.156 15.867 1 83.44 46 HIS B N 1
ATOM 5869 C CA . HIS B 1 46 ? 16.156 43.25 15.055 1 83.44 46 HIS B CA 1
ATOM 5870 C C . HIS B 1 46 ? 15.461 44.312 15.914 1 83.44 46 HIS B C 1
ATOM 5872 O O . HIS B 1 46 ? 14.719 43.969 16.844 1 83.44 46 HIS B O 1
ATOM 5878 N N . ARG B 1 47 ? 15.766 45.531 15.656 1 79.12 47 ARG B N 1
ATOM 5879 C CA . ARG B 1 47 ? 15.164 46.594 16.438 1 79.12 47 ARG B CA 1
ATOM 5880 C C . ARG B 1 47 ? 13.781 46.969 15.891 1 79.12 47 ARG B C 1
ATOM 5882 O O . ARG B 1 47 ? 13.602 47.125 14.68 1 79.12 47 ARG B O 1
ATOM 5889 N N . ILE B 1 48 ? 12.875 46.844 16.812 1 80.19 48 ILE B N 1
ATOM 5890 C CA . ILE B 1 48 ? 11.516 47.219 16.438 1 80.19 48 ILE B CA 1
ATOM 5891 C C . ILE B 1 48 ? 11.242 48.656 16.938 1 80.19 48 ILE B C 1
ATOM 5893 O O . ILE B 1 48 ? 11.547 48.969 18.094 1 80.19 48 ILE B O 1
ATOM 5897 N N . VAL B 1 49 ? 10.711 49.5 16.016 1 75.69 49 VAL B N 1
ATOM 5898 C CA . VAL B 1 49 ? 10.438 50.875 16.375 1 75.69 49 VAL B CA 1
ATOM 5899 C C . VAL B 1 49 ? 8.992 51.031 16.859 1 75.69 49 VAL B C 1
ATOM 5901 O O . VAL B 1 49 ? 8.055 50.656 16.156 1 75.69 49 VAL B O 1
ATOM 5904 N N . PHE B 1 50 ? 8.867 51.344 18.094 1 77.12 50 PHE B N 1
ATOM 5905 C CA . PHE B 1 50 ? 7.547 51.594 18.641 1 77.12 50 PHE B CA 1
ATOM 5906 C C . PHE B 1 50 ? 7.23 53.062 18.656 1 77.12 50 PHE B C 1
ATOM 5908 O O . PHE B 1 50 ? 8.141 53.906 18.688 1 77.12 50 PHE B O 1
ATOM 5915 N N . PRO B 1 51 ? 5.93 53.375 18.375 1 68.81 51 PRO B N 1
ATOM 5916 C CA . PRO B 1 51 ? 5.559 54.781 18.453 1 68.81 51 PRO B CA 1
ATOM 5917 C C . PRO B 1 51 ? 5.852 55.406 19.828 1 68.81 51 PRO B C 1
ATOM 5919 O O . PRO B 1 51 ? 5.98 54.656 20.812 1 68.81 51 PRO B O 1
ATOM 5922 N N . ARG B 1 52 ? 6.004 56.719 19.938 1 67 52 ARG B N 1
ATOM 5923 C CA . ARG B 1 52 ? 6.332 57.438 21.156 1 67 52 ARG B CA 1
ATOM 5924 C C . ARG B 1 52 ? 5.27 57.219 22.219 1 67 52 ARG B C 1
ATOM 5926 O O . ARG B 1 52 ? 4.074 57.156 21.922 1 67 52 ARG B O 1
ATOM 5933 N N . PRO B 1 53 ? 5.617 56.75 23.516 1 63.03 53 PRO B N 1
ATOM 5934 C CA . PRO B 1 53 ? 4.734 56.375 24.609 1 63.03 53 PRO B CA 1
ATOM 5935 C C . PRO B 1 53 ? 3.523 57.281 24.75 1 63.03 53 PRO B C 1
ATOM 5937 O O . PRO B 1 53 ? 2.426 56.844 25.062 1 63.03 53 PRO B O 1
ATOM 5940 N N . ARG B 1 54 ? 3.48 58.688 24.844 1 65 54 ARG B N 1
ATOM 5941 C CA . ARG B 1 54 ? 2.404 59.594 25.203 1 65 54 ARG B CA 1
ATOM 5942 C C . ARG B 1 54 ? 1.562 59.969 23.984 1 65 54 ARG B C 1
ATOM 5944 O O . ARG B 1 54 ? 0.712 60.844 24.047 1 65 54 ARG B O 1
ATOM 5951 N N . SER B 1 55 ? 1.691 59.156 22.922 1 64.88 55 SER B N 1
ATOM 5952 C CA . SER B 1 55 ? 0.97 59.594 21.734 1 64.88 55 SER B CA 1
ATOM 5953 C C . SER B 1 55 ? -0.391 58.906 21.641 1 64.88 55 SER B C 1
ATOM 5955 O O . SER B 1 55 ? -0.525 57.719 21.953 1 64.88 55 SER B O 1
ATOM 5957 N N . LEU B 1 56 ? -1.505 59.594 21.656 1 69.81 56 LEU B N 1
ATOM 5958 C CA . LEU B 1 56 ? -2.877 59.156 21.422 1 69.81 56 LEU B CA 1
ATOM 5959 C C . LEU B 1 56 ? -2.949 58.188 20.25 1 69.81 56 LEU B C 1
ATOM 5961 O O . LEU B 1 56 ? -3.881 57.406 20.141 1 69.81 56 LEU B O 1
ATOM 5965 N N . ALA B 1 57 ? -1.951 58.156 19.516 1 68.75 57 ALA B N 1
ATOM 5966 C CA . ALA B 1 57 ? -1.91 57.344 18.328 1 68.75 57 ALA B CA 1
ATOM 5967 C C . ALA B 1 57 ? -1.79 55.844 18.703 1 68.75 57 ALA B C 1
ATOM 5969 O O . ALA B 1 57 ? -2.193 54.969 17.922 1 68.75 57 ALA B O 1
ATOM 5970 N N . ARG B 1 58 ? -1.406 55.562 19.875 1 76.12 58 ARG B N 1
ATOM 5971 C CA . ARG B 1 58 ? -1.231 54.188 20.328 1 76.12 58 ARG B CA 1
ATOM 5972 C C . ARG B 1 58 ? -2.578 53.531 20.609 1 76.12 58 ARG B C 1
ATOM 5974 O O . ARG B 1 58 ? -2.689 52.312 20.594 1 76.12 58 ARG B O 1
ATOM 5981 N N . LEU B 1 59 ? -3.514 54.375 20.781 1 77.56 59 LEU B N 1
ATOM 5982 C CA . LEU B 1 59 ? -4.816 53.844 21.156 1 77.56 59 LEU B CA 1
ATOM 5983 C C . LEU B 1 59 ? -5.703 53.656 19.922 1 77.56 59 LEU B C 1
ATOM 5985 O O . LEU B 1 59 ? -6.758 53.031 20 1 77.56 59 LEU B O 1
ATOM 5989 N N . PHE B 1 60 ? -5.172 54.125 18.75 1 77.56 60 PHE B N 1
ATOM 5990 C CA . PHE B 1 60 ? -5.961 53.969 17.547 1 77.56 60 PHE B CA 1
ATOM 5991 C C . PHE B 1 60 ? -5.5 52.75 16.766 1 77.56 60 PHE B C 1
ATOM 5993 O O . PHE B 1 60 ? -4.297 52.5 16.609 1 77.56 60 PHE B O 1
ATOM 6000 N N . PRO B 1 61 ? -6.605 51.875 16.406 1 81 61 PRO B N 1
ATOM 6001 C CA . PRO B 1 61 ? -6.258 50.656 15.656 1 81 61 PRO B CA 1
ATOM 6002 C C . PRO B 1 61 ? -5.664 50.969 14.281 1 81 61 PRO B C 1
ATOM 6004 O O . PRO B 1 61 ? -6.07 51.938 13.633 1 81 61 PRO B O 1
ATOM 6007 N N . SER B 1 62 ? -4.453 50.406 13.977 1 79.5 62 SER B N 1
ATOM 6008 C CA . SER B 1 62 ? -3.836 50.531 12.656 1 79.5 62 SER B CA 1
ATOM 6009 C C . SER B 1 62 ? -3.949 49.219 11.883 1 79.5 62 SER B C 1
ATOM 6011 O O . SER B 1 62 ? -3.67 48.156 12.422 1 79.5 62 SER B O 1
ATOM 6013 N N . PHE B 1 63 ? -4.523 49.25 10.68 1 83.31 63 PHE B N 1
ATOM 6014 C CA . PHE B 1 63 ? -4.695 48.062 9.852 1 83.31 63 PHE B CA 1
ATOM 6015 C C . PHE B 1 63 ? -3.555 47.938 8.844 1 83.31 63 PHE B C 1
ATOM 6017 O O . PHE B 1 63 ? -3.732 47.375 7.77 1 83.31 63 PHE B O 1
ATOM 6024 N N . SER B 1 64 ? -2.428 48.312 9.258 1 82.62 64 SER B N 1
ATOM 6025 C CA . SER B 1 64 ? -1.28 48.281 8.359 1 82.62 64 SER B CA 1
ATOM 6026 C C . SER B 1 64 ? -0.777 46.844 8.172 1 82.62 64 SER B C 1
ATOM 6028 O O . SER B 1 64 ? -0.097 46.562 7.191 1 82.62 64 SER B O 1
ATOM 6030 N N . TRP B 1 65 ? -1.113 46.031 9.102 1 85.62 65 TRP B N 1
ATOM 6031 C CA . TRP B 1 65 ? -0.638 44.656 9.039 1 85.62 65 TRP B CA 1
ATOM 6032 C C . TRP B 1 65 ? -1.358 43.875 7.938 1 85.62 65 TRP B C 1
ATOM 6034 O O . TRP B 1 65 ? -0.845 42.875 7.438 1 85.62 65 TRP B O 1
ATOM 6044 N N . ILE B 1 66 ? -2.424 44.312 7.492 1 89.38 66 ILE B N 1
ATOM 6045 C CA . ILE B 1 66 ? -3.203 43.625 6.465 1 89.38 66 ILE B CA 1
ATOM 6046 C C . ILE B 1 66 ? -2.537 43.812 5.102 1 89.38 66 ILE B C 1
ATOM 6048 O O . ILE B 1 66 ? -2.193 42.844 4.434 1 89.38 66 ILE B O 1
ATOM 6052 N N . PRO B 1 67 ? -2.26 45.062 4.695 1 89.88 67 PRO B N 1
ATOM 6053 C CA . PRO B 1 67 ? -1.573 45.219 3.408 1 89.88 67 PRO B CA 1
ATOM 6054 C C . PRO B 1 67 ? -0.148 44.656 3.434 1 89.88 67 PRO B C 1
ATOM 6056 O O . PRO B 1 67 ? 0.353 44.188 2.412 1 89.88 67 PRO B O 1
ATOM 6059 N N . ARG B 1 68 ? 0.5 44.688 4.48 1 89.06 68 ARG B N 1
ATOM 6060 C CA . ARG B 1 68 ? 1.839 44.125 4.613 1 89.06 68 ARG B CA 1
ATOM 6061 C C . ARG B 1 68 ? 1.838 42.625 4.297 1 89.06 68 ARG B C 1
ATOM 6063 O O . ARG B 1 68 ? 2.781 42.125 3.691 1 89.06 68 ARG B O 1
ATOM 6070 N N . ALA B 1 69 ? 0.827 42.062 4.711 1 90.25 69 ALA B N 1
ATOM 6071 C CA . ALA B 1 69 ? 0.723 40.625 4.477 1 90.25 69 ALA B CA 1
ATOM 6072 C C . ALA B 1 69 ? 0.648 40.312 2.984 1 90.25 69 ALA B C 1
ATOM 6074 O O . ALA B 1 69 ? 1.167 39.281 2.529 1 90.25 69 ALA B O 1
ATOM 6075 N N . PHE B 1 70 ? 0.131 41.188 2.195 1 90.88 70 PHE B N 1
ATOM 6076 C CA . PHE B 1 70 ? -0.036 40.938 0.767 1 90.88 70 PHE B CA 1
ATOM 6077 C C . PHE B 1 70 ? 1.243 41.281 0.009 1 90.88 70 PHE B C 1
ATOM 6079 O O . PHE B 1 70 ? 1.406 40.875 -1.148 1 90.88 70 PHE B O 1
ATOM 6086 N N . HIS B 1 71 ? 2.172 41.844 0.667 1 91.5 71 HIS B N 1
ATOM 6087 C CA . HIS B 1 71 ? 3.41 42.25 0.006 1 91.5 71 HIS B CA 1
ATOM 6088 C C . HIS B 1 71 ? 4.492 41.188 0.186 1 91.5 71 HIS B C 1
ATOM 6090 O O . HIS B 1 71 ? 5.516 41.219 -0.502 1 91.5 71 HIS B O 1
ATOM 6096 N N . VAL B 1 72 ? 4.316 40.312 1.009 1 92.62 72 VAL B N 1
ATOM 6097 C CA . VAL B 1 72 ? 5.309 39.25 1.251 1 92.62 72 VAL B CA 1
ATOM 6098 C C . VAL B 1 72 ? 5.27 38.25 0.118 1 92.62 72 VAL B C 1
ATOM 6100 O O . VAL B 1 72 ? 4.23 37.625 -0.146 1 92.62 72 VAL B O 1
ATOM 6103 N N . SER B 1 73 ? 6.395 38.094 -0.585 1 94.12 73 SER B N 1
ATOM 6104 C CA . SER B 1 73 ? 6.473 37.156 -1.706 1 94.12 73 SER B CA 1
ATOM 6105 C C . SER B 1 73 ? 6.719 35.719 -1.223 1 94.12 73 SER B C 1
ATOM 6107 O O . SER B 1 73 ? 7.172 35.531 -0.096 1 94.12 73 SER B O 1
ATOM 6109 N N . GLU B 1 74 ? 6.406 34.781 -2.023 1 94.69 74 GLU B N 1
ATOM 6110 C CA . GLU B 1 74 ? 6.621 33.375 -1.702 1 94.69 74 GLU B CA 1
ATOM 6111 C C . GLU B 1 74 ? 8.109 33.062 -1.545 1 94.69 74 GLU B C 1
ATOM 6113 O O . GLU B 1 74 ? 8.492 32.25 -0.705 1 94.69 74 GLU B O 1
ATOM 6118 N N . ASP B 1 75 ? 8.938 33.688 -2.279 1 94.25 75 ASP B N 1
ATOM 6119 C CA . ASP B 1 75 ? 10.383 33.469 -2.211 1 94.25 75 ASP B CA 1
ATOM 6120 C C . ASP B 1 75 ? 10.953 33.938 -0.879 1 94.25 75 ASP B C 1
ATOM 6122 O O . ASP B 1 75 ? 11.859 33.312 -0.328 1 94.25 75 ASP B O 1
ATOM 6126 N N . GLU B 1 76 ? 10.344 35.031 -0.412 1 94.19 76 GLU B N 1
ATOM 6127 C CA . GLU B 1 76 ? 10.781 35.531 0.889 1 94.19 76 GLU B CA 1
ATOM 6128 C C . GLU B 1 76 ? 10.422 34.531 2.004 1 94.19 76 GLU B C 1
ATOM 6130 O O . GLU B 1 76 ? 11.227 34.281 2.902 1 94.19 76 GLU B O 1
ATOM 6135 N N . ILE B 1 77 ? 9.289 34.031 1.902 1 94.81 77 ILE B N 1
ATOM 6136 C CA . ILE B 1 77 ? 8.852 33.062 2.898 1 94.81 77 ILE B CA 1
ATOM 6137 C C . ILE B 1 77 ? 9.727 31.797 2.822 1 94.81 77 ILE B C 1
ATOM 6139 O O . ILE B 1 77 ? 10.125 31.25 3.852 1 94.81 77 ILE B O 1
ATOM 6143 N N . LEU B 1 78 ? 10.055 31.359 1.63 1 94.69 78 LEU B N 1
ATOM 6144 C CA . LEU B 1 78 ? 10.891 30.188 1.414 1 94.69 78 LEU B CA 1
ATOM 6145 C C . LEU B 1 78 ? 12.273 30.375 2.016 1 94.69 78 LEU B C 1
ATOM 6147 O O . LEU B 1 78 ? 12.812 29.469 2.654 1 94.69 78 LEU B O 1
ATOM 6151 N N . GLU B 1 79 ? 12.797 31.531 1.946 1 91.44 79 GLU B N 1
ATOM 6152 C CA . GLU B 1 79 ? 14.148 31.812 2.416 1 91.44 79 GLU B CA 1
ATOM 6153 C C . GLU B 1 79 ? 14.18 31.984 3.934 1 91.44 79 GLU B C 1
ATOM 6155 O O . GLU B 1 79 ? 15.117 31.516 4.594 1 91.44 79 GLU B O 1
ATOM 6160 N N . THR B 1 80 ? 13.094 32.562 4.461 1 89.62 80 THR B N 1
ATOM 6161 C CA . THR B 1 80 ? 13.141 32.906 5.875 1 89.62 80 THR B CA 1
ATOM 6162 C C . THR B 1 80 ? 12.547 31.781 6.73 1 89.62 80 THR B C 1
ATOM 6164 O O . THR B 1 80 ? 13.047 31.5 7.82 1 89.62 80 THR B O 1
ATOM 6167 N N . ASN B 1 81 ? 11.492 31.203 6.273 1 92.69 81 ASN B N 1
ATOM 6168 C CA . ASN B 1 81 ? 10.742 30.297 7.129 1 92.69 81 ASN B CA 1
ATOM 6169 C C . ASN B 1 81 ? 10.805 28.859 6.609 1 92.69 81 ASN B C 1
ATOM 6171 O O . ASN B 1 81 ? 10.477 27.922 7.332 1 92.69 81 ASN B O 1
ATOM 6175 N N . GLY B 1 82 ? 11.258 28.656 5.387 1 93.69 82 GLY B N 1
ATOM 6176 C CA . GLY B 1 82 ? 11.375 27.312 4.848 1 93.69 82 GLY B CA 1
ATOM 6177 C C . GLY B 1 82 ? 10.188 26.906 3.998 1 93.69 82 GLY B C 1
ATOM 6178 O O . GLY B 1 82 ? 9.25 27.688 3.822 1 93.69 82 GLY B O 1
ATOM 6179 N N . LEU B 1 83 ? 10.242 25.75 3.451 1 96.31 83 LEU B N 1
ATOM 6180 C CA . LEU B 1 83 ? 9.219 25.281 2.516 1 96.31 83 LEU B CA 1
ATOM 6181 C C . LEU B 1 83 ? 7.984 24.797 3.262 1 96.31 83 LEU B C 1
ATOM 6183 O O . LEU B 1 83 ? 6.863 24.906 2.76 1 96.31 83 LEU B O 1
ATOM 6187 N N . ASP B 1 84 ? 8.102 24.281 4.449 1 96.31 84 ASP B N 1
ATOM 6188 C CA . ASP B 1 84 ? 6.949 23.797 5.207 1 96.31 84 ASP B CA 1
ATOM 6189 C C . ASP B 1 84 ? 5.988 24.938 5.523 1 96.31 84 ASP B C 1
ATOM 6191 O O . ASP B 1 84 ? 4.77 24.781 5.434 1 96.31 84 ASP B O 1
ATOM 6195 N N . ALA B 1 85 ? 6.512 26.094 5.949 1 96.5 85 ALA B N 1
ATOM 6196 C CA . ALA B 1 85 ? 5.672 27.266 6.195 1 96.5 85 ALA B CA 1
ATOM 6197 C C . ALA B 1 85 ? 4.996 27.734 4.91 1 96.5 85 ALA B C 1
ATOM 6199 O O . ALA B 1 85 ? 3.822 28.125 4.922 1 96.5 85 ALA B O 1
ATOM 6200 N N . LEU B 1 86 ? 5.742 27.688 3.842 1 97.12 86 LEU B N 1
ATOM 6201 C CA . LEU B 1 86 ? 5.176 28.078 2.559 1 97.12 86 LEU B CA 1
ATOM 6202 C C . LEU B 1 86 ? 4.031 27.141 2.158 1 97.12 86 LEU B C 1
ATOM 6204 O O . LEU B 1 86 ? 3.051 27.578 1.556 1 97.12 86 LEU B O 1
ATOM 6208 N N . VAL B 1 87 ? 4.176 25.859 2.469 1 97.62 87 VAL B N 1
ATOM 6209 C CA . VAL B 1 87 ? 3.129 24.891 2.158 1 97.62 87 VAL B CA 1
ATOM 6210 C C . VAL B 1 87 ? 1.835 25.297 2.867 1 97.62 87 VAL B C 1
ATOM 6212 O O . VAL B 1 87 ? 0.748 25.172 2.295 1 97.62 87 VAL B O 1
ATOM 6215 N N . VAL B 1 88 ? 1.887 25.781 4.074 1 97.25 88 VAL B N 1
ATOM 6216 C CA . VAL B 1 88 ? 0.708 26.219 4.816 1 97.25 88 VAL B CA 1
ATOM 6217 C C . VAL B 1 88 ? 0.067 27.422 4.117 1 97.25 88 VAL B C 1
ATOM 6219 O O . VAL B 1 88 ? -1.153 27.469 3.943 1 97.25 88 VAL B O 1
ATOM 6222 N N . ILE B 1 89 ? 0.895 28.312 3.686 1 97.31 89 ILE B N 1
ATOM 6223 C CA . ILE B 1 89 ? 0.395 29.5 3.002 1 97.31 89 ILE B CA 1
ATOM 6224 C C . ILE B 1 89 ? -0.228 29.109 1.665 1 97.31 89 ILE B C 1
ATOM 6226 O O . ILE B 1 89 ? -1.281 29.625 1.286 1 97.31 89 ILE B O 1
ATOM 6230 N N . ARG B 1 90 ? 0.388 28.188 1.024 1 97.62 90 ARG B N 1
ATOM 6231 C CA . ARG B 1 90 ? -0.137 27.734 -0.258 1 97.62 90 ARG B CA 1
ATOM 6232 C C . ARG B 1 90 ? -1.438 26.953 -0.073 1 97.62 90 ARG B C 1
ATOM 6234 O O . ARG B 1 90 ? -2.27 26.906 -0.983 1 97.62 90 ARG B O 1
ATOM 6241 N N . LEU B 1 91 ? -1.582 26.344 1.042 1 98.06 91 LEU B N 1
ATOM 6242 C CA . LEU B 1 91 ? -2.85 25.703 1.36 1 98.06 91 LEU B CA 1
ATOM 6243 C C . LEU B 1 91 ? -3.982 26.719 1.415 1 98.06 91 LEU B C 1
ATOM 6245 O O . LEU B 1 91 ? -5.066 26.484 0.876 1 98.06 91 LEU B O 1
ATOM 6249 N N . PHE B 1 92 ? -3.73 27.906 2.012 1 97.88 92 PHE B N 1
ATOM 6250 C CA . PHE B 1 92 ? -4.719 28.969 2.051 1 97.88 92 PHE B CA 1
ATOM 6251 C C . PHE B 1 92 ? -4.98 29.531 0.654 1 97.88 92 PHE B C 1
ATOM 6253 O O . PHE B 1 92 ? -6.129 29.781 0.288 1 97.88 92 PHE B O 1
ATOM 6260 N N . LYS B 1 93 ? -3.945 29.656 -0.104 1 97.31 93 LYS B N 1
ATOM 6261 C CA . LYS B 1 93 ? -4.098 30.141 -1.473 1 97.31 93 LYS B CA 1
ATOM 6262 C C . LYS B 1 93 ? -4.898 29.156 -2.318 1 97.31 93 LYS B C 1
ATOM 6264 O O . LYS B 1 93 ? -5.695 29.562 -3.166 1 97.31 93 LYS B O 1
ATOM 6269 N N . PHE B 1 94 ? -4.613 27.906 -2.092 1 98 94 PHE B N 1
ATOM 6270 C CA . PHE B 1 94 ? -5.383 26.859 -2.77 1 98 94 PHE B CA 1
ATOM 6271 C C . PHE B 1 94 ? -6.871 27.016 -2.465 1 98 94 PHE B C 1
ATOM 6273 O O . PHE B 1 94 ? -7.703 26.953 -3.373 1 98 94 PHE B O 1
ATOM 6280 N N . GLY B 1 95 ? -7.188 27.203 -1.166 1 97.81 95 GLY B N 1
ATOM 6281 C CA . GLY B 1 95 ? -8.578 27.391 -0.778 1 97.81 95 GLY B CA 1
ATOM 6282 C C . GLY B 1 95 ? -9.219 28.594 -1.434 1 97.81 95 GLY B C 1
ATOM 6283 O O . GLY B 1 95 ? -10.352 28.516 -1.919 1 97.81 95 GLY B O 1
ATOM 6284 N N . ILE B 1 96 ? -8.508 29.672 -1.526 1 97.5 96 ILE B N 1
ATOM 6285 C CA . ILE B 1 96 ? -9.023 30.906 -2.111 1 97.5 96 ILE B CA 1
ATOM 6286 C C . ILE B 1 96 ? -9.305 30.703 -3.598 1 97.5 96 ILE B C 1
ATOM 6288 O O . ILE B 1 96 ? -10.391 31.031 -4.082 1 97.5 96 ILE B O 1
ATOM 6292 N N . ASN B 1 97 ? -8.383 30.141 -4.32 1 97.44 97 ASN B N 1
ATOM 6293 C CA . ASN B 1 97 ? -8.531 29.906 -5.754 1 97.44 97 ASN B CA 1
ATOM 6294 C C . ASN B 1 97 ? -9.656 28.938 -6.059 1 97.44 97 ASN B C 1
ATOM 6296 O O . ASN B 1 97 ? -10.453 29.172 -6.973 1 97.44 97 ASN B O 1
ATOM 6300 N N . PHE B 1 98 ? -9.695 27.906 -5.312 1 97.88 98 PHE B N 1
ATOM 6301 C CA . PHE B 1 98 ? -10.695 26.859 -5.555 1 97.88 98 PHE B CA 1
ATOM 6302 C C . PHE B 1 98 ? -12.094 27.391 -5.242 1 97.88 98 PHE B C 1
ATOM 6304 O O . PHE B 1 98 ? -13.008 27.25 -6.062 1 97.88 98 PHE B O 1
ATOM 6311 N N . PHE B 1 99 ? -12.297 28.047 -4.094 1 97.88 99 PHE B N 1
ATOM 6312 C CA . PHE B 1 99 ? -13.633 28.422 -3.658 1 97.88 99 PHE B CA 1
ATOM 6313 C C . PHE B 1 99 ? -14.078 29.719 -4.344 1 97.88 99 PHE B C 1
ATOM 6315 O O . PHE B 1 99 ? -15.273 30.031 -4.367 1 97.88 99 PHE B O 1
ATOM 6322 N N . ALA B 1 100 ? -13.141 30.484 -4.891 1 97.31 100 ALA B N 1
ATOM 6323 C CA . ALA B 1 100 ? -13.539 31.641 -5.707 1 97.31 100 ALA B CA 1
ATOM 6324 C C . ALA B 1 100 ? -14.297 31.188 -6.953 1 97.31 100 ALA B C 1
ATOM 6326 O O . ALA B 1 100 ? -15.367 31.719 -7.25 1 97.31 100 ALA B O 1
ATOM 6327 N N . VAL B 1 101 ? -13.781 30.188 -7.613 1 96.69 101 VAL B N 1
ATOM 6328 C CA . VAL B 1 101 ? -14.422 29.672 -8.82 1 96.69 101 VAL B CA 1
ATOM 6329 C C . VAL B 1 101 ? -15.703 28.938 -8.453 1 96.69 101 VAL B C 1
ATOM 6331 O O . VAL B 1 101 ? -16.734 29.094 -9.125 1 96.69 101 VAL B O 1
ATOM 6334 N N . CYS B 1 102 ? -15.641 28.156 -7.371 1 96.56 102 CYS B N 1
ATOM 6335 C CA . CYS B 1 102 ? -16.828 27.438 -6.938 1 96.56 102 CYS B CA 1
ATOM 6336 C C . CYS B 1 102 ? -17.938 28.422 -6.562 1 96.56 102 CYS B C 1
ATOM 6338 O O . CYS B 1 102 ? -19.125 28.141 -6.809 1 96.56 102 CYS B O 1
ATOM 6340 N N . SER B 1 103 ? -17.578 29.531 -5.914 1 95.69 103 SER B N 1
ATOM 6341 C CA . SER B 1 103 ? -18.562 30.531 -5.523 1 95.69 103 SER B CA 1
ATOM 6342 C C . SER B 1 103 ? -19.188 31.188 -6.742 1 95.69 103 SER B C 1
ATOM 6344 O O . SER B 1 103 ? -20.391 31.453 -6.758 1 95.69 103 SER B O 1
ATOM 6346 N N . CYS B 1 104 ? -18.484 31.422 -7.777 1 95.5 104 CYS B N 1
ATOM 6347 C CA . CYS B 1 104 ? -19.016 31.984 -9.008 1 95.5 104 CYS B CA 1
ATOM 6348 C C . CYS B 1 104 ? -20.031 31.047 -9.656 1 95.5 104 CYS B C 1
ATOM 6350 O O . CYS B 1 104 ? -21.125 31.469 -10.023 1 95.5 104 CYS B O 1
ATOM 6352 N N . VAL B 1 105 ? -19.703 29.797 -9.68 1 94.56 105 VAL B N 1
ATOM 6353 C CA . VAL B 1 105 ? -20.578 28.797 -10.273 1 94.56 105 VAL B CA 1
ATOM 6354 C C . VAL B 1 105 ? -21.797 28.594 -9.367 1 94.56 105 VAL B C 1
ATOM 6356 O O . VAL B 1 105 ? -22.938 28.484 -9.859 1 94.56 105 VAL B O 1
ATOM 6359 N N . GLY B 1 106 ? -21.562 28.578 -8.07 1 92.56 106 GLY B N 1
ATOM 6360 C CA . GLY B 1 106 ? -22.641 28.328 -7.121 1 92.56 106 GLY B CA 1
ATOM 6361 C C . GLY B 1 106 ? -23.641 29.469 -7.047 1 92.56 106 GLY B C 1
ATOM 6362 O O . GLY B 1 106 ? -24.844 29.25 -7.078 1 92.56 106 GLY B O 1
ATOM 6363 N N . LEU B 1 107 ? -23.219 30.719 -7.047 1 91.5 107 LEU B N 1
ATOM 6364 C CA . LEU B 1 107 ? -24.094 31.875 -6.863 1 91.5 107 LEU B CA 1
ATOM 6365 C C . LEU B 1 107 ? -24.75 32.281 -8.18 1 91.5 107 LEU B C 1
ATOM 6367 O O . LEU B 1 107 ? -25.906 32.688 -8.195 1 91.5 107 LEU B O 1
ATOM 6371 N N . LEU B 1 108 ? -24.125 31.984 -9.297 1 92.25 108 LEU B N 1
ATOM 6372 C CA . LEU B 1 108 ? -24.656 32.469 -10.578 1 92.25 108 LEU B CA 1
ATOM 6373 C C . LEU B 1 108 ? -25.516 31.391 -11.242 1 92.25 108 LEU B C 1
ATOM 6375 O O . LEU B 1 108 ? -26.453 31.719 -11.984 1 92.25 108 LEU B O 1
ATOM 6379 N N . ILE B 1 109 ? -25.234 30.172 -10.961 1 92.94 109 ILE B N 1
ATOM 6380 C CA . ILE B 1 109 ? -25.953 29.125 -11.688 1 92.94 109 ILE B CA 1
ATOM 6381 C C . ILE B 1 109 ? -26.828 28.328 -10.719 1 92.94 109 ILE B C 1
ATOM 6383 O O . ILE B 1 109 ? -28.062 28.312 -10.859 1 92.94 109 ILE B O 1
ATOM 6387 N N . LEU B 1 110 ? -26.281 27.844 -9.664 1 92.31 110 LEU B N 1
ATOM 6388 C CA . LEU B 1 110 ? -26.969 26.875 -8.82 1 92.31 110 LEU B CA 1
ATOM 6389 C C . LEU B 1 110 ? -28 27.578 -7.93 1 92.31 110 LEU B C 1
ATOM 6391 O O . LEU B 1 110 ? -29.109 27.078 -7.75 1 92.31 110 LEU B O 1
ATOM 6395 N N . LEU B 1 111 ? -27.656 28.719 -7.363 1 89.12 111 LEU B N 1
ATOM 6396 C CA . LEU B 1 111 ? -28.531 29.391 -6.418 1 89.12 111 LEU B CA 1
ATOM 6397 C C . LEU B 1 111 ? -29.812 29.844 -7.105 1 89.12 111 LEU B C 1
ATOM 6399 O O . LEU B 1 111 ? -30.922 29.594 -6.605 1 89.12 111 LEU B O 1
ATOM 6403 N N . PRO B 1 112 ? -29.734 30.406 -8.297 1 88.81 112 PRO B N 1
ATOM 6404 C CA . PRO B 1 112 ? -30.969 30.781 -8.984 1 88.81 112 PRO B CA 1
ATOM 6405 C C . PRO B 1 112 ? -31.812 29.578 -9.398 1 88.81 112 PRO B C 1
ATOM 6407 O O . PRO B 1 112 ? -33.031 29.656 -9.391 1 88.81 112 PRO B O 1
ATOM 6410 N N . ILE B 1 113 ? -31.219 28.547 -9.719 1 88.12 113 ILE B N 1
ATOM 6411 C CA . ILE B 1 113 ? -31.922 27.344 -10.117 1 88.12 113 ILE B CA 1
ATOM 6412 C C . ILE B 1 113 ? -32.625 26.734 -8.914 1 88.12 113 ILE B C 1
ATOM 6414 O O . ILE B 1 113 ? -33.781 26.281 -9.016 1 88.12 113 ILE B O 1
ATOM 6418 N N . ASN B 1 114 ? -31.984 26.688 -7.797 1 85.19 114 ASN B N 1
ATOM 6419 C CA . ASN B 1 114 ? -32.562 26.156 -6.578 1 85.19 114 ASN B CA 1
ATOM 6420 C C . ASN B 1 114 ? -33.75 27 -6.109 1 85.19 114 ASN B C 1
ATOM 6422 O O . ASN B 1 114 ? -34.75 26.469 -5.629 1 85.19 114 ASN B O 1
ATOM 6426 N N . PHE B 1 115 ? -33.625 28.312 -6.289 1 79.81 115 PHE B N 1
ATOM 6427 C CA . PHE B 1 115 ? -34.656 29.219 -5.828 1 79.81 115 PHE B CA 1
ATOM 6428 C C . PHE B 1 115 ? -35.812 29.266 -6.809 1 79.81 115 PHE B C 1
ATOM 6430 O O . PHE B 1 115 ? -36.969 29.484 -6.41 1 79.81 115 PHE B O 1
ATOM 6437 N N . GLY B 1 116 ? -35.594 29.219 -8.109 1 71.81 116 GLY B N 1
ATOM 6438 C CA . GLY B 1 116 ? -36.594 29.422 -9.133 1 71.81 116 GLY B CA 1
ATOM 6439 C C . GLY B 1 116 ? -37.562 28.25 -9.25 1 71.81 116 GLY B C 1
ATOM 6440 O O . GLY B 1 116 ? -38.656 28.406 -9.781 1 71.81 116 GLY B O 1
ATOM 6441 N N . VAL B 1 117 ? -37.156 27.031 -8.977 1 63.06 117 VAL B N 1
ATOM 6442 C CA . VAL B 1 117 ? -38.094 25.938 -9.195 1 63.06 117 VAL B CA 1
ATOM 6443 C C . VAL B 1 117 ? -39.125 25.906 -8.07 1 63.06 117 VAL B C 1
ATOM 6445 O O . VAL B 1 117 ? -38.812 25.516 -6.941 1 63.06 117 VAL B O 1
ATOM 6448 N N . GLN B 1 118 ? -39.719 27.031 -7.895 1 53.34 118 GLN B N 1
ATOM 6449 C CA . GLN B 1 118 ? -40.688 27.359 -6.859 1 53.34 118 GLN B CA 1
ATOM 6450 C C . GLN B 1 118 ? -41.781 26.312 -6.777 1 53.34 118 GLN B C 1
ATOM 6452 O O . GLN B 1 118 ? -42.5 26.078 -7.754 1 53.34 118 GLN B O 1
ATOM 6457 N N . THR B 1 119 ? -41.562 25.234 -6.191 1 51.53 119 THR B N 1
ATOM 6458 C CA . THR B 1 119 ? -42.781 24.531 -5.801 1 51.53 119 THR B CA 1
ATOM 6459 C C . THR B 1 119 ? -43.75 25.469 -5.09 1 51.53 119 THR B C 1
ATOM 6461 O O . THR B 1 119 ? -43.312 26.469 -4.496 1 51.53 119 THR B O 1
ATOM 6464 N N . ASP B 1 120 ? -45.062 25.344 -5.395 1 44.16 120 ASP B N 1
ATOM 6465 C CA . ASP B 1 120 ? -46.281 26 -4.945 1 44.16 120 ASP B CA 1
ATOM 6466 C C . ASP B 1 120 ? -46.219 26.328 -3.457 1 44.16 120 ASP B C 1
ATOM 6468 O O . ASP B 1 120 ? -47.125 26.953 -2.908 1 44.16 120 ASP B O 1
ATOM 6472 N N . SER B 1 121 ? -45.75 25.469 -2.545 1 44.88 121 SER B N 1
ATOM 6473 C CA . SER B 1 121 ? -46.281 25.641 -1.196 1 44.88 121 SER B CA 1
ATOM 6474 C C . SER B 1 121 ? -45.625 26.828 -0.491 1 44.88 121 SER B C 1
ATOM 6476 O O . SER B 1 121 ? -44.375 26.938 -0.48 1 44.88 121 SER B O 1
ATOM 6478 N N . SER B 1 122 ? -46.281 27.906 -0.175 1 43.75 122 SER B N 1
ATOM 6479 C CA . SER B 1 122 ? -46.156 29.172 0.532 1 43.75 122 SER B CA 1
ATOM 6480 C C . SER B 1 122 ? -45.219 29.047 1.715 1 43.75 122 SER B C 1
ATOM 6482 O O . SER B 1 122 ? -44.531 30.016 2.076 1 43.75 122 SER B O 1
ATOM 6484 N N . GLU B 1 123 ? -45.375 28.125 2.582 1 44.41 123 GLU B N 1
ATOM 6485 C CA . GLU B 1 123 ? -44.781 28.078 3.92 1 44.41 123 GLU B CA 1
ATOM 6486 C C . GLU B 1 123 ? -43.281 27.734 3.865 1 44.41 123 GLU B C 1
ATOM 6488 O O . GLU B 1 123 ? -42.531 28.031 4.797 1 44.41 123 GLU B O 1
ATOM 6493 N N . ARG B 1 124 ? -42.844 27.047 2.896 1 50.19 124 ARG B N 1
ATOM 6494 C CA . ARG B 1 124 ? -41.469 26.578 2.895 1 50.19 124 ARG B CA 1
ATOM 6495 C C . ARG B 1 124 ? -40.531 27.688 2.436 1 50.19 124 ARG B C 1
ATOM 6497 O O . ARG B 1 124 ? -39.312 27.484 2.404 1 50.19 124 ARG B O 1
ATOM 6504 N N . HIS B 1 125 ? -41.031 28.75 1.964 1 46.16 125 HIS B N 1
ATOM 6505 C CA . HIS B 1 125 ? -40.25 29.859 1.433 1 46.16 125 HIS B CA 1
ATOM 6506 C C . HIS B 1 125 ? -39.375 30.484 2.516 1 46.16 125 HIS B C 1
ATOM 6508 O O . HIS B 1 125 ? -38.438 31.234 2.211 1 46.16 125 HIS B O 1
ATOM 6514 N N . ARG B 1 126 ? -39.656 30.25 3.791 1 49.66 126 ARG B N 1
ATOM 6515 C CA . ARG B 1 126 ? -38.969 31.016 4.832 1 49.66 126 ARG B CA 1
ATOM 6516 C C . ARG B 1 126 ? -37.812 30.219 5.41 1 49.66 126 ARG B C 1
ATOM 6518 O O . ARG B 1 126 ? -37.125 30.688 6.324 1 49.66 126 ARG B O 1
ATOM 6525 N N . SER B 1 127 ? -37.438 29.016 4.707 1 60.03 127 SER B N 1
ATOM 6526 C CA . SER B 1 127 ? -36.375 28.219 5.34 1 60.03 127 SER B CA 1
ATOM 6527 C C . SER B 1 127 ? -35.125 28.156 4.465 1 60.03 127 SER B C 1
ATOM 6529 O O . SER B 1 127 ? -35.188 28.406 3.262 1 60.03 127 SER B O 1
ATOM 6531 N N . MET B 1 128 ? -33.938 28.25 4.941 1 66.56 128 MET B N 1
ATOM 6532 C CA . MET B 1 128 ? -32.656 28.172 4.277 1 66.56 128 MET B CA 1
ATOM 6533 C C . MET B 1 128 ? -32.594 26.938 3.367 1 66.56 128 MET B C 1
ATOM 6535 O O . MET B 1 128 ? -31.734 26.875 2.469 1 66.56 128 MET B O 1
ATOM 6539 N N . ASP B 1 129 ? -33.562 26.125 3.428 1 70.06 129 ASP B N 1
ATOM 6540 C CA . ASP B 1 129 ? -33.625 24.906 2.621 1 70.06 129 ASP B CA 1
ATOM 6541 C C . ASP B 1 129 ? -33.969 25.234 1.172 1 70.06 129 ASP B C 1
ATOM 6543 O O . ASP B 1 129 ? -33.719 24.438 0.27 1 70.06 129 ASP B O 1
ATOM 6547 N N . SER B 1 130 ? -34.594 26.406 0.993 1 73.94 130 SER B N 1
ATOM 6548 C CA . SER B 1 130 ? -35 26.797 -0.357 1 73.94 130 SER B CA 1
ATOM 6549 C C . SER B 1 130 ? -33.781 27.109 -1.216 1 73.94 130 SER B C 1
ATOM 6551 O O . SER B 1 130 ? -33.844 27.109 -2.445 1 73.94 130 SER B O 1
ATOM 6553 N N . CYS B 1 131 ? -32.656 27.312 -0.528 1 76 131 CYS B N 1
ATOM 6554 C CA . CYS B 1 131 ? -31.453 27.672 -1.255 1 76 131 CYS B CA 1
ATOM 6555 C C . CYS B 1 131 ? -30.578 26.453 -1.513 1 76 131 CYS B C 1
ATOM 6557 O O . CYS B 1 131 ? -29.531 26.547 -2.154 1 76 131 CYS B O 1
ATOM 6559 N N . THR B 1 132 ? -31.109 25.328 -1.114 1 81.19 132 THR B N 1
ATOM 6560 C CA . THR B 1 132 ? -30.344 24.109 -1.25 1 81.19 132 THR B CA 1
ATOM 6561 C C . THR B 1 132 ? -30.984 23.172 -2.283 1 81.19 132 THR B C 1
ATOM 6563 O O . THR B 1 132 ? -32.062 23.453 -2.791 1 81.19 132 THR B O 1
ATOM 6566 N N . ILE B 1 133 ? -30.328 22.172 -2.648 1 82.38 133 ILE B N 1
ATOM 6567 C CA . ILE B 1 133 ? -30.766 21.219 -3.652 1 82.38 133 ILE B CA 1
ATOM 6568 C C . ILE B 1 133 ? -32.031 20.5 -3.16 1 82.38 133 ILE B C 1
ATOM 6570 O O . ILE B 1 133 ? -32.75 19.891 -3.951 1 82.38 133 ILE B O 1
ATOM 6574 N N . SER B 1 134 ? -32.281 20.641 -1.853 1 78 134 SER B N 1
ATOM 6575 C CA . SER B 1 134 ? -33.438 19.984 -1.28 1 78 134 SER B CA 1
ATOM 6576 C C . SER B 1 134 ? -34.719 20.594 -1.819 1 78 134 SER B C 1
ATOM 6578 O O . SER B 1 134 ? -35.781 19.938 -1.823 1 78 134 SER B O 1
ATOM 6580 N N . ASN B 1 135 ? -34.656 21.719 -2.396 1 79.25 135 ASN B N 1
ATOM 6581 C CA . ASN B 1 135 ? -35.844 22.422 -2.904 1 79.25 135 ASN B CA 1
ATOM 6582 C C . ASN B 1 135 ? -36.25 21.922 -4.293 1 79.25 135 ASN B C 1
ATOM 6584 O O . ASN B 1 135 ? -37.344 22.172 -4.754 1 79.25 135 ASN B O 1
ATOM 6588 N N . ILE B 1 136 ? -35.406 21.203 -4.902 1 84.44 136 ILE B N 1
ATOM 6589 C CA . ILE B 1 136 ? -35.688 20.703 -6.246 1 84.44 136 ILE B CA 1
ATOM 6590 C C . ILE B 1 136 ? -36.562 19.469 -6.176 1 84.44 136 ILE B C 1
ATOM 6592 O O . ILE B 1 136 ? -36.375 18.594 -5.336 1 84.44 136 ILE B O 1
ATOM 6596 N N . LYS B 1 137 ? -37.5 19.453 -6.988 1 82.62 137 LYS B N 1
ATOM 6597 C CA . LYS B 1 137 ? -38.469 18.359 -7.008 1 82.62 137 LYS B CA 1
ATOM 6598 C C . LYS B 1 137 ? -37.844 17.062 -7.48 1 82.62 137 LYS B C 1
ATOM 6600 O O . LYS B 1 137 ? -36.844 17.094 -8.203 1 82.62 137 LYS B O 1
ATOM 6605 N N . LYS B 1 138 ? -38.375 16.031 -6.996 1 86.25 138 LYS B N 1
ATOM 6606 C CA . LYS B 1 138 ? -37.906 14.719 -7.391 1 86.25 138 LYS B CA 1
ATOM 6607 C C . LYS B 1 138 ? -38.094 14.492 -8.891 1 86.25 138 LYS B C 1
ATOM 6609 O O . LYS B 1 138 ? -39.125 14.844 -9.461 1 86.25 138 LYS B O 1
ATOM 6614 N N . GLY B 1 139 ? -37.094 14.055 -9.516 1 85.94 139 GLY B N 1
ATOM 6615 C CA . GLY B 1 139 ? -37.156 13.688 -10.922 1 85.94 139 GLY B CA 1
ATOM 6616 C C . GLY B 1 139 ? -36.969 14.867 -11.859 1 85.94 139 GLY B C 1
ATOM 6617 O O . GLY B 1 139 ? -37.125 14.719 -13.078 1 85.94 139 GLY B O 1
ATOM 6618 N N . SER B 1 140 ? -36.781 15.992 -11.352 1 88.62 140 SER B N 1
ATOM 6619 C CA . SER B 1 140 ? -36.656 17.188 -12.188 1 88.62 140 SER B CA 1
ATOM 6620 C C . SER B 1 140 ? -35.438 17.109 -13.07 1 88.62 140 SER B C 1
ATOM 6622 O O . SER B 1 140 ? -34.406 16.578 -12.664 1 88.62 140 SER B O 1
ATOM 6624 N N . ASN B 1 141 ? -35.469 17.609 -14.258 1 90.06 141 ASN B N 1
ATOM 6625 C CA . ASN B 1 141 ? -34.375 17.609 -15.203 1 90.06 141 ASN B CA 1
ATOM 6626 C C . ASN B 1 141 ? -33.344 18.688 -14.867 1 90.06 141 ASN B C 1
ATOM 6628 O O . ASN B 1 141 ? -32.219 18.688 -15.406 1 90.06 141 ASN B O 1
ATOM 6632 N N . VAL B 1 142 ? -33.781 19.5 -13.992 1 91.19 142 VAL B N 1
ATOM 6633 C CA . VAL B 1 142 ? -32.875 20.562 -13.578 1 91.19 142 VAL B CA 1
ATOM 6634 C C . VAL B 1 142 ? -31.688 19.953 -12.812 1 91.19 142 VAL B C 1
ATOM 6636 O O . VAL B 1 142 ? -30.641 20.578 -12.68 1 91.19 142 VAL B O 1
ATOM 6639 N N . LEU B 1 143 ? -31.844 18.734 -12.367 1 92.06 143 LEU B N 1
ATOM 6640 C CA . LEU B 1 143 ? -30.797 18.047 -11.617 1 92.06 143 LEU B CA 1
ATOM 6641 C C . LEU B 1 143 ? -29.594 17.734 -12.5 1 92.06 143 LEU B C 1
ATOM 6643 O O . LEU B 1 143 ? -28.484 17.5 -11.992 1 92.06 143 LEU B O 1
ATOM 6647 N N . TRP B 1 144 ? -29.781 17.844 -13.805 1 93.12 144 TRP B N 1
ATOM 6648 C CA . TRP B 1 144 ? -28.672 17.641 -14.727 1 93.12 144 TRP B CA 1
ATOM 6649 C C . TRP B 1 144 ? -27.703 18.828 -14.68 1 93.12 144 TRP B C 1
ATOM 6651 O O . TRP B 1 144 ? -26.531 18.672 -14.992 1 93.12 144 TRP B O 1
ATOM 6661 N N . VAL B 1 145 ? -28.219 19.938 -14.32 1 93.12 145 VAL B N 1
ATOM 6662 C CA . VAL B 1 145 ? -27.328 21.094 -14.148 1 93.12 145 VAL B CA 1
ATOM 6663 C C . VAL B 1 145 ? -26.422 20.875 -12.953 1 93.12 145 VAL B C 1
ATOM 6665 O O . VAL B 1 145 ? -25.219 21.172 -13.008 1 93.12 145 VAL B O 1
ATOM 6668 N N . HIS B 1 146 ? -27 20.359 -11.898 1 94 146 HIS B N 1
ATOM 6669 C CA . HIS B 1 146 ? -26.172 20.016 -10.742 1 94 146 HIS B CA 1
ATOM 6670 C C . HIS B 1 146 ? -25.125 18.969 -11.102 1 94 146 HIS B C 1
ATOM 6672 O O . HIS B 1 146 ? -24 19.016 -10.609 1 94 146 HIS B O 1
ATOM 6678 N N . PHE B 1 147 ? -25.516 18.078 -11.953 1 95.12 147 PHE B N 1
ATOM 6679 C CA . PHE B 1 147 ? -24.609 17.047 -12.43 1 95.12 147 PHE B CA 1
ATOM 6680 C C . PHE B 1 147 ? -23.438 17.656 -13.188 1 95.12 147 PHE B C 1
ATOM 6682 O O . PHE B 1 147 ? -22.281 17.312 -12.938 1 95.12 147 PHE B O 1
ATOM 6689 N N . LEU B 1 148 ? -23.719 18.547 -14.008 1 96 148 LEU B N 1
ATOM 6690 C CA . LEU B 1 148 ? -22.688 19.203 -14.797 1 96 148 LEU B CA 1
ATOM 6691 C C . LEU B 1 148 ? -21.766 20.047 -13.898 1 96 148 LEU B C 1
ATOM 6693 O O . LEU B 1 148 ? -20.562 20.078 -14.109 1 96 148 LEU B O 1
ATOM 6697 N N . CYS B 1 149 ? -22.312 20.672 -12.938 1 96.19 149 CYS B N 1
ATOM 6698 C CA . CYS B 1 149 ? -21.516 21.469 -12.008 1 96.19 149 CYS B CA 1
ATOM 6699 C C . CYS B 1 149 ? -20.625 20.578 -11.164 1 96.19 149 CYS B C 1
ATOM 6701 O O . CYS B 1 149 ? -19.484 20.938 -10.859 1 96.19 149 CYS B O 1
ATOM 6703 N N . LEU B 1 150 ? -21.109 19.375 -10.789 1 96.94 150 LEU B N 1
ATOM 6704 C CA . LEU B 1 150 ? -20.312 18.422 -10.039 1 96.94 150 LEU B CA 1
ATOM 6705 C C . LEU B 1 150 ? -19.078 18 -10.828 1 96.94 150 LEU B C 1
ATOM 6707 O O . LEU B 1 150 ? -17.969 17.984 -10.289 1 96.94 150 LEU B O 1
ATOM 6711 N N . TRP B 1 151 ? -19.266 17.703 -12.086 1 97.19 151 TRP B N 1
ATOM 6712 C CA . TRP B 1 151 ? -18.156 17.281 -12.945 1 97.19 151 TRP B CA 1
ATOM 6713 C C . TRP B 1 151 ? -17.156 18.422 -13.141 1 97.19 151 TRP B C 1
ATOM 6715 O O . TRP B 1 151 ? -15.945 18.203 -13.07 1 97.19 151 TRP B O 1
ATOM 6725 N N . PHE B 1 152 ? -17.688 19.578 -13.281 1 97.25 152 PHE B N 1
ATOM 6726 C CA . PHE B 1 152 ? -16.828 20.734 -13.484 1 97.25 152 PHE B CA 1
ATOM 6727 C C . PHE B 1 152 ? -16.016 21.031 -12.234 1 97.25 152 PHE B C 1
ATOM 6729 O O . PHE B 1 152 ? -14.789 21.203 -12.32 1 97.25 152 PHE B O 1
ATOM 6736 N N . ILE B 1 153 ? -16.656 21.094 -11.125 1 97.31 153 ILE B N 1
ATOM 6737 C CA . ILE B 1 153 ? -15.977 21.406 -9.867 1 97.31 153 ILE B CA 1
ATOM 6738 C C . ILE B 1 153 ? -14.953 20.312 -9.555 1 97.31 153 ILE B C 1
ATOM 6740 O O . ILE B 1 153 ? -13.852 20.609 -9.078 1 97.31 153 ILE B O 1
ATOM 6744 N N . SER B 1 154 ? -15.281 19.047 -9.812 1 98 154 SER B N 1
ATOM 6745 C CA . SER B 1 154 ? -14.359 17.938 -9.57 1 98 154 SER B CA 1
ATOM 6746 C C . SER B 1 154 ? -13.125 18.047 -10.461 1 98 154 SER B C 1
ATOM 6748 O O . SER B 1 154 ? -11.992 17.922 -9.977 1 98 154 SER B O 1
ATOM 6750 N N . PHE B 1 155 ? -13.312 18.375 -11.727 1 97.69 155 PHE B N 1
ATOM 6751 C CA . PHE B 1 155 ? -12.188 18.469 -12.648 1 97.69 155 PHE B CA 1
ATOM 6752 C C . PHE B 1 155 ? -11.32 19.688 -12.336 1 97.69 155 PHE B C 1
ATOM 6754 O O . PHE B 1 155 ? -10.094 19.625 -12.43 1 97.69 155 PHE B O 1
ATOM 6761 N N . TYR B 1 156 ? -11.945 20.719 -11.945 1 97.88 156 TYR B N 1
ATOM 6762 C CA . TYR B 1 156 ? -11.195 21.906 -11.562 1 97.88 156 TYR B CA 1
ATOM 6763 C C . TYR B 1 156 ? -10.359 21.641 -10.312 1 97.88 156 TYR B C 1
ATOM 6765 O O . TYR B 1 156 ? -9.203 22.062 -10.242 1 97.88 156 TYR B O 1
ATOM 6773 N N . GLY B 1 157 ? -10.984 20.969 -9.352 1 97.88 157 GLY B N 1
ATOM 6774 C CA . GLY B 1 157 ? -10.234 20.594 -8.156 1 97.88 157 GLY B CA 1
ATOM 6775 C C . GLY B 1 157 ? -9.039 19.703 -8.453 1 97.88 157 GLY B C 1
ATOM 6776 O O . GLY B 1 157 ? -7.949 19.938 -7.918 1 97.88 157 GLY B O 1
ATOM 6777 N N . LEU B 1 158 ? -9.203 18.719 -9.312 1 98.19 158 LEU B N 1
ATOM 6778 C CA . LEU B 1 158 ? -8.125 17.812 -9.672 1 98.19 158 LEU B CA 1
ATOM 6779 C C . LEU B 1 158 ? -7.023 18.547 -10.422 1 98.19 158 LEU B C 1
ATOM 6781 O O . LEU B 1 158 ? -5.836 18.297 -10.203 1 98.19 158 LEU B O 1
ATOM 6785 N N . TYR B 1 159 ? -7.41 19.469 -11.25 1 97.81 159 TYR B N 1
ATOM 6786 C CA . TYR B 1 159 ? -6.445 20.266 -12 1 97.81 159 TYR B CA 1
ATOM 6787 C C . TYR B 1 159 ? -5.605 21.125 -11.062 1 97.81 159 TYR B C 1
ATOM 6789 O O . TYR B 1 159 ? -4.379 21.172 -11.172 1 97.81 159 TYR B O 1
ATOM 6797 N N . LEU B 1 160 ? -6.254 21.781 -10.117 1 98.06 160 LEU B N 1
ATOM 6798 C CA . LEU B 1 160 ? -5.539 22.641 -9.18 1 98.06 160 LEU B CA 1
ATOM 6799 C C . LEU B 1 160 ? -4.605 21.812 -8.297 1 98.06 160 LEU B C 1
ATOM 6801 O O . LEU B 1 160 ? -3.504 22.25 -7.969 1 98.06 160 LEU B O 1
ATOM 6805 N N . LEU B 1 161 ? -5.082 20.625 -7.934 1 98.19 161 LEU B N 1
ATOM 6806 C CA . LEU B 1 161 ? -4.262 19.75 -7.105 1 98.19 161 LEU B CA 1
ATOM 6807 C C . LEU B 1 161 ? -3.01 19.312 -7.855 1 98.19 161 LEU B C 1
ATOM 6809 O O . LEU B 1 161 ? -1.92 19.266 -7.281 1 98.19 161 LEU B O 1
ATOM 6813 N N . TYR B 1 162 ? -3.137 19.016 -9.125 1 97.69 162 TYR B N 1
ATOM 6814 C CA . TYR B 1 162 ? -1.989 18.625 -9.93 1 97.69 162 TYR B CA 1
ATOM 6815 C C . TYR B 1 162 ? -0.999 19.766 -10.078 1 97.69 162 TYR B C 1
ATOM 6817 O O . TYR B 1 162 ? 0.21 19.578 -9.93 1 97.69 162 TYR B O 1
ATOM 6825 N N . LYS B 1 163 ? -1.521 20.891 -10.328 1 97.81 163 LYS B N 1
ATOM 6826 C CA . LYS B 1 163 ? -0.678 22.062 -10.492 1 97.81 163 LYS B CA 1
ATOM 6827 C C . LYS B 1 163 ? 0.088 22.375 -9.203 1 97.81 163 LYS B C 1
ATOM 6829 O O . LYS B 1 163 ? 1.298 22.609 -9.242 1 97.81 163 LYS B O 1
ATOM 6834 N N . GLU B 1 164 ? -0.618 22.328 -8.094 1 97.75 164 GLU B N 1
ATOM 6835 C CA . GLU B 1 164 ? 0.02 22.625 -6.816 1 97.75 164 GLU B CA 1
ATOM 6836 C C . GLU B 1 164 ? 1.061 21.562 -6.461 1 97.75 164 GLU B C 1
ATOM 6838 O O . GLU B 1 164 ? 2.145 21.891 -5.973 1 97.75 164 GLU B O 1
ATOM 6843 N N . TYR B 1 165 ? 0.77 20.312 -6.684 1 97.38 165 TYR B N 1
ATOM 6844 C CA . TYR B 1 165 ? 1.695 19.219 -6.395 1 97.38 165 TYR B CA 1
ATOM 6845 C C . TYR B 1 165 ? 2.975 19.359 -7.211 1 97.38 165 TYR B C 1
ATOM 6847 O O . TYR B 1 165 ? 4.078 19.203 -6.676 1 97.38 165 TYR B O 1
ATOM 6855 N N . SER B 1 166 ? 2.852 19.75 -8.453 1 97 166 SER B N 1
ATOM 6856 C CA . SER B 1 166 ? 3.988 19.906 -9.352 1 97 166 SER B CA 1
ATOM 6857 C C . SER B 1 166 ? 4.844 21.109 -8.953 1 97 166 SER B C 1
ATOM 6859 O O . SER B 1 166 ? 6.074 21.016 -8.93 1 97 166 SER B O 1
ATOM 6861 N N . GLU B 1 167 ? 4.199 22.156 -8.562 1 97.19 167 GLU B N 1
ATOM 6862 C CA . GLU B 1 167 ? 4.934 23.359 -8.18 1 97.19 167 GLU B CA 1
ATOM 6863 C C . GLU B 1 167 ? 5.688 23.141 -6.867 1 97.19 167 GLU B C 1
ATOM 6865 O O . GLU B 1 167 ? 6.832 23.578 -6.727 1 97.19 167 GLU B O 1
ATOM 6870 N N . ILE B 1 168 ? 5.043 22.531 -5.941 1 97.38 168 ILE B N 1
ATOM 6871 C CA . ILE B 1 168 ? 5.695 22.281 -4.66 1 97.38 168 ILE B CA 1
ATOM 6872 C C . ILE B 1 168 ? 6.879 21.344 -4.855 1 97.38 168 ILE B C 1
ATOM 6874 O O . ILE B 1 168 ? 7.91 21.484 -4.195 1 97.38 168 ILE B O 1
ATOM 6878 N N . LEU B 1 169 ? 6.742 20.375 -5.738 1 96.75 169 LEU B N 1
ATOM 6879 C CA . LEU B 1 169 ? 7.84 19.469 -6.035 1 96.75 169 LEU B CA 1
ATOM 6880 C C . LEU B 1 169 ? 9.047 20.219 -6.586 1 96.75 169 LEU B C 1
ATOM 6882 O O . LEU B 1 169 ? 10.18 19.984 -6.164 1 96.75 169 LEU B O 1
ATOM 6886 N N . VAL B 1 170 ? 8.797 21.141 -7.484 1 96 170 VAL B N 1
ATOM 6887 C CA . VAL B 1 170 ? 9.875 21.922 -8.078 1 96 170 VAL B CA 1
ATOM 6888 C C . VAL B 1 170 ? 10.555 22.766 -7 1 96 170 VAL B C 1
ATOM 6890 O O . VAL B 1 170 ? 11.789 22.844 -6.945 1 96 170 VAL B O 1
ATOM 6893 N N . LYS B 1 171 ? 9.781 23.312 -6.121 1 96.56 171 LYS B N 1
ATOM 6894 C CA . LYS B 1 171 ? 10.344 24.125 -5.039 1 96.56 171 LYS B CA 1
ATOM 6895 C C . LYS B 1 171 ? 11.133 23.25 -4.059 1 96.56 171 LYS B C 1
ATOM 6897 O O . LYS B 1 171 ? 12.133 23.703 -3.494 1 96.56 171 LYS B O 1
ATOM 6902 N N . ARG B 1 172 ? 10.664 22.062 -3.891 1 96.12 172 ARG B N 1
ATOM 6903 C CA . ARG B 1 172 ? 11.391 21.156 -3.014 1 96.12 172 ARG B CA 1
ATOM 6904 C C . ARG B 1 172 ? 12.766 20.828 -3.584 1 96.12 172 ARG B C 1
ATOM 6906 O O . ARG B 1 172 ? 13.773 20.875 -2.871 1 96.12 172 ARG B O 1
ATOM 6913 N N . ILE B 1 173 ? 12.797 20.5 -4.855 1 94.06 173 ILE B N 1
ATOM 6914 C CA . ILE B 1 173 ? 14.055 20.156 -5.504 1 94.06 173 ILE B CA 1
ATOM 6915 C C . ILE B 1 173 ? 15.023 21.328 -5.43 1 94.06 173 ILE B C 1
ATOM 6917 O O . ILE B 1 173 ? 16.203 21.156 -5.125 1 94.06 173 ILE B O 1
ATOM 6921 N N . GLN B 1 174 ? 14.516 22.469 -5.59 1 93.5 174 GLN B N 1
ATOM 6922 C CA . GLN B 1 174 ? 15.336 23.672 -5.527 1 93.5 174 GLN B CA 1
ATOM 6923 C C . GLN B 1 174 ? 15.828 23.922 -4.105 1 93.5 174 GLN B C 1
ATOM 6925 O O . GLN B 1 174 ? 16.984 24.281 -3.9 1 93.5 174 GLN B O 1
ATOM 6930 N N . GLN B 1 175 ? 14.945 23.734 -3.195 1 93.56 175 GLN B N 1
ATOM 6931 C CA . GLN B 1 175 ? 15.305 23.984 -1.803 1 93.56 175 GLN B CA 1
ATOM 6932 C C . GLN B 1 175 ? 16.359 22.984 -1.322 1 93.56 175 GLN B C 1
ATOM 6934 O O . GLN B 1 175 ? 17.281 23.359 -0.601 1 93.56 175 GLN B O 1
ATOM 6939 N N . VAL B 1 176 ? 16.266 21.734 -1.74 1 92.56 176 VAL B N 1
ATOM 6940 C CA . VAL B 1 176 ? 17.25 20.719 -1.365 1 92.56 176 VAL B CA 1
ATOM 6941 C C . VAL B 1 176 ? 18.594 21.047 -2 1 92.56 176 VAL B C 1
ATOM 6943 O O . VAL B 1 176 ? 19.641 20.828 -1.387 1 92.56 176 VAL B O 1
ATOM 6946 N N . ARG B 1 177 ? 18.5 21.594 -3.143 1 91.56 177 ARG B N 1
ATOM 6947 C CA . ARG B 1 177 ? 19.734 22 -3.822 1 91.56 177 ARG B CA 1
ATOM 6948 C C . ARG B 1 177 ? 20.375 23.203 -3.117 1 91.56 177 ARG B C 1
ATOM 6950 O O . ARG B 1 177 ? 21.594 23.234 -2.945 1 91.56 177 ARG B O 1
ATOM 6957 N N . ASN B 1 178 ? 19.547 24.094 -2.652 1 89.88 178 ASN B N 1
ATOM 6958 C CA . ASN B 1 178 ? 20.047 25.281 -1.969 1 89.88 178 ASN B CA 1
ATOM 6959 C C . ASN B 1 178 ? 20.609 24.938 -0.595 1 89.88 178 ASN B C 1
ATOM 6961 O O . ASN B 1 178 ? 21.562 25.578 -0.138 1 89.88 178 ASN B O 1
ATOM 6965 N N . LEU B 1 179 ? 20.062 23.938 0.008 1 89.19 179 LEU B N 1
ATOM 6966 C CA . LEU B 1 179 ? 20.5 23.547 1.34 1 89.19 179 LEU B CA 1
ATOM 6967 C C . LEU B 1 179 ? 21.484 22.375 1.261 1 89.19 179 LEU B C 1
ATOM 6969 O O . LEU B 1 179 ? 21.469 21.484 2.119 1 89.19 179 LEU B O 1
ATOM 6973 N N . ARG B 1 180 ? 22.25 22.344 0.309 1 84.69 180 ARG B N 1
ATOM 6974 C CA . ARG B 1 180 ? 23.156 21.219 0.048 1 84.69 180 ARG B CA 1
ATOM 6975 C C . ARG B 1 180 ? 24.203 21.094 1.146 1 84.69 180 ARG B C 1
ATOM 6977 O O . ARG B 1 180 ? 24.797 20.031 1.321 1 84.69 180 ARG B O 1
ATOM 6984 N N . HIS B 1 181 ? 24.328 22.062 1.986 1 84.19 181 HIS B N 1
ATOM 6985 C CA . HIS B 1 181 ? 25.344 22.031 3.029 1 84.19 181 HIS B CA 1
ATOM 6986 C C . HIS B 1 181 ? 24.812 21.359 4.293 1 84.19 181 HIS B C 1
ATOM 6988 O O . HIS B 1 181 ? 25.578 21.094 5.227 1 84.19 181 HIS B O 1
ATOM 6994 N N . ARG B 1 182 ? 23.609 21.078 4.312 1 88.81 182 ARG B N 1
ATOM 6995 C CA . ARG B 1 182 ? 23.016 20.469 5.492 1 88.81 182 ARG B CA 1
ATOM 6996 C C . ARG B 1 182 ? 23.562 19.047 5.711 1 88.81 182 ARG B C 1
ATOM 6998 O O . ARG B 1 182 ? 23.688 18.281 4.758 1 88.81 182 ARG B O 1
ATOM 7005 N N . PRO B 1 183 ? 23.844 18.688 6.891 1 91.56 183 PRO B N 1
ATOM 7006 C CA . PRO B 1 183 ? 24.469 17.391 7.184 1 91.56 183 PRO B CA 1
ATOM 7007 C C . PRO B 1 183 ? 23.516 16.219 6.953 1 91.56 183 PRO B C 1
ATOM 7009 O O . PRO B 1 183 ? 23.969 15.086 6.793 1 91.56 183 PRO B O 1
ATOM 7012 N N . ASP B 1 184 ? 22.266 16.453 6.957 1 92.56 184 ASP B N 1
ATOM 7013 C CA . ASP B 1 184 ? 21.297 15.375 6.816 1 92.56 184 ASP B CA 1
ATOM 7014 C C . ASP B 1 184 ? 21.406 14.719 5.441 1 92.56 184 ASP B C 1
ATOM 7016 O O . ASP B 1 184 ? 21.016 13.562 5.27 1 92.56 184 ASP B O 1
ATOM 7020 N N . GLN B 1 185 ? 21.953 15.406 4.445 1 91.88 185 GLN B N 1
ATOM 7021 C CA . GLN B 1 185 ? 22.062 14.867 3.094 1 91.88 185 GLN B CA 1
ATOM 7022 C C . GLN B 1 185 ? 23.266 13.922 2.977 1 91.88 185 GLN B C 1
ATOM 7024 O O . GLN B 1 185 ? 23.344 13.148 2.021 1 91.88 185 GLN B O 1
ATOM 7029 N N . PHE B 1 186 ? 24.188 13.945 4.027 1 93.62 186 PHE B N 1
ATOM 7030 C CA . PHE B 1 186 ? 25.391 13.109 3.998 1 93.62 186 PHE B CA 1
ATOM 7031 C C . PHE B 1 186 ? 25.281 11.984 5.02 1 93.62 186 PHE B C 1
ATOM 7033 O O . PHE B 1 186 ? 26.203 11.18 5.156 1 93.62 186 PHE B O 1
ATOM 7040 N N . THR B 1 187 ? 24.188 11.977 5.723 1 95.31 187 THR B N 1
ATOM 7041 C CA . THR B 1 187 ? 24.125 11.07 6.863 1 95.31 187 THR B CA 1
ATOM 7042 C C . THR B 1 187 ? 22.906 10.156 6.773 1 95.31 187 THR B C 1
ATOM 7044 O O . THR B 1 187 ? 21.828 10.594 6.355 1 95.31 187 THR B O 1
ATOM 7047 N N . THR B 1 188 ? 23.109 8.891 7.039 1 96 188 THR B N 1
ATOM 7048 C CA . THR B 1 188 ? 22.047 7.898 7.109 1 96 188 THR B CA 1
ATOM 7049 C C . THR B 1 188 ? 21.938 7.324 8.516 1 96 188 THR B C 1
ATOM 7051 O O . THR B 1 188 ? 22.938 7.172 9.211 1 96 188 THR B O 1
ATOM 7054 N N . ILE B 1 189 ? 20.766 7.164 9.008 1 96.38 189 ILE B N 1
ATOM 7055 C CA . ILE B 1 189 ? 20.547 6.523 10.297 1 96.38 189 ILE B CA 1
ATOM 7056 C C . ILE B 1 189 ? 20.359 5.02 10.102 1 96.38 189 ILE B C 1
ATOM 7058 O O . ILE B 1 189 ? 19.641 4.59 9.203 1 96.38 189 ILE B O 1
ATOM 7062 N N . VAL B 1 190 ? 21.078 4.246 10.773 1 95.94 190 VAL B N 1
ATOM 7063 C CA . VAL B 1 190 ? 21.016 2.791 10.727 1 95.94 190 VAL B CA 1
ATOM 7064 C C . VAL B 1 190 ? 20.453 2.254 12.047 1 95.94 190 VAL B C 1
ATOM 7066 O O . VAL B 1 190 ? 20.953 2.592 13.117 1 95.94 190 VAL B O 1
ATOM 7069 N N . ARG B 1 191 ? 19.5 1.439 11.961 1 94.25 191 ARG B N 1
ATOM 7070 C CA . ARG B 1 191 ? 18.875 0.872 13.148 1 94.25 191 ARG B CA 1
ATOM 7071 C C . ARG B 1 191 ? 18.969 -0.65 13.141 1 94.25 191 ARG B C 1
ATOM 7073 O O . ARG B 1 191 ? 19.156 -1.262 12.094 1 94.25 191 ARG B O 1
ATOM 7080 N N . GLN B 1 192 ? 18.875 -1.329 14.281 1 93.12 192 GLN B N 1
ATOM 7081 C CA . GLN B 1 192 ? 18.891 -2.773 14.492 1 93.12 192 GLN B CA 1
ATOM 7082 C C . GLN B 1 192 ? 20.203 -3.379 14.016 1 93.12 192 GLN B C 1
ATOM 7084 O O . GLN B 1 192 ? 20.219 -4.332 13.234 1 93.12 192 GLN B O 1
ATOM 7089 N N . ILE B 1 193 ? 21.25 -2.777 14.562 1 93.62 193 ILE B N 1
ATOM 7090 C CA . ILE B 1 193 ? 22.594 -3.25 14.281 1 93.62 193 ILE B CA 1
ATOM 7091 C C . ILE B 1 193 ? 22.891 -4.492 15.117 1 93.62 193 ILE B C 1
ATOM 7093 O O . ILE B 1 193 ? 22.734 -4.473 16.344 1 93.62 193 ILE B O 1
ATOM 7097 N N . PRO B 1 194 ? 23.188 -5.539 14.453 1 88.81 194 PRO B N 1
ATOM 7098 C CA . PRO B 1 194 ? 23.516 -6.738 15.227 1 88.81 194 PRO B CA 1
ATOM 7099 C C . PRO B 1 194 ? 24.828 -6.598 15.992 1 88.81 194 PRO B C 1
ATOM 7101 O O . PRO B 1 194 ? 25.625 -5.699 15.703 1 88.81 194 PRO B O 1
ATOM 7104 N N . VAL B 1 195 ? 25.062 -7.438 17 1 86.38 195 VAL B N 1
ATOM 7105 C CA . VAL B 1 195 ? 26.266 -7.426 17.812 1 86.38 195 VAL B CA 1
ATOM 7106 C C . VAL B 1 195 ? 27.359 -8.258 17.125 1 86.38 195 VAL B C 1
ATOM 7108 O O . VAL B 1 195 ? 27.078 -9.328 16.594 1 86.38 195 VAL B O 1
ATOM 7111 N N . CYS B 1 196 ? 28.391 -7.582 16.953 1 81.31 196 CYS B N 1
ATOM 7112 C CA . CYS B 1 196 ? 29.516 -8.312 16.391 1 81.31 196 CYS B CA 1
ATOM 7113 C C . CYS B 1 196 ? 29.891 -9.5 17.281 1 81.31 196 CYS B C 1
ATOM 7115 O O . CYS B 1 196 ? 30.031 -9.352 18.484 1 81.31 196 CYS B O 1
ATOM 7117 N N . ALA B 1 197 ? 29.906 -10.664 16.719 1 72.31 197 ALA B N 1
ATOM 7118 C CA . ALA B 1 197 ? 30.188 -11.883 17.469 1 72.31 197 ALA B CA 1
ATOM 7119 C C . ALA B 1 197 ? 31.625 -11.875 18 1 72.31 197 ALA B C 1
ATOM 7121 O O . ALA B 1 197 ? 31.891 -12.367 19.094 1 72.31 197 ALA B O 1
ATOM 7122 N N . GLN B 1 198 ? 32.562 -11.227 17.328 1 71.44 198 GLN B N 1
ATOM 7123 C CA . GLN B 1 198 ? 33.969 -11.289 17.688 1 71.44 198 GLN B CA 1
ATOM 7124 C C . GLN B 1 198 ? 34.312 -10.273 18.766 1 71.44 198 GLN B C 1
ATOM 7126 O O . GLN B 1 198 ? 35 -10.594 19.719 1 71.44 198 GLN B O 1
ATOM 7131 N N . HIS B 1 199 ? 33.812 -9.023 18.703 1 74.44 199 HIS B N 1
ATOM 7132 C CA . HIS B 1 199 ? 34.25 -7.945 19.594 1 74.44 199 HIS B CA 1
ATOM 7133 C C . HIS B 1 199 ? 33.125 -7.512 20.516 1 74.44 199 HIS B C 1
ATOM 7135 O O . HIS B 1 199 ? 33.312 -6.641 21.375 1 74.44 199 HIS B O 1
ATOM 7141 N N . LYS B 1 200 ? 32.062 -8.227 20.484 1 72.75 200 LYS B N 1
ATOM 7142 C CA . LYS B 1 200 ? 30.906 -7.949 21.344 1 72.75 200 LYS B CA 1
ATOM 7143 C C . LYS B 1 200 ? 30.578 -6.461 21.359 1 72.75 200 LYS B C 1
ATOM 7145 O O . LYS B 1 200 ? 30.25 -5.902 22.406 1 72.75 200 LYS B O 1
ATOM 7150 N N . ALA B 1 201 ? 31.109 -5.734 20.312 1 78.12 201 ALA B N 1
ATOM 7151 C CA . ALA B 1 201 ? 30.828 -4.312 20.172 1 78.12 201 ALA B CA 1
ATOM 7152 C C . ALA B 1 201 ? 30.047 -4.031 18.891 1 78.12 201 ALA B C 1
ATOM 7154 O O . ALA B 1 201 ? 30.203 -4.738 17.891 1 78.12 201 ALA B O 1
ATOM 7155 N N . ARG B 1 202 ? 29.141 -3.125 19 1 82 202 ARG B N 1
ATOM 7156 C CA . ARG B 1 202 ? 28.312 -2.789 17.844 1 82 202 ARG B CA 1
ATOM 7157 C C . ARG B 1 202 ? 29.031 -1.806 16.922 1 82 202 ARG B C 1
ATOM 7159 O O . ARG B 1 202 ? 28.844 -1.844 15.711 1 82 202 ARG B O 1
ATOM 7166 N N . GLY B 1 203 ? 29.812 -0.934 17.484 1 82.88 203 GLY B N 1
ATOM 7167 C CA . GLY B 1 203 ? 30.516 0.06 16.703 1 82.88 203 GLY B CA 1
ATOM 7168 C C . GLY B 1 203 ? 31.453 -0.551 15.672 1 82.88 203 GLY B C 1
ATOM 7169 O O . GLY B 1 203 ? 31.5 -0.112 14.523 1 82.88 203 GLY B O 1
ATOM 7170 N N . CYS B 1 204 ? 32.094 -1.57 16.031 1 84.31 204 CYS B N 1
ATOM 7171 C CA . CYS B 1 204 ? 33 -2.244 15.125 1 84.31 204 CYS B CA 1
ATOM 7172 C C . CYS B 1 204 ? 32.25 -2.918 13.984 1 84.31 204 CYS B C 1
ATOM 7174 O O . CYS B 1 204 ? 32.719 -2.908 12.844 1 84.31 204 CYS B O 1
ATOM 7176 N N . CYS B 1 205 ? 31.125 -3.316 14.281 1 89.5 205 CYS B N 1
ATOM 7177 C CA . CYS B 1 205 ? 30.312 -4 13.281 1 89.5 205 CYS B CA 1
ATOM 7178 C C . CYS B 1 205 ? 29.844 -3.031 12.203 1 89.5 205 CYS B C 1
ATOM 7180 O O . CYS B 1 205 ? 29.828 -3.373 11.016 1 89.5 205 CYS B O 1
ATOM 7182 N N . VAL B 1 206 ? 29.531 -1.828 12.594 1 92.44 206 VAL B N 1
ATOM 7183 C CA . VAL B 1 206 ? 29.047 -0.827 11.648 1 92.44 206 VAL B CA 1
ATOM 7184 C C . VAL B 1 206 ? 30.172 -0.418 10.703 1 92.44 206 VAL B C 1
ATOM 7186 O O . VAL B 1 206 ? 29.984 -0.35 9.492 1 92.44 206 VAL B O 1
ATOM 7189 N N . GLY B 1 207 ? 31.297 -0.198 11.281 1 91.25 207 GLY B N 1
ATOM 7190 C CA . GLY B 1 207 ? 32.438 0.175 10.469 1 91.25 207 GLY B CA 1
ATOM 7191 C C . GLY B 1 207 ? 32.844 -0.899 9.477 1 91.25 207 GLY B C 1
ATOM 7192 O O . GLY B 1 207 ? 33.094 -0.606 8.305 1 91.25 207 GLY B O 1
ATOM 7193 N N . HIS B 1 208 ? 32.812 -2.074 9.953 1 91.25 208 HIS B N 1
ATOM 7194 C CA . HIS B 1 208 ? 33.188 -3.189 9.094 1 91.25 208 HIS B CA 1
ATOM 7195 C C . HIS B 1 208 ? 32.156 -3.41 7.992 1 91.25 208 HIS B C 1
ATOM 7197 O O . HIS B 1 208 ? 32.531 -3.631 6.836 1 91.25 208 HIS B O 1
ATOM 7203 N N . PHE B 1 209 ? 30.984 -3.311 8.336 1 93.38 209 PHE B N 1
ATOM 7204 C CA . PHE B 1 209 ? 29.906 -3.572 7.395 1 93.38 209 PHE B CA 1
ATOM 7205 C C . PHE B 1 209 ? 29.891 -2.541 6.277 1 93.38 209 PHE B C 1
ATOM 7207 O O . PHE B 1 209 ? 29.891 -2.898 5.094 1 93.38 209 PHE B O 1
ATOM 7214 N N . PHE B 1 210 ? 29.969 -1.296 6.559 1 94.75 210 PHE B N 1
ATOM 7215 C CA . PHE B 1 210 ? 29.812 -0.255 5.547 1 94.75 210 PHE B CA 1
ATOM 7216 C C . PHE B 1 210 ? 31.125 -0.065 4.773 1 94.75 210 PHE B C 1
ATOM 7218 O O . PHE B 1 210 ? 31.094 0.333 3.609 1 94.75 210 PHE B O 1
ATOM 7225 N N . SER B 1 211 ? 32.188 -0.374 5.41 1 94 211 SER B N 1
ATOM 7226 C CA . SER B 1 211 ? 33.469 -0.331 4.672 1 94 211 SER B CA 1
ATOM 7227 C C . SER B 1 211 ? 33.531 -1.436 3.623 1 94 211 SER B C 1
ATOM 7229 O O . SER B 1 211 ? 34.094 -1.239 2.541 1 94 211 SER B O 1
ATOM 7231 N N . LYS B 1 212 ? 32.906 -2.508 3.965 1 92.62 212 LYS B N 1
ATOM 7232 C CA . LYS B 1 212 ? 32.938 -3.658 3.066 1 92.62 212 LYS B CA 1
ATOM 7233 C C . LYS B 1 212 ? 31.906 -3.512 1.958 1 92.62 212 LYS B C 1
ATOM 7235 O O . LYS B 1 212 ? 32.188 -3.812 0.795 1 92.62 212 LYS B O 1
ATOM 7240 N N . HIS B 1 213 ? 30.766 -3.037 2.268 1 93.12 213 HIS B N 1
ATOM 7241 C CA . HIS B 1 213 ? 29.656 -3.068 1.335 1 93.12 213 HIS B CA 1
ATOM 7242 C C . HIS B 1 213 ? 29.484 -1.728 0.624 1 93.12 213 HIS B C 1
ATOM 7244 O O . HIS B 1 213 ? 28.812 -1.642 -0.399 1 93.12 213 HIS B O 1
ATOM 7250 N N . HIS B 1 214 ? 30 -0.67 1.16 1 93.12 214 HIS B N 1
ATOM 7251 C CA . HIS B 1 214 ? 30.031 0.651 0.542 1 93.12 214 HIS B CA 1
ATOM 7252 C C . HIS B 1 214 ? 31.422 1.255 0.589 1 93.12 214 HIS B C 1
ATOM 7254 O O . HIS B 1 214 ? 31.625 2.354 1.118 1 93.12 214 HIS B O 1
ATOM 7260 N N . PRO B 1 215 ? 32.312 0.609 -0.026 1 89.25 215 PRO B N 1
ATOM 7261 C CA . PRO B 1 215 ? 33.719 0.988 0.11 1 89.25 215 PRO B CA 1
ATOM 7262 C C . PRO B 1 215 ? 34.031 2.346 -0.517 1 89.25 215 PRO B C 1
ATOM 7264 O O . PRO B 1 215 ? 34.906 3.059 -0.049 1 89.25 215 PRO B O 1
ATOM 7267 N N . TYR B 1 216 ? 33.312 2.791 -1.365 1 87.06 216 TYR B N 1
ATOM 7268 C CA . TYR B 1 216 ? 33.656 3.994 -2.111 1 87.06 216 TYR B CA 1
ATOM 7269 C C . TYR B 1 216 ? 33.062 5.234 -1.461 1 87.06 216 TYR B C 1
ATOM 7271 O O . TYR B 1 216 ? 33.5 6.355 -1.736 1 87.06 216 TYR B O 1
ATOM 7279 N N . SER B 1 217 ? 32.094 5.02 -0.57 1 90.69 217 SER B N 1
ATOM 7280 C CA . SER B 1 217 ? 31.359 6.195 -0.113 1 90.69 217 SER B CA 1
ATOM 7281 C C . SER B 1 217 ? 31.375 6.297 1.409 1 90.69 217 SER B C 1
ATOM 7283 O O . SER B 1 217 ? 31.125 7.367 1.967 1 90.69 217 SER B O 1
ATOM 7285 N N . TYR B 1 218 ? 31.75 5.297 2.141 1 94.19 218 TYR B N 1
ATOM 7286 C CA . TYR B 1 218 ? 31.688 5.305 3.598 1 94.19 218 TYR B CA 1
ATOM 7287 C C . TYR B 1 218 ? 32.781 6.199 4.191 1 94.19 218 TYR B C 1
ATOM 7289 O O . TYR B 1 218 ? 33.906 6.18 3.74 1 94.19 218 TYR B O 1
ATOM 7297 N N . HIS B 1 219 ? 32.438 7.039 5.188 1 93.56 219 HIS B N 1
ATOM 7298 C CA . HIS B 1 219 ? 33.406 7.91 5.844 1 93.56 219 HIS B CA 1
ATOM 7299 C C . HIS B 1 219 ? 33.531 7.551 7.32 1 93.56 219 HIS B C 1
ATOM 7301 O O . HIS B 1 219 ? 34.594 7.07 7.746 1 93.56 219 HIS B O 1
ATOM 7307 N N . SER B 1 220 ? 32.438 7.816 8.117 1 93.56 220 SER B N 1
ATOM 7308 C CA . SER B 1 220 ? 32.5 7.559 9.555 1 93.56 220 SER B CA 1
ATOM 7309 C C . SER B 1 220 ? 31.109 7.266 10.117 1 93.56 220 SER B C 1
ATOM 7311 O O . SER B 1 220 ? 30.109 7.324 9.391 1 93.56 220 SER B O 1
ATOM 7313 N N . HIS B 1 221 ? 31.125 6.797 11.367 1 93.38 221 HIS B N 1
ATOM 7314 C CA . HIS B 1 221 ? 29.844 6.539 12.039 1 93.38 221 HIS B CA 1
ATOM 7315 C C . HIS B 1 221 ? 29.891 6.996 13.492 1 93.38 221 HIS B C 1
ATOM 7317 O O . HIS B 1 221 ? 30.969 7.133 14.07 1 93.38 221 HIS B O 1
ATOM 7323 N N . LYS B 1 222 ? 28.812 7.402 14.031 1 91.62 222 LYS B N 1
ATOM 7324 C CA . LYS B 1 222 ? 28.625 7.734 15.445 1 91.62 222 LYS B CA 1
ATOM 7325 C C . LYS B 1 222 ? 27.531 6.879 16.078 1 91.62 222 LYS B C 1
ATOM 7327 O O . LYS B 1 222 ? 26.406 6.859 15.602 1 91.62 222 LYS B O 1
ATOM 7332 N N . MET B 1 223 ? 27.891 6.191 17.109 1 90.94 223 MET B N 1
ATOM 7333 C CA . MET B 1 223 ? 26.953 5.324 17.797 1 90.94 223 MET B CA 1
ATOM 7334 C C . MET B 1 223 ? 26.125 6.117 18.812 1 90.94 223 MET B C 1
ATOM 7336 O O . MET B 1 223 ? 26.578 7.156 19.297 1 90.94 223 MET B O 1
ATOM 7340 N N . LEU B 1 224 ? 24.984 5.637 19.031 1 90.75 224 LEU B N 1
ATOM 7341 C CA . LEU B 1 224 ? 24.141 6.211 20.078 1 90.75 224 LEU B CA 1
ATOM 7342 C C . LEU B 1 224 ? 24.297 5.422 21.375 1 90.75 224 LEU B C 1
ATOM 7344 O O . LEU B 1 224 ? 24.453 4.199 21.344 1 90.75 224 LEU B O 1
ATOM 7348 N N . TYR B 1 225 ? 24.234 6.16 22.484 1 88.88 225 TYR B N 1
ATOM 7349 C CA . TYR B 1 225 ? 24.391 5.551 23.797 1 88.88 225 TYR B CA 1
ATOM 7350 C C . TYR B 1 225 ? 23.188 5.84 24.672 1 88.88 225 TYR B C 1
ATOM 7352 O O . TYR B 1 225 ? 22.5 6.848 24.484 1 88.88 225 TYR B O 1
ATOM 7360 N N . ASN B 1 226 ? 22.953 4.91 25.531 1 85.56 226 ASN B N 1
ATOM 7361 C CA . ASN B 1 226 ? 21.875 5.148 26.5 1 85.56 226 ASN B CA 1
ATOM 7362 C C . ASN B 1 226 ? 22.297 6.156 27.562 1 85.56 226 ASN B C 1
ATOM 7364 O O . ASN B 1 226 ? 23.094 5.836 28.438 1 85.56 226 ASN B O 1
ATOM 7368 N N . GLY B 1 227 ? 21.859 7.391 27.344 1 79.44 227 GLY B N 1
ATOM 7369 C CA . GLY B 1 227 ? 22.266 8.453 28.25 1 79.44 227 GLY B CA 1
ATOM 7370 C C . GLY B 1 227 ? 21.203 8.82 29.266 1 79.44 227 GLY B C 1
ATOM 7371 O O . GLY B 1 227 ? 21.109 9.969 29.688 1 79.44 227 GLY B O 1
ATOM 7372 N N . LYS B 1 228 ? 20.406 7.883 29.656 1 80.62 228 LYS B N 1
ATOM 7373 C CA . LYS B 1 228 ? 19.359 8.219 30.609 1 80.62 228 LYS B CA 1
ATOM 7374 C C . LYS B 1 228 ? 19.953 8.656 31.938 1 80.62 228 LYS B C 1
ATOM 7376 O O . LYS B 1 228 ? 19.484 9.633 32.531 1 80.62 228 LYS B O 1
ATOM 7381 N N . ASP B 1 229 ? 21 8.008 32.312 1 82.06 229 ASP B N 1
ATOM 7382 C CA . ASP B 1 229 ? 21.641 8.328 33.594 1 82.06 229 ASP B CA 1
ATOM 7383 C C . ASP B 1 229 ? 22.312 9.695 33.531 1 82.06 229 ASP B C 1
ATOM 7385 O O . ASP B 1 229 ? 22.25 10.469 34.5 1 82.06 229 ASP B O 1
ATOM 7389 N N . ILE B 1 230 ? 22.891 9.922 32.438 1 83.75 230 ILE B N 1
ATOM 7390 C CA . ILE B 1 230 ? 23.562 11.203 32.25 1 83.75 230 ILE B CA 1
ATOM 7391 C C . ILE B 1 230 ? 22.547 12.336 32.25 1 83.75 230 ILE B C 1
ATOM 7393 O O . ILE B 1 230 ? 22.781 13.398 32.812 1 83.75 230 ILE B O 1
ATOM 7397 N N . GLU B 1 231 ? 21.484 12.07 31.609 1 82.56 231 GLU B N 1
ATOM 7398 C CA . GLU B 1 231 ? 20.438 13.078 31.547 1 82.56 231 GLU B CA 1
ATOM 7399 C C . GLU B 1 231 ? 19.859 13.375 32.906 1 82.56 231 GLU B C 1
ATOM 7401 O O . GLU B 1 231 ? 19.578 14.531 33.25 1 82.56 231 GLU B O 1
ATOM 7406 N N . ASP B 1 232 ? 19.688 12.375 33.656 1 83.88 232 ASP B N 1
ATOM 7407 C CA . ASP B 1 232 ? 19.156 12.555 35 1 83.88 232 ASP B CA 1
ATOM 7408 C C . ASP B 1 232 ? 20.141 13.352 35.875 1 83.88 232 ASP B C 1
ATOM 7410 O O . ASP B 1 232 ? 19.734 14.242 36.625 1 83.88 232 ASP B O 1
ATOM 7414 N N . LEU B 1 233 ? 21.344 13.062 35.688 1 84.75 233 LEU B N 1
ATOM 7415 C CA . LEU B 1 233 ? 22.359 13.766 36.469 1 84.75 233 LEU B CA 1
ATOM 7416 C C . LEU B 1 233 ? 22.484 15.219 36 1 84.75 233 LEU B C 1
ATOM 7418 O O . LEU B 1 233 ? 22.688 16.125 36.812 1 84.75 233 LEU B O 1
ATOM 7422 N N . SER B 1 234 ? 22.359 15.352 34.75 1 83.44 234 SER B N 1
ATOM 7423 C CA . SER B 1 234 ? 22.422 16.703 34.188 1 83.44 234 SER B CA 1
ATOM 7424 C C . SER B 1 234 ? 21.25 17.547 34.688 1 83.44 234 SER B C 1
ATOM 7426 O O . SER B 1 234 ? 21.391 18.734 34.938 1 83.44 234 SER B O 1
ATOM 7428 N N . ASN B 1 235 ? 20.156 16.922 34.719 1 82.31 235 ASN B N 1
ATOM 7429 C CA . ASN B 1 235 ? 19 17.625 35.25 1 82.31 235 ASN B CA 1
ATOM 7430 C C . ASN B 1 235 ? 19.172 17.984 36.719 1 82.31 235 ASN B C 1
ATOM 7432 O O . ASN B 1 235 ? 18.766 19.062 37.156 1 82.31 235 ASN B O 1
ATOM 7436 N N . GLN B 1 236 ? 19.75 17.125 37.406 1 82.75 236 GLN B N 1
ATOM 7437 C CA . GLN B 1 236 ? 20.047 17.391 38.812 1 82.75 236 GLN B CA 1
ATOM 7438 C C . GLN B 1 236 ? 21.062 18.531 38.969 1 82.75 236 GLN B C 1
ATOM 7440 O O . GLN B 1 236 ? 20.906 19.391 39.812 1 82.75 236 GLN B O 1
ATOM 7445 N N . ALA B 1 237 ? 22 18.422 38.062 1 82.62 237 ALA B N 1
ATOM 7446 C CA . ALA B 1 237 ? 23.016 19.469 38.094 1 82.62 237 ALA B CA 1
ATOM 7447 C C . ALA B 1 237 ? 22.406 20.828 37.75 1 82.62 237 ALA B C 1
ATOM 7449 O O . ALA B 1 237 ? 22.781 21.844 38.375 1 82.62 237 ALA B O 1
ATOM 7450 N N . ARG B 1 238 ? 21.547 20.828 36.844 1 81.31 238 ARG B N 1
ATOM 7451 C CA . ARG B 1 238 ? 20.875 22.078 36.469 1 81.31 238 ARG B CA 1
ATOM 7452 C C . ARG B 1 238 ? 20 22.594 37.594 1 81.31 238 ARG B C 1
ATOM 7454 O O . ARG B 1 238 ? 19.938 23.812 37.812 1 81.31 238 ARG B O 1
ATOM 7461 N N . SER B 1 239 ? 19.375 21.734 38.25 1 82.06 239 SER B N 1
ATOM 7462 C CA . SER B 1 239 ? 18.547 22.125 39.406 1 82.06 239 SER B CA 1
ATOM 7463 C C . SER B 1 239 ? 19.391 22.703 40.531 1 82.06 239 SER B C 1
ATOM 7465 O O . SER B 1 239 ? 19 23.688 41.156 1 82.06 239 SER B O 1
ATOM 7467 N N . VAL B 1 240 ? 20.5 22.109 40.688 1 81.19 240 VAL B N 1
ATOM 7468 C CA . VAL B 1 240 ? 21.391 22.562 41.75 1 81.19 240 VAL B CA 1
ATOM 7469 C C . VAL B 1 240 ? 22 23.922 41.344 1 81.19 240 VAL B C 1
ATOM 7471 O O . VAL B 1 240 ? 22.156 24.797 42.219 1 81.19 240 VAL B O 1
ATOM 7474 N N . HIS B 1 241 ? 22.25 24.016 40.125 1 81.31 241 HIS B N 1
ATOM 7475 C CA . HIS B 1 241 ? 22.781 25.266 39.594 1 81.31 241 HIS B CA 1
ATOM 7476 C C . HIS B 1 241 ? 21.781 26.406 39.781 1 81.31 241 HIS B C 1
ATOM 7478 O O . HIS B 1 241 ? 22.141 27.516 40.125 1 81.31 241 HIS B O 1
ATOM 7484 N N . GLU B 1 242 ? 20.578 26.125 39.531 1 78.31 242 GLU B N 1
ATOM 7485 C CA . GLU B 1 242 ? 19.531 27.125 39.688 1 78.31 242 GLU B CA 1
ATOM 7486 C C . GLU B 1 242 ? 19.359 27.516 41.156 1 78.31 242 GLU B C 1
ATOM 7488 O O . GLU B 1 242 ? 19.094 28.672 41.469 1 78.31 242 GLU B O 1
ATOM 7493 N N . LYS B 1 243 ? 19.562 26.562 41.969 1 77.5 243 LYS B N 1
ATOM 7494 C CA . LYS B 1 243 ? 19.469 26.828 43.406 1 77.5 243 LYS B CA 1
ATOM 7495 C C . LYS B 1 243 ? 20.656 27.672 43.875 1 77.5 243 LYS B C 1
ATOM 7497 O O . LYS B 1 243 ? 20.5 28.516 44.781 1 77.5 243 LYS B O 1
ATOM 7502 N N . ILE B 1 244 ? 21.75 27.406 43.281 1 78.06 244 ILE B N 1
ATOM 7503 C CA . ILE B 1 244 ? 22.953 28.172 43.656 1 78.06 244 ILE B CA 1
ATOM 7504 C C . ILE B 1 244 ? 22.781 29.625 43.219 1 78.06 244 ILE B C 1
ATOM 7506 O O . ILE B 1 244 ? 23.141 30.547 43.969 1 78.06 244 ILE B O 1
ATOM 7510 N N . LEU B 1 245 ? 22.219 29.734 41.969 1 72.06 245 LEU B N 1
ATOM 7511 C CA . LEU B 1 245 ? 22 31.078 41.469 1 72.06 245 LEU B CA 1
ATOM 7512 C C . LEU B 1 245 ? 21 31.828 42.375 1 72.06 245 LEU B C 1
ATOM 7514 O O . LEU B 1 245 ? 21.125 33.031 42.562 1 72.06 245 LEU B O 1
ATOM 7518 N N . GLY B 1 246 ? 20.188 31.109 42.969 1 66.19 246 GLY B N 1
ATOM 7519 C CA . GLY B 1 246 ? 19.219 31.734 43.844 1 66.19 246 GLY B CA 1
ATOM 7520 C C . GLY B 1 246 ? 19.734 31.969 45.25 1 66.19 246 GLY B C 1
ATOM 7521 O O . GLY B 1 246 ? 19.562 33.031 45.812 1 66.19 246 GLY B O 1
ATOM 7522 N N . LEU B 1 247 ? 20.375 30.906 45.875 1 66.56 247 LEU B N 1
ATOM 7523 C CA . LEU B 1 247 ? 20.641 30.953 47.312 1 66.56 247 LEU B CA 1
ATOM 7524 C C . LEU B 1 247 ? 22.125 31.203 47.594 1 66.56 247 LEU B C 1
ATOM 7526 O O . LEU B 1 247 ? 22.5 31.531 48.719 1 66.56 247 LEU B O 1
ATOM 7530 N N . ARG B 1 248 ? 23.047 31.422 46.688 1 61.28 248 ARG B N 1
ATOM 7531 C CA . ARG B 1 248 ? 24.469 31.719 46.75 1 61.28 248 ARG B CA 1
ATOM 7532 C C . ARG B 1 248 ? 25.141 30.875 47.844 1 61.28 248 ARG B C 1
ATOM 7534 O O . ARG B 1 248 ? 25.906 31.391 48.656 1 61.28 248 ARG B O 1
ATOM 7541 N N . LYS B 1 249 ? 24.719 29.656 48.156 1 67.38 249 LYS B N 1
ATOM 7542 C CA . LYS B 1 249 ? 25.328 28.844 49.219 1 67.38 249 LYS B CA 1
ATOM 7543 C C . LYS B 1 249 ? 26.469 28 48.656 1 67.38 249 LYS B C 1
ATOM 7545 O O . LYS B 1 249 ? 26.328 27.359 47.625 1 67.38 249 LYS B O 1
ATOM 7550 N N . ARG B 1 250 ? 27.641 28.078 49.25 1 65.88 250 ARG B N 1
ATOM 7551 C CA . ARG B 1 250 ? 28.906 27.422 48.906 1 65.88 250 ARG B CA 1
ATOM 7552 C C . ARG B 1 250 ? 28.734 25.906 48.844 1 65.88 250 ARG B C 1
ATOM 7554 O O . ARG B 1 250 ? 29.328 25.25 48 1 65.88 250 ARG B O 1
ATOM 7561 N N . LEU B 1 251 ? 27.969 25.281 49.812 1 71.62 251 LEU B N 1
ATOM 7562 C CA . LEU B 1 251 ? 27.781 23.844 49.875 1 71.62 251 LEU B CA 1
ATOM 7563 C C . LEU B 1 251 ? 27.156 23.312 48.594 1 71.62 251 LEU B C 1
ATOM 7565 O O . LEU B 1 251 ? 27.5 22.234 48.125 1 71.62 251 LEU B O 1
ATOM 7569 N N . LEU B 1 252 ? 26.422 24.109 47.969 1 78.19 252 LEU B N 1
ATOM 7570 C CA . LEU B 1 252 ? 25.734 23.703 46.75 1 78.19 252 LEU B CA 1
ATOM 7571 C C . LEU B 1 252 ? 26.703 23.734 45.562 1 78.19 252 LEU B C 1
ATOM 7573 O O . LEU B 1 252 ? 26.516 23 44.562 1 78.19 252 LEU B O 1
ATOM 7577 N N . GLU B 1 253 ? 27.734 24.469 45.75 1 79.19 253 GLU B N 1
ATOM 7578 C CA . GLU B 1 253 ? 28.75 24.516 44.719 1 79.19 253 GLU B CA 1
ATOM 7579 C C . GLU B 1 253 ? 29.578 23.234 44.688 1 79.19 253 GLU B C 1
ATOM 7581 O O . GLU B 1 253 ? 29.938 22.75 43.594 1 79.19 253 GLU B O 1
ATOM 7586 N N . GLU B 1 254 ? 29.875 22.781 45.906 1 80.62 254 GLU B N 1
ATOM 7587 C CA . GLU B 1 254 ? 30.625 21.516 45.969 1 80.62 254 GLU B CA 1
ATOM 7588 C C . GLU B 1 254 ? 29.797 20.359 45.406 1 80.62 254 GLU B C 1
ATOM 7590 O O . GLU B 1 254 ? 30.344 19.484 44.719 1 80.62 254 GLU B O 1
ATOM 7595 N N . ASN B 1 255 ? 28.578 20.359 45.719 1 82.62 255 ASN B N 1
ATOM 7596 C CA . ASN B 1 255 ? 27.703 19.328 45.156 1 82.62 255 ASN B CA 1
ATOM 7597 C C . ASN B 1 255 ? 27.641 19.406 43.656 1 82.62 255 ASN B C 1
ATOM 7599 O O . ASN B 1 255 ? 27.609 18.375 42.969 1 82.62 255 ASN B O 1
ATOM 7603 N N . LEU B 1 256 ? 27.594 20.562 43.094 1 85.69 256 LEU B N 1
ATOM 7604 C CA . LEU B 1 256 ? 27.578 20.75 41.656 1 85.69 256 LEU B CA 1
ATOM 7605 C C . LEU B 1 256 ? 28.844 20.219 41.031 1 85.69 256 LEU B C 1
ATOM 7607 O O . LEU B 1 256 ? 28.797 19.609 39.938 1 85.69 256 LEU B O 1
ATOM 7611 N N . GLU B 1 257 ? 29.969 20.469 41.688 1 83 257 GLU B N 1
ATOM 7612 C CA . GLU B 1 257 ? 31.234 19.969 41.156 1 83 257 GLU B CA 1
ATOM 7613 C C . GLU B 1 257 ? 31.281 18.438 41.188 1 83 257 GLU B C 1
ATOM 7615 O O . GLU B 1 257 ? 31.828 17.828 40.281 1 83 257 GLU B O 1
ATOM 7620 N N . GLU B 1 258 ? 30.781 17.938 42.188 1 85.06 258 GLU B N 1
ATOM 7621 C CA . GLU B 1 258 ? 30.719 16.484 42.281 1 85.06 258 GLU B CA 1
ATOM 7622 C C . GLU B 1 258 ? 29.844 15.898 41.188 1 85.06 258 GLU B C 1
ATOM 7624 O O . GLU B 1 258 ? 30.172 14.875 40.594 1 85.06 258 GLU B O 1
ATOM 7629 N N . LEU B 1 259 ? 28.719 16.516 41.031 1 86.75 259 LEU B N 1
ATOM 7630 C CA . LEU B 1 259 ? 27.812 16.062 39.969 1 86.75 259 LEU B CA 1
ATOM 7631 C C . LEU B 1 259 ? 28.469 16.188 38.625 1 86.75 259 LEU B C 1
ATOM 7633 O O . LEU B 1 259 ? 28.344 15.289 37.781 1 86.75 259 LEU B O 1
ATOM 7637 N N . CYS B 1 260 ? 29.156 17.234 38.344 1 83.44 260 CYS B N 1
ATOM 7638 C CA . CYS B 1 260 ? 29.844 17.453 37.062 1 83.44 260 CYS B CA 1
ATOM 7639 C C . CYS B 1 260 ? 30.922 16.406 36.875 1 83.44 260 CYS B C 1
ATOM 7641 O O . CYS B 1 260 ? 31.141 15.945 35.75 1 83.44 260 CYS B O 1
ATOM 7643 N N . HIS B 1 261 ? 31.562 16.109 37.938 1 83.56 261 HIS B N 1
ATOM 7644 C CA . HIS B 1 261 ? 32.594 15.078 37.844 1 83.56 261 HIS B CA 1
ATOM 7645 C C . HIS B 1 261 ? 32 13.719 37.531 1 83.56 261 HIS B C 1
ATOM 7647 O O . HIS B 1 261 ? 32.562 12.953 36.719 1 83.56 261 HIS B O 1
ATOM 7653 N N . LYS B 1 262 ? 30.953 13.445 38.094 1 84.06 262 LYS B N 1
ATOM 7654 C CA . LYS B 1 262 ? 30.281 12.188 37.812 1 84.06 262 LYS B CA 1
ATOM 7655 C C . LYS B 1 262 ? 29.812 12.125 36.375 1 84.06 262 LYS B C 1
ATOM 7657 O O . LYS B 1 262 ? 29.875 11.07 35.75 1 84.06 262 LYS B O 1
ATOM 7662 N N . ILE B 1 263 ? 29.25 13.195 35.875 1 84.62 263 ILE B N 1
ATOM 7663 C CA . ILE B 1 263 ? 28.812 13.273 34.5 1 84.62 263 ILE B CA 1
ATOM 7664 C C . ILE B 1 263 ? 30 13.062 33.562 1 84.62 263 ILE B C 1
ATOM 7666 O O . ILE B 1 263 ? 29.906 12.32 32.594 1 84.62 263 ILE B O 1
ATOM 7670 N N . HIS B 1 264 ? 31.109 13.656 33.906 1 81.94 264 HIS B N 1
ATOM 7671 C CA . HIS B 1 264 ? 32.312 13.523 33.094 1 81.94 264 HIS B CA 1
ATOM 7672 C C . HIS B 1 264 ? 32.812 12.086 33.094 1 81.94 264 HIS B C 1
ATOM 7674 O O . HIS B 1 264 ? 33.312 11.602 32.062 1 81.94 264 HIS B O 1
ATOM 7680 N N . GLN B 1 265 ? 32.688 11.484 34.156 1 81.38 265 GLN B N 1
ATOM 7681 C CA . GLN B 1 265 ? 33.125 10.094 34.281 1 81.38 265 GLN B CA 1
ATOM 7682 C C . GLN B 1 265 ? 32.219 9.188 33.438 1 81.38 265 GLN B C 1
ATOM 7684 O O . GLN B 1 265 ? 32.719 8.25 32.781 1 81.38 265 GLN B O 1
ATOM 7689 N N . LEU B 1 266 ? 31 9.523 33.469 1 80.38 266 LEU B N 1
ATOM 7690 C CA . LEU B 1 266 ? 30.078 8.688 32.719 1 80.38 266 LEU B CA 1
ATOM 7691 C C . LEU B 1 266 ? 30.203 8.945 31.219 1 80.38 266 LEU B C 1
ATOM 7693 O O . LEU B 1 266 ? 29.844 8.086 30.406 1 80.38 266 LEU B O 1
ATOM 7697 N N . GLN B 1 267 ? 30.656 10.117 30.922 1 80.38 267 GLN B N 1
ATOM 7698 C CA . GLN B 1 267 ? 30.828 10.477 29.516 1 80.38 267 GLN B CA 1
ATOM 7699 C C . GLN B 1 267 ? 32.125 9.891 28.953 1 80.38 267 GLN B C 1
ATOM 7701 O O . GLN B 1 267 ? 32.375 9.953 27.75 1 80.38 267 GLN B O 1
ATOM 7706 N N . SER B 1 268 ? 32.812 9.242 29.781 1 78.19 268 SER B N 1
ATOM 7707 C CA . SER B 1 268 ? 34.062 8.656 29.328 1 78.19 268 SER B CA 1
ATOM 7708 C C . SER B 1 268 ? 33.844 7.457 28.406 1 78.19 268 SER B C 1
ATOM 7710 O O . SER B 1 268 ? 32.812 6.773 28.531 1 78.19 268 SER B O 1
ATOM 7712 N N . GLU B 1 269 ? 34.625 7.301 27.469 1 71.81 269 GLU B N 1
ATOM 7713 C CA . GLU B 1 269 ? 34.5 6.305 26.406 1 71.81 269 GLU B CA 1
ATOM 7714 C C . GLU B 1 269 ? 34.312 4.906 26.984 1 71.81 269 GLU B C 1
ATOM 7716 O O . GLU B 1 269 ? 33.562 4.098 26.453 1 71.81 269 GLU B O 1
ATOM 7721 N N . ASP B 1 270 ? 34.969 4.66 28.078 1 68.94 270 ASP B N 1
ATOM 7722 C CA . ASP B 1 270 ? 34.969 3.312 28.641 1 68.94 270 ASP B CA 1
ATOM 7723 C C . ASP B 1 270 ? 33.594 2.988 29.234 1 68.94 270 ASP B C 1
ATOM 7725 O O . ASP B 1 270 ? 33.125 1.854 29.141 1 68.94 270 ASP B O 1
ATOM 7729 N N . MET B 1 271 ? 33 3.926 29.766 1 73.31 271 MET B N 1
ATOM 7730 C CA . MET B 1 271 ? 31.719 3.691 30.391 1 73.31 271 MET B CA 1
ATOM 7731 C C . MET B 1 271 ? 30.609 3.635 29.344 1 73.31 271 MET B C 1
ATOM 7733 O O . MET B 1 271 ? 29.594 2.957 29.531 1 73.31 271 MET B O 1
ATOM 7737 N N . LEU B 1 272 ? 30.891 4.281 28.312 1 77.12 272 LEU B N 1
ATOM 7738 C CA . LEU B 1 272 ? 29.875 4.387 27.266 1 77.12 272 LEU B CA 1
ATOM 7739 C C . LEU B 1 272 ? 29.828 3.113 26.422 1 77.12 272 LEU B C 1
ATOM 7741 O O . LEU B 1 272 ? 28.766 2.762 25.891 1 77.12 272 LEU B O 1
ATOM 7745 N N . LYS B 1 273 ? 30.844 2.367 26.328 1 73.12 273 LYS B N 1
ATOM 7746 C CA . LYS B 1 273 ? 30.922 1.184 25.484 1 73.12 273 LYS B CA 1
ATOM 7747 C C . LYS B 1 273 ? 29.906 0.129 25.906 1 73.12 273 LYS B C 1
ATOM 7749 O O . LYS B 1 273 ? 29.328 -0.553 25.047 1 73.12 273 LYS B O 1
ATOM 7754 N N . GLY B 1 274 ? 29.594 0.015 27.172 1 72.31 274 GLY B N 1
ATOM 7755 C CA . GLY B 1 274 ? 28.641 -0.971 27.656 1 72.31 274 GLY B CA 1
ATOM 7756 C C . GLY B 1 274 ? 27.188 -0.543 27.469 1 72.31 274 GLY B C 1
ATOM 7757 O O . GLY B 1 274 ? 26.281 -1.362 27.578 1 72.31 274 GLY B O 1
ATOM 7758 N N . LYS B 1 275 ? 27.047 0.659 27.031 1 82.56 275 LYS B N 1
ATOM 7759 C CA . LYS B 1 275 ? 25.688 1.169 26.953 1 82.56 275 LYS B CA 1
ATOM 7760 C C . LYS B 1 275 ? 25.328 1.553 25.516 1 82.56 275 LYS B C 1
ATOM 7762 O O . LYS B 1 275 ? 24.531 2.469 25.297 1 82.56 275 LYS B O 1
ATOM 7767 N N . GLU B 1 276 ? 25.922 0.821 24.578 1 87.5 276 GLU B N 1
ATOM 7768 C CA . GLU B 1 276 ? 25.672 1.121 23.172 1 87.5 276 GLU B CA 1
ATOM 7769 C C . GLU B 1 276 ? 24.281 0.668 22.75 1 87.5 276 GLU B C 1
ATOM 7771 O O . GLU B 1 276 ? 23.828 -0.414 23.141 1 87.5 276 GLU B O 1
ATOM 7776 N N . LEU B 1 277 ? 23.594 1.531 22.141 1 90.19 277 LEU B N 1
ATOM 7777 C CA . LEU B 1 277 ? 22.312 1.196 21.547 1 90.19 277 LEU B CA 1
ATOM 7778 C C . LEU B 1 277 ? 22.484 0.713 20.109 1 90.19 277 LEU B C 1
ATOM 7780 O O . LEU B 1 277 ? 23.469 1.03 19.469 1 90.19 277 LEU B O 1
ATOM 7784 N N . PRO B 1 278 ? 21.578 -0.092 19.578 1 91.88 278 PRO B N 1
ATOM 7785 C CA . PRO B 1 278 ? 21.703 -0.605 18.219 1 91.88 278 PRO B CA 1
ATOM 7786 C C . PRO B 1 278 ? 21.281 0.421 17.156 1 91.88 278 PRO B C 1
ATOM 7788 O O . PRO B 1 278 ? 20.516 0.099 16.25 1 91.88 278 PRO B O 1
ATOM 7791 N N . VAL B 1 279 ? 21.656 1.625 17.312 1 93.81 279 VAL B N 1
ATOM 7792 C CA . VAL B 1 279 ? 21.391 2.721 16.391 1 93.81 279 VAL B CA 1
ATOM 7793 C C . VAL B 1 279 ? 22.688 3.506 16.141 1 93.81 279 VAL B C 1
ATOM 7795 O O . VAL B 1 279 ? 23.469 3.721 17.062 1 93.81 279 VAL B O 1
ATOM 7798 N N . ALA B 1 280 ? 22.906 3.863 14.906 1 94.94 280 ALA B N 1
ATOM 7799 C CA . ALA B 1 280 ? 24.109 4.621 14.562 1 94.94 280 ALA B CA 1
ATOM 7800 C C . ALA B 1 280 ? 23.828 5.605 13.43 1 94.94 280 ALA B C 1
ATOM 7802 O O . ALA B 1 280 ? 22.938 5.379 12.609 1 94.94 280 ALA B O 1
ATOM 7803 N N . PHE B 1 281 ? 24.484 6.754 13.484 1 95.56 281 PHE B N 1
ATOM 7804 C CA . PHE B 1 281 ? 24.516 7.695 12.375 1 95.56 281 PHE B CA 1
ATOM 7805 C C . PHE B 1 281 ? 25.75 7.48 11.508 1 95.56 281 PHE B C 1
ATOM 7807 O O . PHE B 1 281 ? 26.875 7.594 12 1 95.56 281 PHE B O 1
ATOM 7814 N N . VAL B 1 282 ? 25.484 7.117 10.312 1 96.12 282 VAL B N 1
ATOM 7815 C CA . VAL B 1 282 ? 26.594 6.859 9.398 1 96.12 282 VAL B CA 1
ATOM 7816 C C . VAL B 1 282 ? 26.734 8.016 8.414 1 96.12 282 VAL B C 1
ATOM 7818 O O . VAL B 1 282 ? 25.766 8.391 7.742 1 96.12 282 VAL B O 1
ATOM 7821 N N . THR B 1 283 ? 27.906 8.578 8.352 1 95.44 283 THR B N 1
ATOM 7822 C CA . THR B 1 283 ? 28.188 9.688 7.449 1 95.44 283 THR B CA 1
ATOM 7823 C C . THR B 1 283 ? 28.984 9.211 6.234 1 95.44 283 THR B C 1
ATOM 7825 O O . THR B 1 283 ? 29.875 8.383 6.363 1 95.44 283 THR B O 1
ATOM 7828 N N . PHE B 1 284 ? 28.625 9.695 5.105 1 94.44 284 PHE B N 1
ATOM 7829 C CA . PHE B 1 284 ? 29.266 9.312 3.85 1 94.44 284 PHE B CA 1
ATOM 7830 C C . PHE B 1 284 ? 30.047 10.484 3.256 1 94.44 284 PHE B C 1
ATOM 7832 O O . PHE B 1 284 ? 29.828 11.633 3.645 1 94.44 284 PHE B O 1
ATOM 7839 N N . LYS B 1 285 ? 30.844 10.164 2.287 1 91.81 285 LYS B N 1
ATOM 7840 C CA . LYS B 1 285 ? 31.703 11.172 1.664 1 91.81 285 LYS B CA 1
ATOM 7841 C C . LYS B 1 285 ? 30.938 11.992 0.632 1 91.81 285 LYS B C 1
ATOM 7843 O O . LYS B 1 285 ? 31.359 13.086 0.268 1 91.81 285 LYS B O 1
ATOM 7848 N N . SER B 1 286 ? 29.938 11.414 0.154 1 91.88 286 SER B N 1
ATOM 7849 C CA . SER B 1 286 ? 29.125 12.07 -0.866 1 91.88 286 SER B CA 1
ATOM 7850 C C . SER B 1 286 ? 27.641 11.844 -0.621 1 91.88 286 SER B C 1
ATOM 7852 O O . SER B 1 286 ? 27.25 10.914 0.101 1 91.88 286 SER B O 1
ATOM 7854 N N . ARG B 1 287 ? 26.844 12.758 -1.196 1 93.75 287 ARG B N 1
ATOM 7855 C CA . ARG B 1 287 ? 25.406 12.594 -1.116 1 93.75 287 ARG B CA 1
ATOM 7856 C C . ARG B 1 287 ? 24.938 11.359 -1.886 1 93.75 287 ARG B C 1
ATOM 7858 O O . ARG B 1 287 ? 23.984 10.688 -1.486 1 93.75 287 ARG B O 1
ATOM 7865 N N . TRP B 1 288 ? 25.703 11.086 -2.906 1 93.69 288 TRP B N 1
ATOM 7866 C CA . TRP B 1 288 ? 25.453 9.898 -3.719 1 93.69 288 TRP B CA 1
ATOM 7867 C C . TRP B 1 288 ? 25.531 8.633 -2.873 1 93.69 288 TRP B C 1
ATOM 7869 O O . TRP B 1 288 ? 24.641 7.789 -2.918 1 93.69 288 TRP B O 1
ATOM 7879 N N . GLY B 1 289 ? 26.531 8.555 -2.076 1 93.5 289 GLY B N 1
ATOM 7880 C CA . GLY B 1 289 ? 26.719 7.395 -1.224 1 93.5 289 GLY B CA 1
ATOM 7881 C C . GLY B 1 289 ? 25.641 7.258 -0.161 1 93.5 289 GLY B C 1
ATOM 7882 O O . GLY B 1 289 ? 25.188 6.148 0.121 1 93.5 289 GLY B O 1
ATOM 7883 N N . ALA B 1 290 ? 25.281 8.375 0.431 1 94.94 290 ALA B N 1
ATOM 7884 C CA . ALA B 1 290 ? 24.234 8.359 1.452 1 94.94 290 ALA B CA 1
ATOM 7885 C C . ALA B 1 290 ? 22.906 7.934 0.86 1 94.94 290 ALA B C 1
ATOM 7887 O O . ALA B 1 290 ? 22.172 7.141 1.463 1 94.94 290 ALA B O 1
ATOM 7888 N N . ALA B 1 291 ? 22.594 8.469 -0.35 1 95.06 291 ALA B N 1
ATOM 7889 C CA . ALA B 1 291 ? 21.328 8.125 -1.014 1 95.06 291 ALA B CA 1
ATOM 7890 C C . ALA B 1 291 ? 21.297 6.645 -1.386 1 95.06 291 ALA B C 1
ATOM 7892 O O . ALA B 1 291 ? 20.266 5.98 -1.223 1 95.06 291 ALA B O 1
ATOM 7893 N N . MET B 1 292 ? 22.422 6.113 -1.83 1 95.25 292 MET B N 1
ATOM 7894 C CA . MET B 1 292 ? 22.531 4.703 -2.203 1 95.25 292 MET B CA 1
ATOM 7895 C C . MET B 1 292 ? 22.297 3.805 -0.995 1 95.25 292 MET B C 1
ATOM 7897 O O . MET B 1 292 ? 21.531 2.844 -1.066 1 95.25 292 MET B O 1
ATOM 7901 N N . ALA B 1 293 ? 22.891 4.133 0.093 1 95.31 293 ALA B N 1
ATOM 7902 C CA . ALA B 1 293 ? 22.781 3.314 1.3 1 95.31 293 ALA B CA 1
ATOM 7903 C C . ALA B 1 293 ? 21.391 3.387 1.895 1 95.31 293 ALA B C 1
ATOM 7905 O O . ALA B 1 293 ? 20.875 2.395 2.426 1 95.31 293 ALA B O 1
ATOM 7906 N N . ALA B 1 294 ? 20.781 4.52 1.773 1 95.75 294 ALA B N 1
ATOM 7907 C CA . ALA B 1 294 ? 19.469 4.734 2.393 1 95.75 294 ALA B CA 1
ATOM 7908 C C . ALA B 1 294 ? 18.375 4.027 1.607 1 95.75 294 ALA B C 1
ATOM 7910 O O . ALA B 1 294 ? 17.359 3.625 2.178 1 95.75 294 ALA B O 1
ATOM 7911 N N . GLN B 1 295 ? 18.5 3.832 0.311 1 94.62 295 GLN B N 1
ATOM 7912 C CA . GLN B 1 295 ? 17.406 3.338 -0.525 1 94.62 295 GLN B CA 1
ATOM 7913 C C . GLN B 1 295 ? 17.562 1.846 -0.806 1 94.62 295 GLN B C 1
ATOM 7915 O O . GLN B 1 295 ? 16.656 1.213 -1.353 1 94.62 295 GLN B O 1
ATOM 7920 N N . THR B 1 296 ? 18.625 1.234 -0.469 1 94.31 296 THR B N 1
ATOM 7921 C CA . THR B 1 296 ? 18.875 -0.166 -0.799 1 94.31 296 THR B CA 1
ATOM 7922 C C . THR B 1 296 ? 18.719 -1.047 0.437 1 94.31 296 THR B C 1
ATOM 7924 O O . THR B 1 296 ? 18.969 -0.6 1.559 1 94.31 296 THR B O 1
ATOM 7927 N N . GLN B 1 297 ? 18.281 -2.281 0.161 1 94.31 297 GLN B N 1
ATOM 7928 C CA . GLN B 1 297 ? 18.203 -3.266 1.234 1 94.31 297 GLN B CA 1
ATOM 7929 C C . GLN B 1 297 ? 19.562 -3.84 1.571 1 94.31 297 GLN B C 1
ATOM 7931 O O . GLN B 1 297 ? 20.25 -4.398 0.704 1 94.31 297 GLN B O 1
ATOM 7936 N N . GLN B 1 298 ? 19.984 -3.746 2.84 1 94.31 298 GLN B N 1
ATOM 7937 C CA . GLN B 1 298 ? 21.344 -4.082 3.217 1 94.31 298 GLN B CA 1
ATOM 7938 C C . GLN B 1 298 ? 21.484 -5.57 3.541 1 94.31 298 GLN B C 1
ATOM 7940 O O . GLN B 1 298 ? 22.469 -6.203 3.189 1 94.31 298 GLN B O 1
ATOM 7945 N N . HIS B 1 299 ? 20.453 -6.086 4.18 1 93.5 299 HIS B N 1
ATOM 7946 C CA . HIS B 1 299 ? 20.516 -7.453 4.688 1 93.5 299 HIS B CA 1
ATOM 7947 C C . HIS B 1 299 ? 19.328 -8.273 4.211 1 93.5 299 HIS B C 1
ATOM 7949 O O . HIS B 1 299 ? 18.297 -7.715 3.816 1 93.5 299 HIS B O 1
ATOM 7955 N N . THR B 1 300 ? 19.531 -9.562 4.211 1 92.06 300 THR B N 1
ATOM 7956 C CA . THR B 1 300 ? 18.484 -10.492 3.807 1 92.06 300 THR B CA 1
ATOM 7957 C C . THR B 1 300 ? 17.25 -10.344 4.711 1 92.06 300 THR B C 1
ATOM 7959 O O . THR B 1 300 ? 16.125 -10.453 4.246 1 92.06 300 THR B O 1
ATOM 7962 N N . ASN B 1 301 ? 17.547 -10.203 5.953 1 90.31 301 ASN B N 1
ATOM 7963 C CA . ASN B 1 301 ? 16.469 -9.828 6.871 1 90.31 301 ASN B CA 1
ATOM 7964 C C . ASN B 1 301 ? 16.266 -8.32 6.898 1 90.31 301 ASN B C 1
ATOM 7966 O O . ASN B 1 301 ? 17.078 -7.582 7.457 1 90.31 301 ASN B O 1
ATOM 7970 N N . PRO B 1 302 ? 15.117 -7.902 6.34 1 89.69 302 PRO B N 1
ATOM 7971 C CA . PRO B 1 302 ? 14.898 -6.461 6.219 1 89.69 302 PRO B CA 1
ATOM 7972 C C . PRO B 1 302 ? 14.719 -5.773 7.57 1 89.69 302 PRO B C 1
ATOM 7974 O O . PRO B 1 302 ? 14.742 -4.543 7.648 1 89.69 302 PRO B O 1
ATOM 7977 N N . LEU B 1 303 ? 14.602 -6.504 8.633 1 90.19 303 LEU B N 1
ATOM 7978 C CA . LEU B 1 303 ? 14.422 -5.93 9.961 1 90.19 303 LEU B CA 1
ATOM 7979 C C . LEU B 1 303 ? 15.766 -5.711 10.648 1 90.19 303 LEU B C 1
ATOM 7981 O O . LEU B 1 303 ? 15.82 -5.168 11.758 1 90.19 303 LEU B O 1
ATOM 7985 N N . LEU B 1 304 ? 16.797 -6.059 9.891 1 91 304 LEU B N 1
ATOM 7986 C CA . LEU B 1 304 ? 18.156 -5.777 10.352 1 91 304 LEU B CA 1
ATOM 7987 C C . LEU B 1 304 ? 18.844 -4.77 9.43 1 91 304 LEU B C 1
ATOM 7989 O O . LEU B 1 304 ? 18.562 -4.727 8.234 1 91 304 LEU B O 1
ATOM 7993 N N . TRP B 1 305 ? 19.641 -3.932 9.984 1 93.06 305 TRP B N 1
ATOM 7994 C CA . TRP B 1 305 ? 20.375 -2.918 9.234 1 93.06 305 TRP B CA 1
ATOM 7995 C C . TRP B 1 305 ? 19.422 -2.025 8.453 1 93.06 305 TRP B C 1
ATOM 7997 O O . TRP B 1 305 ? 19.578 -1.835 7.242 1 93.06 305 TRP B O 1
ATOM 8007 N N . ILE B 1 306 ? 18.453 -1.533 9.148 1 93 306 ILE B N 1
ATOM 8008 C CA . ILE B 1 306 ? 17.484 -0.643 8.523 1 93 306 ILE B CA 1
ATOM 8009 C C . ILE B 1 306 ? 18.109 0.724 8.273 1 93 306 ILE B C 1
ATOM 8011 O O . ILE B 1 306 ? 18.531 1.404 9.219 1 93 306 ILE B O 1
ATOM 8015 N N . THR B 1 307 ? 18.234 1.089 7.039 1 95.06 307 THR B N 1
ATOM 8016 C CA . THR B 1 307 ? 18.875 2.352 6.688 1 95.06 307 THR B CA 1
ATOM 8017 C C . THR B 1 307 ? 17.859 3.336 6.121 1 95.06 307 THR B C 1
ATOM 8019 O O . THR B 1 307 ? 16.969 2.949 5.352 1 95.06 307 THR B O 1
ATOM 8022 N N . GLU B 1 308 ? 17.891 4.523 6.574 1 94.44 308 GLU B N 1
ATOM 8023 C CA . GLU B 1 308 ? 17.094 5.641 6.074 1 94.44 308 GLU B CA 1
ATOM 8024 C C . GLU B 1 308 ? 17.875 6.953 6.164 1 94.44 308 GLU B C 1
ATOM 8026 O O . GLU B 1 308 ? 18.859 7.051 6.891 1 94.44 308 GLU B O 1
ATOM 8031 N N . MET B 1 309 ? 17.469 7.887 5.383 1 95.06 309 MET B N 1
ATOM 8032 C CA . MET B 1 309 ? 18.109 9.195 5.488 1 95.06 309 MET B CA 1
ATOM 8033 C C . MET B 1 309 ? 17.906 9.789 6.879 1 95.06 309 MET B C 1
ATOM 8035 O O . MET B 1 309 ? 16.828 9.695 7.449 1 95.06 309 MET B O 1
ATOM 8039 N N . ALA B 1 310 ? 18.906 10.328 7.445 1 95.25 310 ALA B N 1
ATOM 8040 C CA . ALA B 1 310 ? 18.828 10.945 8.773 1 95.25 310 ALA B CA 1
ATOM 8041 C C . ALA B 1 310 ? 18.078 12.273 8.719 1 95.25 310 ALA B C 1
ATOM 8043 O O . ALA B 1 310 ? 18.188 13.016 7.738 1 95.25 310 ALA B O 1
ATOM 8044 N N . PRO B 1 311 ? 17.297 12.539 9.695 1 93.56 311 PRO B N 1
ATOM 8045 C CA . PRO B 1 311 ? 16.703 13.875 9.789 1 93.56 311 PRO B CA 1
ATOM 8046 C C . PRO B 1 311 ? 17.734 14.945 10.164 1 93.56 311 PRO B C 1
ATOM 8048 O O . PRO B 1 311 ? 18.859 14.625 10.531 1 93.56 311 PRO B O 1
ATOM 8051 N N . GLU B 1 312 ? 17.344 16.172 10.031 1 92.62 312 GLU B N 1
ATOM 8052 C CA . GLU B 1 312 ? 18.219 17.25 10.469 1 92.62 312 GLU B CA 1
ATOM 8053 C C . GLU B 1 312 ? 18.531 17.141 11.953 1 92.62 312 GLU B C 1
ATOM 8055 O O . GLU B 1 312 ? 17.703 16.688 12.742 1 92.62 312 GLU B O 1
ATOM 8060 N N . PRO B 1 313 ? 19.672 17.516 12.32 1 91.62 313 PRO B N 1
ATOM 8061 C CA . PRO B 1 313 ? 20.109 17.344 13.711 1 91.62 313 PRO B CA 1
ATOM 8062 C C . PRO B 1 313 ? 19.125 17.984 14.711 1 91.62 313 PRO B C 1
ATOM 8064 O O . PRO B 1 313 ? 18.891 17.422 15.781 1 91.62 313 PRO B O 1
ATOM 8067 N N . SER B 1 314 ? 18.516 19.141 14.328 1 89.94 314 SER B N 1
ATOM 8068 C CA . SER B 1 314 ? 17.578 19.797 15.227 1 89.94 314 SER B CA 1
ATOM 8069 C C . SER B 1 314 ? 16.234 19.078 15.273 1 89.94 314 SER B C 1
ATOM 8071 O O . SER B 1 314 ? 15.438 19.266 16.188 1 89.94 314 SER B O 1
ATOM 8073 N N . ASP B 1 315 ? 16.094 18.188 14.305 1 93.06 315 ASP B N 1
ATOM 8074 C CA . ASP B 1 315 ? 14.82 17.469 14.164 1 93.06 315 ASP B CA 1
ATOM 8075 C C . ASP B 1 315 ? 14.883 16.109 14.828 1 93.06 315 ASP B C 1
ATOM 8077 O O . ASP B 1 315 ? 13.867 15.406 14.922 1 93.06 315 ASP B O 1
ATOM 8081 N N . VAL B 1 316 ? 16.016 15.641 15.344 1 93.69 316 VAL B N 1
ATOM 8082 C CA . VAL B 1 316 ? 16.219 14.289 15.867 1 93.69 316 VAL B CA 1
ATOM 8083 C C . VAL B 1 316 ? 15.672 14.211 17.297 1 93.69 316 VAL B C 1
ATOM 8085 O O . VAL B 1 316 ? 15.906 15.102 18.109 1 93.69 316 VAL B O 1
ATOM 8088 N N . LEU B 1 317 ? 14.891 13.219 17.594 1 92.81 317 LEU B N 1
ATOM 8089 C CA . LEU B 1 317 ? 14.422 12.906 18.938 1 92.81 317 LEU B CA 1
ATOM 8090 C C . LEU B 1 317 ? 15.266 11.805 19.578 1 92.81 317 LEU B C 1
ATOM 8092 O O . LEU B 1 317 ? 14.953 10.625 19.438 1 92.81 317 LEU B O 1
ATOM 8096 N N . TRP B 1 318 ? 16.234 12.172 20.328 1 88.75 318 TRP B N 1
ATOM 8097 C CA . TRP B 1 318 ? 17.234 11.266 20.875 1 88.75 318 TRP B CA 1
ATOM 8098 C C . TRP B 1 318 ? 16.609 10.281 21.859 1 88.75 318 TRP B C 1
ATOM 8100 O O . TRP B 1 318 ? 17 9.117 21.922 1 88.75 318 TRP B O 1
ATOM 8110 N N . ARG B 1 319 ? 15.617 10.719 22.562 1 84.88 319 ARG B N 1
ATOM 8111 C CA . ARG B 1 319 ? 14.984 9.867 23.562 1 84.88 319 ARG B CA 1
ATOM 8112 C C . ARG B 1 319 ? 14.25 8.711 22.906 1 84.88 319 ARG B C 1
ATOM 8114 O O . ARG B 1 319 ? 14.273 7.582 23.406 1 84.88 319 ARG B O 1
ATOM 8121 N N . ASN B 1 320 ? 13.672 8.961 21.75 1 89.19 320 ASN B N 1
ATOM 8122 C CA . ASN B 1 320 ? 12.898 7.938 21.062 1 89.19 320 ASN B CA 1
ATOM 8123 C C . ASN B 1 320 ? 13.797 6.914 20.391 1 89.19 320 ASN B C 1
ATOM 8125 O O . ASN B 1 320 ? 13.383 5.777 20.141 1 89.19 320 ASN B O 1
ATOM 8129 N N . LEU B 1 321 ? 14.992 7.305 20.078 1 90.06 321 LEU B N 1
ATOM 8130 C CA . LEU B 1 321 ? 15.914 6.406 19.406 1 90.06 321 LEU B CA 1
ATOM 8131 C C . LEU B 1 321 ? 16.422 5.332 20.359 1 90.06 321 LEU B C 1
ATOM 8133 O O . LEU B 1 321 ? 16.984 4.32 19.922 1 90.06 321 LEU B O 1
ATOM 8137 N N . SER B 1 322 ? 16.172 5.555 21.672 1 87.25 322 SER B N 1
ATOM 8138 C CA . SER B 1 322 ? 16.609 4.582 22.656 1 87.25 322 SER B CA 1
ATOM 8139 C C . SER B 1 322 ? 15.625 3.432 22.797 1 87.25 322 SER B C 1
ATOM 8141 O O . SER B 1 322 ? 15.953 2.377 23.344 1 87.25 322 SER B O 1
ATOM 8143 N N . ILE B 1 323 ? 14.57 3.611 22.203 1 87 323 ILE B N 1
ATOM 8144 C CA . ILE B 1 323 ? 13.562 2.557 22.25 1 87 323 ILE B CA 1
ATOM 8145 C C . ILE B 1 323 ? 13.938 1.447 21.266 1 87 323 ILE B C 1
ATOM 8147 O O . ILE B 1 323 ? 14.289 1.721 20.125 1 87 323 ILE B O 1
ATOM 8151 N N . ARG B 1 324 ? 13.773 0.212 21.797 1 85.69 324 ARG B N 1
ATOM 8152 C CA . ARG B 1 324 ? 14.102 -0.938 20.969 1 85.69 324 ARG B CA 1
ATOM 8153 C C . ARG B 1 324 ? 13.125 -1.062 19.797 1 85.69 324 ARG B C 1
ATOM 8155 O O . ARG B 1 324 ? 11.914 -0.944 19.984 1 85.69 324 ARG B O 1
ATOM 8162 N N . TYR B 1 325 ? 13.609 -1.34 18.609 1 84.12 325 TYR B N 1
ATOM 8163 C CA . TYR B 1 325 ? 12.836 -1.376 17.375 1 84.12 325 TYR B CA 1
ATOM 8164 C C . TYR B 1 325 ? 11.789 -2.484 17.422 1 84.12 325 TYR B C 1
ATOM 8166 O O . TYR B 1 325 ? 10.695 -2.34 16.859 1 84.12 325 TYR B O 1
ATOM 8174 N N . LYS B 1 326 ? 12.031 -3.533 18.109 1 80.81 326 LYS B N 1
ATOM 8175 C CA . LYS B 1 326 ? 11.148 -4.695 18.156 1 80.81 326 LYS B CA 1
ATOM 8176 C C . LYS B 1 326 ? 9.852 -4.371 18.891 1 80.81 326 LYS B C 1
ATOM 8178 O O . LYS B 1 326 ? 8.812 -4.984 18.625 1 80.81 326 LYS B O 1
ATOM 8183 N N . ILE B 1 327 ? 9.891 -3.383 19.734 1 86.62 327 ILE B N 1
ATOM 8184 C CA . ILE B 1 327 ? 8.727 -3.066 20.547 1 86.62 327 ILE B CA 1
ATOM 8185 C C . ILE B 1 327 ? 7.973 -1.887 19.938 1 86.62 327 ILE B C 1
ATOM 8187 O O . ILE B 1 327 ? 6.848 -1.581 20.344 1 86.62 327 ILE B O 1
ATOM 8191 N N . LEU B 1 328 ? 8.539 -1.28 18.938 1 87.88 328 LEU B N 1
ATOM 8192 C CA . LEU B 1 328 ? 7.988 -0.069 18.344 1 87.88 328 LEU B CA 1
ATOM 8193 C C . LEU B 1 328 ? 6.602 -0.33 17.781 1 87.88 328 LEU B C 1
ATOM 8195 O O . LEU B 1 328 ? 5.703 0.504 17.906 1 87.88 328 LEU B O 1
ATOM 8199 N N . PRO B 1 329 ? 6.398 -1.492 17.172 1 84.44 329 PRO B N 1
ATOM 8200 C CA . PRO B 1 329 ? 5.055 -1.72 16.641 1 84.44 329 PRO B CA 1
ATOM 8201 C C . PRO B 1 329 ? 3.982 -1.753 17.719 1 84.44 329 PRO B C 1
ATOM 8203 O O . PRO B 1 329 ? 2.84 -1.355 17.484 1 84.44 329 PRO B O 1
ATOM 8206 N N . VAL B 1 330 ? 4.293 -2.221 18.875 1 84.31 330 VAL B N 1
ATOM 8207 C CA . VAL B 1 330 ? 3.344 -2.244 19.984 1 84.31 330 VAL B CA 1
ATOM 8208 C C . VAL B 1 330 ? 2.965 -0.815 20.359 1 84.31 330 VAL B C 1
ATOM 8210 O O . VAL B 1 330 ? 1.789 -0.519 20.594 1 84.31 330 VAL B O 1
ATOM 8213 N N . TYR B 1 331 ? 3.953 0.067 20.391 1 88.44 331 TYR B N 1
ATOM 8214 C CA . TYR B 1 331 ? 3.699 1.476 20.672 1 88.44 331 TYR B CA 1
ATOM 8215 C C . TYR B 1 331 ? 2.805 2.094 19.594 1 88.44 331 TYR B C 1
ATOM 8217 O O . TYR B 1 331 ? 1.85 2.807 19.922 1 88.44 331 TYR B O 1
ATOM 8225 N N . LYS B 1 332 ? 3.121 1.782 18.406 1 88 332 LYS B N 1
ATOM 8226 C CA . LYS B 1 332 ? 2.361 2.352 17.297 1 88 332 LYS B CA 1
ATOM 8227 C C . LYS B 1 332 ? 0.905 1.895 17.344 1 88 332 LYS B C 1
ATOM 8229 O O . LYS B 1 332 ? -0.008 2.697 17.141 1 88 332 LYS B O 1
ATOM 8234 N N . ILE B 1 333 ? 0.664 0.647 17.625 1 85.38 333 ILE B N 1
ATOM 8235 C CA . ILE B 1 333 ? -0.69 0.113 17.703 1 85.38 333 ILE B CA 1
ATOM 8236 C C . ILE B 1 333 ? -1.413 0.731 18.906 1 85.38 333 ILE B C 1
ATOM 8238 O O . ILE B 1 333 ? -2.598 1.065 18.812 1 85.38 333 ILE B O 1
ATOM 8242 N N . GLY B 1 334 ? -0.651 0.825 20 1 88 334 GLY B N 1
ATOM 8243 C CA . GLY B 1 334 ? -1.225 1.457 21.172 1 88 334 GLY B CA 1
ATOM 8244 C C . GLY B 1 334 ? -1.703 2.873 20.922 1 88 334 GLY B C 1
ATOM 8245 O O . GLY B 1 334 ? -2.783 3.26 21.359 1 88 334 GLY B O 1
ATOM 8246 N N . VAL B 1 335 ? -0.923 3.633 20.203 1 92.12 335 VAL B N 1
ATOM 8247 C CA . VAL B 1 335 ? -1.263 5.02 19.891 1 92.12 335 VAL B CA 1
ATOM 8248 C C . VAL B 1 335 ? -2.506 5.062 19.016 1 92.12 335 VAL B C 1
ATOM 8250 O O . VAL B 1 335 ? -3.414 5.863 19.25 1 92.12 335 VAL B O 1
ATOM 8253 N N . ILE B 1 336 ? -2.57 4.219 18 1 88.56 336 ILE B N 1
ATOM 8254 C CA . ILE B 1 336 ? -3.717 4.184 17.094 1 88.56 336 ILE B CA 1
ATOM 8255 C C . ILE B 1 336 ? -4.973 3.791 17.875 1 88.56 336 ILE B C 1
ATOM 8257 O O . ILE B 1 336 ? -6.043 4.371 17.672 1 88.56 336 ILE B O 1
ATOM 8261 N N . LEU B 1 337 ? -4.883 2.842 18.75 1 85.88 337 LEU B N 1
ATOM 8262 C CA . LEU B 1 337 ? -6.004 2.408 19.578 1 85.88 337 LEU B CA 1
ATOM 8263 C C . LEU B 1 337 ? -6.469 3.533 20.5 1 85.88 337 LEU B C 1
ATOM 8265 O O . LEU B 1 337 ? -7.668 3.766 20.641 1 85.88 337 LEU B O 1
ATOM 8269 N N . ALA B 1 338 ? -5.5 4.188 21.062 1 91.38 338 ALA B N 1
ATOM 8270 C CA . ALA B 1 338 ? -5.828 5.305 21.938 1 91.38 338 ALA B CA 1
ATOM 8271 C C . ALA B 1 338 ? -6.531 6.422 21.172 1 91.38 338 ALA B C 1
ATOM 8273 O O . ALA B 1 338 ? -7.516 6.988 21.656 1 91.38 338 ALA B O 1
ATOM 8274 N N . ALA B 1 339 ? -5.988 6.75 20.047 1 91.5 339 ALA B N 1
ATOM 8275 C CA . ALA B 1 339 ? -6.602 7.785 19.219 1 91.5 339 ALA B CA 1
ATOM 8276 C C . ALA B 1 339 ? -8.016 7.387 18.797 1 91.5 339 ALA B C 1
ATOM 8278 O O . ALA B 1 339 ? -8.922 8.219 18.781 1 91.5 339 ALA B O 1
ATOM 8279 N N . THR B 1 340 ? -8.273 6.141 18.469 1 88 340 THR B N 1
ATOM 8280 C CA . THR B 1 340 ? -9.586 5.648 18.078 1 88 340 THR B CA 1
ATOM 8281 C C . THR B 1 340 ? -10.555 5.691 19.25 1 88 340 THR B C 1
ATOM 8283 O O . THR B 1 340 ? -11.711 6.09 19.109 1 88 340 THR B O 1
ATOM 8286 N N . LEU B 1 341 ? -10.062 5.324 20.391 1 88.75 341 LEU B N 1
ATOM 8287 C CA . LEU B 1 341 ? -10.883 5.375 21.594 1 88.75 341 LEU B CA 1
ATOM 8288 C C . LEU B 1 341 ? -11.273 6.812 21.922 1 88.75 341 LEU B C 1
ATOM 8290 O O . LEU B 1 341 ? -12.422 7.078 22.297 1 88.75 341 LEU B O 1
ATOM 8294 N N . LEU B 1 342 ? -10.297 7.691 21.766 1 90 342 LEU B N 1
ATOM 8295 C CA . LEU B 1 342 ? -10.602 9.102 22 1 90 342 LEU B CA 1
ATOM 8296 C C . LEU B 1 342 ? -11.664 9.594 21.031 1 90 342 LEU B C 1
ATOM 8298 O O . LEU B 1 342 ? -12.562 10.344 21.406 1 90 342 LEU B O 1
ATOM 8302 N N . THR B 1 343 ? -11.562 9.172 19.844 1 87.75 343 THR B N 1
ATOM 8303 C CA . THR B 1 343 ? -12.523 9.578 18.812 1 87.75 343 THR B CA 1
ATOM 8304 C C . THR B 1 343 ? -13.914 9.055 19.141 1 87.75 343 THR B C 1
ATOM 8306 O O . THR B 1 343 ? -14.906 9.781 19.031 1 87.75 343 THR B O 1
ATOM 8309 N N . ILE B 1 344 ? -14.016 7.871 19.641 1 84.25 344 ILE B N 1
ATOM 8310 C CA . ILE B 1 344 ? -15.305 7.258 19.969 1 84.25 344 ILE B CA 1
ATOM 8311 C C . ILE B 1 344 ? -15.883 7.918 21.219 1 84.25 344 ILE B C 1
ATOM 8313 O O . ILE B 1 344 ? -17.062 8.266 21.25 1 84.25 344 ILE B O 1
ATOM 8317 N N . PHE B 1 345 ? -15.078 8.164 22.203 1 85.75 345 PHE B N 1
ATOM 8318 C CA . PHE B 1 345 ? -15.531 8.758 23.453 1 85.75 345 PHE B CA 1
ATOM 8319 C C . PHE B 1 345 ? -15.945 10.211 23.25 1 85.75 345 PHE B C 1
ATOM 8321 O O . PHE B 1 345 ? -16.859 10.695 23.922 1 85.75 345 PHE B O 1
ATOM 8328 N N . PHE B 1 346 ? -15.258 10.859 22.359 1 86.81 346 PHE B N 1
ATOM 8329 C CA . PHE B 1 346 ? -15.555 12.266 22.109 1 86.81 346 PHE B CA 1
ATOM 8330 C C . PHE B 1 346 ? -16.859 12.422 21.359 1 86.81 346 PHE B C 1
ATOM 8332 O O . PHE B 1 346 ? -17.375 13.539 21.203 1 86.81 346 PHE B O 1
ATOM 8339 N N . ALA B 1 347 ? -17.391 11.336 20.906 1 81.38 347 ALA B N 1
ATOM 8340 C CA . ALA B 1 347 ? -18.688 11.375 20.234 1 81.38 347 ALA B CA 1
ATOM 8341 C C . ALA B 1 347 ? -19.797 11.789 21.188 1 81.38 347 ALA B C 1
ATOM 8343 O O . ALA B 1 347 ? -20.797 12.383 20.781 1 81.38 347 ALA B O 1
ATOM 8344 N N . VAL B 1 348 ? -19.578 11.609 22.422 1 78.75 348 VAL B N 1
ATOM 8345 C CA . VAL B 1 348 ? -20.594 11.883 23.422 1 78.75 348 VAL B CA 1
ATOM 8346 C C . VAL B 1 348 ? -20.797 13.391 23.578 1 78.75 348 VAL B C 1
ATOM 8348 O O . VAL B 1 348 ? -21.891 13.906 23.359 1 78.75 348 VAL B O 1
ATOM 8351 N N . PRO B 1 349 ? -19.75 14.109 23.859 1 77.62 349 PRO B N 1
ATOM 8352 C CA . PRO B 1 349 ? -19.953 15.555 23.984 1 77.62 349 PRO B CA 1
ATOM 8353 C C . PRO B 1 349 ? -20.406 16.203 22.672 1 77.62 349 PRO B C 1
ATOM 8355 O O . PRO B 1 349 ? -21.203 17.141 22.688 1 77.62 349 PRO B O 1
ATOM 8358 N N . VAL B 1 350 ? -19.953 15.773 21.609 1 78.88 350 VAL B N 1
ATOM 8359 C CA . VAL B 1 350 ? -20.312 16.344 20.328 1 78.88 350 VAL B CA 1
ATOM 8360 C C . VAL B 1 350 ? -21.797 16.109 20.062 1 78.88 350 VAL B C 1
ATOM 8362 O O . VAL B 1 350 ? -22.5 17 19.562 1 78.88 350 VAL B O 1
ATOM 8365 N N . THR B 1 351 ? -22.234 14.914 20.391 1 75 351 THR B N 1
ATOM 8366 C CA . THR B 1 351 ? -23.641 14.609 20.219 1 75 351 THR B CA 1
ATOM 8367 C C . THR B 1 351 ? -24.5 15.484 21.141 1 75 351 THR B C 1
ATOM 8369 O O . THR B 1 351 ? -25.578 15.93 20.75 1 75 351 THR B O 1
ATOM 8372 N N . ALA B 1 352 ? -24 15.719 22.297 1 73.5 352 ALA B N 1
ATOM 8373 C CA . ALA B 1 352 ? -24.703 16.578 23.25 1 73.5 352 ALA B CA 1
ATOM 8374 C C . ALA B 1 352 ? -24.844 18 22.703 1 73.5 352 ALA B C 1
ATOM 8376 O O . ALA B 1 352 ? -25.891 18.625 22.828 1 73.5 352 ALA B O 1
ATOM 8377 N N . VAL B 1 353 ? -23.828 18.5 22.125 1 74.06 353 VAL B N 1
ATOM 8378 C CA . VAL B 1 353 ? -23.828 19.859 21.562 1 74.06 353 VAL B CA 1
ATOM 8379 C C . VAL B 1 353 ? -24.781 19.922 20.375 1 74.06 353 VAL B C 1
ATOM 8381 O O . VAL B 1 353 ? -25.5 20.906 20.203 1 74.06 353 VAL B O 1
ATOM 8384 N N . GLN B 1 354 ? -24.766 18.891 19.5 1 72.81 354 GLN B N 1
ATOM 8385 C CA . GLN B 1 354 ? -25.641 18.844 18.344 1 72.81 354 GLN B CA 1
ATOM 8386 C C . GLN B 1 354 ? -27.109 18.766 18.75 1 72.81 354 GLN B C 1
ATOM 8388 O O . GLN B 1 354 ? -27.984 19.25 18.047 1 72.81 354 GLN B O 1
ATOM 8393 N N . GLY B 1 355 ? -27.297 18.188 19.844 1 67 355 GLY B N 1
ATOM 8394 C CA . GLY B 1 355 ? -28.656 18.172 20.375 1 67 355 GLY B CA 1
ATOM 8395 C C . GLY B 1 355 ? -29.172 19.547 20.75 1 67 355 GLY B C 1
ATOM 8396 O O . GLY B 1 355 ? -30.359 19.828 20.609 1 67 355 GLY B O 1
ATOM 8397 N N . ILE B 1 356 ? -28.203 20.359 21.188 1 65.56 356 ILE B N 1
ATOM 8398 C CA . ILE B 1 356 ? -28.547 21.734 21.547 1 65.56 356 ILE B CA 1
ATOM 8399 C C . ILE B 1 356 ? -28.891 22.516 20.281 1 65.56 356 ILE B C 1
ATOM 8401 O O . ILE B 1 356 ? -29.766 23.391 20.297 1 65.56 356 ILE B O 1
ATOM 8405 N N . ALA B 1 357 ? -28.25 22.172 19.234 1 62.5 357 ALA B N 1
ATOM 8406 C CA . ALA B 1 357 ? -28.453 22.875 17.969 1 62.5 357 ALA B CA 1
ATOM 8407 C C . ALA B 1 357 ? -29.875 22.672 17.453 1 62.5 357 ALA B C 1
ATOM 8409 O O . ALA B 1 357 ? -30.422 23.5 16.734 1 62.5 357 ALA B O 1
ATOM 8410 N N . LYS B 1 358 ? -30.438 21.547 17.891 1 59.75 358 LYS B N 1
ATOM 8411 C CA . LYS B 1 358 ? -31.844 21.328 17.531 1 59.75 358 LYS B CA 1
ATOM 8412 C C . LYS B 1 358 ? -32.75 21.781 18.672 1 59.75 358 LYS B C 1
ATOM 8414 O O . LYS B 1 358 ? -32.844 21.109 19.703 1 59.75 358 LYS B O 1
ATOM 8419 N N . TYR B 1 359 ? -33.188 23.109 18.578 1 57.62 359 TYR B N 1
ATOM 8420 C CA . TYR B 1 359 ? -33.906 23.844 19.609 1 57.62 359 TYR B CA 1
ATOM 8421 C C . TYR B 1 359 ? -34.969 22.969 20.266 1 57.62 359 TYR B C 1
ATOM 8423 O O . TYR B 1 359 ? -35.094 22.953 21.5 1 57.62 359 TYR B O 1
ATOM 8431 N N . GLU B 1 360 ? -35.688 22.281 19.375 1 55.31 360 GLU B N 1
ATOM 8432 C CA . GLU B 1 360 ? -36.812 21.531 19.906 1 55.31 360 GLU B CA 1
ATOM 8433 C C . GLU B 1 360 ? -36.344 20.422 20.844 1 55.31 360 GLU B C 1
ATOM 8435 O O . GLU B 1 360 ? -36.969 20.172 21.875 1 55.31 360 GLU B O 1
ATOM 8440 N N . LYS B 1 361 ? -35.219 19.984 20.562 1 55.88 361 LYS B N 1
ATOM 8441 C CA . LYS B 1 361 ? -34.719 18.875 21.406 1 55.88 361 LYS B CA 1
ATOM 8442 C C . LYS B 1 361 ? -34.062 19.391 22.672 1 55.88 361 LYS B C 1
ATOM 8444 O O . LYS B 1 361 ? -34.156 18.766 23.734 1 55.88 361 LYS B O 1
ATOM 8449 N N . LEU B 1 362 ? -33.5 20.516 22.547 1 57.72 362 LEU B N 1
ATOM 8450 C CA . LEU B 1 362 ? -32.906 21.141 23.719 1 57.72 362 LEU B CA 1
ATOM 8451 C C . LEU B 1 362 ? -33.969 21.469 24.766 1 57.72 362 LEU B C 1
ATOM 8453 O O . LEU B 1 362 ? -33.719 21.297 25.969 1 57.72 362 LEU B O 1
ATOM 8457 N N . LYS B 1 363 ? -35.062 21.906 24.203 1 59.53 363 LYS B N 1
ATOM 8458 C CA . LYS B 1 363 ? -36.156 22.234 25.125 1 59.53 363 LYS B CA 1
ATOM 8459 C C . LYS B 1 363 ? -36.594 21 25.906 1 59.53 363 LYS B C 1
ATOM 8461 O O . LYS B 1 363 ? -36.969 21.094 27.078 1 59.53 363 LYS B O 1
ATOM 8466 N N . LYS B 1 364 ? -36.5 19.969 25.188 1 56.5 364 LYS B N 1
ATOM 8467 C CA . LYS B 1 364 ? -37 18.734 25.812 1 56.5 364 LYS B CA 1
ATOM 8468 C C . LYS B 1 364 ? -36 18.188 26.812 1 56.5 364 LYS B C 1
ATOM 8470 O O . LYS B 1 364 ? -36.375 17.703 27.891 1 56.5 364 LYS B O 1
ATOM 8475 N N . TRP B 1 365 ? -34.812 18.344 26.531 1 54.88 365 TRP B N 1
ATOM 8476 C CA . TRP B 1 365 ? -33.812 17.703 27.359 1 54.88 365 TRP B CA 1
ATOM 8477 C C . TRP B 1 365 ? -33.375 18.625 28.5 1 54.88 365 TRP B C 1
ATOM 8479 O O . TRP B 1 365 ? -32.969 18.156 29.562 1 54.88 365 TRP B O 1
ATOM 8489 N N . PHE B 1 366 ? -33.438 19.953 28.25 1 52.53 366 PHE B N 1
ATOM 8490 C CA . PHE B 1 366 ? -33.062 20.922 29.266 1 52.53 366 PHE B CA 1
ATOM 8491 C C . PHE B 1 366 ? -34.125 21.984 29.438 1 52.53 366 PHE B C 1
ATOM 8493 O O . PHE B 1 366 ? -34.062 23.062 28.844 1 52.53 366 PHE B O 1
ATOM 8500 N N . PRO B 1 367 ? -35.062 21.688 30.281 1 56.84 367 PRO B N 1
ATOM 8501 C CA . PRO B 1 367 ? -36.219 22.547 30.469 1 56.84 367 PRO B CA 1
ATOM 8502 C C . PRO B 1 367 ? -35.844 23.984 30.844 1 56.84 367 PRO B C 1
ATOM 8504 O O . PRO B 1 367 ? -36.531 24.922 30.438 1 56.84 367 PRO B O 1
ATOM 8507 N N . PRO B 1 368 ? -34.844 24.156 31.672 1 54.59 368 PRO B N 1
ATOM 8508 C CA . PRO B 1 368 ? -34.562 25.578 31.938 1 54.59 368 PRO B CA 1
ATOM 8509 C C . PRO B 1 368 ? -34.281 26.375 30.672 1 54.59 368 PRO B C 1
ATOM 8511 O O . PRO B 1 368 ? -34.281 27.609 30.703 1 54.59 368 PRO B O 1
ATOM 8514 N N . ALA B 1 369 ? -34 25.703 29.594 1 57.56 369 ALA B N 1
ATOM 8515 C CA . ALA B 1 369 ? -33.781 26.359 28.312 1 57.56 369 ALA B CA 1
ATOM 8516 C C . ALA B 1 369 ? -35.062 27.031 27.812 1 57.56 369 ALA B C 1
ATOM 8518 O O . ALA B 1 369 ? -35 27.875 26.906 1 57.56 369 ALA B O 1
ATOM 8519 N N . MET B 1 370 ? -36.094 26.703 28.438 1 57.88 370 MET B N 1
ATOM 8520 C CA . MET B 1 370 ? -37.344 27.375 28.141 1 57.88 370 MET B CA 1
ATOM 8521 C C . MET B 1 370 ? -37.281 28.844 28.516 1 57.88 370 MET B C 1
ATOM 8523 O O . MET B 1 370 ? -38 29.672 27.938 1 57.88 370 MET B O 1
ATOM 8527 N N . ALA B 1 371 ? -36.469 29.047 29.5 1 56.16 371 ALA B N 1
ATOM 8528 C CA . ALA B 1 371 ? -36.312 30.438 29.922 1 56.16 371 ALA B CA 1
ATOM 8529 C C . ALA B 1 371 ? -35.688 31.281 28.812 1 56.16 371 ALA B C 1
ATOM 8531 O O . ALA B 1 371 ? -35.906 32.5 28.734 1 56.16 371 ALA B O 1
ATOM 8532 N N . ILE B 1 372 ? -35 30.656 27.922 1 59.22 372 ILE B N 1
ATOM 8533 C CA . ILE B 1 372 ? -34.344 31.344 26.812 1 59.22 372 ILE B CA 1
ATOM 8534 C C . ILE B 1 372 ? -35.406 31.828 25.828 1 59.22 372 ILE B C 1
ATOM 8536 O O . ILE B 1 372 ? -35.25 32.844 25.172 1 59.22 372 ILE B O 1
ATOM 8540 N N . ASP B 1 373 ? -36.562 31.094 25.844 1 58.72 373 ASP B N 1
ATOM 8541 C CA . ASP B 1 373 ? -37.656 31.516 24.984 1 58.72 373 ASP B CA 1
ATOM 8542 C C . ASP B 1 373 ? -38.25 32.844 25.453 1 58.72 373 ASP B C 1
ATOM 8544 O O . ASP B 1 373 ? -39 33.5 24.703 1 58.72 373 ASP B O 1
ATOM 8548 N N . LEU B 1 374 ? -37.969 33.156 26.703 1 55.06 374 LEU B N 1
ATOM 8549 C CA . LEU B 1 374 ? -38.562 34.344 27.266 1 55.06 374 LEU B CA 1
ATOM 8550 C C . LEU B 1 374 ? -37.844 35.594 26.766 1 55.06 374 LEU B C 1
ATOM 8552 O O . LEU B 1 374 ? -38.375 36.719 26.859 1 55.06 374 LEU B O 1
ATOM 8556 N N . ILE B 1 375 ? -36.656 35.531 26.469 1 55.66 375 ILE B N 1
ATOM 8557 C CA . ILE B 1 375 ? -35.969 36.719 25.984 1 55.66 375 ILE B CA 1
ATOM 8558 C C . ILE B 1 375 ? -35.844 36.656 24.453 1 55.66 375 ILE B C 1
ATOM 8560 O O . ILE B 1 375 ? -35.188 35.781 23.906 1 55.66 375 ILE B O 1
ATOM 8564 N N . PRO B 1 376 ? -36.625 37.531 23.844 1 58.28 376 PRO B N 1
ATOM 8565 C CA . PRO B 1 376 ? -36.594 37.562 22.391 1 58.28 376 PRO B CA 1
ATOM 8566 C C . PRO B 1 376 ? -35.188 37.781 21.828 1 58.28 376 PRO B C 1
ATOM 8568 O O . PRO B 1 376 ? -34.406 38.562 22.391 1 58.28 376 PRO B O 1
ATOM 8571 N N . GLY B 1 377 ? -34.625 36.969 20.797 1 61.31 377 GLY B N 1
ATOM 8572 C CA . GLY B 1 377 ? -33.312 37.125 20.188 1 61.31 377 GLY B CA 1
ATOM 8573 C C . GLY B 1 377 ? -32.281 36.156 20.75 1 61.31 377 GLY B C 1
ATOM 8574 O O . GLY B 1 377 ? -31.344 35.75 20.047 1 61.31 377 GLY B O 1
ATOM 8575 N N . LEU B 1 378 ? -32.438 35.875 22.047 1 64.69 378 LEU B N 1
ATOM 8576 C CA . LEU B 1 378 ? -31.469 35 22.703 1 64.69 378 LEU B CA 1
ATOM 8577 C C . LEU B 1 378 ? -31.547 33.594 22.156 1 64.69 378 LEU B C 1
ATOM 8579 O O . LEU B 1 378 ? -30.547 32.875 22.094 1 64.69 378 LEU B O 1
ATOM 8583 N N . SER B 1 379 ? -32.719 33.344 21.734 1 67.88 379 SER B N 1
ATOM 8584 C CA . SER B 1 379 ? -32.906 32 21.172 1 67.88 379 SER B CA 1
ATOM 8585 C C . SER B 1 379 ? -32.125 31.812 19.875 1 67.88 379 SER B C 1
ATOM 8587 O O . SER B 1 379 ? -31.547 30.75 19.641 1 67.88 379 SER B O 1
ATOM 8589 N N . SER B 1 380 ? -32.094 32.938 19.219 1 67.75 380 SER B N 1
ATOM 8590 C CA . SER B 1 380 ? -31.359 32.875 17.953 1 67.75 380 SER B CA 1
ATOM 8591 C C . SER B 1 380 ? -29.859 32.75 18.188 1 67.75 380 SER B C 1
ATOM 8593 O O . SER B 1 380 ? -29.172 32.062 17.438 1 67.75 380 SER B O 1
ATOM 8595 N N . VAL B 1 381 ? -29.453 33.344 19.234 1 71.69 381 VAL B N 1
ATOM 8596 C CA . VAL B 1 381 ? -28.031 33.281 19.562 1 71.69 381 VAL B CA 1
ATOM 8597 C C . VAL B 1 381 ? -27.672 31.891 20.094 1 71.69 381 VAL B C 1
ATOM 8599 O O . VAL B 1 381 ? -26.641 31.328 19.719 1 71.69 381 VAL B O 1
ATOM 8602 N N . VAL B 1 382 ? -28.5 31.391 20.844 1 68.5 382 VAL B N 1
ATOM 8603 C CA . VAL B 1 382 ? -28.25 30.109 21.484 1 68.5 382 VAL B CA 1
ATOM 8604 C C . VAL B 1 382 ? -28.297 28.984 20.438 1 68.5 382 VAL B C 1
ATOM 8606 O O . VAL B 1 382 ? -27.438 28.109 20.422 1 68.5 382 VAL B O 1
ATOM 8609 N N . THR B 1 383 ? -29.219 29.094 19.531 1 66.69 383 THR B N 1
ATOM 8610 C CA . THR B 1 383 ? -29.344 28.031 18.531 1 66.69 383 THR B CA 1
ATOM 8611 C C . THR B 1 383 ? -28.375 28.25 17.391 1 66.69 383 THR B C 1
ATOM 8613 O O . THR B 1 383 ? -27.938 27.297 16.734 1 66.69 383 THR B O 1
ATOM 8616 N N . GLY B 1 384 ? -27.969 29.469 17.25 1 65.94 384 GLY B N 1
ATOM 8617 C CA . GLY B 1 384 ? -27.141 29.766 16.078 1 65.94 384 GLY B CA 1
ATOM 8618 C C . GLY B 1 384 ? -25.656 29.766 16.391 1 65.94 384 GLY B C 1
ATOM 8619 O O . GLY B 1 384 ? -24.844 29.359 15.555 1 65.94 384 GLY B O 1
ATOM 8620 N N . TYR B 1 385 ? -25.266 30.172 17.547 1 74.38 385 TYR B N 1
ATOM 8621 C CA . TYR B 1 385 ? -23.859 30.406 17.797 1 74.38 385 TYR B CA 1
ATOM 8622 C C . TYR B 1 385 ? -23.312 29.453 18.844 1 74.38 385 TYR B C 1
ATOM 8624 O O . TYR B 1 385 ? -22.203 2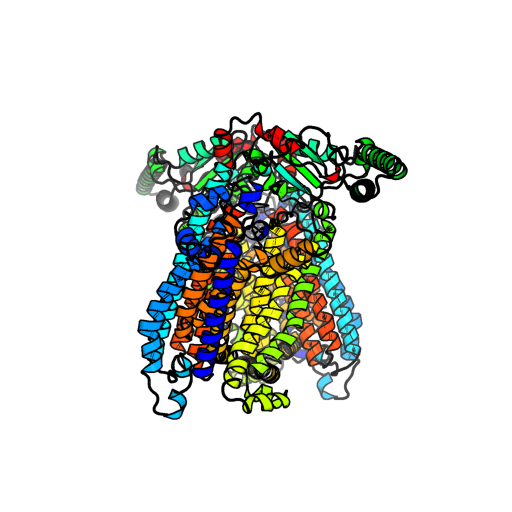8.938 18.734 1 74.38 385 TYR B O 1
ATOM 8632 N N . LEU B 1 386 ? -24.078 29.109 19.766 1 73 386 LEU B N 1
ATOM 8633 C CA . LEU B 1 386 ? -23.594 28.422 20.953 1 73 386 LEU B CA 1
ATOM 8634 C C . LEU B 1 386 ? -23.109 27.016 20.609 1 73 386 LEU B C 1
ATOM 8636 O O . LEU B 1 386 ? -22.047 26.594 21.078 1 73 386 LEU B O 1
ATOM 8640 N N . PRO B 1 387 ? -23.812 26.344 19.781 1 74.94 387 PRO B N 1
ATOM 8641 C CA . PRO B 1 387 ? -23.328 25 19.469 1 74.94 387 PRO B CA 1
ATOM 8642 C C . PRO B 1 387 ? -21.953 25 18.812 1 74.94 387 PRO B C 1
ATOM 8644 O O . PRO B 1 387 ? -21.094 24.188 19.172 1 74.94 387 PRO B O 1
ATOM 8647 N N . SER B 1 388 ? -21.766 25.875 17.922 1 79.5 388 SER B N 1
ATOM 8648 C CA . SER B 1 388 ? -20.484 25.938 17.219 1 79.5 388 SER B CA 1
ATOM 8649 C C . SER B 1 388 ? -19.375 26.406 18.156 1 79.5 388 SER B C 1
ATOM 8651 O O . SER B 1 388 ? -18.25 25.906 18.094 1 79.5 388 SER B O 1
ATOM 8653 N N . ALA B 1 389 ? -19.672 27.219 19.078 1 80.38 389 ALA B N 1
ATOM 8654 C CA . ALA B 1 389 ? -18.688 27.734 20.016 1 80.38 389 ALA B CA 1
ATOM 8655 C C . ALA B 1 389 ? -18.281 26.672 21.031 1 80.38 389 ALA B C 1
ATOM 8657 O O . ALA B 1 389 ? -17.094 26.516 21.344 1 80.38 389 ALA B O 1
ATOM 8658 N N . ILE B 1 390 ? -19.266 25.984 21.453 1 78.5 390 ILE B N 1
ATOM 8659 C CA . ILE B 1 390 ? -19 24.922 22.422 1 78.5 390 ILE B CA 1
ATOM 8660 C C . ILE B 1 390 ? -18.172 23.812 21.75 1 78.5 390 ILE B C 1
ATOM 8662 O O . ILE B 1 390 ? -17.219 23.312 22.344 1 78.5 390 ILE B O 1
ATOM 8666 N N . LEU B 1 391 ? -18.562 23.531 20.594 1 80.81 391 LEU B N 1
ATOM 8667 C CA . LEU B 1 391 ? -17.828 22.516 19.859 1 80.81 391 LEU B CA 1
ATOM 8668 C C . LEU B 1 391 ? -16.375 22.938 19.656 1 80.81 391 LEU B C 1
ATOM 8670 O O . LEU B 1 391 ? -15.461 22.141 19.844 1 80.81 391 LEU B O 1
ATOM 8674 N N . LYS B 1 392 ? -16.188 24.141 19.312 1 82.19 392 LYS B N 1
ATOM 8675 C CA . LYS B 1 392 ? -14.844 24.672 19.125 1 82.19 392 LYS B CA 1
ATOM 8676 C C . LYS B 1 392 ? -14.031 24.609 20.406 1 82.19 392 LYS B C 1
ATOM 8678 O O . LYS B 1 392 ? -12.844 24.281 20.391 1 82.19 392 LYS B O 1
ATOM 8683 N N . GLY B 1 393 ? -14.664 24.891 21.516 1 82 393 GLY B N 1
ATOM 8684 C CA . GLY B 1 393 ? -13.992 24.812 22.812 1 82 393 GLY B CA 1
ATOM 8685 C C . GLY B 1 393 ? -13.5 23.422 23.141 1 82 393 GLY B C 1
ATOM 8686 O O . GLY B 1 393 ? -12.367 23.25 23.594 1 82 393 GLY B O 1
ATOM 8687 N N . PHE B 1 394 ? -14.297 22.453 22.781 1 81.94 394 PHE B N 1
ATOM 8688 C CA . PHE B 1 394 ? -13.938 21.078 23.062 1 81.94 394 PHE B CA 1
ATOM 8689 C C . PHE B 1 394 ? -12.844 20.594 22.109 1 81.94 394 PHE B C 1
ATOM 8691 O O . PHE B 1 394 ? -11.922 19.891 22.516 1 81.94 394 PHE B O 1
ATOM 8698 N N . ILE B 1 395 ? -12.945 21.047 20.906 1 88.12 395 ILE B N 1
ATOM 8699 C CA . ILE B 1 395 ? -12.039 20.578 19.875 1 88.12 395 ILE B CA 1
ATOM 8700 C C . ILE B 1 395 ? -10.664 21.219 20.047 1 88.12 395 ILE B C 1
ATOM 8702 O O . ILE B 1 395 ? -9.656 20.688 19.594 1 88.12 395 ILE B O 1
ATOM 8706 N N . TYR B 1 396 ? -10.586 22.266 20.828 1 86.44 396 TYR B N 1
ATOM 8707 C CA . TYR B 1 396 ? -9.359 23.031 20.984 1 86.44 396 TYR B CA 1
ATOM 8708 C C . TYR B 1 396 ? -8.266 22.172 21.625 1 86.44 396 TYR B C 1
ATOM 8710 O O . TYR B 1 396 ? -7.086 22.328 21.297 1 86.44 396 TYR B O 1
ATOM 8718 N N . ILE B 1 397 ? -8.594 21.203 22.422 1 88.81 397 ILE B N 1
ATOM 8719 C CA . ILE B 1 397 ? -7.629 20.438 23.203 1 88.81 397 ILE B CA 1
ATOM 8720 C C . ILE B 1 397 ? -7.191 19.203 22.406 1 88.81 397 ILE B C 1
ATOM 8722 O O . ILE B 1 397 ? -6.152 18.609 22.688 1 88.81 397 ILE B O 1
ATOM 8726 N N . VAL B 1 398 ? -7.914 18.859 21.406 1 92.25 398 VAL B N 1
ATOM 8727 C CA . VAL B 1 398 ? -7.754 17.594 20.719 1 92.25 398 VAL B CA 1
ATOM 8728 C C . VAL B 1 398 ? -6.387 17.531 20.047 1 92.25 398 VAL B C 1
ATOM 8730 O O . VAL B 1 398 ? -5.664 16.547 20.188 1 92.25 398 VAL B O 1
ATOM 8733 N N . PRO B 1 399 ? -5.926 18.594 19.344 1 94.25 399 PRO B N 1
ATOM 8734 C CA . PRO B 1 399 ? -4.617 18.516 18.703 1 94.25 399 PRO B CA 1
ATOM 8735 C C . PRO B 1 399 ? -3.473 18.328 19.688 1 94.25 399 PRO B C 1
ATOM 8737 O O . PRO B 1 399 ? -2.508 17.609 19.406 1 94.25 399 PRO B O 1
ATOM 8740 N N . PHE B 1 400 ? -3.615 18.859 20.859 1 93.38 400 PHE B N 1
ATOM 8741 C CA . PHE B 1 400 ? -2.582 18.719 21.891 1 93.38 400 PHE B CA 1
ATOM 8742 C C . PHE B 1 400 ? -2.568 17.297 22.453 1 93.38 400 PHE B C 1
ATOM 8744 O O . PHE B 1 400 ? -1.502 16.734 22.703 1 93.38 400 PHE B O 1
ATOM 8751 N N . ALA B 1 401 ? -3.719 16.812 22.594 1 94 401 ALA B N 1
ATOM 8752 C CA . ALA B 1 401 ? -3.816 15.445 23.062 1 94 401 ALA B CA 1
ATOM 8753 C C . ALA B 1 401 ? -3.25 14.469 22.047 1 94 401 ALA B C 1
ATOM 8755 O O . ALA B 1 401 ? -2.521 13.539 22.391 1 94 401 ALA B O 1
ATOM 8756 N N . MET B 1 402 ? -3.551 14.727 20.828 1 95.69 402 MET B N 1
ATOM 8757 C CA . MET B 1 402 ? -3.068 13.859 19.75 1 95.69 402 MET B CA 1
ATOM 8758 C C . MET B 1 402 ? -1.555 13.969 19.609 1 95.69 402 MET B C 1
ATOM 8760 O O . MET B 1 402 ? -0.882 12.977 19.328 1 95.69 402 MET B O 1
ATOM 8764 N N . LEU B 1 403 ? -1.032 15.172 19.797 1 95.19 403 LEU B N 1
ATOM 8765 C CA . LEU B 1 403 ? 0.417 15.336 19.766 1 95.19 403 LEU B CA 1
ATOM 8766 C C . LEU B 1 403 ? 1.069 14.555 20.906 1 95.19 403 LEU B C 1
ATOM 8768 O O . LEU B 1 403 ? 2.104 13.914 20.703 1 95.19 403 LEU B O 1
ATOM 8772 N N . GLY B 1 404 ? 0.417 14.633 22.094 1 93.75 404 GLY B N 1
ATOM 8773 C CA . GLY B 1 404 ? 0.921 13.852 23.219 1 93.75 404 GLY B CA 1
ATOM 8774 C C . GLY B 1 404 ? 0.944 12.359 22.938 1 93.75 404 GLY B C 1
ATOM 8775 O O . GLY B 1 404 ? 1.903 11.672 23.297 1 93.75 404 GLY B O 1
ATOM 8776 N N . MET B 1 405 ? 0.019 11.898 22.266 1 94.25 405 MET B N 1
ATOM 8777 C CA . MET B 1 405 ? -0.042 10.484 21.906 1 94.25 405 MET B CA 1
ATOM 8778 C C . MET B 1 405 ? 1.001 10.156 20.844 1 94.25 405 MET B C 1
ATOM 8780 O O . MET B 1 405 ? 1.639 9.102 20.906 1 94.25 405 MET B O 1
ATOM 8784 N N . ALA B 1 406 ? 1.148 11.047 19.891 1 93.62 406 ALA B N 1
ATOM 8785 C CA . ALA B 1 406 ? 2.133 10.836 18.844 1 93.62 406 ALA B CA 1
ATOM 8786 C C . ALA B 1 406 ? 3.545 10.766 19.406 1 93.62 406 ALA B C 1
ATOM 8788 O O . ALA B 1 406 ? 4.402 10.055 18.875 1 93.62 406 ALA B O 1
ATOM 8789 N N . LYS B 1 407 ? 3.75 11.492 20.5 1 92.88 407 LYS B N 1
ATOM 8790 C CA . LYS B 1 407 ? 5.055 11.484 21.156 1 92.88 407 LYS B CA 1
ATOM 8791 C C . LYS B 1 407 ? 5.355 10.125 21.766 1 92.88 407 LYS B C 1
ATOM 8793 O O . LYS B 1 407 ? 6.516 9.711 21.844 1 92.88 407 LYS B O 1
ATOM 8798 N N . LEU B 1 408 ? 4.34 9.398 22.047 1 90 408 LEU B N 1
ATOM 8799 C CA . LEU B 1 408 ? 4.496 8.078 22.656 1 90 408 LEU B CA 1
ATOM 8800 C C . LEU B 1 408 ? 4.75 7.02 21.594 1 90 408 LEU B C 1
ATOM 8802 O O . LEU B 1 408 ? 5.215 5.918 21.906 1 90 408 LEU B O 1
ATOM 8806 N N . GLY B 1 409 ? 4.512 7.281 20.391 1 89.94 409 GLY B N 1
ATOM 8807 C CA . GLY B 1 409 ? 4.609 6.312 19.312 1 89.94 409 GLY B CA 1
ATOM 8808 C C . GLY B 1 409 ? 6.043 5.996 18.922 1 89.94 409 GLY B C 1
ATOM 8809 O O . GLY B 1 409 ? 6.301 5 18.25 1 89.94 409 GLY B O 1
ATOM 8810 N N . GLY B 1 410 ? 7.023 6.801 19.359 1 88.69 410 GLY B N 1
ATOM 8811 C CA . GLY B 1 410 ? 8.43 6.496 19.125 1 88.69 410 GLY B CA 1
ATOM 8812 C C . GLY B 1 410 ? 8.914 6.934 17.766 1 88.69 410 GLY B C 1
ATOM 8813 O O . GLY B 1 410 ? 9.648 6.203 17.094 1 88.69 410 GLY B O 1
ATOM 8814 N N . SER B 1 411 ? 8.57 8.062 17.328 1 92.31 411 SER B N 1
ATOM 8815 C CA . SER B 1 411 ? 9.062 8.586 16.047 1 92.31 411 SER B CA 1
ATOM 8816 C C . SER B 1 411 ? 10.508 9.055 16.172 1 92.31 411 SER B C 1
ATOM 8818 O O . SER B 1 411 ? 10.961 9.422 17.25 1 92.31 411 SER B O 1
ATOM 8820 N N . ILE B 1 412 ? 11.211 9.039 15.117 1 92.69 412 ILE B N 1
ATOM 8821 C CA . ILE B 1 412 ? 12.641 9.336 15.125 1 92.69 412 ILE B CA 1
ATOM 8822 C C . ILE B 1 412 ? 12.859 10.844 15.086 1 92.69 412 ILE B C 1
ATOM 8824 O O . ILE B 1 412 ? 13.891 11.344 15.539 1 92.69 412 ILE B O 1
ATOM 8828 N N . SER B 1 413 ? 11.914 11.523 14.531 1 95.06 413 SER B N 1
ATOM 8829 C CA . SER B 1 413 ? 12.062 12.969 14.367 1 95.06 413 SER B CA 1
ATOM 8830 C C . SER B 1 413 ? 10.805 13.703 14.82 1 95.06 413 SER B C 1
ATOM 8832 O O . SER B 1 413 ? 9.727 13.109 14.898 1 95.06 413 SER B O 1
ATOM 8834 N N . LYS B 1 414 ? 10.984 14.984 15.18 1 94.69 414 LYS B N 1
ATOM 8835 C CA . LYS B 1 414 ? 9.875 15.844 15.594 1 94.69 414 LYS B CA 1
ATOM 8836 C C . LYS B 1 414 ? 8.891 16.062 14.453 1 94.69 414 LYS B C 1
ATOM 8838 O O . LYS B 1 414 ? 7.676 16.094 14.672 1 94.69 414 LYS B O 1
ATOM 8843 N N . SER B 1 415 ? 9.438 16.219 13.281 1 94.88 415 SER B N 1
ATOM 8844 C CA . SER B 1 415 ? 8.594 16.438 12.109 1 94.88 415 SER B CA 1
ATOM 8845 C C . SER B 1 415 ? 7.68 15.234 11.852 1 94.88 415 SER B C 1
ATOM 8847 O O . SER B 1 415 ? 6.496 15.406 11.555 1 94.88 415 SER B O 1
ATOM 8849 N N . ARG B 1 416 ? 8.227 14.023 11.984 1 94.69 416 ARG B N 1
ATOM 8850 C CA . ARG B 1 416 ? 7.418 12.828 11.773 1 94.69 416 ARG B CA 1
ATOM 8851 C C . ARG B 1 416 ? 6.332 12.703 12.836 1 94.69 416 ARG B C 1
ATOM 8853 O O . ARG B 1 416 ? 5.23 12.234 12.555 1 94.69 416 ARG B O 1
ATOM 8860 N N . GLU B 1 417 ? 6.656 13.102 14.023 1 94.81 417 GLU B N 1
ATOM 8861 C CA . GLU B 1 417 ? 5.672 13.125 15.102 1 94.81 417 GLU B CA 1
ATOM 8862 C C . GLU B 1 417 ? 4.523 14.078 14.789 1 94.81 417 GLU B C 1
ATOM 8864 O O . GLU B 1 417 ? 3.355 13.734 14.977 1 94.81 417 GLU B O 1
ATOM 8869 N N . GLU B 1 418 ? 4.844 15.219 14.352 1 95.5 418 GLU B N 1
ATOM 8870 C CA . GLU B 1 418 ? 3.826 16.219 14.039 1 95.5 418 GLU B CA 1
ATOM 8871 C C . GLU B 1 418 ? 2.973 15.789 12.852 1 95.5 418 GLU B C 1
ATOM 8873 O O . GLU B 1 418 ? 1.771 16.047 12.812 1 95.5 418 GLU B O 1
ATOM 8878 N N . ILE B 1 419 ? 3.609 15.172 11.891 1 96.19 419 ILE B N 1
ATOM 8879 C CA . ILE B 1 419 ? 2.861 14.688 10.734 1 96.19 419 ILE B CA 1
ATOM 8880 C C . ILE B 1 419 ? 1.864 13.617 11.172 1 96.19 419 ILE B C 1
ATOM 8882 O O . ILE B 1 419 ? 0.712 13.617 10.734 1 96.19 419 ILE B O 1
ATOM 8886 N N . LYS B 1 420 ? 2.316 12.703 12.031 1 95.62 420 LYS B N 1
ATOM 8887 C CA . LYS B 1 420 ? 1.411 11.688 12.562 1 95.62 420 LYS B CA 1
ATOM 8888 C C . LYS B 1 420 ? 0.262 12.328 13.336 1 95.62 420 LYS B C 1
ATOM 8890 O O . LYS B 1 420 ? -0.891 11.914 13.203 1 95.62 420 LYS B O 1
ATOM 8895 N N . ALA B 1 421 ? 0.596 13.289 14.094 1 96.19 421 ALA B N 1
ATOM 8896 C CA . ALA B 1 421 ? -0.431 14.008 14.844 1 96.19 421 ALA B CA 1
ATOM 8897 C C . ALA B 1 421 ? -1.407 14.703 13.898 1 96.19 421 ALA B C 1
ATOM 8899 O O . ALA B 1 421 ? -2.617 14.711 14.133 1 96.19 421 ALA B O 1
ATOM 8900 N N . CYS B 1 422 ? -0.876 15.305 12.867 1 96.62 422 CYS B N 1
ATOM 8901 C CA . CYS B 1 422 ? -1.71 15.945 11.859 1 96.62 422 CYS B CA 1
ATOM 8902 C C . CYS B 1 422 ? -2.73 14.977 11.289 1 96.62 422 CYS B C 1
ATOM 8904 O O . CYS B 1 422 ? -3.914 15.297 11.18 1 96.62 422 CYS B O 1
ATOM 8906 N N . ASN B 1 423 ? -2.293 13.828 11.008 1 96.31 423 ASN B N 1
ATOM 8907 C CA . ASN B 1 423 ? -3.174 12.805 10.445 1 96.31 423 ASN B CA 1
ATOM 8908 C C . ASN B 1 423 ? -4.23 12.359 11.453 1 96.31 423 ASN B C 1
ATOM 8910 O O . ASN B 1 423 ? -5.406 12.227 11.102 1 96.31 423 ASN B O 1
ATOM 8914 N N . MET B 1 424 ? -3.805 12.211 12.641 1 95.94 424 MET B N 1
ATOM 8915 C CA . MET B 1 424 ? -4.734 11.781 13.68 1 95.94 424 MET B CA 1
ATOM 8916 C C . MET B 1 424 ? -5.797 12.852 13.938 1 95.94 424 MET B C 1
ATOM 8918 O O . MET B 1 424 ? -6.98 12.531 14.078 1 95.94 424 MET B O 1
ATOM 8922 N N . VAL B 1 425 ? -5.398 14.016 13.945 1 96.44 425 VAL B N 1
ATOM 8923 C CA . VAL B 1 425 ? -6.336 15.109 14.188 1 96.44 425 VAL B CA 1
ATOM 8924 C C . VAL B 1 425 ? -7.324 15.211 13.031 1 96.44 425 VAL B C 1
ATOM 8926 O O . VAL B 1 425 ? -8.523 15.383 13.25 1 96.44 425 VAL B O 1
ATOM 8929 N N . PHE B 1 426 ? -6.844 15.086 11.836 1 97 426 PHE B N 1
ATOM 8930 C CA . PHE B 1 426 ? -7.723 15.195 10.68 1 97 426 PHE B CA 1
ATOM 8931 C C . PHE B 1 426 ? -8.812 14.133 10.727 1 97 426 PHE B C 1
ATOM 8933 O O . PHE B 1 426 ? -9.992 14.43 10.539 1 97 426 PHE B O 1
ATOM 8940 N N . TYR B 1 427 ? -8.453 12.961 10.984 1 94.94 427 TYR B N 1
ATOM 8941 C CA . TYR B 1 427 ? -9.445 11.891 10.977 1 94.94 427 TYR B CA 1
ATOM 8942 C C . TYR B 1 427 ? -10.359 11.984 12.188 1 94.94 427 TYR B C 1
ATOM 8944 O O . TYR B 1 427 ? -11.531 11.602 12.125 1 94.94 427 TYR B O 1
ATOM 8952 N N . PHE B 1 428 ? -9.836 12.508 13.234 1 93.88 428 PHE B N 1
ATOM 8953 C CA . PHE B 1 428 ? -10.695 12.805 14.375 1 93.88 428 PHE B CA 1
ATOM 8954 C C . PHE B 1 428 ? -11.75 13.836 14.008 1 93.88 428 PHE B C 1
ATOM 8956 O O . PHE B 1 428 ? -12.938 13.648 14.297 1 93.88 428 PHE B O 1
ATOM 8963 N N . LEU B 1 429 ? -11.312 14.867 13.344 1 94.56 429 LEU B N 1
ATOM 8964 C CA . LEU B 1 429 ? -12.234 15.93 12.945 1 94.56 429 LEU B CA 1
ATOM 8965 C C . LEU B 1 429 ? -13.227 15.414 11.906 1 94.56 429 LEU B C 1
ATOM 8967 O O . LEU B 1 429 ? -14.406 15.766 11.945 1 94.56 429 LEU B O 1
ATOM 8971 N N . LEU B 1 430 ? -12.758 14.633 11 1 93.88 430 LEU B N 1
ATOM 8972 C CA . LEU B 1 430 ? -13.625 14.047 9.984 1 93.88 430 LEU B CA 1
ATOM 8973 C C . LEU B 1 430 ? -14.711 13.188 10.617 1 93.88 430 LEU B C 1
ATOM 8975 O O . LEU B 1 430 ? -15.883 13.289 10.25 1 93.88 430 LEU B O 1
ATOM 8979 N N . GLY B 1 431 ? -14.352 12.438 11.578 1 88.88 431 GLY B N 1
ATOM 8980 C CA . GLY B 1 431 ? -15.297 11.555 12.234 1 88.88 431 GLY B CA 1
ATOM 8981 C C . GLY B 1 431 ? -16.25 12.281 13.172 1 88.88 431 GLY B C 1
ATOM 8982 O O . GLY B 1 431 ? -17.469 12.172 13.039 1 88.88 431 GLY B O 1
ATOM 8983 N N . ASN B 1 432 ? -15.719 13.125 14.008 1 87.88 432 ASN B N 1
ATOM 8984 C CA . ASN B 1 432 ? -16.5 13.711 15.094 1 87.88 432 ASN B CA 1
ATOM 8985 C C . ASN B 1 432 ? -17.172 15.016 14.664 1 87.88 432 ASN B C 1
ATOM 8987 O O . ASN B 1 432 ? -18.281 15.312 15.086 1 87.88 432 ASN B O 1
ATOM 8991 N N . VAL B 1 433 ? -16.531 15.742 13.859 1 87.75 433 VAL B N 1
ATOM 8992 C CA . VAL B 1 433 ? -17.109 17.031 13.492 1 87.75 433 VAL B CA 1
ATOM 8993 C C . VAL B 1 433 ? -17.969 16.875 12.234 1 87.75 433 VAL B C 1
ATOM 8995 O O . VAL B 1 433 ? -19.125 17.297 12.203 1 87.75 433 VAL B O 1
ATOM 8998 N N . PHE B 1 434 ? -17.516 16.234 11.273 1 89.38 434 PHE B N 1
ATOM 8999 C CA . PHE B 1 434 ? -18.25 16.172 10.008 1 89.38 434 PHE B CA 1
ATOM 9000 C C . PHE B 1 434 ? -19.297 15.07 10.047 1 89.38 434 PHE B C 1
ATOM 9002 O O . PHE B 1 434 ? -20.484 15.336 9.922 1 89.38 434 PHE B O 1
ATOM 9009 N N . PHE B 1 435 ? -18.922 13.828 10.367 1 86.31 435 PHE B N 1
ATOM 9010 C CA . PHE B 1 435 ? -19.844 12.695 10.242 1 86.31 435 PHE B CA 1
ATOM 9011 C C . PHE B 1 435 ? -20.812 12.664 11.406 1 86.31 435 PHE B C 1
ATOM 9013 O O . PHE B 1 435 ? -22.016 12.398 11.219 1 86.31 435 PHE B O 1
ATOM 9020 N N . LEU B 1 436 ? -20.344 12.938 12.539 1 81.31 436 LEU B N 1
ATOM 9021 C CA . LEU B 1 436 ? -21.234 12.859 13.688 1 81.31 436 LEU B CA 1
ATOM 9022 C C . LEU B 1 436 ? -22.25 14 13.672 1 81.31 436 LEU B C 1
ATOM 9024 O O . LEU B 1 436 ? -23.375 13.836 14.125 1 81.31 436 LEU B O 1
ATOM 9028 N N . SER B 1 437 ? -21.844 15.109 13.18 1 79.25 437 SER B N 1
ATOM 9029 C CA . SER B 1 437 ? -22.781 16.219 13.07 1 79.25 437 SER B CA 1
ATOM 9030 C C . SER B 1 437 ? -23.891 15.922 12.062 1 79.25 437 SER B C 1
ATOM 9032 O O . SER B 1 437 ? -24.984 16.469 12.164 1 79.25 437 SER B O 1
ATOM 9034 N N . LEU B 1 438 ? -23.562 15.109 11.148 1 77.38 438 LEU B N 1
ATOM 9035 C CA . LEU B 1 438 ? -24.547 14.727 10.148 1 77.38 438 LEU B CA 1
ATOM 9036 C C . LEU B 1 438 ? -25.609 13.805 10.75 1 77.38 438 LEU B C 1
ATOM 9038 O O . LEU B 1 438 ? -26.797 13.906 10.43 1 77.38 438 LEU B O 1
ATOM 9042 N N . ILE B 1 439 ? -25.125 12.867 11.719 1 67.38 439 ILE B N 1
ATOM 9043 C CA . ILE B 1 439 ? -26.016 11.852 12.266 1 67.38 439 ILE B CA 1
ATOM 9044 C C . ILE B 1 439 ? -26.766 12.414 13.477 1 67.38 439 ILE B C 1
ATOM 9046 O O . ILE B 1 439 ? -27.844 11.945 13.82 1 67.38 439 ILE B O 1
ATOM 9050 N N . SER B 1 440 ? -26.375 13.297 14.344 1 57.19 440 SER B N 1
ATOM 9051 C CA . SER B 1 440 ? -26.719 13.75 15.695 1 57.19 440 SER B CA 1
ATOM 9052 C C . SER B 1 440 ? -28.219 13.781 15.898 1 57.19 440 SER B C 1
ATOM 9054 O O . SER B 1 440 ? -28.703 13.672 17.031 1 57.19 440 SER B O 1
ATOM 9056 N N . GLY B 1 441 ? -29.031 14.531 15.328 1 48.53 441 GLY B N 1
ATOM 9057 C CA . GLY B 1 441 ? -30.219 14.656 16.141 1 48.53 441 GLY B CA 1
ATOM 9058 C C . GLY B 1 441 ? -30.719 13.328 16.688 1 48.53 441 GLY B C 1
ATOM 9059 O O . GLY B 1 441 ? -30.953 13.188 17.891 1 48.53 441 GLY B O 1
ATOM 9060 N N . SER B 1 442 ? -31.266 12.43 15.828 1 47.22 442 SER B N 1
ATOM 9061 C CA . SER B 1 442 ? -31.922 11.172 16.141 1 47.22 442 SER B CA 1
ATOM 9062 C C . SER B 1 442 ? -30.953 10 16.047 1 47.22 442 SER B C 1
ATOM 9064 O O . SER B 1 442 ? -31.125 9.102 15.227 1 47.22 442 SER B O 1
ATOM 9066 N N . LEU B 1 443 ? -29.734 10.203 16.375 1 48.44 443 LEU B N 1
ATOM 9067 C CA . LEU B 1 443 ? -28.625 9.289 16.109 1 48.44 443 LEU B CA 1
ATOM 9068 C C . LEU B 1 443 ? -29.047 7.848 16.375 1 48.44 443 LEU B C 1
ATOM 9070 O O . LEU B 1 443 ? -28.781 6.961 15.562 1 48.44 443 LEU B O 1
ATOM 9074 N N . LEU B 1 444 ? -29.391 7.723 17.781 1 48.41 444 LEU B N 1
ATOM 9075 C CA . LEU B 1 444 ? -29.75 6.359 18.141 1 48.41 444 LEU B CA 1
ATOM 9076 C C . LEU B 1 444 ? -30.859 5.832 17.25 1 48.41 444 LEU B C 1
ATOM 9078 O O . LEU B 1 444 ? -30.844 4.668 16.859 1 48.41 444 LEU B O 1
ATOM 9082 N N . ASP B 1 445 ? -31.75 6.746 17.078 1 49.88 445 ASP B N 1
ATOM 9083 C CA . ASP B 1 445 ? -32.875 6.309 16.219 1 49.88 445 ASP B CA 1
ATOM 9084 C C . ASP B 1 445 ? -32.375 6.055 14.797 1 49.88 445 ASP B C 1
ATOM 9086 O O . ASP B 1 445 ? -32.875 5.125 14.141 1 49.88 445 ASP B O 1
ATOM 9090 N N . GLU B 1 446 ? -31.422 6.836 14.43 1 53.53 446 GLU B N 1
ATOM 9091 C CA . GLU B 1 446 ? -30.984 6.734 13.039 1 53.53 446 GLU B CA 1
ATOM 9092 C C . GLU B 1 446 ? -30 5.574 12.859 1 53.53 446 GLU B C 1
ATOM 9094 O O . GLU B 1 446 ? -30.031 4.891 11.836 1 53.53 446 GLU B O 1
ATOM 9099 N N . ILE B 1 447 ? -29.203 5.523 13.867 1 53.5 447 ILE B N 1
ATOM 9100 C CA . ILE B 1 447 ? -28.375 4.328 13.812 1 53.5 447 ILE B CA 1
ATOM 9101 C C . ILE B 1 447 ? -29.266 3.086 13.734 1 53.5 447 ILE B C 1
ATOM 9103 O O . ILE B 1 447 ? -28.953 2.146 12.992 1 53.5 447 ILE B O 1
ATOM 9107 N N . GLY B 1 448 ? -30.312 3.152 14.617 1 50.78 448 GLY B N 1
ATOM 9108 C CA . GLY B 1 448 ? -31.312 2.088 14.555 1 50.78 448 GLY B CA 1
ATOM 9109 C C . GLY B 1 448 ? -31.953 1.956 13.188 1 50.78 448 GLY B C 1
ATOM 9110 O O . GLY B 1 448 ? -32.156 0.843 12.695 1 50.78 448 GLY B O 1
ATOM 9111 N N . GLU B 1 449 ? -32.219 3.01 12.617 1 55.28 449 GLU B N 1
ATOM 9112 C CA . GLU B 1 449 ? -32.812 2.98 11.281 1 55.28 449 GLU B CA 1
ATOM 9113 C C . GLU B 1 449 ? -31.812 2.51 10.234 1 55.28 449 GLU B C 1
ATOM 9115 O O . GLU B 1 449 ? -32.156 1.783 9.305 1 55.28 449 GLU B O 1
ATOM 9120 N N . TYR B 1 450 ? -30.594 3.008 10.375 1 55.09 450 TYR B N 1
ATOM 9121 C CA . TYR B 1 450 ? -29.531 2.645 9.445 1 55.09 450 TYR B CA 1
ATOM 9122 C C . TYR B 1 450 ? -29.266 1.144 9.477 1 55.09 450 TYR B C 1
ATOM 9124 O O . TYR B 1 450 ? -29.016 0.528 8.438 1 55.09 450 TYR B O 1
ATOM 9132 N N . VAL B 1 451 ? -29.422 0.758 10.688 1 52.28 451 VAL B N 1
ATOM 9133 C CA . VAL B 1 451 ? -29.25 -0.676 10.898 1 52.28 451 VAL B CA 1
ATOM 9134 C C . VAL B 1 451 ? -30.469 -1.423 10.367 1 52.28 451 VAL B C 1
ATOM 9136 O O . VAL B 1 451 ? -30.344 -2.523 9.82 1 52.28 451 VAL B O 1
ATOM 9139 N N . SER B 1 452 ? -31.625 -0.69 10.344 1 52.53 452 SER B N 1
ATOM 9140 C CA . SER B 1 452 ? -32.875 -1.325 9.953 1 52.53 452 SER B CA 1
ATOM 9141 C C . SER B 1 452 ? -33.125 -1.217 8.453 1 52.53 452 SER B C 1
ATOM 9143 O O . SER B 1 452 ? -33.75 -2.096 7.852 1 52.53 452 SER B O 1
ATOM 9145 N N . HIS B 1 453 ? -32.719 0.004 7.809 1 54.31 453 HIS B N 1
ATOM 9146 C CA . HIS B 1 453 ? -32.906 0.178 6.375 1 54.31 453 HIS B CA 1
ATOM 9147 C C . HIS B 1 453 ? -31.641 0.641 5.684 1 54.31 453 HIS B C 1
ATOM 9149 O O . HIS B 1 453 ? -31.562 1.785 5.234 1 54.31 453 HIS B O 1
ATOM 9155 N N . PRO B 1 454 ? -30.656 -0.245 5.562 1 51.09 454 PRO B N 1
ATOM 9156 C CA . PRO B 1 454 ? -29.344 0.141 5.035 1 51.09 454 PRO B CA 1
ATOM 9157 C C . PRO B 1 454 ? -29.391 0.603 3.582 1 51.09 454 PRO B C 1
ATOM 9159 O O . PRO B 1 454 ? -28.531 1.355 3.133 1 51.09 454 PRO B O 1
ATOM 9162 N N . LYS B 1 455 ? -30.5 0.106 2.748 1 53.47 455 LYS B N 1
ATOM 9163 C CA . LYS B 1 455 ? -30.625 0.488 1.344 1 53.47 455 LYS B CA 1
ATOM 9164 C C . LYS B 1 455 ? -30.672 2.006 1.189 1 53.47 455 LYS B C 1
ATOM 9166 O O . LYS B 1 455 ? -30.234 2.543 0.171 1 53.47 455 LYS B O 1
ATOM 9171 N N . ASN B 1 456 ? -31.172 2.521 2.162 1 59.03 456 ASN B N 1
ATOM 9172 C CA . ASN B 1 456 ? -31.438 3.951 2.035 1 59.03 456 ASN B CA 1
ATOM 9173 C C . ASN B 1 456 ? -30.328 4.777 2.688 1 59.03 456 ASN B C 1
ATOM 9175 O O . ASN B 1 456 ? -30.5 5.973 2.928 1 59.03 456 ASN B O 1
ATOM 9179 N N . LEU B 1 457 ? -29.219 4.016 2.891 1 61.97 457 LEU B N 1
ATOM 9180 C CA . LEU B 1 457 ? -28.172 4.684 3.66 1 61.97 457 LEU B CA 1
ATOM 9181 C C . LEU B 1 457 ? -27.594 5.855 2.881 1 61.97 457 LEU B C 1
ATOM 9183 O O . LEU B 1 457 ? -27.484 6.965 3.408 1 61.97 457 LEU B O 1
ATOM 9187 N N . PRO B 1 458 ? -27.188 5.527 1.631 1 62.84 458 PRO B N 1
ATOM 9188 C CA . PRO B 1 458 ? -26.625 6.688 0.927 1 62.84 458 PRO B CA 1
ATOM 9189 C C . PRO B 1 458 ? -27.656 7.812 0.763 1 62.84 458 PRO B C 1
ATOM 9191 O O . PRO B 1 458 ? -27.297 8.992 0.882 1 62.84 458 PRO B O 1
ATOM 9194 N N . SER B 1 459 ? -28.922 7.406 0.572 1 68.62 459 SER B N 1
ATOM 9195 C CA . SER B 1 459 ? -29.969 8.406 0.419 1 68.62 459 SER B CA 1
ATOM 9196 C C . SER B 1 459 ? -30.25 9.125 1.734 1 68.62 459 SER B C 1
ATOM 9198 O O . SER B 1 459 ? -30.469 10.336 1.748 1 68.62 459 SER B O 1
ATOM 9200 N N . HIS B 1 460 ? -30.109 8.352 2.684 1 71.81 460 HIS B N 1
ATOM 9201 C CA . HIS B 1 460 ? -30.328 8.953 3.994 1 71.81 460 HIS B CA 1
ATOM 9202 C C . HIS B 1 460 ? -29.172 9.867 4.379 1 71.81 460 HIS B C 1
ATOM 9204 O O . HIS B 1 460 ? -29.391 10.969 4.895 1 71.81 460 HIS B O 1
ATOM 9210 N N . LEU B 1 461 ? -28 9.422 4.082 1 69.75 461 LEU B N 1
ATOM 9211 C CA . LEU B 1 461 ? -26.828 10.25 4.379 1 69.75 461 LEU B CA 1
ATOM 9212 C C . LEU B 1 461 ? -26.844 11.531 3.559 1 69.75 461 LEU B C 1
ATOM 9214 O O . LEU B 1 461 ? -26.484 12.602 4.059 1 69.75 461 LEU B O 1
ATOM 9218 N N . ALA B 1 462 ? -27.312 11.367 2.4 1 73.06 462 ALA B N 1
ATOM 9219 C CA . ALA B 1 462 ? -27.391 12.539 1.532 1 73.06 462 ALA B CA 1
ATOM 9220 C C . ALA B 1 462 ? -28.438 13.531 2.045 1 73.06 462 ALA B C 1
ATOM 9222 O O . ALA B 1 462 ? -28.219 14.75 1.982 1 73.06 462 ALA B O 1
ATOM 9223 N N . SER B 1 463 ? -29.531 13 2.541 1 75.12 463 SER B N 1
ATOM 9224 C CA . SER B 1 463 ? -30.562 13.867 3.092 1 75.12 463 SER B CA 1
ATOM 9225 C C . SER B 1 463 ? -30.078 14.586 4.344 1 75.12 463 SER B C 1
ATOM 9227 O O . SER B 1 463 ? -30.391 15.766 4.555 1 75.12 463 SER B O 1
ATOM 9229 N N . LEU B 1 464 ? -29.266 13.891 5.027 1 76.94 464 LEU B N 1
ATOM 9230 C CA . LEU B 1 464 ? -28.719 14.477 6.246 1 76.94 464 LEU B CA 1
ATOM 9231 C C . LEU B 1 464 ? -27.703 15.562 5.922 1 76.94 464 LEU B C 1
ATOM 9233 O O . LEU B 1 464 ? -27.641 16.594 6.598 1 76.94 464 LEU B O 1
ATOM 9237 N N . VAL B 1 465 ? -26.953 15.359 4.895 1 78.75 465 VAL B N 1
ATOM 9238 C CA . VAL B 1 465 ? -25.953 16.328 4.484 1 78.75 465 VAL B CA 1
ATOM 9239 C C . VAL B 1 465 ? -26.625 17.625 4.059 1 78.75 465 VAL B C 1
ATOM 9241 O O . VAL B 1 465 ? -26.188 18.719 4.434 1 78.75 465 VAL B O 1
ATOM 9244 N N . SER 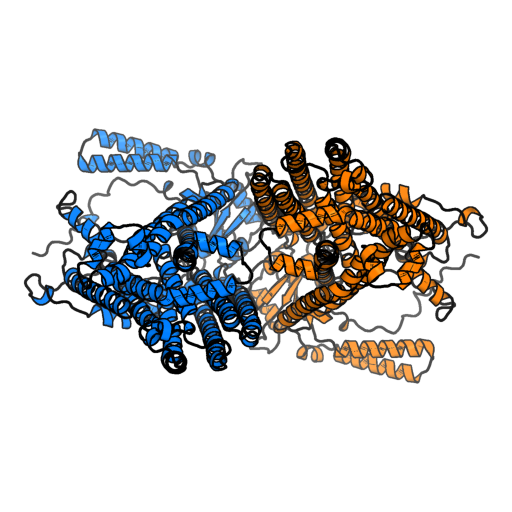B 1 466 ? -27.688 17.484 3.393 1 77.5 466 SER B N 1
ATOM 9245 C CA . SER B 1 466 ? -28.375 18.688 2.908 1 77.5 466 SER B CA 1
ATOM 9246 C C . SER B 1 466 ? -29.047 19.438 4.051 1 77.5 466 SER B C 1
ATOM 9248 O O . SER B 1 466 ? -29.062 20.672 4.055 1 77.5 466 SER B O 1
ATOM 9250 N N . SER B 1 467 ? -29.453 18.688 5.062 1 77.12 467 SER B N 1
ATOM 9251 C CA . SER B 1 467 ? -30.203 19.312 6.156 1 77.12 467 SER B CA 1
ATOM 9252 C C . SER B 1 467 ? -29.266 20.016 7.129 1 77.12 467 SER B C 1
ATOM 9254 O O . SER B 1 467 ? -29.688 20.906 7.867 1 77.12 467 SER B O 1
ATOM 9256 N N . GLN B 1 468 ? -27.984 19.688 7.148 1 80.81 468 GLN B N 1
ATOM 9257 C CA . GLN B 1 468 ? -27.062 20.25 8.125 1 80.81 468 GLN B CA 1
ATOM 9258 C C . GLN B 1 468 ? -26.234 21.359 7.516 1 80.81 468 GLN B C 1
ATOM 9260 O O . GLN B 1 468 ? -25.219 21.781 8.086 1 80.81 468 GLN B O 1
ATOM 9265 N N . ALA B 1 469 ? -26.578 21.891 6.41 1 83.56 469 ALA B N 1
ATOM 9266 C CA . ALA B 1 469 ? -25.844 22.953 5.727 1 83.56 469 ALA B CA 1
ATOM 9267 C C . ALA B 1 469 ? -25.766 24.203 6.59 1 83.56 469 ALA B C 1
ATOM 9269 O O . ALA B 1 469 ? -24.734 24.891 6.629 1 83.56 469 ALA B O 1
ATOM 9270 N N . ASP B 1 470 ? -26.797 24.453 7.352 1 81.56 470 ASP B N 1
ATOM 9271 C CA . ASP B 1 470 ? -26.844 25.656 8.188 1 81.56 470 ASP B CA 1
ATOM 9272 C C . ASP B 1 470 ? -25.844 25.562 9.336 1 81.56 470 ASP B C 1
ATOM 9274 O O . ASP B 1 470 ? -25.203 26.562 9.688 1 81.56 470 ASP B O 1
ATOM 9278 N N . PHE B 1 471 ? -25.766 24.469 9.875 1 80.44 471 PHE B N 1
ATOM 9279 C CA . PHE B 1 471 ? -24.812 24.281 10.953 1 80.44 471 PHE B CA 1
ATOM 9280 C C . PHE B 1 471 ? -23.391 24.531 10.477 1 80.44 471 PHE B C 1
ATOM 9282 O O . PHE B 1 471 ? -22.594 25.188 11.156 1 80.44 471 PHE B O 1
ATOM 9289 N N . PHE B 1 472 ? -23.062 24 9.344 1 87.88 472 PHE B N 1
ATOM 9290 C CA . PHE B 1 472 ? -21.688 24.094 8.859 1 87.88 472 PHE B CA 1
ATOM 9291 C C . PHE B 1 472 ? -21.375 25.531 8.422 1 87.88 472 PHE B C 1
ATOM 9293 O O . PHE B 1 472 ? -20.219 25.969 8.492 1 87.88 472 PHE B O 1
ATOM 9300 N N . MET B 1 473 ? -22.375 26.234 8.055 1 88.06 473 MET B N 1
ATOM 9301 C CA . MET B 1 473 ? -22.156 27.641 7.754 1 88.06 473 MET B CA 1
ATOM 9302 C C . MET B 1 473 ? -21.766 28.406 9.016 1 88.06 473 MET B C 1
ATOM 9304 O O . MET B 1 473 ? -20.812 29.188 9 1 88.06 473 MET B O 1
ATOM 9308 N N . THR B 1 474 ? -22.469 28.078 10.062 1 85.38 474 THR B N 1
ATOM 9309 C CA . THR B 1 474 ? -22.141 28.75 11.328 1 85.38 474 THR B CA 1
ATOM 9310 C C . THR B 1 474 ? -20.797 28.266 11.867 1 85.38 474 THR B C 1
ATOM 9312 O O . THR B 1 474 ? -20.047 29.047 12.461 1 85.38 474 THR B O 1
ATOM 9315 N N . TYR B 1 475 ? -20.562 27.047 11.625 1 87.5 475 TYR B N 1
ATOM 9316 C CA . TYR B 1 475 ? -19.297 26.469 12.078 1 87.5 475 TYR B CA 1
ATOM 9317 C C . TYR B 1 475 ? -18.125 27.141 11.391 1 87.5 475 TYR B C 1
ATOM 9319 O O . TYR B 1 475 ? -17.141 27.5 12.039 1 87.5 475 TYR B O 1
ATOM 9327 N N . ILE B 1 476 ? -18.219 27.359 10.109 1 91.19 476 ILE B N 1
ATOM 9328 C CA . ILE B 1 476 ? -17.156 27.969 9.328 1 91.19 476 ILE B CA 1
ATOM 9329 C C . ILE B 1 476 ? -16.969 29.422 9.758 1 91.19 476 ILE B C 1
ATOM 9331 O O . ILE B 1 476 ? -15.844 29.906 9.859 1 91.19 476 ILE B O 1
ATOM 9335 N N . LEU B 1 477 ? -18.078 30.047 10.055 1 89.38 477 LEU B N 1
ATOM 9336 C CA . LEU B 1 477 ? -18.016 31.438 10.492 1 89.38 477 LEU B CA 1
ATOM 9337 C C . LEU B 1 477 ? -17.344 31.547 11.852 1 89.38 477 LEU B C 1
ATOM 9339 O O . LEU B 1 477 ? -16.469 32.406 12.055 1 89.38 477 LEU B O 1
ATOM 9343 N N . THR B 1 478 ? -17.688 30.641 12.672 1 88.5 478 THR B N 1
ATOM 9344 C CA . THR B 1 478 ? -17.109 30.656 14.008 1 88.5 478 THR B CA 1
ATOM 9345 C C . THR B 1 478 ? -15.633 30.281 13.977 1 88.5 478 THR B C 1
ATOM 9347 O O . THR B 1 478 ? -14.805 30.953 14.586 1 88.5 478 THR B O 1
ATOM 9350 N N . GLU B 1 479 ? -15.305 29.266 13.234 1 89.56 479 GLU B N 1
ATOM 9351 C CA . GLU B 1 479 ? -13.922 28.797 13.133 1 89.56 479 GLU B CA 1
ATOM 9352 C C . GLU B 1 479 ? -13.047 29.812 12.406 1 89.56 479 GLU B C 1
ATOM 9354 O O . GLU B 1 479 ? -11.867 29.969 12.734 1 89.56 479 GLU B O 1
ATOM 9359 N N . GLY B 1 480 ? -13.555 30.469 11.461 1 90.25 480 GLY B N 1
ATOM 9360 C CA . GLY B 1 480 ? -12.797 31.422 10.664 1 90.25 480 GLY B CA 1
ATOM 9361 C C . GLY B 1 480 ? -12.664 32.781 11.328 1 90.25 480 GLY B C 1
ATOM 9362 O O . GLY B 1 480 ? -11.578 33.156 11.742 1 90.25 480 GLY B O 1
ATOM 9363 N N . LEU B 1 481 ? -13.797 33.438 11.594 1 89.5 481 LEU B N 1
ATOM 9364 C CA . LEU B 1 481 ? -13.773 34.781 12.086 1 89.5 481 LEU B CA 1
ATOM 9365 C C . LEU B 1 481 ? -13.305 34.844 13.539 1 89.5 481 LEU B C 1
ATOM 9367 O O . LEU B 1 481 ? -12.336 35.531 13.867 1 89.5 481 LEU B O 1
ATOM 9371 N N . SER B 1 482 ? -13.828 33.969 14.32 1 86.75 482 SER B N 1
ATOM 9372 C CA . SER B 1 482 ? -13.406 33.969 15.719 1 86.75 482 SER B CA 1
ATOM 9373 C C . SER B 1 482 ? -12.102 33.219 15.906 1 86.75 482 SER B C 1
ATOM 9375 O O . SER B 1 482 ? -11.258 33.594 16.719 1 86.75 482 SER B O 1
ATOM 9377 N N . GLY B 1 483 ? -11.945 32.219 15.18 1 88.94 483 GLY B N 1
ATOM 9378 C CA . GLY B 1 483 ? -10.766 31.375 15.336 1 88.94 483 GLY B CA 1
ATOM 9379 C C . GLY B 1 483 ? -9.484 32.062 14.922 1 88.94 483 GLY B C 1
ATOM 9380 O O . GLY B 1 483 ? -8.531 32.125 15.703 1 88.94 483 GLY B O 1
ATOM 9381 N N . PHE B 1 484 ? -9.445 32.688 13.766 1 94.06 484 PHE B N 1
ATOM 9382 C CA . PHE B 1 484 ? -8.234 33.344 13.281 1 94.06 484 PHE B CA 1
ATOM 9383 C C . PHE B 1 484 ? -7.973 34.625 14.039 1 94.06 484 PHE B C 1
ATOM 9385 O O . PHE B 1 484 ? -6.816 35 14.258 1 94.06 484 PHE B O 1
ATOM 9392 N N . SER B 1 485 ? -9.055 35.25 14.492 1 92.94 485 SER B N 1
ATOM 9393 C CA . SER B 1 485 ? -8.875 36.469 15.281 1 92.94 485 SER B CA 1
ATOM 9394 C C . SER B 1 485 ? -8.242 36.156 16.625 1 92.94 485 SER B C 1
ATOM 9396 O O . SER B 1 485 ? -7.379 36.906 17.094 1 92.94 485 SER B O 1
ATOM 9398 N N . THR B 1 486 ? -8.648 35.094 17.141 1 90.75 486 THR B N 1
ATOM 9399 C CA . THR B 1 486 ? -8.039 34.719 18.406 1 90.75 486 THR B CA 1
ATOM 9400 C C . THR B 1 486 ? -6.605 34.25 18.203 1 90.75 486 THR B C 1
ATOM 9402 O O . THR B 1 486 ? -5.758 34.438 19.078 1 90.75 486 THR B O 1
ATOM 9405 N N . GLU B 1 487 ? -6.297 33.688 17.062 1 91.56 487 GLU B N 1
ATOM 9406 C CA . GLU B 1 487 ? -4.941 33.25 16.75 1 91.56 487 GLU B CA 1
ATOM 9407 C C . GLU B 1 487 ? -3.982 34.438 16.672 1 91.56 487 GLU B C 1
ATOM 9409 O O . GLU B 1 487 ? -2.861 34.344 17.172 1 91.56 487 GLU B O 1
ATOM 9414 N N . ILE B 1 488 ? -4.43 35.5 16.094 1 92.06 488 ILE B N 1
ATOM 9415 C CA . ILE B 1 488 ? -3.545 36.625 15.93 1 92.06 488 ILE B CA 1
ATOM 9416 C C . ILE B 1 488 ? -3.375 37.344 17.281 1 92.06 488 ILE B C 1
ATOM 9418 O O . ILE B 1 488 ? -2.307 37.875 17.562 1 92.06 488 ILE B O 1
ATOM 9422 N N . LEU B 1 489 ? -4.375 37.344 18.094 1 91.69 489 LEU B N 1
ATOM 9423 C CA . LEU B 1 489 ? -4.316 38 19.391 1 91.69 489 LEU B CA 1
ATOM 9424 C C . LEU B 1 489 ? -3.518 37.156 20.391 1 91.69 489 LEU B C 1
ATOM 9426 O O . LEU B 1 489 ? -2.848 37.719 21.266 1 91.69 489 LEU B O 1
ATOM 9430 N N . GLN B 1 490 ? -3.48 35.938 20.312 1 92.06 490 GLN B N 1
ATOM 9431 C CA . GLN B 1 490 ? -2.812 35.031 21.219 1 92.06 490 GLN B CA 1
ATOM 9432 C C . GLN B 1 490 ? -3.166 35.344 22.672 1 92.06 490 GLN B C 1
ATOM 9434 O O . GLN B 1 490 ? -2.279 35.594 23.5 1 92.06 490 GLN B O 1
ATOM 9439 N N . PRO B 1 491 ? -4.395 35.188 22.969 1 89.12 491 PRO B N 1
ATOM 9440 C CA . PRO B 1 491 ? -4.828 35.594 24.312 1 89.12 491 PRO B CA 1
ATOM 9441 C C . PRO B 1 491 ? -4.168 34.781 25.422 1 89.12 491 PRO B C 1
ATOM 9443 O O . PRO B 1 491 ? -3.881 35.281 26.5 1 89.12 491 PRO B O 1
ATOM 9446 N N . GLY B 1 492 ? -3.902 33.562 25.188 1 86.31 492 GLY B N 1
ATOM 9447 C CA . GLY B 1 492 ? -3.275 32.719 26.203 1 86.31 492 GLY B CA 1
ATOM 9448 C C . GLY B 1 492 ? -1.91 33.25 26.625 1 86.31 492 GLY B C 1
ATOM 9449 O O . GLY B 1 492 ? -1.653 33.406 27.828 1 86.31 492 GLY B O 1
ATOM 9450 N N . ILE B 1 493 ? -1.06 33.5 25.656 1 89 493 ILE B N 1
ATOM 9451 C CA . ILE B 1 493 ? 0.298 33.938 25.953 1 89 493 ILE B CA 1
ATOM 9452 C C . ILE B 1 493 ? 0.263 35.344 26.547 1 89 493 ILE B C 1
ATOM 9454 O O . ILE B 1 493 ? 1.059 35.688 27.422 1 89 493 ILE B O 1
ATOM 9458 N N . LEU B 1 494 ? -0.693 36.125 26.078 1 89.75 494 LEU B N 1
ATOM 9459 C CA . LEU B 1 494 ? -0.829 37.5 26.609 1 89.75 494 LEU B CA 1
ATOM 9460 C C . LEU B 1 494 ? -1.203 37.469 28.078 1 89.75 494 LEU B C 1
ATOM 9462 O O . LEU B 1 494 ? -0.623 38.219 28.875 1 89.75 494 LEU B O 1
ATOM 9466 N N . ILE B 1 495 ? -2.15 36.625 28.344 1 88.88 495 ILE B N 1
ATOM 9467 C CA . ILE B 1 495 ? -2.592 36.531 29.734 1 88.88 495 ILE B CA 1
ATOM 9468 C C . ILE B 1 495 ? -1.464 35.938 30.578 1 88.88 495 ILE B C 1
ATOM 9470 O O . ILE B 1 495 ? -1.221 36.406 31.703 1 88.88 495 ILE B O 1
ATOM 9474 N N . TRP B 1 496 ? -0.822 35.094 30.062 1 85.38 496 TRP B N 1
ATOM 9475 C CA . TRP B 1 496 ? 0.295 34.469 30.781 1 85.38 496 TRP B CA 1
ATOM 9476 C C . TRP B 1 496 ? 1.402 35.5 31.031 1 85.38 496 TRP B C 1
ATOM 9478 O O . TRP B 1 496 ? 1.969 35.531 32.125 1 85.38 496 TRP B O 1
ATOM 9488 N N . ASP B 1 497 ? 1.77 36.188 29.969 1 85.19 497 ASP B N 1
ATOM 9489 C CA . ASP B 1 497 ? 2.795 37.219 30.109 1 85.19 497 ASP B CA 1
ATOM 9490 C C . ASP B 1 497 ? 2.381 38.281 31.109 1 85.19 497 ASP B C 1
ATOM 9492 O O . ASP B 1 497 ? 3.209 38.781 31.891 1 85.19 497 ASP B O 1
ATOM 9496 N N . PHE B 1 498 ? 1.121 38.625 31.172 1 84.44 498 PHE B N 1
ATOM 9497 C CA . PHE B 1 498 ? 0.594 39.625 32.094 1 84.44 498 PHE B CA 1
ATOM 9498 C C . PHE B 1 498 ? 0.686 39.125 33.531 1 84.44 498 PHE B C 1
ATOM 9500 O O . PHE B 1 498 ? 1.104 39.844 34.438 1 84.44 498 PHE B O 1
ATOM 9507 N N . VAL B 1 499 ? 0.345 37.875 33.719 1 86.31 499 VAL B N 1
ATOM 9508 C CA . VAL B 1 499 ? 0.367 37.281 35.031 1 86.31 499 VAL B CA 1
ATOM 9509 C C . VAL B 1 499 ? 1.81 37.156 35.531 1 86.31 499 VAL B C 1
ATOM 9511 O O . VAL B 1 499 ? 2.117 37.438 36.688 1 86.31 499 VAL B O 1
ATOM 9514 N N . LYS B 1 500 ? 2.607 36.719 34.625 1 84.5 500 LYS B N 1
ATOM 9515 C CA . LYS B 1 500 ? 4.012 36.531 34.969 1 84.5 500 LYS B CA 1
ATOM 9516 C C . LYS B 1 500 ? 4.68 37.844 35.312 1 84.5 500 LYS B C 1
ATOM 9518 O O . LYS B 1 500 ? 5.457 37.938 36.25 1 84.5 500 LYS B O 1
ATOM 9523 N N . SER B 1 501 ? 4.457 38.906 34.531 1 82.94 501 SER B N 1
ATOM 9524 C CA . SER B 1 501 ? 5.078 40.219 34.719 1 82.94 501 SER B CA 1
ATOM 9525 C C . SER B 1 501 ? 4.621 40.875 36 1 82.94 501 SER B C 1
ATOM 9527 O O . SER B 1 501 ? 5.344 41.688 36.594 1 82.94 501 SER B O 1
ATOM 9529 N N . HIS B 1 502 ? 3.469 40.406 36.5 1 82 502 HIS B N 1
ATOM 9530 C CA . HIS B 1 502 ? 2.92 41.062 37.688 1 82 502 HIS B CA 1
ATOM 9531 C C . HIS B 1 502 ? 3.043 40.188 38.906 1 82 502 HIS B C 1
ATOM 9533 O O . HIS B 1 502 ? 2.65 40.594 40 1 82 502 HIS B O 1
ATOM 9539 N N . THR B 1 503 ? 3.441 39.031 38.812 1 81.62 503 THR B N 1
ATOM 9540 C CA . THR B 1 503 ? 3.604 38.156 39.969 1 81.62 503 THR B CA 1
ATOM 9541 C C . THR B 1 503 ? 5.078 37.844 40.219 1 81.62 503 THR B C 1
ATOM 9543 O O . THR B 1 503 ? 5.801 38.688 40.75 1 81.62 503 THR B O 1
ATOM 9546 N N . TYR B 1 504 ? 5.527 36.531 39.719 1 67.19 504 TYR B N 1
ATOM 9547 C CA . TYR B 1 504 ? 6.844 36.031 40.125 1 67.19 504 TYR B CA 1
ATOM 9548 C C . TYR B 1 504 ? 7.926 36.562 39.188 1 67.19 504 TYR B C 1
ATOM 9550 O O . TYR B 1 504 ? 9.109 36.594 39.531 1 67.19 504 TYR B O 1
ATOM 9558 N N . GLY B 1 505 ? 7.641 36.938 38 1 62.03 505 GLY B N 1
ATOM 9559 C CA . GLY B 1 505 ? 8.641 37.438 37.062 1 62.03 505 GLY B CA 1
ATOM 9560 C C . GLY B 1 505 ? 8.836 38.938 37.125 1 62.03 505 GLY B C 1
ATOM 9561 O O . GLY B 1 505 ? 9.438 39.5 36.219 1 62.03 505 GLY B O 1
ATOM 9562 N N . ARG B 1 506 ? 8.383 39.531 38.219 1 65.06 506 ARG B N 1
ATOM 9563 C CA . ARG B 1 506 ? 8.492 40.969 38.344 1 65.06 506 ARG B CA 1
ATOM 9564 C C . ARG B 1 506 ? 9.953 41.406 38.406 1 65.06 506 ARG B C 1
ATOM 9566 O O . ARG B 1 506 ? 10.734 40.875 39.188 1 65.06 506 ARG B O 1
ATOM 9573 N N . GLY B 1 507 ? 10.375 42.281 37.406 1 59.38 507 GLY B N 1
ATOM 9574 C CA . GLY B 1 507 ? 11.719 42.844 37.375 1 59.38 507 GLY B CA 1
ATOM 9575 C C . GLY B 1 507 ? 12.672 42.031 36.531 1 59.38 507 GLY B C 1
ATOM 9576 O O . GLY B 1 507 ? 13.797 42.469 36.25 1 59.38 507 GLY B O 1
ATOM 9577 N N . LYS B 1 508 ? 12.258 40.812 36.25 1 60.53 508 LYS B N 1
ATOM 9578 C CA . LYS B 1 508 ? 13.172 39.969 35.469 1 60.53 508 LYS B CA 1
ATOM 9579 C C . LYS B 1 508 ? 13.008 40.219 33.969 1 60.53 508 LYS B C 1
ATOM 9581 O O . LYS B 1 508 ? 11.984 40.75 33.531 1 60.53 508 LYS B O 1
ATOM 9586 N N . GLU B 1 509 ? 14.117 40.188 33.25 1 61.62 509 GLU B N 1
ATOM 9587 C CA . GLU B 1 509 ? 14.109 40.344 31.812 1 61.62 509 GLU B CA 1
ATOM 9588 C C . GLU B 1 509 ? 13.062 39.438 31.172 1 61.62 509 GLU B C 1
ATOM 9590 O O . GLU B 1 509 ? 12.906 38.281 31.562 1 61.62 509 GLU B O 1
ATOM 9595 N N . LYS B 1 510 ? 12.148 40.062 30.422 1 67.06 510 LYS B N 1
ATOM 9596 C CA . LYS B 1 510 ? 11.047 39.344 29.781 1 67.06 510 LYS B CA 1
ATOM 9597 C C . LYS B 1 510 ? 11.562 38.281 28.844 1 67.06 510 LYS B C 1
ATOM 9599 O O . LYS B 1 510 ? 12.523 38.5 28.094 1 67.06 510 LYS B O 1
ATOM 9604 N N . ASP B 1 511 ? 11.172 37.062 29 1 78 511 ASP B N 1
ATOM 9605 C CA . ASP B 1 511 ? 11.484 35.906 28.141 1 78 511 ASP B CA 1
ATOM 9606 C C . ASP B 1 511 ? 10.727 36 26.828 1 78 511 ASP B C 1
ATOM 9608 O O . ASP B 1 511 ? 9.578 36.469 26.781 1 78 511 ASP B O 1
ATOM 9612 N N . LEU B 1 512 ? 11.461 35.938 25.719 1 81.88 512 LEU B N 1
ATOM 9613 C CA . LEU B 1 512 ? 10.828 35.844 24.406 1 81.88 512 LEU B CA 1
ATOM 9614 C C . LEU B 1 512 ? 10.062 34.531 24.25 1 81.88 512 LEU B C 1
ATOM 9616 O O . LEU B 1 512 ? 10.555 33.469 24.625 1 81.88 512 LEU B O 1
ATOM 9620 N N . TYR B 1 513 ? 8.82 34.625 23.984 1 81.88 513 TYR B N 1
ATOM 9621 C CA . TYR B 1 513 ? 7.992 33.438 23.781 1 81.88 513 TYR B CA 1
ATOM 9622 C C . TYR B 1 513 ? 8.086 32.969 22.344 1 81.88 513 TYR B C 1
ATOM 9624 O O . TYR B 1 513 ? 7.195 33.219 21.531 1 81.88 513 TYR B O 1
ATOM 9632 N N . LEU B 1 514 ? 9.18 32.281 22.031 1 83.94 514 LEU B N 1
ATOM 9633 C CA . LEU B 1 514 ? 9.406 31.781 20.672 1 83.94 514 LEU B CA 1
ATOM 9634 C C . LEU B 1 514 ? 8.922 30.328 20.562 1 83.94 514 LEU B C 1
ATOM 9636 O O . LEU B 1 514 ? 9.508 29.422 21.141 1 83.94 514 LEU B O 1
ATOM 9640 N N . TYR B 1 515 ? 7.805 30.203 19.938 1 86.31 515 TYR B N 1
ATOM 9641 C CA . TYR B 1 515 ? 7.246 28.875 19.719 1 86.31 515 TYR B CA 1
ATOM 9642 C C . TYR B 1 515 ? 7.277 28.516 18.25 1 86.31 515 TYR B C 1
ATOM 9644 O O . TYR B 1 515 ? 7.406 29.391 17.391 1 86.31 515 TYR B O 1
ATOM 9652 N N . SER B 1 516 ? 7.32 27.266 18.016 1 90.25 516 SER B N 1
ATOM 9653 C CA . SER B 1 516 ? 7.297 26.797 16.641 1 90.25 516 SER B CA 1
ATOM 9654 C C . SER B 1 516 ? 5.883 26.812 16.078 1 90.25 516 SER B C 1
ATOM 9656 O O . SER B 1 516 ? 4.906 26.781 16.828 1 90.25 516 SER B O 1
ATOM 9658 N N . LEU B 1 517 ? 5.824 27.031 14.789 1 92.5 517 LEU B N 1
ATOM 9659 C CA . LEU B 1 517 ? 4.535 26.953 14.109 1 92.5 517 LEU B CA 1
ATOM 9660 C C . LEU B 1 517 ? 3.885 25.594 14.32 1 92.5 517 LEU B C 1
ATOM 9662 O O . LEU B 1 517 ? 4.527 24.562 14.125 1 92.5 517 LEU B O 1
ATOM 9666 N N . GLN B 1 518 ? 2.678 25.547 14.789 1 93.31 518 GLN B N 1
ATOM 9667 C CA . GLN B 1 518 ? 1.972 24.312 15.117 1 93.31 518 GLN B CA 1
ATOM 9668 C C . GLN B 1 518 ? 1.265 23.75 13.891 1 93.31 518 GLN B C 1
ATOM 9670 O O . GLN B 1 518 ? 0.046 23.875 13.758 1 93.31 518 GLN B O 1
ATOM 9675 N N . TYR B 1 519 ? 1.953 23.016 13.094 1 95.88 519 TYR B N 1
ATOM 9676 C CA . TYR B 1 519 ? 1.424 22.453 11.867 1 95.88 519 TYR B CA 1
ATOM 9677 C C . TYR B 1 519 ? 0.303 21.453 12.156 1 95.88 519 TYR B C 1
ATOM 9679 O O . TYR B 1 519 ? -0.686 21.391 11.422 1 95.88 519 TYR B O 1
ATOM 9687 N N . TYR B 1 520 ? 0.396 20.672 13.305 1 95.81 520 TYR B N 1
ATOM 9688 C CA . TYR B 1 520 ? -0.533 19.609 13.648 1 95.81 520 TYR B CA 1
ATOM 9689 C C . TYR B 1 520 ? -1.907 20.156 13.992 1 95.81 520 TYR B C 1
ATOM 9691 O O . TYR B 1 520 ? -2.898 19.422 14.008 1 95.81 520 TYR B O 1
ATOM 9699 N N . ARG B 1 521 ? -1.978 21.453 14.305 1 94.5 521 ARG B N 1
ATOM 9700 C CA . ARG B 1 521 ? -3.25 22.094 14.617 1 94.5 521 ARG B CA 1
ATOM 9701 C C . ARG B 1 521 ? -3.814 22.812 13.398 1 94.5 521 ARG B C 1
ATOM 9703 O O . ARG B 1 521 ? -5 22.688 13.086 1 94.5 521 ARG B O 1
ATOM 9710 N N . ILE B 1 522 ? -2.998 23.516 12.656 1 95.75 522 ILE B N 1
ATOM 9711 C CA . ILE B 1 522 ? -3.408 24.406 11.586 1 95.75 522 ILE B CA 1
ATOM 9712 C C . ILE B 1 522 ? -3.85 23.594 10.367 1 95.75 522 ILE B C 1
ATOM 9714 O O . ILE B 1 522 ? -4.961 23.781 9.859 1 95.75 522 ILE B O 1
ATOM 9718 N N . ILE B 1 523 ? -3.08 22.609 9.945 1 97.69 523 ILE B N 1
ATOM 9719 C CA . ILE B 1 523 ? -3.277 21.906 8.672 1 97.69 523 ILE B CA 1
ATOM 9720 C C . ILE B 1 523 ? -4.57 21.094 8.727 1 97.69 523 ILE B C 1
ATOM 9722 O O . ILE B 1 523 ? -5.422 21.219 7.844 1 97.69 523 ILE B O 1
ATOM 9726 N N . PRO B 1 524 ? -4.754 20.312 9.773 1 97.44 524 PRO B N 1
ATOM 9727 C CA . PRO B 1 524 ? -5.988 19.516 9.781 1 97.44 524 PRO B CA 1
ATOM 9728 C C . PRO B 1 524 ? -7.242 20.375 9.898 1 97.44 524 PRO B C 1
ATOM 9730 O O . PRO B 1 524 ? -8.273 20.047 9.312 1 97.44 524 PRO B O 1
ATOM 9733 N N . THR B 1 525 ? -7.223 21.5 10.648 1 95.44 525 THR B N 1
ATOM 9734 C CA . THR B 1 525 ? -8.383 22.359 10.82 1 95.44 525 THR B CA 1
ATOM 9735 C C . THR B 1 525 ? -8.742 23.047 9.5 1 95.44 525 THR B C 1
ATOM 9737 O O . THR B 1 525 ? -9.914 23.094 9.125 1 95.44 525 THR B O 1
ATOM 9740 N N . VAL B 1 526 ? -7.738 23.531 8.859 1 97.12 526 VAL B N 1
ATOM 9741 C CA . VAL B 1 526 ? -7.969 24.172 7.57 1 97.12 526 VAL B CA 1
ATOM 9742 C C . VAL B 1 526 ? -8.438 23.141 6.547 1 97.12 526 VAL B C 1
ATOM 9744 O O . VAL B 1 526 ? -9.32 23.422 5.734 1 97.12 526 VAL B O 1
ATOM 9747 N N . SER B 1 527 ? -7.875 21.922 6.57 1 97.88 527 SER B N 1
ATOM 9748 C CA . SER B 1 527 ? -8.266 20.859 5.652 1 97.88 527 SER B CA 1
ATOM 9749 C C . SER B 1 527 ? -9.719 20.453 5.875 1 97.88 527 SER B C 1
ATOM 9751 O O . SER B 1 527 ? -10.422 20.094 4.926 1 97.88 527 SER B O 1
ATOM 9753 N N . LEU B 1 528 ? -10.117 20.484 7.125 1 96.88 528 LEU B N 1
ATOM 9754 C CA . LEU B 1 528 ? -11.516 20.172 7.398 1 96.88 528 LEU B CA 1
ATOM 9755 C C . LEU B 1 528 ? -12.438 21.219 6.77 1 96.88 528 LEU B C 1
ATOM 9757 O O . LEU B 1 528 ? -13.484 20.875 6.211 1 96.88 528 LEU B O 1
ATOM 9761 N N . SER B 1 529 ? -12.109 22.484 6.895 1 96.69 529 SER B N 1
ATOM 9762 C CA . SER B 1 529 ? -12.914 23.531 6.289 1 96.69 529 SER B CA 1
ATOM 9763 C C . SER B 1 529 ? -12.992 23.375 4.773 1 96.69 529 SER B C 1
ATOM 9765 O O . SER B 1 529 ? -14.039 23.609 4.172 1 96.69 529 SER B O 1
ATOM 9767 N N . ILE B 1 530 ? -11.867 22.938 4.199 1 97.88 530 ILE B N 1
ATOM 9768 C CA . ILE B 1 530 ? -11.859 22.672 2.766 1 97.88 530 ILE B CA 1
ATOM 9769 C C . ILE B 1 530 ? -12.781 21.5 2.453 1 97.88 530 ILE B C 1
ATOM 9771 O O . ILE B 1 530 ? -13.531 21.531 1.475 1 97.88 530 ILE B O 1
ATOM 9775 N N . LEU B 1 531 ? -12.711 20.531 3.299 1 97.81 531 LEU B N 1
ATOM 9776 C CA . LEU B 1 531 ? -13.555 19.359 3.109 1 97.81 531 LEU B CA 1
ATOM 9777 C C . LEU B 1 531 ? -15.031 19.734 3.166 1 97.81 531 LEU B C 1
ATOM 9779 O O . LEU B 1 531 ? -15.812 19.328 2.297 1 97.81 531 LEU B O 1
ATOM 9783 N N . ILE B 1 532 ? -15.414 20.5 4.16 1 95.88 532 ILE B N 1
ATOM 9784 C CA . ILE B 1 532 ? -16.797 20.938 4.297 1 95.88 532 ILE B CA 1
ATOM 9785 C C . ILE B 1 532 ? -17.203 21.75 3.07 1 95.88 532 ILE B C 1
ATOM 9787 O O . ILE B 1 532 ? -18.281 21.516 2.498 1 95.88 532 ILE B O 1
ATOM 9791 N N . GLY B 1 533 ? -16.375 22.641 2.686 1 96.56 533 GLY B N 1
ATOM 9792 C CA . GLY B 1 533 ? -16.656 23.453 1.521 1 96.56 533 GLY B CA 1
ATOM 9793 C C . GLY B 1 533 ? -16.828 22.641 0.25 1 96.56 533 GLY B C 1
ATOM 9794 O O . GLY B 1 533 ? -17.75 22.891 -0.537 1 96.56 533 GLY B O 1
ATOM 9795 N N . ILE B 1 534 ? -16 21.656 0.052 1 97.38 534 ILE B N 1
ATOM 9796 C CA . ILE B 1 534 ? -16.031 20.828 -1.156 1 97.38 534 ILE B CA 1
ATOM 9797 C C . ILE B 1 534 ? -17.312 20 -1.175 1 97.38 534 ILE B C 1
ATOM 9799 O O . ILE B 1 534 ? -18 19.922 -2.195 1 97.38 534 ILE B O 1
ATOM 9803 N N . VAL B 1 535 ? -17.656 19.453 -0.073 1 95 535 VAL B N 1
ATOM 9804 C CA . VAL B 1 535 ? -18.828 18.594 0.001 1 95 535 VAL B CA 1
ATOM 9805 C C . VAL B 1 535 ? -20.094 19.406 -0.243 1 95 535 VAL B C 1
ATOM 9807 O O . VAL B 1 535 ? -21.016 18.938 -0.912 1 95 535 VAL B O 1
ATOM 9810 N N . TYR B 1 536 ? -20.156 20.656 0.195 1 93.94 536 TYR B N 1
ATOM 9811 C CA . TYR B 1 536 ? -21.375 21.453 0.132 1 93.94 536 TYR B CA 1
ATOM 9812 C C . TYR B 1 536 ? -21.359 22.391 -1.072 1 93.94 536 TYR B C 1
ATOM 9814 O O . TYR B 1 536 ? -22.297 23.172 -1.269 1 93.94 536 TYR B O 1
ATOM 9822 N N . ALA B 1 537 ? -20.344 22.281 -1.874 1 94.44 537 ALA B N 1
ATOM 9823 C CA . ALA B 1 537 ? -20.203 23.203 -3.004 1 94.44 537 ALA B CA 1
ATOM 9824 C C . ALA B 1 537 ? -21.406 23.109 -3.938 1 94.44 537 ALA B C 1
ATOM 9826 O O . ALA B 1 537 ? -21.922 24.125 -4.395 1 94.44 537 ALA B O 1
ATOM 9827 N N . VAL B 1 538 ? -21.906 21.891 -4.141 1 93.19 538 VAL B N 1
ATOM 9828 C CA . VAL B 1 538 ? -23.016 21.703 -5.066 1 93.19 538 VAL B CA 1
ATOM 9829 C C . VAL B 1 538 ? -24.344 21.688 -4.297 1 93.19 538 VAL B C 1
ATOM 9831 O O . VAL B 1 538 ? -25.375 22.078 -4.832 1 93.19 538 VAL B O 1
ATOM 9834 N N . ILE B 1 539 ? -24.297 21.328 -3.049 1 91.69 539 ILE B N 1
ATOM 9835 C CA . ILE B 1 539 ? -25.5 21.125 -2.242 1 91.69 539 ILE B CA 1
ATOM 9836 C C . ILE B 1 539 ? -26 22.469 -1.718 1 91.69 539 ILE B C 1
ATOM 9838 O O . ILE B 1 539 ? -27.203 22.75 -1.777 1 91.69 539 ILE B O 1
ATOM 9842 N N . ALA B 1 540 ? -25.109 23.266 -1.159 1 91.62 540 ALA B N 1
ATOM 9843 C CA . ALA B 1 540 ? -25.469 24.547 -0.554 1 91.62 540 ALA B CA 1
ATOM 9844 C C . ALA B 1 540 ? -24.5 25.641 -0.987 1 91.62 540 ALA B C 1
ATOM 9846 O O . ALA B 1 540 ? -23.625 26.047 -0.215 1 91.62 540 ALA B O 1
ATOM 9847 N N . PRO B 1 541 ? -24.75 26.234 -2.125 1 91.31 541 PRO B N 1
ATOM 9848 C CA . PRO B 1 541 ? -23.812 27.203 -2.684 1 91.31 541 PRO B CA 1
ATOM 9849 C C . PRO B 1 541 ? -23.703 28.469 -1.825 1 91.31 541 PRO B C 1
ATOM 9851 O O . PRO B 1 541 ? -22.734 29.234 -1.967 1 91.31 541 PRO B O 1
ATOM 9854 N N . LEU B 1 542 ? -24.578 28.719 -0.908 1 89.06 542 LEU B N 1
ATOM 9855 C CA . LEU B 1 542 ? -24.547 29.906 -0.065 1 89.06 542 LEU B CA 1
ATOM 9856 C C . LEU B 1 542 ? -23.391 29.828 0.925 1 89.06 542 LEU B C 1
ATOM 9858 O O . LEU B 1 542 ? -22.984 30.859 1.492 1 89.06 542 LEU B O 1
ATOM 9862 N N . LEU B 1 543 ? -22.859 28.703 1.148 1 91.44 543 LEU B N 1
ATOM 9863 C CA . LEU B 1 543 ? -21.766 28.484 2.078 1 91.44 543 LEU B CA 1
ATOM 9864 C C . LEU B 1 543 ? -20.438 28.953 1.481 1 91.44 543 LEU B C 1
ATOM 9866 O O . LEU B 1 543 ? -19.531 29.328 2.213 1 91.44 543 LEU B O 1
ATOM 9870 N N . LEU B 1 544 ? -20.328 29.094 0.193 1 94.5 544 LEU B N 1
ATOM 9871 C CA . LEU B 1 544 ? -19.062 29.25 -0.521 1 94.5 544 LEU B CA 1
ATOM 9872 C C . LEU B 1 544 ? -18.469 30.641 -0.314 1 94.5 544 LEU B C 1
ATOM 9874 O O . LEU B 1 544 ? -17.281 30.781 -0.072 1 94.5 544 LEU B O 1
ATOM 9878 N N . PRO B 1 545 ? -19.281 31.656 -0.259 1 91.31 545 PRO B N 1
ATOM 9879 C CA . PRO B 1 545 ? -18.703 32.969 -0.009 1 91.31 545 PRO B CA 1
ATOM 9880 C C . PRO B 1 545 ? -18.109 33.094 1.394 1 91.31 545 PRO B C 1
ATOM 9882 O O . PRO B 1 545 ? -17.125 33.812 1.59 1 91.31 545 PRO B O 1
ATOM 9885 N N . PHE B 1 546 ? -18.688 32.5 2.332 1 91.75 546 PHE B N 1
ATOM 9886 C CA . PHE B 1 546 ? -18.172 32.531 3.689 1 91.75 546 PHE B CA 1
ATOM 9887 C C . PHE B 1 546 ? -16.812 31.859 3.758 1 91.75 546 PHE B C 1
ATOM 9889 O O . PHE B 1 546 ? -15.953 32.219 4.566 1 91.75 546 PHE B O 1
ATOM 9896 N N . LEU B 1 547 ? -16.594 30.875 2.891 1 95.06 547 LEU B N 1
ATOM 9897 C CA . LEU B 1 547 ? -15.312 30.172 2.857 1 95.06 547 LEU B CA 1
ATOM 9898 C C . LEU B 1 547 ? -14.227 31.062 2.27 1 95.06 547 LEU B C 1
ATOM 9900 O O . LEU B 1 547 ? -13.062 30.984 2.672 1 95.06 547 LEU B O 1
ATOM 9904 N N . ILE B 1 548 ? -14.57 31.922 1.378 1 95.38 548 ILE B N 1
ATOM 9905 C CA . ILE B 1 548 ? -13.602 32.844 0.808 1 95.38 548 ILE B CA 1
ATOM 9906 C C . ILE B 1 548 ? -13.102 33.781 1.89 1 95.38 548 ILE B C 1
ATOM 9908 O O . ILE B 1 548 ? -11.898 34.031 2 1 95.38 548 ILE B O 1
ATOM 9912 N N . VAL B 1 549 ? -14.008 34.281 2.668 1 93.06 549 VAL B N 1
ATOM 9913 C CA . VAL B 1 549 ? -13.641 35.188 3.766 1 93.06 549 VAL B CA 1
ATOM 9914 C C . VAL B 1 549 ? -12.766 34.438 4.766 1 93.06 549 VAL B C 1
ATOM 9916 O O . VAL B 1 549 ? -11.766 34.969 5.258 1 93.06 549 VAL B O 1
ATOM 9919 N N . TYR B 1 550 ? -13.133 33.219 5.004 1 94.94 550 TYR B N 1
ATOM 9920 C CA . TYR B 1 550 ? -12.375 32.344 5.891 1 94.94 550 TYR B CA 1
ATOM 9921 C C . TYR B 1 550 ? -10.922 32.219 5.441 1 94.94 550 TYR B C 1
ATOM 9923 O O . TYR B 1 550 ? -10.008 32.438 6.227 1 94.94 550 TYR B O 1
ATOM 9931 N N . PHE B 1 551 ? -10.688 31.953 4.176 1 97.31 551 PHE B N 1
ATOM 9932 C CA . PHE B 1 551 ? -9.344 31.672 3.68 1 97.31 551 PHE B CA 1
ATOM 9933 C C . PHE B 1 551 ? -8.555 32.969 3.512 1 97.31 551 PHE B C 1
ATOM 9935 O O . PHE B 1 551 ? -7.336 33 3.705 1 97.31 551 PHE B O 1
ATOM 9942 N N . PHE B 1 552 ? -9.25 34.031 3.238 1 95.5 552 PHE B N 1
ATOM 9943 C CA . PHE B 1 552 ? -8.57 35.312 3.133 1 95.5 552 PHE B CA 1
ATOM 9944 C C . PHE B 1 552 ? -8.062 35.781 4.496 1 95.5 552 PHE B C 1
ATOM 9946 O O . PHE B 1 552 ? -6.914 36.188 4.633 1 95.5 552 PHE B O 1
ATOM 9953 N N . LEU B 1 553 ? -8.938 35.688 5.465 1 94.88 553 LEU B N 1
ATOM 9954 C CA . LEU B 1 553 ? -8.531 36.062 6.809 1 94.88 553 LEU B CA 1
ATOM 9955 C C . LEU B 1 553 ? -7.434 35.156 7.34 1 94.88 553 LEU B C 1
ATOM 9957 O O . LEU B 1 553 ? -6.477 35.625 7.957 1 94.88 553 LEU B O 1
ATOM 9961 N N . GLY B 1 554 ? -7.566 33.875 7.074 1 96.19 554 GLY B N 1
ATOM 9962 C CA . GLY B 1 554 ? -6.523 32.938 7.488 1 96.19 554 GLY B CA 1
ATOM 9963 C C . GLY B 1 554 ? -5.184 33.219 6.844 1 96.19 554 GLY B C 1
ATOM 9964 O O . GLY B 1 554 ? -4.141 33.156 7.5 1 96.19 554 GLY B O 1
ATOM 9965 N N . TYR B 1 555 ? -5.211 33.562 5.59 1 96.69 555 TYR B N 1
ATOM 9966 C CA . TYR B 1 555 ? -4 33.875 4.848 1 96.69 555 TYR B CA 1
ATOM 9967 C C . TYR B 1 555 ? -3.275 35.062 5.473 1 96.69 555 TYR B C 1
ATOM 9969 O O . TYR B 1 555 ? -2.078 34.969 5.762 1 96.69 555 TYR B O 1
ATOM 9977 N N . ILE B 1 556 ? -3.975 36.125 5.84 1 95.5 556 ILE B N 1
ATOM 9978 C CA . ILE B 1 556 ? -3.389 37.344 6.359 1 95.5 556 ILE B CA 1
ATOM 9979 C C . ILE B 1 556 ? -2.855 37.094 7.77 1 95.5 556 ILE B C 1
ATOM 9981 O O . ILE B 1 556 ? -1.745 37.531 8.102 1 95.5 556 ILE B O 1
ATOM 9985 N N . VAL B 1 557 ? -3.604 36.406 8.492 1 95.06 557 VAL B N 1
ATOM 9986 C CA . VAL B 1 557 ? -3.236 36.156 9.883 1 95.06 557 VAL B CA 1
ATOM 9987 C C . VAL B 1 557 ? -1.975 35.312 9.938 1 95.06 557 VAL B C 1
ATOM 9989 O O . VAL B 1 557 ? -1.034 35.625 10.672 1 95.06 557 VAL B O 1
ATOM 9992 N N . TYR B 1 558 ? -1.857 34.281 9.125 1 96 558 TYR B N 1
ATOM 9993 C CA . TYR B 1 558 ? -0.736 33.375 9.25 1 96 558 TYR B CA 1
ATOM 9994 C C . TYR B 1 558 ? 0.51 33.938 8.57 1 96 558 TYR B C 1
ATOM 9996 O O . TYR B 1 558 ? 1.633 33.562 8.922 1 96 558 TYR B O 1
ATOM 10004 N N . ILE B 1 559 ? 0.333 34.812 7.637 1 95.94 559 ILE B N 1
ATOM 10005 C CA . ILE B 1 559 ? 1.503 35.531 7.137 1 95.94 559 ILE B CA 1
ATOM 10006 C C . ILE B 1 559 ? 2.109 36.375 8.25 1 95.94 559 ILE B C 1
ATOM 10008 O O . ILE B 1 559 ? 3.33 36.406 8.422 1 95.94 559 ILE B O 1
ATOM 10012 N N . ASN B 1 560 ? 1.215 37 9.031 1 93.31 560 ASN B N 1
ATOM 10013 C CA . ASN B 1 560 ? 1.683 37.812 10.172 1 93.31 560 ASN B CA 1
ATOM 10014 C C . ASN B 1 560 ? 2.359 36.938 11.219 1 93.31 560 ASN B C 1
ATOM 10016 O O . ASN B 1 560 ? 3.416 37.281 11.742 1 93.31 560 ASN B O 1
ATOM 10020 N N . GLN B 1 561 ? 1.799 35.812 11.461 1 94.5 561 GLN B N 1
ATOM 10021 C CA . GLN B 1 561 ? 2.32 34.938 12.484 1 94.5 561 GLN B CA 1
ATOM 10022 C C . GLN B 1 561 ? 3.664 34.344 12.07 1 94.5 561 GLN B C 1
ATOM 10024 O O . GLN B 1 561 ? 4.57 34.188 12.898 1 94.5 561 GLN B O 1
ATOM 10029 N N . ILE B 1 562 ? 3.859 33.969 10.828 1 93.88 562 ILE B N 1
ATOM 10030 C CA . ILE B 1 562 ? 5.086 33.344 10.336 1 93.88 562 ILE B CA 1
ATOM 10031 C C . ILE B 1 562 ? 6.203 34.375 10.273 1 93.88 562 ILE B C 1
ATOM 10033 O O . ILE B 1 562 ? 7.367 34.062 10.539 1 93.88 562 ILE B O 1
ATOM 10037 N N . GLN B 1 563 ? 5.848 35.625 10.07 1 91.62 563 GLN B N 1
ATOM 10038 C CA . GLN B 1 563 ? 6.859 36.656 9.938 1 91.62 563 GLN B CA 1
ATOM 10039 C C . GLN B 1 563 ? 7.305 37.188 11.305 1 91.62 563 GLN B C 1
ATOM 10041 O O . GLN B 1 563 ? 8.492 37.406 11.531 1 91.62 563 GLN B O 1
ATOM 10046 N N . ASP B 1 564 ? 6.293 37.188 12.258 1 91.56 564 ASP B N 1
ATOM 10047 C CA . ASP B 1 564 ? 6.617 37.969 13.461 1 91.56 564 ASP B CA 1
ATOM 10048 C C . ASP B 1 564 ? 6.605 37.062 14.695 1 91.56 564 ASP B C 1
ATOM 10050 O O . ASP B 1 564 ? 7.285 37.344 15.68 1 91.56 564 ASP B O 1
ATOM 10054 N N . VAL B 1 565 ? 5.922 36.062 14.68 1 92.12 565 VAL B N 1
ATOM 10055 C CA . VAL B 1 565 ? 5.629 35.406 15.953 1 92.12 565 VAL B CA 1
ATOM 10056 C C . VAL B 1 565 ? 6.309 34.062 16.016 1 92.12 565 VAL B C 1
ATOM 10058 O O . VAL B 1 565 ? 7.066 33.75 16.953 1 92.12 565 VAL B O 1
ATOM 10061 N N . TYR B 1 566 ? 6.152 33.156 15.031 1 92.12 566 TYR B N 1
ATOM 10062 C CA . TYR B 1 566 ? 6.578 31.766 15.125 1 92.12 566 TYR B CA 1
ATOM 10063 C C . TYR B 1 566 ? 7.969 31.578 14.531 1 92.12 566 TYR B C 1
ATOM 10065 O O . TYR B 1 566 ? 8.32 32.25 13.547 1 92.12 566 TYR B O 1
ATOM 10073 N N . GLU B 1 567 ? 8.672 30.672 15.156 1 89.94 567 GLU B N 1
ATOM 10074 C CA . GLU B 1 567 ? 10 30.312 14.672 1 89.94 567 GLU B CA 1
ATOM 10075 C C . GLU B 1 567 ? 9.992 28.953 13.984 1 89.94 567 GLU B C 1
ATOM 10077 O O . GLU B 1 567 ? 9.133 28.109 14.273 1 89.94 567 GLU B O 1
ATOM 10082 N N . THR B 1 568 ? 10.945 28.766 13.062 1 87.25 568 THR B N 1
ATOM 10083 C CA . THR B 1 568 ? 11.102 27.484 12.367 1 87.25 568 THR B CA 1
ATOM 10084 C C . THR B 1 568 ? 12.117 26.609 13.086 1 87.25 568 THR B C 1
ATOM 10086 O O . THR B 1 568 ? 13.312 26.938 13.125 1 87.25 568 THR B O 1
ATOM 10089 N N . VAL B 1 569 ? 11.648 25.578 13.656 1 87.94 569 VAL B N 1
ATOM 10090 C CA . VAL B 1 569 ? 12.523 24.688 14.414 1 87.94 569 VAL B CA 1
ATOM 10091 C C . VAL B 1 569 ? 13.086 23.609 13.492 1 87.94 569 VAL B C 1
ATOM 10093 O O . VAL B 1 569 ? 14.234 23.188 13.648 1 87.94 569 VAL B O 1
ATOM 10096 N N . TYR B 1 570 ? 12.328 23.188 12.57 1 90.88 570 TYR B N 1
ATOM 10097 C CA . TYR B 1 570 ? 12.766 22.203 11.578 1 90.88 570 TYR B CA 1
ATOM 10098 C C . TYR B 1 570 ? 12.148 22.5 10.219 1 90.88 570 TYR B C 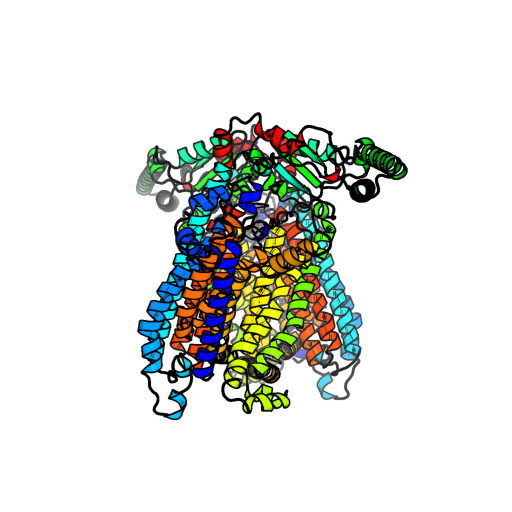1
ATOM 10100 O O . TYR B 1 570 ? 11.203 23.281 10.109 1 90.88 570 TYR B O 1
ATOM 10108 N N . ASP B 1 571 ? 12.766 21.984 9.25 1 91.19 571 ASP B N 1
ATOM 10109 C CA . ASP B 1 571 ? 12.234 22.094 7.891 1 91.19 571 ASP B CA 1
ATOM 10110 C C . ASP B 1 571 ? 12.359 20.766 7.148 1 91.19 571 ASP B C 1
ATOM 10112 O O . ASP B 1 571 ? 13.469 20.281 6.906 1 91.19 571 ASP B O 1
ATOM 10116 N N . THR B 1 572 ? 11.281 20.141 6.781 1 91.69 572 THR B N 1
ATOM 10117 C CA . THR B 1 572 ? 11.266 18.859 6.094 1 91.69 572 THR B CA 1
ATOM 10118 C C . THR B 1 572 ? 11.258 19.047 4.582 1 91.69 572 THR B C 1
ATOM 10120 O O . THR B 1 572 ? 11.281 18.078 3.822 1 91.69 572 THR B O 1
ATOM 10123 N N . CYS B 1 573 ? 11.234 20.203 4.117 1 93.62 573 CYS B N 1
ATOM 10124 C CA . CYS B 1 573 ? 11.211 20.547 2.697 1 93.62 573 CYS B CA 1
ATOM 10125 C C . CYS B 1 573 ? 9.914 20.078 2.047 1 93.62 573 CYS B C 1
ATOM 10127 O O . CYS B 1 573 ? 9.938 19.469 0.978 1 93.62 573 CYS B O 1
ATOM 10129 N N . GLY B 1 574 ? 8.82 20.297 2.666 1 94.88 574 GLY B N 1
ATOM 10130 C CA . GLY B 1 574 ? 7.504 20.172 2.055 1 94.88 574 GLY B CA 1
ATOM 10131 C C . GLY B 1 574 ? 6.895 18.797 2.234 1 94.88 574 GLY B C 1
ATOM 10132 O O . GLY B 1 574 ? 5.965 18.422 1.514 1 94.88 574 GLY B O 1
ATOM 10133 N N . LYS B 1 575 ? 7.234 17.969 3.197 1 95.5 575 LYS B N 1
ATOM 10134 C CA . LYS B 1 575 ? 6.746 16.594 3.359 1 95.5 575 LYS B CA 1
ATOM 10135 C C . LYS B 1 575 ? 5.316 16.578 3.893 1 95.5 575 LYS B C 1
ATOM 10137 O O . LYS B 1 575 ? 4.668 15.539 3.912 1 95.5 575 LYS B O 1
ATOM 10142 N N . PHE B 1 576 ? 4.738 17.719 4.242 1 97.12 576 PHE B N 1
ATOM 10143 C CA . PHE B 1 576 ? 3.363 17.812 4.719 1 97.12 576 PHE B CA 1
ATOM 10144 C C . PHE B 1 576 ? 2.385 17.781 3.551 1 97.12 576 PHE B C 1
ATOM 10146 O O . PHE B 1 576 ? 1.221 17.422 3.721 1 97.12 576 PHE B O 1
ATOM 10153 N N . TRP B 1 577 ? 2.855 18.156 2.359 1 97.75 577 TRP B N 1
ATOM 10154 C CA . TRP B 1 577 ? 1.947 18.375 1.237 1 97.75 577 TRP B CA 1
ATOM 10155 C C . TRP B 1 577 ? 1.315 17.047 0.794 1 97.75 577 TRP B C 1
ATOM 10157 O O . TRP B 1 577 ? 0.119 17 0.499 1 97.75 577 TRP B O 1
ATOM 10167 N N . PRO B 1 578 ? 2.064 15.953 0.679 1 97.19 578 PRO B N 1
ATOM 10168 C CA . PRO B 1 578 ? 1.414 14.711 0.269 1 97.19 578 PRO B CA 1
ATOM 10169 C C . PRO B 1 578 ? 0.228 14.344 1.158 1 97.19 578 PRO B C 1
ATOM 10171 O O . PRO B 1 578 ? -0.769 13.797 0.672 1 97.19 578 PRO B O 1
ATOM 10174 N N . PHE B 1 579 ? 0.304 14.625 2.385 1 97.38 579 PHE B N 1
ATOM 10175 C CA . PHE B 1 579 ? -0.798 14.336 3.291 1 97.38 579 PHE B CA 1
ATOM 10176 C C . PHE B 1 579 ? -1.957 15.297 3.066 1 97.38 579 PHE B C 1
ATOM 10178 O O . PHE B 1 579 ? -3.121 14.891 3.094 1 97.38 579 PHE B O 1
ATOM 10185 N N . ILE B 1 580 ? -1.631 16.578 2.85 1 98.12 580 ILE B N 1
ATOM 10186 C CA . ILE B 1 580 ? -2.658 17.562 2.547 1 98.12 580 ILE B CA 1
ATOM 10187 C C . ILE B 1 580 ? -3.389 17.172 1.265 1 98.12 580 ILE B C 1
ATOM 10189 O O . ILE B 1 580 ? -4.617 17.25 1.196 1 98.12 580 ILE B O 1
ATOM 10193 N N . HIS B 1 581 ? -2.568 16.781 0.266 1 98 581 HIS B N 1
ATOM 10194 C CA . HIS B 1 581 ? -3.145 16.312 -0.989 1 98 581 HIS B CA 1
ATOM 10195 C C . HIS B 1 581 ? -4.125 15.164 -0.753 1 98 581 HIS B C 1
ATOM 10197 O O . HIS B 1 581 ? -5.223 15.148 -1.315 1 98 581 HIS B O 1
ATOM 10203 N N . HIS B 1 582 ? -3.752 14.289 0.093 1 97.5 582 HIS B N 1
ATOM 10204 C CA . HIS B 1 582 ? -4.609 13.148 0.411 1 97.5 582 HIS B CA 1
ATOM 10205 C C . HIS B 1 582 ? -5.902 13.609 1.079 1 97.5 582 HIS B C 1
ATOM 10207 O O . HIS B 1 582 ? -6.98 13.102 0.759 1 97.5 582 HIS B O 1
ATOM 10213 N N . TYR B 1 583 ? -5.824 14.547 1.976 1 98.19 583 TYR B N 1
ATOM 10214 C CA . TYR B 1 583 ? -7.016 15.062 2.646 1 98.19 583 TYR B CA 1
ATOM 10215 C C . TYR B 1 583 ? -8 15.641 1.64 1 98.19 583 TYR B C 1
ATOM 10217 O O . TYR B 1 583 ? -9.211 15.406 1.74 1 98.19 583 TYR B O 1
ATOM 10225 N N . ILE B 1 584 ? -7.516 16.344 0.699 1 98.38 584 ILE B N 1
ATOM 10226 C CA . ILE B 1 584 ? -8.375 17.016 -0.274 1 98.38 584 ILE B CA 1
ATOM 10227 C C . ILE B 1 584 ? -8.992 15.984 -1.213 1 98.38 584 ILE B C 1
ATOM 10229 O O . ILE B 1 584 ? -10.148 16.125 -1.625 1 98.38 584 ILE B O 1
ATOM 10233 N N . ILE B 1 585 ? -8.234 14.953 -1.56 1 98.38 585 ILE B N 1
ATOM 10234 C CA . ILE B 1 585 ? -8.773 13.883 -2.391 1 98.38 585 ILE B CA 1
ATOM 10235 C C . ILE B 1 585 ? -9.922 13.188 -1.662 1 98.38 585 ILE B C 1
ATOM 10237 O O . ILE B 1 585 ? -10.961 12.898 -2.264 1 98.38 585 ILE B O 1
ATOM 10241 N N . VAL B 1 586 ? -9.727 12.938 -0.413 1 97.38 586 VAL B N 1
ATOM 10242 C CA . VAL B 1 586 ? -10.789 12.344 0.391 1 97.38 586 VAL B CA 1
ATOM 10243 C C . VAL B 1 586 ? -12.031 13.234 0.351 1 97.38 586 VAL B C 1
ATOM 10245 O O . VAL B 1 586 ? -13.148 12.742 0.236 1 97.38 586 VAL B O 1
ATOM 10248 N N . ALA B 1 587 ? -11.852 14.508 0.404 1 97.75 587 ALA B N 1
ATOM 10249 C CA . ALA B 1 587 ? -12.953 15.469 0.357 1 97.75 587 ALA B CA 1
ATOM 10250 C C . ALA B 1 587 ? -13.695 15.383 -0.972 1 97.75 587 ALA B C 1
ATOM 10252 O O . ALA B 1 587 ? -14.93 15.367 -1 1 97.75 587 ALA B O 1
ATOM 10253 N N . ILE B 1 588 ? -12.969 15.297 -2.018 1 98.19 588 ILE B N 1
ATOM 10254 C CA . ILE B 1 588 ? -13.578 15.25 -3.342 1 98.19 588 ILE B CA 1
ATOM 10255 C C . ILE B 1 588 ? -14.344 13.938 -3.508 1 98.19 588 ILE B C 1
ATOM 10257 O O . ILE B 1 588 ? -15.461 13.93 -4.043 1 98.19 588 ILE B O 1
ATOM 10261 N N . ILE B 1 589 ? -13.758 12.875 -3.049 1 97.06 589 ILE B N 1
ATOM 10262 C CA . ILE B 1 589 ? -14.422 11.578 -3.143 1 97.06 589 ILE B CA 1
ATOM 10263 C C . ILE B 1 589 ? -15.703 11.594 -2.314 1 97.06 589 ILE B C 1
ATOM 10265 O O . ILE B 1 589 ? -16.734 11.086 -2.75 1 97.06 589 ILE B O 1
ATOM 10269 N N . LEU B 1 590 ? -15.625 12.195 -1.163 1 94.12 590 LEU B N 1
ATOM 10270 C CA . LEU B 1 590 ? -16.797 12.297 -0.31 1 94.12 590 LEU B CA 1
ATOM 10271 C C . LEU B 1 590 ? -17.891 13.125 -0.981 1 94.12 590 LEU B C 1
ATOM 10273 O O . LEU B 1 590 ? -19.078 12.812 -0.869 1 94.12 590 LEU B O 1
ATOM 10277 N N . MET B 1 591 ? -17.562 14.188 -1.629 1 96 591 MET B N 1
ATOM 10278 C CA . MET B 1 591 ? -18.531 14.992 -2.377 1 96 591 MET B CA 1
ATOM 10279 C C . MET B 1 591 ? -19.219 14.164 -3.455 1 96 591 MET B C 1
ATOM 10281 O O . MET B 1 591 ? -20.438 14.195 -3.584 1 96 591 MET B O 1
ATOM 10285 N N . GLN B 1 592 ? -18.469 13.367 -4.152 1 96.31 592 GLN B N 1
ATOM 10286 C CA . GLN B 1 592 ? -19 12.57 -5.254 1 96.31 592 GLN B CA 1
ATOM 10287 C C . GLN B 1 592 ? -19.922 11.461 -4.742 1 96.31 592 GLN B C 1
ATOM 10289 O O . GLN B 1 592 ? -20.984 11.219 -5.309 1 96.31 592 GLN B O 1
ATOM 10294 N N . ILE B 1 593 ? -19.453 10.836 -3.676 1 92.12 593 ILE B N 1
ATOM 10295 C CA . ILE B 1 593 ? -20.266 9.773 -3.102 1 92.12 593 ILE B CA 1
ATOM 10296 C C . ILE B 1 593 ? -21.578 10.352 -2.568 1 92.12 593 ILE B C 1
ATOM 10298 O O . ILE B 1 593 ? -22.641 9.758 -2.736 1 92.12 593 ILE B O 1
ATOM 10302 N N . THR B 1 594 ? -21.516 11.523 -1.911 1 90.44 594 THR B N 1
ATOM 10303 C CA . THR B 1 594 ? -22.703 12.188 -1.385 1 90.44 594 THR B CA 1
ATOM 10304 C C . THR B 1 594 ? -23.641 12.57 -2.516 1 90.44 594 THR B C 1
ATOM 10306 O O . THR B 1 594 ? -24.859 12.406 -2.396 1 90.44 594 THR B O 1
ATOM 10309 N N . MET B 1 595 ? -23.156 13.008 -3.607 1 93.62 595 MET B N 1
ATOM 10310 C CA . MET B 1 595 ? -24 13.422 -4.73 1 93.62 595 MET B CA 1
ATOM 10311 C C . MET B 1 595 ? -24.625 12.211 -5.406 1 93.62 595 MET B C 1
ATOM 10313 O O . MET B 1 595 ? -25.75 12.281 -5.902 1 93.62 595 MET B O 1
ATOM 10317 N N . ILE B 1 596 ? -23.906 11.055 -5.465 1 91.75 596 ILE B N 1
ATOM 10318 C CA . ILE B 1 596 ? -24.484 9.82 -5.977 1 91.75 596 ILE B CA 1
ATOM 10319 C C . ILE B 1 596 ? -25.719 9.445 -5.152 1 91.75 596 ILE B C 1
ATOM 10321 O O . ILE B 1 596 ? -26.766 9.109 -5.711 1 91.75 596 ILE B O 1
ATOM 10325 N N . GLY B 1 597 ? -25.609 9.562 -3.852 1 87.12 597 GLY B N 1
ATOM 10326 C CA . GLY B 1 597 ? -26.734 9.289 -2.971 1 87.12 597 GLY B CA 1
ATOM 10327 C C . GLY B 1 597 ? -27.891 10.266 -3.141 1 87.12 597 GLY B C 1
ATOM 10328 O O . GLY B 1 597 ? -29.047 9.867 -3.125 1 87.12 597 GLY B O 1
ATOM 10329 N N . LEU B 1 598 ? -27.625 11.547 -3.363 1 89.75 598 LEU B N 1
ATOM 10330 C CA . LEU B 1 598 ? -28.656 12.57 -3.492 1 89.75 598 LEU B CA 1
ATOM 10331 C C . LEU B 1 598 ? -29.406 12.422 -4.809 1 89.75 598 LEU B C 1
ATOM 10333 O O . LEU B 1 598 ? -30.625 12.609 -4.852 1 89.75 598 LEU B O 1
ATOM 10337 N N . PHE B 1 599 ? -28.719 12.133 -5.855 1 91.31 599 PHE B N 1
ATOM 10338 C CA . PHE B 1 599 ? -29.391 11.883 -7.129 1 91.31 599 PHE B CA 1
ATOM 10339 C C . PHE B 1 599 ? -30.312 10.68 -7.027 1 91.31 599 PHE B C 1
ATOM 10341 O O . PHE B 1 599 ? -31.406 10.672 -7.605 1 91.31 599 PHE B O 1
ATOM 10348 N N . GLY B 1 600 ? -29.812 9.68 -6.328 1 85.5 600 GLY B N 1
ATOM 10349 C CA . GLY B 1 600 ? -30.672 8.531 -6.098 1 85.5 600 GLY B CA 1
ATOM 10350 C C . GLY B 1 600 ? -31.906 8.867 -5.293 1 85.5 600 GLY B C 1
ATOM 10351 O O . GLY B 1 600 ? -33 8.406 -5.617 1 85.5 600 GLY B O 1
ATOM 10352 N N . LEU B 1 601 ? -31.781 9.711 -4.312 1 83 601 LEU B N 1
ATOM 10353 C CA . LEU B 1 601 ? -32.875 10.141 -3.459 1 83 601 LEU B CA 1
ATOM 10354 C C . LEU B 1 601 ? -33.875 10.977 -4.242 1 83 601 LEU B C 1
ATOM 10356 O O . LEU B 1 601 ? -35.094 10.898 -3.998 1 83 601 LEU B O 1
ATOM 10360 N N . LYS B 1 602 ? -33.406 11.727 -5.164 1 88.25 602 LYS B N 1
ATOM 10361 C CA . LYS B 1 602 ? -34.25 12.609 -5.953 1 88.25 602 LYS B CA 1
ATOM 10362 C C . LYS B 1 602 ? -34.781 11.898 -7.203 1 88.25 602 LYS B C 1
ATOM 10364 O O . LYS B 1 602 ? -35.25 12.547 -8.141 1 88.25 602 LYS B O 1
ATOM 10369 N N . SER B 1 603 ? -34.625 10.547 -7.25 1 84.44 603 SER B N 1
ATOM 10370 C CA . SER B 1 603 ? -35.188 9.672 -8.266 1 84.44 603 SER B CA 1
ATOM 10371 C C . SER B 1 603 ? -34.625 9.961 -9.648 1 84.44 603 SER B C 1
ATOM 10373 O O . SER B 1 603 ? -35.344 10.078 -10.625 1 84.44 603 SER B O 1
ATOM 10375 N N . LYS B 1 604 ? -33.469 10.273 -9.672 1 89.56 604 LYS B N 1
ATOM 10376 C CA . LYS B 1 604 ? -32.75 10.391 -10.93 1 89.56 604 LYS B CA 1
ATOM 10377 C C . LYS B 1 604 ? -31.609 9.383 -11 1 89.56 604 LYS B C 1
ATOM 10379 O O . LYS B 1 604 ? -30.438 9.758 -10.922 1 89.56 604 LYS B O 1
ATOM 10384 N N . PRO B 1 605 ? -31.875 8.164 -11.219 1 88.19 605 PRO B N 1
ATOM 10385 C CA . PRO B 1 605 ? -30.859 7.105 -11.203 1 88.19 605 PRO B CA 1
ATOM 10386 C C . PRO B 1 605 ? -29.844 7.25 -12.32 1 88.19 605 PRO B C 1
ATOM 10388 O O . PRO B 1 605 ? -28.688 6.859 -12.156 1 88.19 605 PRO B O 1
ATOM 10391 N N . ALA B 1 606 ? -30.219 7.84 -13.398 1 89.94 606 ALA B N 1
ATOM 10392 C CA . ALA B 1 606 ? -29.281 8.016 -14.508 1 89.94 606 ALA B CA 1
ATOM 10393 C C . ALA B 1 606 ? -28.125 8.914 -14.109 1 89.94 606 ALA B C 1
ATOM 10395 O O . ALA B 1 606 ? -26.969 8.633 -14.445 1 89.94 606 ALA B O 1
ATOM 10396 N N . ALA B 1 607 ? -28.484 9.945 -13.406 1 92 607 ALA B N 1
ATOM 10397 C CA . ALA B 1 607 ? -27.438 10.844 -12.93 1 92 607 ALA B CA 1
ATOM 10398 C C . ALA B 1 607 ? -26.578 10.172 -11.875 1 92 607 ALA B C 1
ATOM 10400 O O . ALA B 1 607 ? -25.359 10.375 -11.828 1 92 607 ALA B O 1
ATOM 10401 N N . SER B 1 608 ? -27.172 9.352 -11.055 1 91.12 608 SER B N 1
ATOM 10402 C CA . SER B 1 608 ? -26.438 8.633 -10.016 1 91.12 608 SER B CA 1
ATOM 10403 C C . SER B 1 608 ? -25.438 7.656 -10.625 1 91.12 608 SER B C 1
ATOM 10405 O O . SER B 1 608 ? -24.25 7.672 -10.273 1 91.12 608 SER B O 1
ATOM 10407 N N . ILE B 1 609 ? -25.844 6.895 -11.586 1 89.81 609 ILE B N 1
ATOM 10408 C CA . ILE B 1 609 ? -24.984 5.891 -12.211 1 89.81 609 ILE B CA 1
ATOM 10409 C C . ILE B 1 609 ? -23.906 6.578 -13.039 1 89.81 609 ILE B C 1
ATOM 10411 O O . ILE B 1 609 ? -22.766 6.109 -13.086 1 89.81 609 ILE B O 1
ATOM 10415 N N . SER B 1 610 ? -24.266 7.684 -13.578 1 92.69 610 SER B N 1
ATOM 10416 C CA . SER B 1 610 ? -23.312 8.406 -14.422 1 92.69 610 SER B CA 1
ATOM 10417 C C . SER B 1 610 ? -22.234 9.086 -13.578 1 92.69 610 SER B C 1
ATOM 10419 O O . SER B 1 610 ? -21.203 9.5 -14.102 1 92.69 610 SER B O 1
ATOM 10421 N N . THR B 1 611 ? -22.438 9.227 -12.289 1 95 611 THR B N 1
ATOM 10422 C CA . THR B 1 611 ? -21.453 9.859 -11.406 1 95 611 THR B CA 1
ATOM 10423 C C . THR B 1 611 ? -20.469 8.828 -10.875 1 95 611 THR B C 1
ATOM 10425 O O . THR B 1 611 ? -19.375 9.188 -10.414 1 95 611 THR B O 1
ATOM 10428 N N . VAL B 1 612 ? -20.703 7.574 -11.023 1 91.19 612 VAL B N 1
ATOM 10429 C CA . VAL B 1 612 ? -19.844 6.508 -10.5 1 91.19 612 VAL B CA 1
ATOM 10430 C C . VAL B 1 612 ? -18.5 6.523 -11.234 1 91.19 612 VAL B C 1
ATOM 10432 O O . VAL B 1 612 ? -17.438 6.453 -10.602 1 91.19 612 VAL B O 1
ATOM 10435 N N . PRO B 1 613 ? -18.453 6.711 -12.539 1 91.12 613 PRO B N 1
ATOM 10436 C CA . PRO B 1 613 ? -17.156 6.777 -13.227 1 91.12 613 PRO B CA 1
ATOM 10437 C C . PRO B 1 613 ? -16.297 7.941 -12.75 1 91.12 613 PRO B C 1
ATOM 10439 O O . PRO B 1 613 ? -15.062 7.867 -12.82 1 91.12 613 PRO B O 1
ATOM 10442 N N . LEU B 1 614 ? -16.969 8.953 -12.297 1 95.38 614 LEU B N 1
ATOM 10443 C CA . LEU B 1 614 ? -16.219 10.109 -11.797 1 95.38 614 LEU B CA 1
ATOM 10444 C C . LEU B 1 614 ? -15.422 9.734 -10.547 1 95.38 614 LEU B C 1
ATOM 10446 O O . LEU B 1 614 ? -14.281 10.18 -10.383 1 95.38 614 LEU B O 1
ATOM 10450 N N . VAL B 1 615 ? -16.031 8.906 -9.727 1 95.25 615 VAL B N 1
ATOM 10451 C CA . VAL B 1 615 ? -15.344 8.445 -8.523 1 95.25 615 VAL B CA 1
ATOM 10452 C C . VAL B 1 615 ? -14.133 7.598 -8.922 1 95.25 615 VAL B C 1
ATOM 10454 O O . VAL B 1 615 ? -13.039 7.77 -8.367 1 95.25 615 VAL B O 1
ATOM 10457 N N . VAL B 1 616 ? -14.258 6.766 -9.922 1 90 616 VAL B N 1
ATOM 10458 C CA . VAL B 1 616 ? -13.18 5.898 -10.383 1 90 616 VAL B CA 1
ATOM 10459 C C . VAL B 1 616 ? -12.07 6.742 -11 1 90 616 VAL B C 1
ATOM 10461 O O . VAL B 1 616 ? -10.883 6.5 -10.742 1 90 616 VAL B O 1
ATOM 10464 N N . LEU B 1 617 ? -12.484 7.68 -11.703 1 92.31 617 LEU B N 1
ATOM 10465 C CA . LEU B 1 617 ? -11.508 8.57 -12.32 1 92.31 617 LEU B CA 1
ATOM 10466 C C . LEU B 1 617 ? -10.711 9.32 -11.266 1 92.31 617 LEU B C 1
ATOM 10468 O O . LEU B 1 617 ? -9.508 9.516 -11.414 1 92.31 617 LEU B O 1
ATOM 10472 N N . THR B 1 618 ? -11.359 9.734 -10.195 1 96.62 618 THR B N 1
ATOM 10473 C CA . THR B 1 618 ? -10.688 10.453 -9.117 1 96.62 618 THR B CA 1
ATOM 10474 C C . THR B 1 618 ? -9.711 9.539 -8.391 1 96.62 618 THR B C 1
ATOM 10476 O O . THR B 1 618 ? -8.594 9.945 -8.062 1 96.62 618 THR B O 1
ATOM 10479 N N . ILE B 1 619 ? -10.086 8.352 -8.188 1 93.56 619 ILE B N 1
ATOM 10480 C CA . ILE B 1 619 ? -9.211 7.391 -7.531 1 93.56 619 ILE B CA 1
ATOM 10481 C C . ILE B 1 619 ? -8 7.105 -8.422 1 93.56 619 ILE B C 1
ATOM 10483 O O . ILE B 1 619 ? -6.867 7.039 -7.941 1 93.56 619 ILE B O 1
ATOM 10487 N N . MET B 1 620 ? -8.211 6.988 -9.719 1 90.12 620 MET B N 1
ATOM 10488 C CA . MET B 1 620 ? -7.129 6.766 -10.672 1 90.12 620 MET B CA 1
ATOM 10489 C C . MET B 1 620 ? -6.176 7.957 -10.695 1 90.12 620 MET B C 1
ATOM 10491 O O . MET B 1 620 ? -4.961 7.781 -10.789 1 90.12 620 MET B O 1
ATOM 10495 N N . PHE B 1 621 ? -6.738 9.086 -10.625 1 94.5 621 PHE B N 1
ATOM 10496 C CA . PHE B 1 621 ? -5.93 10.297 -10.586 1 94.5 621 PHE B CA 1
ATOM 10497 C C . PHE B 1 621 ? -5.059 10.32 -9.336 1 94.5 621 PHE B C 1
ATOM 10499 O O . PHE B 1 621 ? -3.877 10.664 -9.406 1 94.5 621 PHE B O 1
ATOM 10506 N N . ASN B 1 622 ? -5.66 9.984 -8.219 1 95.69 622 ASN B N 1
ATOM 10507 C CA . ASN B 1 622 ? -4.902 9.961 -6.977 1 95.69 622 ASN B CA 1
ATOM 10508 C C . ASN B 1 622 ? -3.748 8.961 -7.047 1 95.69 622 ASN B C 1
ATOM 10510 O O . ASN B 1 622 ? -2.637 9.258 -6.602 1 95.69 622 ASN B O 1
ATOM 10514 N N . GLU B 1 623 ? -3.973 7.82 -7.609 1 91 623 GLU B N 1
ATOM 10515 C CA . GLU B 1 623 ? -2.924 6.812 -7.746 1 91 623 GLU B CA 1
ATOM 10516 C C . GLU B 1 623 ? -1.824 7.285 -8.695 1 91 623 GLU B C 1
ATOM 10518 O O . GLU B 1 623 ? -0.642 7.027 -8.453 1 91 623 GLU B O 1
ATOM 10523 N N . TYR B 1 624 ? -2.225 7.898 -9.711 1 90.56 624 TYR B N 1
ATOM 10524 C CA . TYR B 1 624 ? -1.248 8.453 -10.641 1 90.56 624 TYR B CA 1
ATOM 10525 C C . TYR B 1 624 ? -0.353 9.477 -9.945 1 90.56 624 TYR B C 1
ATOM 10527 O O . TYR B 1 624 ? 0.869 9.453 -10.109 1 90.56 624 TYR B O 1
ATOM 10535 N N . CYS B 1 625 ? -0.949 10.344 -9.172 1 94.62 625 CYS B N 1
ATOM 10536 C CA . CYS B 1 625 ? -0.176 11.359 -8.469 1 94.62 625 CYS B CA 1
ATOM 10537 C C . CYS B 1 625 ? 0.751 10.727 -7.434 1 94.62 625 CYS B C 1
ATOM 10539 O O . CYS B 1 625 ? 1.865 11.203 -7.219 1 94.62 625 CYS B O 1
ATOM 10541 N N . LYS B 1 626 ? 0.313 9.719 -6.855 1 94.19 626 LYS B N 1
ATOM 10542 C CA . LYS B 1 626 ? 1.144 9.031 -5.871 1 94.19 626 LYS B CA 1
ATOM 10543 C C . LYS B 1 626 ? 2.385 8.43 -6.523 1 94.19 626 LYS B C 1
ATOM 10545 O O . LYS B 1 626 ? 3.486 8.523 -5.98 1 94.19 626 LYS B O 1
ATOM 10550 N N . ILE B 1 627 ? 2.262 7.93 -7.676 1 89.69 627 ILE B N 1
ATOM 10551 C CA . ILE B 1 627 ? 3.371 7.285 -8.367 1 89.69 627 ILE B CA 1
ATOM 10552 C C . ILE B 1 627 ? 4.312 8.352 -8.938 1 89.69 627 ILE B C 1
ATOM 10554 O O . ILE B 1 627 ? 5.535 8.195 -8.891 1 89.69 627 ILE B O 1
ATOM 10558 N N . ARG B 1 628 ? 3.709 9.383 -9.398 1 92 628 ARG B N 1
ATOM 10559 C CA . ARG B 1 628 ? 4.484 10.414 -10.094 1 92 628 ARG B CA 1
ATOM 10560 C C . ARG B 1 628 ? 5.23 11.297 -9.102 1 92 628 ARG B C 1
ATOM 10562 O O . ARG B 1 628 ? 6.375 11.688 -9.344 1 92 628 ARG B O 1
ATOM 10569 N N . PHE B 1 629 ? 4.684 11.578 -7.871 1 95.69 629 PHE B N 1
ATOM 10570 C CA . PHE B 1 629 ? 5.242 12.648 -7.055 1 95.69 629 PHE B CA 1
ATOM 10571 C C . PHE B 1 629 ? 5.746 12.102 -5.723 1 95.69 629 PHE B C 1
ATOM 10573 O O . PHE B 1 629 ? 6.797 12.523 -5.234 1 95.69 629 PHE B O 1
ATOM 10580 N N . LEU B 1 630 ? 5.176 11.141 -5.137 1 94.69 630 LEU B N 1
ATOM 10581 C CA . LEU B 1 630 ? 5.402 10.711 -3.76 1 94.69 630 LEU B CA 1
ATOM 10582 C C . LEU B 1 630 ? 6.836 10.219 -3.574 1 94.69 630 LEU B C 1
ATOM 10584 O O . LEU B 1 630 ? 7.488 10.562 -2.588 1 94.69 630 LEU B O 1
ATOM 10588 N N . PRO B 1 631 ? 7.367 9.5 -4.516 1 93.62 631 PRO B N 1
ATOM 10589 C CA . PRO B 1 631 ? 8.719 8.977 -4.297 1 93.62 631 PRO B CA 1
ATOM 10590 C C . PRO B 1 631 ? 9.758 10.086 -4.152 1 93.62 631 PRO B C 1
ATOM 10592 O O . PRO B 1 631 ? 10.719 9.945 -3.395 1 93.62 631 PRO B O 1
ATOM 10595 N N . THR B 1 632 ? 9.578 11.141 -4.82 1 93.62 632 THR B N 1
ATOM 10596 C CA . THR B 1 632 ? 10.539 12.242 -4.762 1 93.62 632 THR B CA 1
ATOM 10597 C C . THR B 1 632 ? 10.461 12.961 -3.418 1 93.62 632 THR B C 1
ATOM 10599 O O . THR B 1 632 ? 11.398 13.648 -3.02 1 93.62 632 THR B O 1
ATOM 10602 N N . PHE B 1 633 ? 9.383 12.789 -2.686 1 93.88 633 PHE B N 1
ATOM 10603 C CA . PHE B 1 633 ? 9.25 13.375 -1.355 1 93.88 633 PHE B CA 1
ATOM 10604 C C . PHE B 1 633 ? 9.852 12.461 -0.298 1 93.88 633 PHE B C 1
ATOM 10606 O O . PHE B 1 633 ? 10.125 12.898 0.823 1 93.88 633 PHE B O 1
ATOM 10613 N N . GLN B 1 634 ? 10.148 11.195 -0.712 1 89.12 634 GLN B N 1
ATOM 10614 C CA . GLN B 1 634 ? 10.648 10.227 0.253 1 89.12 634 GLN B CA 1
ATOM 10615 C C . GLN B 1 634 ? 12.148 9.992 0.068 1 89.12 634 GLN B C 1
ATOM 10617 O O . GLN B 1 634 ? 12.859 9.711 1.032 1 89.12 634 GLN B O 1
ATOM 10622 N N . SER B 1 635 ? 12.539 10.125 -1.19 1 88.88 635 SER B N 1
ATOM 10623 C CA . SER B 1 635 ? 13.938 9.781 -1.465 1 88.88 635 SER B CA 1
ATOM 10624 C C . SER B 1 635 ? 14.586 10.828 -2.369 1 88.88 635 SER B C 1
ATOM 10626 O O . SER B 1 635 ? 13.898 11.555 -3.086 1 88.88 635 SER B O 1
ATOM 10628 N N . LEU B 1 636 ? 15.883 10.922 -2.203 1 92 636 LEU B N 1
ATOM 10629 C CA . LEU B 1 636 ? 16.688 11.75 -3.098 1 92 636 LEU B CA 1
ATOM 10630 C C . LEU B 1 636 ? 17.141 10.953 -4.312 1 92 636 LEU B C 1
ATOM 10632 O O . LEU B 1 636 ? 17.75 9.883 -4.168 1 92 636 LEU B O 1
ATOM 10636 N N . SER B 1 637 ? 16.828 11.477 -5.488 1 94.44 637 SER B N 1
ATOM 10637 C CA . SER B 1 637 ? 17.219 10.781 -6.711 1 94.44 637 SER B CA 1
ATOM 10638 C C . SER B 1 637 ? 18.734 10.781 -6.883 1 94.44 637 SER B C 1
ATOM 10640 O O . SER B 1 637 ? 19.422 11.719 -6.449 1 94.44 637 SER B O 1
ATOM 10642 N N . ILE B 1 638 ? 19.266 9.773 -7.477 1 95.44 638 ILE B N 1
ATOM 10643 C CA . ILE B 1 638 ? 20.703 9.609 -7.664 1 95.44 638 ILE B CA 1
ATOM 10644 C C . ILE B 1 638 ? 21.234 10.719 -8.578 1 95.44 638 ILE B C 1
ATOM 10646 O O . ILE B 1 638 ? 22.312 11.258 -8.344 1 95.44 638 ILE B O 1
ATOM 10650 N N . GLN B 1 639 ? 20.469 11.07 -9.555 1 94.38 639 GLN B N 1
ATOM 10651 C CA . GLN B 1 639 ? 20.875 12.148 -10.453 1 94.38 639 GLN B CA 1
ATOM 10652 C C . GLN B 1 639 ? 21.047 13.461 -9.695 1 94.38 639 GLN B C 1
ATOM 10654 O O . GLN B 1 639 ? 22.047 14.156 -9.867 1 94.38 639 GLN B O 1
ATOM 10659 N N . ASP B 1 640 ? 20.094 13.805 -8.867 1 93.81 640 ASP B N 1
ATOM 10660 C CA . ASP B 1 640 ? 20.156 15.039 -8.086 1 93.81 640 ASP B CA 1
ATOM 10661 C C . ASP B 1 640 ? 21.297 15 -7.074 1 93.81 640 ASP B C 1
ATOM 10663 O O . ASP B 1 640 ? 21.938 16.016 -6.816 1 93.81 640 ASP B O 1
ATOM 10667 N N . ALA B 1 641 ? 21.516 13.828 -6.504 1 93.88 641 ALA B N 1
ATOM 10668 C CA . ALA B 1 641 ? 22.594 13.68 -5.535 1 93.88 641 ALA B CA 1
ATOM 10669 C C . ALA B 1 641 ? 23.953 13.953 -6.188 1 93.88 641 ALA B C 1
ATOM 10671 O O . ALA B 1 641 ? 24.781 14.68 -5.637 1 93.88 641 ALA B O 1
ATOM 10672 N N . VAL B 1 642 ? 24.172 13.414 -7.375 1 93.94 642 VAL B N 1
ATOM 10673 C CA . VAL B 1 642 ? 25.438 13.57 -8.078 1 93.94 642 VAL B CA 1
ATOM 10674 C C . VAL B 1 642 ? 25.609 15.023 -8.523 1 93.94 642 VAL B C 1
ATOM 10676 O O . VAL B 1 642 ? 26.688 15.586 -8.406 1 93.94 642 VAL B O 1
ATOM 10679 N N . GLU B 1 643 ? 24.531 15.602 -9.039 1 92.62 643 GLU B N 1
ATOM 10680 C CA . GLU B 1 643 ? 24.594 17 -9.469 1 92.62 643 GLU B CA 1
ATOM 10681 C C . GLU B 1 643 ? 24.938 17.922 -8.297 1 92.62 643 GLU B C 1
ATOM 10683 O O . GLU B 1 643 ? 25.719 18.859 -8.445 1 92.62 643 GLU B O 1
ATOM 10688 N N . ASN B 1 644 ? 24.359 17.656 -7.152 1 91.75 644 ASN B N 1
ATOM 10689 C CA . ASN B 1 644 ? 24.641 18.453 -5.961 1 91.75 644 ASN B CA 1
ATOM 10690 C C . ASN B 1 644 ? 26.078 18.219 -5.469 1 91.75 644 ASN B C 1
ATOM 10692 O O . ASN B 1 644 ? 26.703 19.141 -4.926 1 91.75 644 ASN B O 1
ATOM 10696 N N . ASP B 1 645 ? 26.562 17.016 -5.605 1 91.56 645 ASP B N 1
ATOM 10697 C CA . ASP B 1 645 ? 27.938 16.719 -5.227 1 91.56 645 ASP B CA 1
ATOM 10698 C C . ASP B 1 645 ? 28.938 17.469 -6.109 1 91.56 645 ASP B C 1
ATOM 10700 O O . ASP B 1 645 ? 29.984 17.906 -5.637 1 91.56 645 ASP B O 1
ATOM 10704 N N . GLU B 1 646 ? 28.594 17.594 -7.367 1 90.5 646 GLU B N 1
ATOM 10705 C CA . GLU B 1 646 ? 29.469 18.297 -8.312 1 90.5 646 GLU B CA 1
ATOM 10706 C C . GLU B 1 646 ? 29.516 19.781 -8.016 1 90.5 646 GLU B C 1
ATOM 10708 O O . GLU B 1 646 ? 30.531 20.438 -8.266 1 90.5 646 GLU B O 1
ATOM 10713 N N . LEU B 1 647 ? 28.516 20.219 -7.488 1 86.69 647 LEU B N 1
ATOM 10714 C CA . LEU B 1 647 ? 28.453 21.641 -7.172 1 86.69 647 LEU B CA 1
ATOM 10715 C C . LEU B 1 647 ? 29.234 21.953 -5.906 1 86.69 647 LEU B C 1
ATOM 10717 O O . LEU B 1 647 ? 29.688 23.078 -5.707 1 86.69 647 LEU B O 1
ATOM 10721 N N . ASP B 1 648 ? 29.297 21.031 -4.945 1 78.94 648 ASP B N 1
ATOM 10722 C CA . ASP B 1 648 ? 29.922 21.281 -3.65 1 78.94 648 ASP B CA 1
ATOM 10723 C C . ASP B 1 648 ? 31.406 20.938 -3.686 1 78.94 648 ASP B C 1
ATOM 10725 O O . ASP B 1 648 ? 31.844 20.078 -4.453 1 78.94 648 ASP B O 1
ATOM 10729 N N . GLU B 1 649 ? 32.375 21.828 -3.359 1 63.47 649 GLU B N 1
ATOM 10730 C CA . GLU B 1 649 ? 33.781 21.469 -3.115 1 63.47 649 GLU B CA 1
ATOM 10731 C C . GLU B 1 649 ? 33.906 20.516 -1.924 1 63.47 649 GLU B C 1
ATOM 10733 O O . GLU B 1 649 ? 33.531 20.875 -0.801 1 63.47 649 GLU B O 1
ATOM 10738 N N . MET B 1 650 ? 33.656 19.109 -1.99 1 60.66 650 MET B N 1
ATOM 10739 C CA . MET B 1 650 ? 33.312 17.953 -1.166 1 60.66 650 MET B CA 1
ATOM 10740 C C . MET B 1 650 ? 34.125 17.953 0.128 1 60.66 650 MET B C 1
ATOM 10742 O O . MET B 1 650 ? 33.625 17.547 1.179 1 60.66 650 MET B O 1
ATOM 10746 N N . GLU B 1 651 ? 35.312 18.359 0.313 1 61.62 651 GLU B N 1
ATOM 10747 C CA . GLU B 1 651 ? 36.188 17.922 1.387 1 61.62 651 GLU B CA 1
ATOM 10748 C C . GLU B 1 651 ? 35.688 18.406 2.746 1 61.62 651 GLU B C 1
ATOM 10750 O O . GLU B 1 651 ? 35.688 17.641 3.715 1 61.62 651 GLU B O 1
ATOM 10755 N N . ASP B 1 652 ? 35.031 19.484 2.918 1 68.88 652 ASP B N 1
ATOM 10756 C CA . ASP B 1 652 ? 34.844 20.016 4.27 1 68.88 652 ASP B CA 1
ATOM 10757 C C . ASP B 1 652 ? 33.438 19.797 4.766 1 68.88 652 ASP B C 1
ATOM 10759 O O . ASP B 1 652 ? 33.156 19.828 5.973 1 68.88 652 ASP B O 1
ATOM 10763 N N . SER B 1 653 ? 32.562 19.281 3.949 1 77.5 653 SER B N 1
ATOM 10764 C CA . SER B 1 653 ? 31.141 19.25 4.312 1 77.5 653 SER B CA 1
ATOM 10765 C C . SER B 1 653 ? 30.781 17.984 5.086 1 77.5 653 SER B C 1
ATOM 10767 O O . SER B 1 653 ? 29.984 18.031 6.023 1 77.5 653 SER B O 1
ATOM 10769 N N . PHE B 1 654 ? 31.484 16.906 4.832 1 79.62 654 PHE B N 1
ATOM 10770 C CA . PHE B 1 654 ? 31.109 15.672 5.5 1 79.62 654 PHE B CA 1
ATOM 10771 C C . PHE B 1 654 ? 31.734 15.594 6.887 1 79.62 654 PHE B C 1
ATOM 10773 O O . PHE B 1 654 ? 31.203 14.938 7.781 1 79.62 654 PHE B O 1
ATOM 10780 N N . ASP B 1 655 ? 32.844 16.266 7.145 1 81.19 655 ASP B N 1
ATOM 10781 C CA . ASP B 1 655 ? 33.406 16.297 8.484 1 81.19 655 ASP B CA 1
ATOM 10782 C C . ASP B 1 655 ? 32.531 17.078 9.453 1 81.19 655 ASP B C 1
ATOM 10784 O O . ASP B 1 655 ? 32.344 16.688 10.602 1 81.19 655 ASP B O 1
ATOM 10788 N N . LYS B 1 656 ? 32 18.078 8.969 1 82.19 656 LYS B N 1
ATOM 10789 C CA . LYS B 1 656 ? 31.109 18.891 9.773 1 82.19 656 LYS B CA 1
ATOM 10790 C C . LYS B 1 656 ? 29.812 18.125 10.094 1 82.19 656 LYS B C 1
ATOM 10792 O O . LYS B 1 656 ? 29.266 18.266 11.188 1 82.19 656 LYS B O 1
ATOM 10797 N N . ALA B 1 657 ? 29.438 17.344 9.141 1 85.56 657 ALA B N 1
ATOM 10798 C CA . ALA B 1 657 ? 28.219 16.562 9.32 1 85.56 657 ALA B CA 1
ATOM 10799 C C . ALA B 1 657 ? 28.359 15.555 10.453 1 85.56 657 ALA B C 1
ATOM 10801 O O . ALA B 1 657 ? 27.422 15.312 11.203 1 85.56 657 ALA B O 1
ATOM 10802 N N . THR B 1 658 ? 29.484 15.055 10.625 1 84.12 658 THR B N 1
ATOM 10803 C CA . THR B 1 658 ? 29.734 14.062 11.664 1 84.12 658 THR B CA 1
ATOM 10804 C C . THR B 1 658 ? 29.641 14.695 13.047 1 84.12 658 THR B C 1
ATOM 10806 O O . THR B 1 658 ? 29.141 14.078 13.992 1 84.12 658 THR B O 1
ATOM 10809 N N . GLU B 1 659 ? 29.953 15.883 13.141 1 84.94 659 GLU B N 1
ATOM 10810 C CA . GLU B 1 659 ? 29.984 16.547 14.438 1 84.94 659 GLU B CA 1
ATOM 10811 C C . GLU B 1 659 ? 28.609 17.047 14.844 1 84.94 659 GLU B C 1
ATOM 10813 O O . GLU B 1 659 ? 28.312 17.188 16.031 1 84.94 659 GLU B O 1
ATOM 10818 N N . GLU B 1 660 ? 27.844 17.25 13.922 1 88.38 660 GLU B N 1
ATOM 10819 C CA . GLU B 1 660 ? 26.531 17.812 14.211 1 88.38 660 GLU B CA 1
ATOM 10820 C C . GLU B 1 660 ? 25.594 16.766 14.805 1 88.38 660 GLU B C 1
ATOM 10822 O O . GLU B 1 660 ? 24.641 17.094 15.508 1 88.38 660 GLU B O 1
ATOM 10827 N N . TYR B 1 661 ? 25.797 15.508 14.523 1 90.38 661 TYR B N 1
ATOM 10828 C CA . TYR B 1 661 ? 24.953 14.445 15.055 1 90.38 661 TYR B CA 1
ATOM 10829 C C . TYR B 1 661 ? 25.531 13.898 16.359 1 90.38 661 TYR B C 1
ATOM 10831 O O . TYR B 1 661 ? 25.844 12.711 16.438 1 90.38 661 TYR B O 1
ATOM 10839 N N . ARG B 1 662 ? 25.734 14.797 17.297 1 85.5 662 ARG B N 1
ATOM 10840 C CA . ARG B 1 662 ? 26.188 14.414 18.625 1 85.5 662 ARG B CA 1
ATOM 10841 C C . ARG B 1 662 ? 25.062 14.492 19.656 1 85.5 662 ARG B C 1
ATOM 10843 O O . ARG B 1 662 ? 24.328 15.484 19.703 1 85.5 662 ARG B O 1
ATOM 10850 N N . GLN B 1 663 ? 24.984 13.445 20.375 1 86.56 663 GLN B N 1
ATOM 10851 C CA . GLN B 1 663 ? 23.953 13.398 21.406 1 86.56 663 GLN B CA 1
ATOM 10852 C C . GLN B 1 663 ? 24.141 14.508 22.422 1 86.56 663 GLN B C 1
ATOM 10854 O O . GLN B 1 663 ? 25.266 14.82 22.812 1 86.56 663 GLN B O 1
ATOM 10859 N N . PRO B 1 664 ? 23.016 15.07 22.797 1 79.75 664 PRO B N 1
ATOM 10860 C CA . PRO B 1 664 ? 23.125 16.156 23.766 1 79.75 664 PRO B CA 1
ATOM 10861 C C . PRO B 1 664 ? 23.734 15.711 25.109 1 79.75 664 PRO B C 1
ATOM 10863 O O . PRO B 1 664 ? 24.391 16.5 25.781 1 79.75 664 PRO B O 1
ATOM 10866 N N . CYS B 1 665 ? 23.609 14.43 25.422 1 78.06 665 CYS B N 1
ATOM 10867 C CA . CYS B 1 665 ? 24.109 13.93 26.688 1 78.06 665 CYS B CA 1
ATOM 10868 C C . CYS B 1 665 ? 25.625 13.82 26.672 1 78.06 665 CYS B C 1
ATOM 10870 O O . CYS B 1 665 ? 26.266 13.727 27.719 1 78.06 665 CYS B O 1
ATOM 10872 N N . LEU B 1 666 ? 26.156 13.836 25.484 1 78 666 LEU B N 1
ATOM 10873 C CA . LEU B 1 666 ? 27.594 13.648 25.375 1 78 666 LEU B CA 1
ATOM 10874 C C . LEU B 1 666 ? 28.297 14.992 25.25 1 78 666 LEU B C 1
ATOM 10876 O O . LEU B 1 666 ? 29.531 15.047 25.219 1 78 666 LEU B O 1
ATOM 10880 N N . ARG B 1 667 ? 27.484 16.047 25.281 1 78.38 667 ARG B N 1
ATOM 10881 C CA . ARG B 1 667 ? 28.094 17.375 25.25 1 78.38 667 ARG B CA 1
ATOM 10882 C C . ARG B 1 667 ? 28.594 17.781 26.641 1 78.38 667 ARG B C 1
ATOM 10884 O O . ARG B 1 667 ? 27.938 17.5 27.641 1 78.38 667 ARG B O 1
ATOM 10891 N N . PRO B 1 668 ? 29.703 18.359 26.594 1 73.19 668 PRO B N 1
ATOM 10892 C CA . PRO B 1 668 ? 30.234 18.766 27.891 1 73.19 668 PRO B CA 1
ATOM 10893 C C . PRO B 1 668 ? 29.359 19.781 28.609 1 73.19 668 PRO B C 1
ATOM 10895 O O . PRO B 1 668 ? 28.781 20.672 27.953 1 73.19 668 PRO B O 1
ATOM 10898 N N . VAL B 1 669 ? 28.938 19.469 29.859 1 67.88 669 VAL B N 1
ATOM 10899 C CA . VAL B 1 669 ? 28.109 20.375 30.656 1 67.88 669 VAL B CA 1
ATOM 10900 C C . VAL B 1 669 ? 28.953 21.547 31.172 1 67.88 669 VAL B C 1
ATOM 10902 O O . VAL B 1 669 ? 30 21.344 31.781 1 67.88 669 VAL B O 1
ATOM 10905 N N . SER B 1 670 ? 29.078 22.672 30.375 1 60.84 670 SER B N 1
ATOM 10906 C CA . SER B 1 670 ? 29.781 23.828 30.938 1 60.84 670 SER B CA 1
ATOM 10907 C C . SER B 1 670 ? 28.844 24.703 31.766 1 60.84 670 SER B C 1
ATOM 10909 O O . SER B 1 670 ? 27.938 25.344 31.219 1 60.84 670 SER B O 1
ATOM 10911 N N . PHE B 1 671 ? 28.469 24.297 32.906 1 56.41 671 PHE B N 1
ATOM 10912 C CA . PHE B 1 671 ? 27.703 25.219 33.719 1 56.41 671 PHE B CA 1
ATOM 10913 C C . PHE B 1 671 ? 28.5 26.484 34.031 1 56.41 671 PHE B C 1
ATOM 10915 O O . PHE B 1 671 ? 27.938 27.484 34.469 1 56.41 671 PHE B O 1
ATOM 10922 N N . MET B 1 672 ? 29.812 26.516 34.156 1 41.78 672 MET B N 1
ATOM 10923 C CA . MET B 1 672 ? 30.547 27.734 34.5 1 41.78 672 MET B CA 1
ATOM 10924 C C . MET B 1 672 ? 30.469 28.75 33.344 1 41.78 672 MET B C 1
ATOM 10926 O O . MET B 1 672 ? 30.828 28.453 32.219 1 41.78 672 MET B O 1
ATOM 10930 N N . GLU B 1 673 ? 29.422 29.594 33.375 1 38.41 673 GLU B N 1
ATOM 10931 C CA . GLU B 1 673 ? 29.391 30.797 32.531 1 38.41 673 GLU B CA 1
ATOM 10932 C C . GLU B 1 673 ? 30.781 31.328 32.25 1 38.41 673 GLU B C 1
ATOM 10934 O O . GLU B 1 673 ? 31.562 31.562 33.188 1 38.41 673 GLU B O 1
ATOM 10939 N N . PRO B 1 674 ? 31.547 31.219 31.359 1 35.31 674 PRO B N 1
ATOM 10940 C CA . PRO B 1 674 ? 32.531 32.312 31.344 1 35.31 674 PRO B CA 1
ATOM 10941 C C . PRO B 1 674 ? 31.906 33.656 31.641 1 35.31 674 PRO B C 1
ATOM 10943 O O . PRO B 1 674 ? 30.766 33.906 31.281 1 35.31 674 PRO B O 1
ATOM 10946 N N . ASP B 1 675 ? 32.125 34.5 32.812 1 31.48 675 ASP B N 1
ATOM 10947 C CA . ASP B 1 675 ? 31.812 35.875 33.188 1 31.48 675 ASP B CA 1
ATOM 10948 C C . ASP B 1 675 ? 31.656 36.75 31.938 1 31.48 675 ASP B C 1
ATOM 10950 O O . ASP B 1 675 ? 30.797 37.625 31.906 1 31.48 675 ASP B O 1
ATOM 10954 N N . SER B 1 676 ? 32.844 37.062 31.219 1 31.05 676 SER B N 1
ATOM 10955 C CA . SER B 1 676 ? 33.062 38.344 30.562 1 31.05 676 SER B CA 1
ATOM 10956 C C . SER B 1 676 ? 32.062 38.562 29.406 1 31.05 676 SER B C 1
ATOM 10958 O O . SER B 1 676 ? 31.688 39.688 29.109 1 31.05 676 SER B O 1
ATOM 10960 N N . SER B 1 677 ? 31.969 37.688 28.375 1 30 677 SER B N 1
ATOM 10961 C CA . SER B 1 677 ? 31.484 38.344 27.172 1 30 677 SER B CA 1
ATOM 10962 C C . SER B 1 677 ? 29.969 38.562 27.219 1 30 677 SER B C 1
ATOM 10964 O O . SER B 1 677 ? 29.359 38.938 26.219 1 30 677 SER B O 1
ATOM 10966 N N . LEU B 1 678 ? 29.281 38.031 28.172 1 28.75 678 LEU B N 1
ATOM 10967 C CA . LEU B 1 678 ? 27.891 38.438 28.25 1 28.75 678 LEU B CA 1
ATOM 10968 C C . LEU B 1 678 ? 27.75 39.906 28.703 1 28.75 678 LEU B C 1
ATOM 10970 O O . LEU B 1 678 ? 26.641 40.375 28.891 1 28.75 678 LEU B O 1
ATOM 10974 N N . TYR B 1 679 ? 28.844 40.5 29.328 1 27.75 679 TYR B N 1
ATOM 10975 C CA . TYR B 1 679 ? 28.641 41.844 29.859 1 27.75 679 TYR B CA 1
ATOM 10976 C C . TYR B 1 679 ? 28.344 42.844 28.75 1 27.75 679 TYR B C 1
ATOM 10978 O O . TYR B 1 679 ? 28.375 44.062 28.969 1 27.75 679 TYR B O 1
ATOM 10986 N N . GLN B 1 680 ? 28.594 42.688 27.484 1 27.66 680 GLN B N 1
ATOM 10987 C CA . GLN B 1 680 ? 28.375 44.031 26.938 1 27.66 680 GLN B CA 1
ATOM 10988 C C . GLN B 1 680 ? 26.953 44.5 27.219 1 27.66 680 GLN B C 1
ATOM 10990 O O . GLN B 1 680 ? 25.984 43.906 26.75 1 27.66 680 GLN B O 1
ATOM 10995 N N . PRO B 1 681 ? 26.719 45.062 28.422 1 26.83 681 PRO B N 1
ATOM 10996 C CA . PRO B 1 681 ? 25.516 45.844 28.75 1 26.83 681 PRO B CA 1
ATOM 10997 C C . PRO B 1 681 ? 25.078 46.75 27.594 1 26.83 681 PRO B C 1
ATOM 10999 O O . PRO B 1 681 ? 25.906 47.344 26.891 1 26.83 681 PRO B O 1
ATOM 11002 N N . LEU B 1 682 ? 24.094 46.375 26.766 1 25.19 682 LEU B N 1
ATOM 11003 C CA . LEU B 1 682 ? 23.516 47.5 26.031 1 25.19 682 LEU B CA 1
ATOM 11004 C C . LEU B 1 682 ? 23.422 48.75 26.891 1 25.19 682 LEU B C 1
ATOM 11006 O O . LEU B 1 682 ? 22.875 48.688 28 1 25.19 682 LEU B O 1
ATOM 11010 N N . ILE B 1 683 ? 24.469 49.625 26.969 1 25.05 683 ILE B N 1
ATOM 11011 C CA . ILE B 1 683 ? 24.453 51 27.469 1 25.05 683 ILE B CA 1
ATOM 11012 C C . ILE B 1 683 ? 23.078 51.625 27.203 1 25.05 683 ILE B C 1
ATOM 11014 O O . ILE B 1 683 ? 22.578 51.594 26.078 1 25.05 683 ILE B O 1
ATOM 11018 N N . THR B 1 684 ? 22.234 51.75 28.25 1 21.47 684 THR B N 1
ATOM 11019 C CA . THR B 1 684 ? 21.125 52.656 28.406 1 21.47 684 THR B CA 1
ATOM 11020 C C . THR B 1 684 ? 21.469 54.031 27.875 1 21.47 684 THR B C 1
ATOM 11022 O O . THR B 1 684 ? 22.391 54.688 28.375 1 21.47 684 THR B O 1
ATOM 11025 N N . SER B 1 685 ? 21.75 54.25 26.625 1 20.53 685 SER B N 1
ATOM 11026 C CA . SER B 1 685 ? 21.641 55.688 26.359 1 20.53 685 SER B CA 1
ATOM 11027 C C . SER B 1 685 ? 20.406 56.281 27.016 1 20.53 685 SER B C 1
ATOM 11029 O O . SER B 1 685 ? 19.297 55.781 26.812 1 20.53 685 SER B O 1
ATOM 11031 N N . LEU B 1 686 ? 20.656 56.812 28.234 1 19.06 686 LEU B N 1
ATOM 11032 C CA . LEU B 1 686 ? 19.875 57.969 28.625 1 19.06 686 LEU B CA 1
ATOM 11033 C C . LEU B 1 686 ? 19.891 59.031 27.531 1 19.06 686 LEU B C 1
ATOM 11035 O O . LEU B 1 686 ? 20.953 59.344 26.969 1 19.06 686 LEU B O 1
#

pLDDT: mean 83.91, std 14.76, range [19.02, 98.38]

Organism: Hibiscus trionum (NCBI:txid183268)

Secondary structure (DSSP, 8-state):
--HHHHHHHHHHHHHHHHHHHHHHHHHHT-GGGHHHHSHHHHHTTPPP-PPPTT-GGGGS---THHHHHHH--HHHHHHHH-HHHHHHHHHHHHHHHHHHHHHHHIIIIIHHHHHHS--S-GGGGGSGGGGSGGGSPTT-TTHHHHHHHHHHHHHHHHHHHHHHHHHHHHHHHHHHHHTTT-GGGTEEEEE-PPPPTTTS-HHHHHHHHHHHHSTTTEEEEEEEE--HHHHHHHHHHHHHHHHHHHH--HHHHHHHHHHHHHHHHHTSHHHHHTTEEEEEEEEESSHHHHHHHHHS--SSSTTSSEEEEPPPGGGB-HHHHTS-GGGHHHHHHHHHHHHHHHHHHTHHHHHHHHHHHSHHHHHHH-GGGGGGGGSTTHHHHHHHTHHHHHHHHHHTTHHHHHHHHHHHT--SBHHHHHHHHHHHHHHHHIIIIIIHHHH-TTHHHHHHHHHH-GGGHHHHHHHHHHHTHHHHHHHHHIIIIIHHHHHHH-HHHHHHHHHHHHTTTTTSPPPP---B--HHHHHHHHHHHHHHHHHHTTT-GGGHHHHHHHHHHHHHHHHHIIIII-B-----SSTTHHHHHHHHHHHHHHHHHHHHHHHHHTT-HHHHHHHHHHHHHHHHHHHHHHHHHHHHHHS--HHHHHHHHHHS-THHHHHHHHHHS--GGGS----S--SSGGG-------/--HHHHHHHHHHHHHHHHHHHHHHHHHHT-GGGHHHHSHHHHHTTPPP-PPPTT-GGGGS---THHHHHHH--HHHHHHHT-HHHHHHHHHHHHHHHHHHHHHHHIIIIIHHHHHHS--S-GGGGGSGGGGSGGGSPTT-TTHHHHHHHHHHHHHHHHHHHHHHHHHHHHHHHHHHHHTTT-GGGTEEEEE-PPPPTTTS-HHHHHHHHHHHHSTTTEEEEEEEE--HHHHHHHHHHHHHHHHHHHH--HHHHHHHHHHHHHHHHHTSHHHHHTTEEEEEEEEESSHHHHHHHHHS--SSSTTSSEEEEPPPGGGB-HHHHTS-GGGHHHHHHHHHHHHHHHHHHTHHHHHHHHHHHSHHHHHHH-GGGGGGGGSTTHHHHHHHTHHHHHHHHHHTTHHHHHHHHHHHT--SBHHHHHHHHHHHHHHHHIIIIIIHHHH-TTHHHHHHHHHH-GGGHHHHHHHHHHHTHHHHHHHHHIIIIIHHHHHHH-HHHHHHHHHHHHTTTTTSPPPP---B--HHHHHHHHHHHHHHHHHHTTT-GGGHHHHHHHHHHHHHHHHHIIIII-B-----SSTTHHHHHHHHHHHHHHHHHHHHHHHHHTT-HHHHHHHHHHHHHHHHHHHHHHHHHHHHHHS--HHHHHHHHHHS-GGGHHHHHHHHS--GGGS----S--SSTT--------

Radius of gyration: 37.72 Å; Cα contacts (8 Å, |Δi|>4): 1808; chains: 2; bounding box: 82×120×107 Å

Solvent-accessible surface area (backbone atoms only — not comparable to full-atom values): 71188 Å² total; per-residue (Å²): 105,53,60,62,22,54,49,41,27,50,47,51,26,52,51,50,23,51,51,39,48,40,50,36,31,25,46,64,53,34,75,87,40,34,38,64,57,34,15,40,41,48,72,72,70,46,87,77,87,63,73,68,88,90,43,74,65,49,73,46,64,57,73,61,65,55,62,53,38,72,65,62,50,71,67,56,39,38,72,74,51,24,42,44,56,41,50,56,52,46,51,28,49,49,49,35,60,52,34,52,54,49,26,51,50,12,58,69,50,49,35,54,53,22,52,63,53,60,67,84,67,75,79,58,72,70,35,60,52,33,49,16,58,77,36,50,61,69,53,47,73,67,55,54,55,56,49,51,48,50,55,50,53,52,51,51,51,53,51,51,51,51,52,50,53,53,52,51,49,54,51,28,58,50,48,53,59,72,50,63,77,45,39,34,58,24,23,22,34,34,33,47,50,62,69,26,85,88,72,72,33,49,67,61,36,53,54,52,48,39,48,68,75,34,62,88,21,57,67,50,72,45,73,40,59,69,44,63,67,46,46,53,49,48,51,50,38,50,53,44,49,54,46,31,73,69,65,71,46,69,72,46,50,56,52,41,51,50,46,51,49,51,46,52,54,54,59,30,70,78,58,38,63,81,35,58,46,50,32,32,42,37,32,16,62,33,32,42,39,22,42,53,53,26,53,40,54,44,34,69,50,53,78,33,50,38,43,33,70,30,63,46,64,79,26,50,33,70,74,35,62,70,52,60,74,86,53,38,62,59,33,41,52,49,36,53,50,48,53,50,48,50,44,58,60,50,40,53,62,49,38,55,37,43,30,43,44,39,54,74,51,27,40,69,75,36,54,77,54,51,58,39,69,70,42,85,66,50,47,33,40,50,42,30,36,43,35,46,50,51,50,48,61,61,53,64,54,47,42,57,51,39,38,56,39,29,63,61,30,48,42,60,28,55,65,58,23,39,50,51,14,20,53,52,38,31,53,39,43,47,48,46,56,55,50,40,60,46,48,24,80,54,31,73,59,39,51,50,39,43,57,59,44,53,76,42,35,51,32,47,50,23,53,29,52,63,70,41,48,64,58,52,43,38,34,50,40,43,53,28,39,41,41,44,31,46,60,69,49,36,59,67,62,51,51,47,51,52,50,36,53,69,55,86,43,52,90,50,84,81,71,63,59,68,43,60,68,59,57,32,52,51,52,28,55,53,48,47,54,51,29,53,49,52,44,30,42,81,42,34,25,79,47,31,60,58,49,38,53,32,28,51,52,46,43,38,43,50,46,47,36,56,67,23,26,32,40,71,70,64,70,75,53,40,64,62,49,67,56,53,53,47,53,51,49,53,21,52,49,49,27,51,55,39,47,31,15,38,29,45,64,32,58,31,54,67,60,19,61,64,44,49,59,54,50,53,49,50,52,50,48,52,53,51,48,48,59,52,48,47,57,53,72,75,46,71,22,46,51,59,26,45,55,51,45,70,69,44,84,55,79,65,53,44,62,53,29,58,63,59,68,57,57,76,67,70,47,81,84,73,77,74,66,81,83,62,83,82,52,74,65,81,73,75,79,123,107,55,59,60,22,54,49,43,26,49,48,51,26,52,51,50,23,51,52,41,48,39,51,34,32,23,47,64,52,34,76,88,39,34,39,65,57,35,15,37,42,48,72,71,70,46,86,79,86,64,74,69,89,92,44,74,66,50,72,45,65,57,74,61,65,55,62,52,36,73,65,61,50,70,66,55,38,38,72,73,51,24,44,44,56,41,48,55,51,46,51,29,50,49,49,34,58,53,34,52,54,48,27,52,50,14,58,68,50,49,35,52,53,22,51,63,53,62,67,85,66,76,78,57,73,68,35,59,52,34,48,15,60,78,37,51,61,68,54,47,73,67,55,54,55,56,50,52,48,51,54,49,54,51,51,51,51,53,51,52,50,51,52,50,55,53,51,51,50,54,50,30,56,50,47,53,58,71,49,62,77,46,41,32,58,23,22,23,33,34,34,48,51,63,68,26,85,87,70,74,32,49,67,61,37,52,55,52,49,40,48,68,75,35,61,89,21,56,68,50,71,43,73,40,59,70,43,64,66,48,44,53,49,49,51,49,38,49,52,43,47,53,46,30,73,70,64,71,46,69,70,47,50,56,52,40,51,51,46,50,49,51,48,52,55,53,58,29,70,77,57,39,65,82,33,60,45,50,34,34,42,35,30,16,62,33,33,42,39,22,42,52,53,26,51,40,54,46,34,70,50,54,77,32,49,38,42,33,69,30,65,47,65,78,27,51,33,71,76,34,63,68,51,59,73,87,52,37,60,58,32,41,51,49,34,53,51,50,54,50,48,49,43,58,60,50,40,52,62,48,38,54,37,41,30,42,45,39,56,73,51,27,42,68,76,38,56,75,53,50,59,39,70,70,42,85,66,48,45,33,41,49,41,28,36,42,34,46,51,52,49,49,61,62,53,64,53,47,43,58,52,38,39,56,40,28,62,62,31,50,42,58,29,54,65,58,24,39,52,52,14,19,53,51,38,31,54,39,44,47,46,47,56,53,51,39,59,45,47,23,80,55,30,71,59,41,51,50,40,44,59,59,45,53,77,44,37,51,32,47,51,23,52,30,52,64,69,42,48,62,57,52,44,37,34,49,42,43,54,28,38,42,41,42,30,44,60,69,50,35,60,67,60,50,52,47,50,53,50,34,53,70,55,86,42,52,91,51,82,81,71,63,57,70,42,61,68,60,58,31,52,52,52,28,55,53,49,47,54,50,29,54,48,53,44,31,42,80,43,34,26,79,48,31,59,59,49,38,54,31,26,53,53,44,43,39,42,49,46,48,36,57,66,22,24,33,40,70,71,64,69,76,53,40,64,63,48,68,56,51,53,48,54,52,50,52,19,51,48,50,26,50,54,40,48,30,16,39,29,46,63,32,58,31,54,68,62,20,61,63,44,50,60,54,49,53,50,50,52,51,49,51,54,50,48,44,60,51,49,48,56,54,70,76,43,69,22,46,51,59,26,46,55,50,45,69,70,43,86,55,80,64,55,42,62,54,28,57,62,57,68,55,59,75,68,71,47,83,84,71,77,73,66,77,76,67,82,76,52,73,65,80,75,74,78,124

Nearest PDB structures (foldseek):
  8xs4-assembly1_A  TM=8.684E-01  e=1.041E-34  Arabidopsis thaliana
  8ymm-assembly1_A  TM=8.150E-01  e=2.418E-33  Arabidopsis thaliana
  8xvy-assembly1_B  TM=8.783E-01  e=6.363E-32  Arabidopsis thaliana
  8xaj-assembly1_A  TM=8.311E-01  e=1.472E-33  Arabidopsis thaliana
  8gso-assembly1_B  TM=8.450E-01  e=1.727E-28  Arabidopsis thaliana

Foldseek 3Di:
DFPLLLVLLLVVLQVLLVVLLQVLQLLCLDPLCCLFQFLPCVVVVHDDDHPDPPDPVSNGRDPPLQVVLVPDDLVNCCVAFNLQLSLLLVLLVLLQVLLVVLLCCLVVPQQCLLQPVDDPDPPCNRDLLSRFPNSDFFPDPCVVVLLVSLLVSLVVNLVSLVVVLVVLLVLLLVSCLVVVLFLLLFKKKWAAQDQDPPPSFRQVSVVVQCCVPVVPWFDHKFFAFDCPVLVVLLVVLVVLLVVCVVVVDPVSVVVSVVSLVVLVVCLDPVNRRVGTHRMMMTGILFSLSLQVLAPDQRDPPSLHGHIHRDFGLLFFDSVLSRDHPVCLVVLQVVLVVVLVVCLVVVLVVLLVLLLQLVVVSCCVVPVVCVVCVVDPPSSSCRNNAVSLVVVCVVLVCQLVVLLVSLVRSRDGTPVVSLLSSLVSSLVSCCRRPVVSSLQRPCNVVVVVVCVVPVVLVLLSSLVSLLVCLSVLLSNLSCCQSVVLSCVLSVVPVVVVQVVCCPPVCPPPDRDNPEAADRCSPSLSVSLVNLLSCLLCSSGRSVSSVSSSSRSSSNSSSSSSCSVRRYHHSGYLSNLSSLVSSVSNLVSSLNSLSSSLNNCVNSVNNVSNVVSVVVSVVSVVSNVVSCVVRVVVSRGPDSVSRVVSRVVDPRDPSRVVSNVSNDDPSSDNDCSPPPPPDVPPPPPPPD/DFPLLLVLLLVVLQVLLVVLLQVLQLLCLDPLCQLFQFLPCVVVVHDDDHDDPPDPVSNGRDPPLQVVLVPDDLVNCCVAFNLQLSLLLVLLVLLLVLLVVLLCCLVVPQQCLLQPVDDPDPPCNRDLLSRFPNSDFFPDPCVVSLLVSLLVSLVVNLVSLVVVLVVLLVLLLVSCLVVVLFLLLFKKKWAAQDQDPPPSFRQVSVVVQCCVPVVPWFDHKFFAFDCPVLVVLVVVLVVLLVVCVVVVDPVSVVVSVVSLVVLVVCLDPVNRRVGTHRMMMTGILFSLSLQVQAPDQRDPPSLHGHIHRDFGLLFFDSVLSRDHPVCLVVLQVVLVVVLVVCLVVVLVVLLVLLLQLVVVSCCVVPVVCVVLVVDPPSSSCRNNAVSLVVVCVVLVCQLVVLLVSLVRSRDGTPVVSLLSSLVSSLVSCCRRVPVSSLCRDCNVVVVVVCVVCVVLVLLSSLVSLLVCLSVLLSNLSCCQSVVLSCVLSVVPVVVVQVCCCPPVCPPPDRDNPEAADRCSPSLSVSLVNLLSCLLCSSGRSVSSVSSSSRSSSNSSSSSSCSVRRYHHSGYLSNLSSLVSSVSNLVSSLNSLSSSLNNCVNSVNNVSNVVSVVVSVVSVVSNVVSCVVRVVVSRGPDSVSRVVSRVVDPSDPSSVVSNVSNDDPSSDNPPPPPPPPDVPPPPPPPD

InterPro domains:
  IPR003864 CSC1/OSCA1-like, 7TM region [PF02714] (332-599)
  IPR027815 CSC1/OSCA1-like, cytosolic domain [PF14703] (252-320)
  IPR032880 CSC1/OSCA1-like, N-terminal transmembrane domain [PF13967] (6-164)
  IPR045122 Calcium permeable stress-gated cation channel 1-like [PTHR13018] (4-668)